Protein AF-0000000082880894 (afdb_homodimer)

InterPro domains:
  IPR000323 Copper type II, ascorbate-dependent monooxygenase, N-terminal [PF01082] (257-377)
  IPR000945 Dopamine beta-hydroxylase-like [PTHR10157] (78-539)
  IPR005018 DOMON domain [PF03351] (108-215)
  IPR005018 DOMON domain [PS50836] (104-215)
  IPR005018 DOMON domain [SM00664] (134-215)
  IPR008977 PHM/PNGase F domain superfamily [SSF49742] (248-396)
  IPR008977 PHM/PNGase F domain superfamily [SSF49742] (396-536)
  IPR014784 Copper type II, ascorbate-dependent monooxygenase-like, C-terminal [G3DSA:2.60.120.230] (401-546)
  IPR024548 Copper type II ascorbate-dependent monooxygenase, C-terminal [PF03712] (399-535)
  IPR028460 Tyramine beta-hydroxylase/Dopamine beta-hydroxylase [PR00767] (132-154)
  IPR028460 Tyramine beta-hydroxylase/Dopamine beta-hydroxylase [PR00767] (290-308)
  IPR028460 Tyramine beta-hydroxylase/Dopamine beta-hydroxylase [PR00767] (317-335)
  IPR028460 Tyramine beta-hydroxylase/Dopamine beta-hydroxylase [PR00767] (336-355)
  IPR036939 Copper type II, ascorbate-dependent monooxygenase, N-terminal domain superfamily [G3DSA:2.60.120.310] (240-400)
  IPR045266 Copper-dependent monooxygenases, DOMON domain [cd09631] (98-223)

Solvent-accessible surface area (backbone atoms only — not comparable to full-atom values): 67622 Å² total; per-residue (Å²): 142,80,87,84,81,79,91,91,77,88,78,79,82,93,77,85,75,95,91,75,92,79,84,83,81,82,84,78,85,87,79,89,77,86,74,84,78,78,86,74,84,67,90,62,62,80,75,65,66,86,71,63,89,74,66,67,91,68,69,71,92,69,72,89,72,69,80,74,71,75,69,73,70,68,72,75,75,67,64,73,56,85,61,70,75,72,89,75,84,70,64,77,51,66,47,81,72,42,77,39,66,95,78,36,37,38,26,38,37,39,39,79,55,88,57,31,36,37,38,33,43,35,41,60,58,86,43,91,57,52,86,45,30,26,43,33,49,27,42,18,71,56,75,33,65,54,61,15,14,34,37,35,37,38,86,92,40,55,44,21,24,31,24,37,88,86,50,36,52,43,75,43,88,54,72,59,44,40,74,73,47,76,55,96,42,33,39,29,33,35,37,49,32,30,62,35,30,61,57,42,61,53,56,48,60,24,58,36,24,31,32,42,40,64,47,83,41,80,64,86,60,56,56,75,60,88,53,51,42,79,47,64,42,45,87,64,46,72,73,77,73,84,74,80,72,87,69,80,61,71,45,78,46,78,46,40,43,74,76,33,74,50,65,66,41,45,65,51,47,38,27,24,30,45,74,58,88,47,74,50,60,27,18,38,43,31,44,31,79,44,67,35,88,89,37,68,79,31,45,42,32,39,38,32,17,38,21,77,67,87,67,88,70,84,75,64,45,80,43,52,46,89,73,50,55,65,74,58,45,66,38,21,71,70,44,68,76,47,68,47,21,61,73,50,76,62,48,66,48,56,83,61,26,17,36,70,39,28,22,90,85,31,59,46,38,35,31,21,40,38,30,37,45,30,84,81,37,58,72,90,42,71,39,53,32,28,40,36,32,36,30,23,66,73,64,46,86,24,44,30,35,48,29,35,37,4,41,76,52,87,55,59,53,27,63,39,60,75,41,60,38,55,8,38,21,49,30,69,45,30,45,69,55,42,48,89,89,28,35,36,33,49,29,36,30,42,34,37,52,17,41,22,36,36,32,34,36,38,42,88,85,38,51,76,46,77,63,50,61,28,71,32,37,62,57,80,54,52,43,54,41,67,33,85,52,81,39,77,45,49,52,42,26,26,39,37,20,34,22,33,33,42,47,86,46,89,62,77,59,41,32,28,33,37,38,31,28,30,60,51,56,66,54,31,34,27,20,17,27,70,13,65,70,57,52,55,56,50,54,72,77,37,92,49,98,42,72,24,67,40,54,42,76,64,49,41,33,49,45,58,37,40,35,23,27,51,44,42,18,25,87,84,69,39,57,75,62,81,55,75,75,77,31,48,64,35,73,58,79,77,56,48,52,59,84,58,72,68,68,48,71,20,71,81,16,52,25,56,61,104,136,85,76,82,76,81,84,76,81,77,77,77,77,77,79,70,88,72,93,87,76,92,79,83,79,89,81,80,87,72,79,92,81,90,82,84,77,82,84,75,82,69,84,64,61,78,73,64,67,84,69,61,87,74,64,65,92,68,65,75,86,69,68,89,75,68,80,74,72,75,71,73,72,70,73,74,76,66,66,74,56,85,60,70,78,70,88,76,85,70,65,78,51,64,46,81,71,43,77,38,66,93,77,37,38,37,25,39,35,40,39,78,56,92,58,30,36,37,39,34,41,34,40,60,58,85,43,90,56,54,84,44,30,27,41,34,48,27,43,16,70,56,73,34,64,55,61,15,15,34,38,35,37,38,86,92,40,55,43,22,24,31,24,37,88,85,50,36,51,42,75,43,86,54,72,61,42,42,73,73,46,77,54,98,42,33,38,30,34,34,36,47,32,31,62,36,31,61,57,42,61,53,57,50,59,23,57,37,25,34,34,41,41,65,47,82,40,81,63,86,59,56,56,76,59,88,53,50,41,76,46,66,40,45,88,64,46,72,71,76,73,84,73,81,73,86,68,81,60,70,43,79,46,79,46,39,45,75,75,33,75,48,63,66,39,46,66,50,46,40,28,23,30,45,72,60,89,47,74,51,59,26,20,38,42,30,42,32,78,44,67,33,88,89,37,67,78,30,46,41,33,40,37,31,16,38,22,76,65,88,66,88,70,85,76,65,45,79,44,49,45,89,72,48,53,65,74,58,44,66,37,20,71,71,44,67,75,47,66,46,21,60,75,50,76,63,49,68,47,55,84,60,25,16,35,70,41,28,22,91,85,30,59,46,36,36,30,20,39,39,31,36,44,29,85,81,36,58,72,88,42,71,38,53,32,29,41,35,32,35,31,22,64,74,65,46,87,24,44,31,35,50,30,35,36,4,41,61,57,87,55,58,52,29,65,41,59,74,40,58,39,56,8,38,22,49,29,69,44,31,45,69,54,41,47,88,88,28,35,36,33,50,26,36,30,42,34,38,50,16,42,21,36,37,32,33,36,37,41,87,84,37,51,73,45,79,60,49,61,27,71,32,39,61,58,83,55,53,44,52,41,67,34,84,50,80,39,78,46,49,53,42,25,26,39,35,18,34,22,33,34,42,47,86,44,90,60,77,56,42,33,26,32,38,38,31,28,30,61,51,54,65,52,32,34,27,21,15,24,70,14,63,69,56,52,54,55,50,54,71,76,38,92,50,98,42,71,24,68,40,56,42,75,61,47,40,31,50,46,58,37,40,34,24,27,50,45,43,16,25,87,84,70,38,56,76,62,82,53,75,76,76,31,48,64,36,74,56,78,76,56,46,51,58,84,57,71,67,65,48,69,21,69,82,17,50,23,56,60,106

Sequence (1220 aa):
MLRESPPSQFDNPAFEGADDQVLFDKTAIGNVGGRRLPFTRKHVILVLLAIGVFALLFGNIWAGWGTWNKAAVAPGTVFPTANPLDGSTVYTHGISQVTLDGGLFIALNWKIDQTSVNFTLSWNANVSDSNQRWYLLGFADREKLQGSDFCLYNDGKVTDGYITSEGTLKRDLQQDCELISSSNGSVTFRRRFSTCDVRDYAFDRGTVHFIFASGNGTSFPETLPPSTAFRQAWPLRKFNAAIAFAETDIQNLTFGAADATVPETEKSAWCTISKTELTHKHHIIRAEPAISLGNEELVRSIQLTHCSYAGKDDISYNGPCDKLAPGIGAICDKHLIASWTHGAPALDYPPAAGFPIGGNDGPVFLLSRVTYVNPSKLSGLSDNSTLILTVTNQLRPNDAGVFAVGSNGNLAVPKSGSVTVSGVCHEKCTDAALPEYGITVFASMLESTGNAISVEVLRKDGSTVAIDSDEHSTTHVPIVFPTSSLINIHKGDTITAFCKLSPDSDLPPICGAHLFYYPAMPLTTCKTTIANETVSSWLKDHTITSLADAATPDLQELYTSAPVDASCLNVDDNFIMGANSDWLNLPKSKTFSPLISKRPAGWLCPSISTMLRESPPSQFDNPAFEGADDQVLFDKTAIGNVGGRRLPFTRKHVILVLLAIGVFALLFGNIWAGWGTWNKAAVAPGTVFPTANPLDGSTVYTHGISQVTLDGGLFIALNWKIDQTSVNFTLSWNANVSDSNQRWYLLGFADREKLQGSDFCLYNDGKVTDGYITSEGTLKRDLQQDCELISSSNGSVTFRRRFSTCDVRDYAFDRGTVHFIFASGNGTSFPETLPPSTAFRQAWPLRKFNAAIAFAETDIQNLTFGAADATVPETEKSAWCTISKTELTHKHHIIRAEPAISLGNEELVRSIQLTHCSYAGKDDISYNGPCDKLAPGIGAICDKHLIASWTHGAPALDYPPAAGFPIGGNDGPVFLLSRVTYVNPSKLSGLSDNSTLILTVTNQLRPNDAGVFAVGSNGNLAVPKSGSVTVSGVCHEKCTDAALPEYGITVFASMLESTGNAISVEVLRKDGSTVAIDSDEHSTTHVPIVFPTSSLINIHKGDTITAFCKLSPDSDLPPICGAHLFYYPAMPLTTCKTTIANETVSSWLKDHTITSLADAATPDLQELYTSAPVDASCLNVDDNFIMGANSDWLNLPKSKTFSPLISKRPAGWLCPSIST

Structure (mmCIF, N/CA/C/O backbone):
data_AF-0000000082880894-model_v1
#
loop_
_entity.id
_entity.type
_entity.pdbx_description
1 polymer 'DOMON domain-containing protein'
#
loop_
_atom_site.group_PDB
_atom_site.id
_atom_site.type_symbol
_atom_site.label_atom_id
_atom_site.label_alt_id
_atom_site.label_comp_id
_atom_site.label_asym_id
_atom_site.label_entity_id
_atom_site.label_seq_id
_atom_site.pdbx_PDB_ins_code
_atom_site.Cartn_x
_atom_site.Cartn_y
_atom_site.Cartn_z
_atom_site.occupancy
_atom_site.B_iso_or_equiv
_atom_site.auth_seq_id
_atom_site.auth_comp_id
_atom_site.auth_asym_id
_atom_site.auth_atom_id
_atom_site.pdbx_PDB_model_num
ATOM 1 N N . MET A 1 1 ? -28.812 53.094 -39.219 1 16.77 1 MET A N 1
ATOM 2 C CA . MET A 1 1 ? -27.844 53.219 -40.281 1 16.77 1 MET A CA 1
ATOM 3 C C . MET A 1 1 ? -26.438 53.469 -39.719 1 16.77 1 MET A C 1
ATOM 5 O O . MET A 1 1 ? -25.484 52.781 -40.094 1 16.77 1 MET A O 1
ATOM 9 N N . LEU A 1 2 ? -26.047 54.844 -39.781 1 15.09 2 LEU A N 1
ATOM 10 C CA . LEU A 1 2 ? -24.828 55.469 -40.281 1 15.09 2 LEU A CA 1
ATOM 11 C C . LEU A 1 2 ? -23.719 55.344 -39.25 1 15.09 2 LEU A C 1
ATOM 13 O O . LEU A 1 2 ? -22.594 54.938 -39.594 1 15.09 2 LEU A O 1
ATOM 17 N N . ARG A 1 3 ? -23.297 56.438 -38.469 1 15.44 3 ARG A N 1
ATOM 18 C CA . ARG A 1 3 ? -22.281 57.312 -39.062 1 15.44 3 ARG A CA 1
ATOM 19 C C . ARG A 1 3 ? -20.891 56.969 -38.531 1 15.44 3 ARG A C 1
ATOM 21 O O . ARG A 1 3 ? -19.953 56.719 -39.281 1 15.44 3 ARG A O 1
ATOM 28 N N . GLU A 1 4 ? -20.281 57.906 -37.844 1 17.09 4 GLU A N 1
ATOM 29 C CA . GLU A 1 4 ? -19.094 58.75 -37.812 1 17.09 4 GLU A CA 1
ATOM 30 C C . GLU A 1 4 ? -17.984 58.125 -36.969 1 17.09 4 GLU A C 1
ATOM 32 O O . GLU A 1 4 ? -18.266 57.594 -35.875 1 17.09 4 GLU A O 1
ATOM 37 N N . SER A 1 5 ? -16.688 58.25 -37.406 1 17.09 5 SER A N 1
ATOM 38 C CA . SER A 1 5 ? -15.484 57.438 -37.625 1 17.09 5 SER A CA 1
ATOM 39 C C . SER A 1 5 ? -14.539 57.531 -36.438 1 17.09 5 SER A C 1
ATOM 41 O O . SER A 1 5 ? -13.5 56.875 -36.406 1 17.09 5 SER A O 1
ATOM 43 N N . PRO A 1 6 ? -14.852 58.156 -35.312 1 17.28 6 PRO A N 1
ATOM 44 C CA . PRO A 1 6 ? -13.859 59.219 -35.031 1 17.28 6 PRO A CA 1
ATOM 45 C C . PRO A 1 6 ? -12.461 58.656 -34.812 1 17.28 6 PRO A C 1
ATOM 47 O O . PRO A 1 6 ? -12.305 57.469 -34.438 1 17.28 6 PRO A O 1
ATOM 50 N N . PRO A 1 7 ? -11.438 59.594 -34.562 1 16.47 7 PRO A N 1
ATOM 51 C CA . PRO A 1 7 ? -10.062 59.938 -34.938 1 16.47 7 PRO A CA 1
ATOM 52 C C . PRO A 1 7 ? -9.016 59.125 -34.188 1 16.47 7 PRO A C 1
ATOM 54 O O . PRO A 1 7 ? -9.305 58.562 -33.125 1 16.47 7 PRO A O 1
ATOM 57 N N . SER A 1 8 ? -7.645 59.094 -34.625 1 15.91 8 SER A N 1
ATOM 58 C CA . SER A 1 8 ? -6.488 58.312 -35.062 1 15.91 8 SER A CA 1
ATOM 59 C C . SER A 1 8 ? -5.547 58.062 -33.875 1 15.91 8 SER A C 1
ATOM 61 O O . SER A 1 8 ? -5.164 56.906 -33.625 1 15.91 8 SER A O 1
ATOM 63 N N . GLN A 1 9 ? -4.543 58.781 -33.312 1 14.42 9 GLN A N 1
ATOM 64 C CA . GLN A 1 9 ? -3.164 59.094 -33.688 1 14.42 9 GLN A CA 1
ATOM 65 C C . GLN A 1 9 ? -2.205 58.75 -32.562 1 14.42 9 GLN A C 1
ATOM 67 O O . GLN A 1 9 ? -1.194 58.094 -32.781 1 14.42 9 GLN A O 1
ATOM 72 N N . PHE A 1 10 ? -1.674 59.75 -31.906 1 16.27 10 PHE A N 1
ATOM 73 C CA . PHE A 1 10 ? -0.226 59.906 -31.828 1 16.27 10 PHE A CA 1
ATOM 74 C C . PHE A 1 10 ? 0.39 58.812 -30.984 1 16.27 10 PHE A C 1
ATOM 76 O O . PHE A 1 10 ? -0.31 58.125 -30.219 1 16.27 10 PHE A O 1
ATOM 83 N N . ASP A 1 11 ? 1.612 58.688 -30.453 1 14.91 11 ASP A N 1
ATOM 84 C CA . ASP A 1 11 ? 2.982 59.062 -30.781 1 14.91 11 ASP A CA 1
ATOM 85 C C . ASP A 1 11 ? 3.971 58.5 -29.766 1 14.91 11 ASP A C 1
ATOM 87 O O . ASP A 1 11 ? 4.965 57.875 -30.141 1 14.91 11 ASP A O 1
ATOM 91 N N . ASN A 1 12 ? 4.648 59.25 -29.078 1 14.73 12 ASN A N 1
ATOM 92 C CA . ASN A 1 12 ? 6.102 59.156 -29 1 14.73 12 ASN A CA 1
ATOM 93 C C . ASN A 1 12 ? 6.547 57.969 -28.156 1 14.73 12 ASN A C 1
ATOM 95 O O . ASN A 1 12 ? 7.367 57.156 -28.609 1 14.73 12 ASN A O 1
ATOM 99 N N . PRO A 1 13 ? 7.355 57.938 -26.969 1 16.09 13 PRO A N 1
ATOM 100 C CA . PRO A 1 13 ? 8.734 58.406 -27.188 1 16.09 13 PRO A CA 1
ATOM 101 C C . PRO A 1 13 ? 9.758 57.312 -26.891 1 16.09 13 PRO A C 1
ATOM 103 O O . PRO A 1 13 ? 10.719 57.125 -27.656 1 16.09 13 PRO A O 1
ATOM 106 N N . ALA A 1 14 ? 9.992 56.812 -25.453 1 16.31 14 ALA A N 1
ATOM 107 C CA . ALA A 1 14 ? 11.281 57.031 -24.797 1 16.31 14 ALA A CA 1
ATOM 108 C C . ALA A 1 14 ? 12.188 55.812 -24.953 1 16.31 14 ALA A C 1
ATOM 110 O O . ALA A 1 14 ? 11.859 54.719 -24.484 1 16.31 14 ALA A O 1
ATOM 111 N N . PHE A 1 15 ? 12.977 55.438 -26 1 14.84 15 PHE A N 1
ATOM 112 C CA . PHE A 1 15 ? 13.891 54.375 -26.438 1 14.84 15 PHE A CA 1
ATOM 113 C C . PHE A 1 15 ? 14.844 54 -25.328 1 14.84 15 PHE A C 1
ATOM 115 O O . PHE A 1 15 ? 15.062 52.812 -25.078 1 14.84 15 PHE A O 1
ATOM 122 N N . GLU A 1 16 ? 15.914 54.688 -24.797 1 15.32 16 GLU A N 1
ATOM 123 C CA . GLU A 1 16 ? 17.219 54.719 -25.453 1 15.32 16 GLU A CA 1
ATOM 124 C C . GLU A 1 16 ? 18.156 53.656 -24.859 1 15.32 16 GLU A C 1
ATOM 126 O O . GLU A 1 16 ? 18.719 52.844 -25.578 1 15.32 16 GLU A O 1
ATOM 131 N N . GLY A 1 17 ? 19.453 53.938 -24.266 1 14.91 17 GLY A N 1
ATOM 132 C CA . GLY A 1 17 ? 20.828 53.594 -24.609 1 14.91 17 GLY A CA 1
ATOM 133 C C . GLY A 1 17 ? 21.359 52.406 -23.797 1 14.91 17 GLY A C 1
ATOM 134 O O . GLY A 1 17 ? 22.359 51.812 -24.172 1 14.91 17 GLY A O 1
ATOM 135 N N . ALA A 1 18 ? 21.234 51.938 -22.422 1 16.5 18 ALA A N 1
ATOM 136 C CA . ALA A 1 18 ? 22.547 51.906 -21.781 1 16.5 18 ALA A CA 1
ATOM 137 C C . ALA A 1 18 ? 23.391 50.75 -22.344 1 16.5 18 ALA A C 1
ATOM 139 O O . ALA A 1 18 ? 22.859 49.75 -22.812 1 16.5 18 ALA A O 1
ATOM 140 N N . ASP A 1 19 ? 24.938 50.812 -22.156 1 15.49 19 ASP A N 1
ATOM 141 C CA . ASP A 1 19 ? 26.266 50.625 -22.734 1 15.49 19 ASP A CA 1
ATOM 142 C C . ASP A 1 19 ? 26.672 49.156 -22.719 1 15.49 19 ASP A C 1
ATOM 144 O O . ASP A 1 19 ? 26.156 48.375 -21.922 1 15.49 19 ASP A O 1
ATOM 148 N N . ASP A 1 20 ? 27.844 48.75 -23.453 1 16.19 20 ASP A N 1
ATOM 149 C CA . ASP A 1 20 ? 28.594 47.906 -24.391 1 16.19 20 ASP A CA 1
ATOM 150 C C . ASP A 1 20 ? 29.594 47.031 -23.672 1 16.19 20 ASP A C 1
ATOM 152 O O . ASP A 1 20 ? 30.203 46.125 -24.281 1 16.19 20 ASP A O 1
ATOM 156 N N . GLN A 1 21 ? 30.188 47.281 -22.391 1 15.56 21 GLN A N 1
ATOM 157 C CA . GLN A 1 21 ? 31.625 47.062 -22.453 1 15.56 21 GLN A CA 1
ATOM 158 C C . GLN A 1 21 ? 31.984 45.594 -22.547 1 15.56 21 GLN A C 1
ATOM 160 O O . GLN A 1 21 ? 31.531 44.781 -21.719 1 15.56 21 GLN A O 1
ATOM 165 N N . VAL A 1 22 ? 32.531 45.094 -23.641 1 16.42 22 VAL A N 1
ATOM 166 C CA . VAL A 1 22 ? 33.062 43.875 -24.266 1 16.42 22 VAL A CA 1
ATOM 167 C C . VAL A 1 22 ? 34.156 43.281 -23.375 1 16.42 22 VAL A C 1
ATOM 169 O O . VAL A 1 22 ? 34.156 42.094 -23.094 1 16.42 22 VAL A O 1
ATOM 172 N N . LEU A 1 23 ? 35.406 43.875 -23.016 1 15.69 23 LEU A N 1
ATOM 173 C CA . LEU A 1 23 ? 36.656 43.562 -23.688 1 15.69 23 LEU A CA 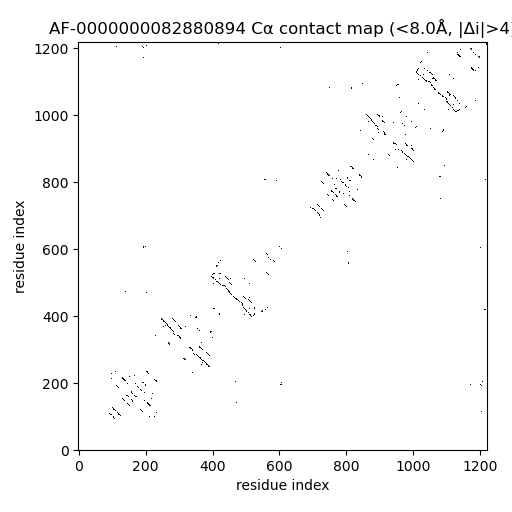1
ATOM 174 C C . LEU A 1 23 ? 37.469 42.5 -22.891 1 15.69 23 LEU A C 1
ATOM 176 O O . LEU A 1 23 ? 37.344 42.438 -21.672 1 15.69 23 LEU A O 1
ATOM 180 N N . PHE A 1 24 ? 38.219 41.5 -23.578 1 15.91 24 PHE A N 1
ATOM 181 C CA . PHE A 1 24 ? 39.031 40.312 -23.438 1 15.91 24 PHE A CA 1
ATOM 182 C C . PHE A 1 24 ? 40.281 40.594 -22.609 1 15.91 24 PHE A C 1
ATOM 184 O O . PHE A 1 24 ? 41.031 39.688 -22.25 1 15.91 24 PHE A O 1
ATOM 191 N N . ASP A 1 25 ? 40.594 41.688 -21.906 1 14.84 25 ASP A N 1
ATOM 192 C CA . ASP A 1 25 ? 42 42 -22.078 1 14.84 25 ASP A CA 1
ATOM 193 C C . ASP A 1 25 ? 42.906 40.969 -21.406 1 14.84 25 ASP A C 1
ATOM 195 O O . ASP A 1 25 ? 42.594 40.5 -20.297 1 14.84 25 ASP A O 1
ATOM 199 N N . LYS A 1 26 ? 44.031 40.438 -22.25 1 16.25 26 LYS A N 1
ATOM 200 C CA . LYS A 1 26 ? 45.25 39.656 -22.281 1 16.25 26 LYS A CA 1
ATOM 201 C C . LYS A 1 26 ? 46.188 40.031 -21.141 1 16.25 26 LYS A C 1
ATOM 203 O O . LYS A 1 26 ? 47.281 39.469 -21 1 16.25 26 LYS A O 1
ATOM 208 N N . THR A 1 27 ? 46.125 41.219 -20.469 1 15.33 27 THR A N 1
ATOM 209 C CA . THR A 1 27 ? 47.469 41.812 -20.328 1 15.33 27 THR A CA 1
ATOM 210 C C . THR A 1 27 ? 48.344 40.906 -19.469 1 15.33 27 THR A C 1
ATOM 212 O O . THR A 1 27 ? 47.844 40.094 -18.703 1 15.33 27 THR A O 1
ATOM 215 N N . ALA A 1 28 ? 49.531 41.562 -19.125 1 15.29 28 ALA A N 1
ATOM 216 C CA . ALA A 1 28 ? 51 41.625 -18.969 1 15.29 28 ALA A CA 1
ATOM 217 C C . ALA A 1 28 ? 51.438 41.031 -17.641 1 15.29 28 ALA A C 1
ATOM 219 O O . ALA A 1 28 ? 52.344 40.219 -17.594 1 15.29 28 ALA A O 1
ATOM 220 N N . ILE A 1 29 ? 51.312 41.688 -16.406 1 15.47 29 ILE A N 1
ATOM 221 C CA . ILE A 1 29 ? 52.594 42.156 -15.891 1 15.47 29 ILE A CA 1
ATOM 222 C C . ILE A 1 29 ? 53.281 41 -15.133 1 15.47 29 ILE A C 1
ATOM 224 O O . ILE A 1 29 ? 52.625 40.031 -14.742 1 15.47 29 ILE A O 1
ATOM 228 N N . GLY A 1 30 ? 53.75 41.188 -13.875 1 15.73 30 GLY A N 1
ATOM 229 C CA . GLY A 1 30 ? 55.094 41.5 -13.391 1 15.73 30 GLY A CA 1
ATOM 230 C C . GLY A 1 30 ? 55.75 40.344 -12.695 1 15.73 30 GLY A C 1
ATOM 231 O O . GLY A 1 30 ? 55.125 39.344 -12.391 1 15.73 30 GLY A O 1
ATOM 232 N N . ASN A 1 31 ? 56.719 40.594 -11.82 1 16.02 31 ASN A N 1
ATOM 233 C CA . ASN A 1 31 ? 58.094 40.406 -11.414 1 16.02 31 ASN A CA 1
ATOM 234 C C . ASN A 1 31 ? 58.25 39.344 -10.328 1 16.02 31 ASN A C 1
ATOM 236 O O . ASN A 1 31 ? 59.125 38.5 -10.414 1 16.02 31 ASN A O 1
ATOM 240 N N . VAL A 1 32 ? 57.594 39.438 -9.047 1 17.17 32 VAL A N 1
ATOM 241 C CA . VAL A 1 32 ? 58.594 39.594 -8 1 17.17 32 VAL A CA 1
ATOM 242 C C . VAL A 1 32 ? 59.188 38.25 -7.629 1 17.17 32 VAL A C 1
ATOM 244 O O . VAL A 1 32 ? 58.562 37.219 -7.848 1 17.17 32 VAL A O 1
ATOM 247 N N . GLY A 1 33 ? 60.344 38.188 -6.902 1 17.25 33 GLY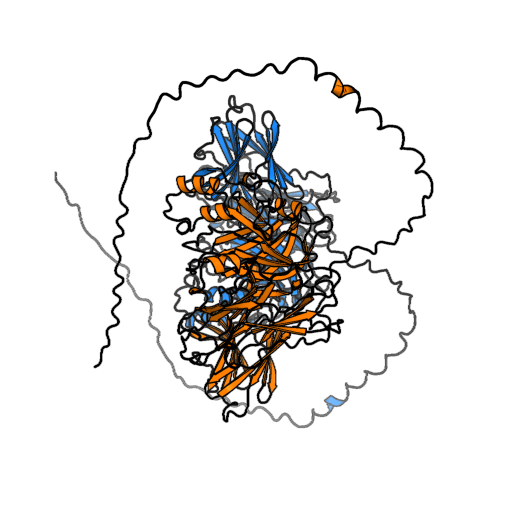 A N 1
ATOM 248 C CA . GLY A 1 33 ? 61.656 37.656 -6.574 1 17.25 33 GLY A CA 1
ATOM 249 C C . GLY A 1 33 ? 61.625 36.5 -5.602 1 17.25 33 GLY A C 1
ATOM 250 O O . GLY A 1 33 ? 62.375 35.531 -5.742 1 17.25 33 GLY A O 1
ATOM 251 N N . GLY A 1 34 ? 60.781 36.5 -4.426 1 17.61 34 GLY A N 1
ATOM 252 C CA . GLY A 1 34 ? 61.531 36.219 -3.229 1 17.61 34 GLY A CA 1
ATOM 253 C C . GLY A 1 34 ? 61.844 34.719 -3.064 1 17.61 34 GLY A C 1
ATOM 254 O O . GLY A 1 34 ? 61.062 33.875 -3.529 1 17.61 34 GLY A O 1
ATOM 255 N N . ARG A 1 35 ? 63.094 34.312 -2.994 1 19.41 35 ARG A N 1
ATOM 256 C CA . ARG A 1 35 ? 63.938 33.125 -2.838 1 19.41 35 ARG A CA 1
ATOM 257 C C . ARG A 1 35 ? 63.594 32.375 -1.56 1 19.41 35 ARG A C 1
ATOM 259 O O . ARG A 1 35 ? 63.844 32.875 -0.456 1 19.41 35 ARG A O 1
ATOM 266 N N . ARG A 1 36 ? 62.406 31.781 -1.474 1 19.02 36 ARG A N 1
ATOM 267 C CA . ARG A 1 36 ? 62.156 31.219 -0.152 1 19.02 36 ARG A CA 1
ATOM 268 C C . ARG A 1 36 ? 63.312 30.328 0.305 1 19.02 36 ARG A C 1
ATOM 270 O O . ARG A 1 36 ? 63.875 29.594 -0.497 1 19.02 36 ARG A O 1
ATOM 277 N N . LEU A 1 37 ? 63.719 30.547 1.571 1 19.89 37 LEU A N 1
ATOM 278 C CA . LEU A 1 37 ? 64.812 30.281 2.52 1 19.89 37 LEU A CA 1
ATOM 279 C C . LEU A 1 37 ? 64.875 28.797 2.865 1 19.89 37 LEU A C 1
ATOM 281 O O . LEU A 1 37 ? 63.875 28.094 2.783 1 19.89 37 LEU A O 1
ATOM 285 N N . PRO A 1 38 ? 66.062 28.25 3.383 1 20.72 38 PRO A N 1
ATOM 286 C CA . PRO A 1 38 ? 66.938 27.062 3.518 1 20.72 38 PRO A CA 1
ATOM 287 C C . PRO A 1 38 ? 66.5 26.156 4.66 1 20.72 38 PRO A C 1
ATOM 289 O O . PRO A 1 38 ? 67.125 25.125 4.914 1 20.72 38 PRO A O 1
ATOM 292 N N . PHE A 1 39 ? 65.188 25.953 5.02 1 20.98 39 PHE A N 1
ATOM 293 C CA . PHE A 1 39 ? 65 25.469 6.379 1 20.98 39 PHE A CA 1
ATOM 294 C C . PHE A 1 39 ? 65.625 24.125 6.574 1 20.98 39 PHE A C 1
ATOM 296 O O . PHE A 1 39 ? 65.438 23.188 5.797 1 20.98 39 PHE A O 1
ATOM 303 N N . THR A 1 40 ? 66.812 24.031 7.289 1 19.23 40 THR A N 1
ATOM 304 C CA . THR A 1 40 ? 67.875 23.094 7.602 1 19.23 40 THR A CA 1
ATOM 305 C C . THR A 1 40 ? 67.312 21.875 8.328 1 19.23 40 THR A C 1
ATOM 307 O O . THR A 1 40 ? 66.188 21.859 8.773 1 19.23 40 THR A O 1
ATOM 310 N N . ARG A 1 41 ? 68.312 21.016 8.922 1 21.14 41 ARG A N 1
ATOM 311 C CA . ARG A 1 41 ? 68.625 19.656 9.352 1 21.14 41 ARG A CA 1
ATOM 312 C C . ARG A 1 41 ? 67.75 19.25 10.523 1 21.14 41 ARG A C 1
ATOM 314 O O . ARG A 1 41 ? 67.25 18.125 10.578 1 21.14 41 ARG A O 1
ATOM 321 N N . LYS A 1 42 ? 68 20.094 11.68 1 22.55 42 LYS A N 1
ATOM 322 C CA . LYS A 1 42 ? 68.062 19.672 13.078 1 22.55 42 LYS A CA 1
ATOM 323 C C . LYS A 1 42 ? 66.688 19.297 13.648 1 22.55 42 LYS A C 1
ATOM 325 O O . LYS A 1 42 ? 66.625 18.594 14.656 1 22.55 42 LYS A O 1
ATOM 330 N N . HIS A 1 43 ? 65.625 20.109 13.156 1 24.47 43 HIS A N 1
ATOM 331 C CA . HIS A 1 43 ? 64.562 20.062 14.133 1 24.47 43 HIS A CA 1
ATOM 332 C C . HIS A 1 43 ? 63.906 18.688 14.164 1 24.47 43 HIS A C 1
ATOM 334 O O . HIS A 1 43 ? 62.812 18.5 13.578 1 24.47 43 HIS A O 1
ATOM 340 N N . VAL A 1 44 ? 64.75 17.609 13.672 1 26.28 44 VAL A N 1
ATOM 341 C CA . VAL A 1 44 ? 64.5 16.172 13.625 1 26.28 44 VAL A CA 1
ATOM 342 C C . VAL A 1 44 ? 64.062 15.664 14.992 1 26.28 44 VAL A C 1
ATOM 344 O O . VAL A 1 44 ? 63.156 14.844 15.086 1 26.28 44 VAL A O 1
ATOM 347 N N . ILE A 1 45 ? 64.875 16.094 16.109 1 24.62 45 ILE A N 1
ATOM 348 C CA . ILE A 1 45 ? 65.188 15.305 17.297 1 24.62 45 ILE A CA 1
ATOM 349 C C . ILE A 1 45 ? 63.906 15.234 18.172 1 24.62 45 ILE A C 1
ATOM 351 O O . ILE A 1 45 ? 63.562 14.188 18.719 1 24.62 45 ILE A O 1
ATOM 355 N N . LEU A 1 46 ? 63.25 16.516 18.297 1 23.59 46 LEU A N 1
ATOM 356 C CA . LEU A 1 46 ? 62.438 16.672 19.5 1 23.59 46 LEU A CA 1
ATOM 357 C C . LEU A 1 46 ? 61.188 15.805 19.453 1 23.59 46 LEU A C 1
ATOM 359 O O . LEU A 1 46 ? 60.344 15.898 20.312 1 23.59 46 LEU A O 1
ATOM 363 N N . VAL A 1 47 ? 61 15.016 18.312 1 27.55 47 VAL A N 1
ATOM 364 C CA . VAL A 1 47 ? 59.844 14.141 18.062 1 27.55 47 VAL A CA 1
ATOM 365 C C . VAL A 1 47 ? 59.812 13.055 19.141 1 27.55 47 VAL A C 1
ATOM 367 O O . VAL A 1 47 ? 58.719 12.508 19.422 1 27.55 47 VAL A O 1
ATOM 370 N N . LEU A 1 48 ? 61.031 12.734 19.688 1 26.45 48 LEU A N 1
ATOM 371 C CA . LEU A 1 48 ? 61.219 11.484 20.422 1 26.45 48 LEU A CA 1
ATOM 372 C C . LEU A 1 48 ? 60.5 11.508 21.75 1 26.45 48 LEU A C 1
ATOM 374 O O . LEU A 1 48 ? 59.938 10.484 22.188 1 26.45 48 LEU A O 1
ATOM 378 N N . LEU A 1 49 ? 60.719 12.641 22.578 1 23.59 49 LEU A N 1
ATOM 379 C CA . LEU A 1 49 ? 60.594 12.562 24.031 1 23.59 49 LEU A CA 1
ATOM 380 C C . LEU A 1 49 ? 59.156 12.344 24.469 1 23.59 49 LEU A C 1
ATOM 382 O O . LEU A 1 49 ? 58.906 11.781 25.531 1 23.59 49 LEU A O 1
ATOM 386 N N . ALA A 1 50 ? 58.125 13.047 23.875 1 25.36 50 ALA A N 1
ATOM 387 C CA . ALA A 1 50 ? 56.906 13.227 24.641 1 25.36 50 ALA A CA 1
ATOM 388 C C . ALA A 1 50 ? 56.125 11.914 24.75 1 25.36 50 ALA A C 1
ATOM 390 O O . ALA A 1 50 ? 54.938 11.906 25.094 1 25.36 50 ALA A O 1
ATOM 391 N N . ILE A 1 51 ? 56.688 10.703 24.375 1 26.98 51 ILE A N 1
ATOM 392 C CA . ILE A 1 51 ? 56.094 9.359 24.344 1 26.98 51 ILE A CA 1
ATOM 393 C C . ILE A 1 51 ? 55.781 8.898 25.766 1 26.98 51 ILE A C 1
ATOM 395 O O . ILE A 1 51 ? 54.875 8.094 25.984 1 26.98 51 ILE A O 1
ATOM 399 N N . GLY A 1 52 ? 56.656 9.266 26.812 1 21.88 52 GLY A N 1
ATOM 400 C CA . GLY A 1 52 ? 56.938 8.477 28.016 1 21.88 52 GLY A CA 1
ATOM 401 C C . GLY A 1 52 ? 55.719 8.383 28.938 1 21.88 52 GLY A C 1
ATOM 402 O O . GLY A 1 52 ? 55.5 7.348 29.562 1 21.88 52 GLY A O 1
ATOM 403 N N . VAL A 1 53 ? 55.219 9.555 29.391 1 24.34 53 VAL A N 1
ATOM 404 C CA . VAL A 1 53 ? 54.625 9.648 30.719 1 24.34 53 VAL A CA 1
ATOM 405 C C . VAL A 1 53 ? 53.312 8.852 30.766 1 24.34 53 VAL A C 1
ATOM 407 O O . VAL A 1 53 ? 52.438 9.156 31.562 1 24.34 53 VAL A O 1
ATOM 410 N N . PHE A 1 54 ? 53.062 7.828 29.859 1 23.05 54 PHE A N 1
ATOM 411 C CA . PHE A 1 54 ? 51.875 7 29.688 1 23.05 54 PHE A CA 1
ATOM 412 C C . PHE A 1 54 ? 51.656 6.105 30.906 1 23.05 54 PHE A C 1
ATOM 414 O O . PHE A 1 54 ? 50.562 5.582 31.109 1 23.05 54 PHE A O 1
ATOM 421 N N . ALA A 1 55 ? 52.812 5.629 31.469 1 22.41 55 ALA A N 1
ATOM 422 C CA . ALA A 1 55 ? 52.781 4.348 32.156 1 22.41 55 ALA A CA 1
ATOM 423 C C . ALA A 1 55 ? 52.031 4.453 33.469 1 22.41 55 ALA A C 1
ATOM 425 O O . ALA A 1 55 ? 51.312 3.525 33.844 1 22.41 55 ALA A O 1
ATOM 426 N N . LEU A 1 56 ? 52.562 5.387 34.281 1 21.58 56 LEU A N 1
ATOM 427 C CA . LEU A 1 56 ? 52.594 5.117 35.719 1 21.58 56 LEU A CA 1
ATOM 428 C C . LEU A 1 56 ? 51.188 5.098 36.312 1 21.58 56 LEU A C 1
ATOM 430 O O . LEU A 1 56 ? 50.906 4.352 37.25 1 21.58 56 LEU A O 1
ATOM 434 N N . LEU A 1 57 ? 50.5 6.238 36.094 1 21.61 57 LEU A N 1
ATOM 435 C CA . LEU A 1 57 ? 49.562 6.57 37.188 1 21.61 57 LEU A CA 1
ATOM 436 C C . LEU A 1 57 ? 48.406 5.57 37.219 1 21.61 57 LEU A C 1
ATOM 438 O O . LEU A 1 57 ? 47.25 5.93 36.969 1 21.61 57 LEU A O 1
ATOM 442 N N . PHE A 1 58 ? 48.594 4.238 36.781 1 25.38 58 PHE A N 1
ATOM 443 C CA . PHE A 1 58 ? 47.594 3.201 36.625 1 25.38 58 PHE A CA 1
ATOM 444 C C . PHE A 1 58 ? 47.125 2.705 37.969 1 25.38 58 PHE A C 1
ATOM 446 O O . PHE A 1 58 ? 46.438 1.687 38.062 1 25.38 58 PHE A O 1
ATOM 453 N N . GLY A 1 59 ? 47.844 3.148 39 1 20.92 59 GLY A N 1
ATOM 454 C CA . GLY A 1 59 ? 47.812 2.238 40.125 1 20.92 59 GLY A CA 1
ATOM 455 C C . GLY A 1 59 ? 46.406 1.867 40.562 1 20.92 59 GLY A C 1
ATOM 456 O O . GLY A 1 59 ? 46.062 0.685 40.656 1 20.92 59 GLY A O 1
ATOM 457 N N . ASN A 1 60 ? 46 2.396 41.719 1 20.81 60 ASN A N 1
ATOM 458 C CA . ASN A 1 60 ? 45.344 1.802 42.875 1 20.81 60 ASN A CA 1
ATOM 459 C C . ASN A 1 60 ? 43.844 1.688 42.688 1 20.81 60 ASN A C 1
ATOM 461 O O . ASN A 1 60 ? 43.094 1.471 43.625 1 20.81 60 ASN A O 1
ATOM 465 N N . ILE A 1 61 ? 43.281 2.268 41.594 1 20.55 61 ILE A N 1
ATOM 466 C CA . ILE A 1 61 ? 41.875 2.596 41.812 1 20.55 61 ILE A CA 1
ATOM 467 C C . ILE A 1 61 ? 41.062 1.313 42.031 1 20.55 61 ILE A C 1
ATOM 469 O O . ILE A 1 61 ? 40.688 0.632 41.062 1 20.55 61 ILE A O 1
ATOM 473 N N . TRP A 1 62 ? 41.531 0.339 42.844 1 20.69 62 TRP A N 1
ATOM 474 C CA . TRP A 1 62 ? 41.062 -1.002 43.188 1 20.69 62 TRP A CA 1
ATOM 475 C C . TRP A 1 62 ? 39.594 -0.979 43.625 1 20.69 62 TRP A C 1
ATOM 477 O O . TRP A 1 62 ? 38.844 -1.87 43.25 1 20.69 62 TRP A O 1
ATOM 487 N N . ALA A 1 63 ? 39.312 -0.326 44.781 1 19.89 63 ALA A N 1
ATOM 488 C CA . ALA A 1 63 ? 38.594 -0.935 45.875 1 19.89 63 ALA A CA 1
ATOM 489 C C . ALA A 1 63 ? 37.125 -1.123 45.531 1 19.89 63 ALA A C 1
ATOM 491 O O . ALA A 1 63 ? 36.562 -2.201 45.719 1 19.89 63 ALA A O 1
ATOM 492 N N . GLY A 1 64 ? 36.281 -0.059 45.781 1 20.38 64 GLY A N 1
ATOM 493 C CA . GLY A 1 64 ? 34.969 -0.222 46.344 1 20.38 64 GLY A CA 1
ATOM 494 C C . GLY A 1 64 ? 33.938 -0.771 45.375 1 20.38 64 GLY A C 1
ATOM 495 O O . GLY A 1 64 ? 33.562 -0.09 44.406 1 20.38 64 GLY A O 1
ATOM 496 N N . TRP A 1 65 ? 33.969 -2.076 44.969 1 22.14 65 TRP A N 1
ATOM 497 C CA . TRP A 1 65 ? 33.281 -2.951 44.031 1 22.14 65 TRP A CA 1
ATOM 498 C C . TRP A 1 65 ? 31.781 -2.951 44.25 1 22.14 65 TRP A C 1
ATOM 500 O O . TRP A 1 65 ? 31.297 -3.641 45.156 1 22.14 65 TRP A O 1
ATOM 510 N N . GLY A 1 66 ? 31.203 -1.8 44.719 1 20.16 66 GLY A N 1
ATOM 511 C CA . GLY A 1 66 ? 29.875 -1.943 45.25 1 20.16 66 GLY A CA 1
ATOM 512 C C . GLY A 1 66 ? 28.938 -2.707 44.344 1 20.16 66 GLY A C 1
ATOM 513 O O . GLY A 1 66 ? 29.156 -2.77 43.125 1 20.16 66 GLY A O 1
ATOM 514 N N . THR A 1 67 ? 28.234 -3.777 44.906 1 21.52 67 THR A N 1
ATOM 515 C CA . THR A 1 67 ? 27.297 -4.797 44.438 1 21.52 67 THR A CA 1
ATOM 516 C C . THR A 1 67 ? 26.188 -4.168 43.594 1 21.52 67 THR A C 1
ATOM 518 O O . THR A 1 67 ? 25.375 -3.41 44.125 1 21.52 67 THR A O 1
ATOM 521 N N . TRP A 1 68 ? 26.578 -3.598 42.469 1 18.73 68 TRP A N 1
ATOM 522 C CA . TRP A 1 68 ? 25.578 -2.916 41.656 1 18.73 68 TRP A CA 1
ATOM 523 C C . TRP A 1 68 ? 24.391 -3.834 41.344 1 18.73 68 TRP A C 1
ATOM 525 O O . TRP A 1 68 ? 24.562 -4.906 40.781 1 18.73 68 TRP A O 1
ATOM 535 N N . ASN A 1 69 ? 23.531 -3.922 42.344 1 19.69 69 ASN A N 1
ATOM 536 C CA . ASN A 1 69 ? 22.297 -4.703 42.312 1 19.69 69 ASN A CA 1
ATOM 537 C C . ASN A 1 69 ? 21.594 -4.605 40.938 1 19.69 69 ASN A C 1
ATOM 539 O O . ASN A 1 69 ? 21.5 -3.518 40.375 1 19.69 69 ASN A O 1
ATOM 543 N N . LYS A 1 70 ? 21.5 -5.738 40.281 1 23.36 70 LYS A N 1
ATOM 544 C CA . LYS A 1 70 ? 20.922 -6.066 39 1 23.36 70 LYS A CA 1
ATOM 545 C C . LYS A 1 70 ? 19.531 -5.461 38.844 1 23.36 70 LYS A C 1
ATOM 547 O O . LYS A 1 70 ? 18.547 -6.023 39.312 1 23.36 70 LYS A O 1
ATOM 552 N N . ALA A 1 71 ? 19.406 -4.258 39.062 1 19.55 71 ALA A N 1
ATOM 553 C CA . ALA A 1 71 ? 18.016 -3.869 38.875 1 19.55 71 ALA A CA 1
ATOM 554 C C . ALA A 1 71 ? 17.453 -4.422 37.594 1 19.55 71 ALA A C 1
ATOM 556 O O . ALA A 1 71 ? 18.062 -4.238 36.531 1 19.55 71 ALA A O 1
ATOM 557 N N . ALA A 1 72 ? 16.719 -5.527 37.688 1 22.28 72 ALA A N 1
ATOM 558 C CA . ALA A 1 72 ? 15.961 -6.266 36.688 1 22.28 72 ALA A CA 1
ATOM 559 C C . ALA A 1 72 ? 15.383 -5.324 35.625 1 22.28 72 ALA A C 1
ATOM 561 O O . ALA A 1 72 ? 14.57 -4.453 35.969 1 22.28 72 ALA A O 1
ATOM 562 N N . VAL A 1 73 ? 16.203 -4.914 34.844 1 21.69 73 VAL A N 1
ATOM 563 C CA . VAL A 1 73 ? 15.766 -4.125 33.688 1 21.69 73 VAL A CA 1
ATOM 564 C C . VAL A 1 73 ? 14.5 -4.73 33.094 1 21.69 73 VAL A C 1
ATOM 566 O O . VAL A 1 73 ? 14.5 -5.887 32.656 1 21.69 73 VAL A O 1
ATOM 569 N N . ALA A 1 74 ? 13.406 -4.297 33.688 1 23.91 74 ALA A N 1
ATOM 570 C CA . ALA A 1 74 ? 12.094 -4.805 33.312 1 23.91 74 ALA A CA 1
ATOM 571 C C . ALA A 1 74 ? 12.008 -5.078 31.828 1 23.91 74 ALA A C 1
ATOM 573 O O . ALA A 1 74 ? 12.672 -4.406 31.031 1 23.91 74 ALA A O 1
ATOM 574 N N . PRO A 1 75 ? 11.766 -6.32 31.422 1 23.61 75 PRO A N 1
ATOM 575 C CA . PRO A 1 75 ? 11.602 -6.805 30.047 1 23.61 75 PRO A CA 1
ATOM 576 C C . PRO A 1 75 ? 11.07 -5.73 29.109 1 23.61 75 PRO A C 1
ATOM 578 O O . PRO A 1 75 ? 10.453 -4.758 29.562 1 23.61 75 PRO A O 1
ATOM 581 N N . GLY A 1 76 ? 11.68 -5.703 28 1 22.31 76 GLY A N 1
ATOM 582 C CA . GLY A 1 76 ? 11.492 -4.773 26.891 1 22.31 76 GLY A CA 1
ATOM 583 C C . GLY A 1 76 ? 10.039 -4.398 26.672 1 22.31 76 GLY A C 1
ATOM 584 O O . GLY A 1 76 ? 9.141 -5.234 26.844 1 22.31 76 GLY A O 1
ATOM 585 N N . THR A 1 77 ? 9.773 -3.24 27.031 1 21.73 77 THR A N 1
ATOM 586 C CA . THR A 1 77 ? 8.438 -2.672 26.875 1 21.73 77 THR A CA 1
ATOM 587 C C . THR A 1 77 ? 7.809 -3.121 25.562 1 21.73 77 THR A C 1
ATOM 589 O O . THR A 1 77 ? 8.359 -2.861 24.484 1 21.73 77 THR A O 1
ATOM 592 N N . VAL A 1 78 ? 7.285 -4.312 25.578 1 24.67 78 VAL A N 1
ATOM 593 C CA . VAL A 1 78 ? 6.332 -4.688 24.547 1 24.67 78 VAL A CA 1
ATOM 594 C C . VAL A 1 78 ? 5.582 -3.449 24.062 1 24.67 78 VAL A C 1
ATOM 596 O O . VAL A 1 78 ? 5.031 -2.695 24.859 1 24.67 78 VAL A O 1
ATOM 599 N N . PHE A 1 79 ? 6.191 -2.969 23.062 1 22.53 79 PHE A N 1
ATOM 600 C CA . PHE A 1 79 ? 5.41 -1.896 22.453 1 22.53 79 PHE A CA 1
ATOM 601 C C . PHE A 1 79 ? 3.92 -2.186 22.562 1 22.53 79 PHE A C 1
ATOM 603 O O . PHE A 1 79 ? 3.48 -3.311 22.312 1 22.53 79 PHE A O 1
ATOM 610 N N . PRO A 1 80 ? 3.326 -1.521 23.391 1 23.78 80 PRO A N 1
ATOM 611 C CA . PRO A 1 80 ? 1.894 -1.83 23.406 1 23.78 80 PRO A CA 1
ATOM 612 C C . PRO A 1 80 ? 1.334 -2.1 22.016 1 23.78 80 PRO A C 1
ATOM 614 O O . PRO A 1 80 ? 1.649 -1.374 21.062 1 23.78 80 PRO A O 1
ATOM 617 N N . THR A 1 81 ? 1.396 -3.291 21.562 1 25.47 81 THR A N 1
ATOM 618 C CA . THR A 1 81 ? 0.404 -3.512 20.516 1 25.47 81 THR A CA 1
ATOM 619 C C . THR A 1 81 ? -0.788 -2.576 20.688 1 25.47 81 THR A C 1
ATOM 621 O O . THR A 1 81 ? -1.106 -2.176 21.812 1 25.47 81 THR A O 1
ATOM 624 N N . ALA A 1 82 ? -1.095 -1.957 19.562 1 26.42 82 ALA A N 1
ATOM 625 C CA . ALA A 1 82 ? -2.352 -1.22 19.656 1 26.42 82 ALA A CA 1
ATOM 626 C C . ALA A 1 82 ? -3.316 -1.906 20.625 1 26.42 82 ALA A C 1
ATOM 628 O O . ALA A 1 82 ? -3.721 -3.049 20.391 1 26.42 82 ALA A O 1
ATOM 629 N N . ASN A 1 83 ? -2.934 -1.86 21.875 1 25.72 83 ASN A N 1
ATOM 630 C CA . ASN A 1 83 ? -3.951 -2.221 22.859 1 25.72 83 ASN A CA 1
ATOM 631 C C . ASN A 1 83 ? -5.355 -1.915 22.344 1 25.72 83 ASN A C 1
ATOM 633 O O . ASN A 1 83 ? -5.59 -0.864 21.75 1 25.72 83 ASN A O 1
ATOM 637 N N . PRO A 1 84 ? -6.145 -2.967 22.172 1 27.86 84 PRO A N 1
ATOM 638 C CA . PRO A 1 84 ? -7.559 -2.611 22.031 1 27.86 84 PRO A CA 1
ATOM 639 C C . PRO A 1 84 ? -7.953 -1.403 22.875 1 27.86 84 PRO A C 1
ATOM 641 O O . PRO A 1 84 ? -7.305 -1.116 23.875 1 27.86 84 PRO A O 1
ATOM 644 N N . LEU A 1 85 ? -8.656 -0.45 22.25 1 28.59 85 LEU A N 1
ATOM 645 C CA . LEU A 1 85 ? -9.398 0.547 23.016 1 28.59 85 LEU A CA 1
ATOM 646 C C . LEU A 1 85 ? -9.805 -0.004 24.375 1 28.59 85 LEU A C 1
ATOM 648 O O . LEU A 1 85 ? -10.414 -1.072 24.469 1 28.59 85 LEU A O 1
ATOM 652 N N . ASP A 1 86 ? -9.078 0.067 25.375 1 27.22 86 ASP A N 1
ATOM 653 C CA . ASP A 1 86 ? -9.727 -0.08 26.672 1 27.22 86 ASP A CA 1
ATOM 654 C C . ASP A 1 86 ? -11.18 0.391 26.609 1 27.22 86 ASP A C 1
ATOM 656 O O . ASP A 1 86 ? -11.555 1.16 25.719 1 27.22 86 ASP A O 1
ATOM 660 N N . GLY A 1 87 ? -12.148 -0.062 27.594 1 26.83 87 GLY A N 1
ATOM 661 C CA . GLY A 1 87 ? -13.57 0.148 27.812 1 26.83 87 GLY A CA 1
ATOM 662 C C . GLY A 1 87 ? -14.016 1.562 27.5 1 26.83 87 GLY A C 1
ATOM 663 O O . GLY A 1 87 ? -14.539 1.827 26.406 1 26.83 87 GLY A O 1
ATOM 664 N N . SER A 1 88 ? -14.328 2.408 28.688 1 29.69 88 SER A N 1
ATOM 665 C CA . SER A 1 88 ? -15.375 3.387 28.969 1 29.69 88 SER A CA 1
ATOM 666 C C . SER A 1 88 ? -15.102 4.707 28.266 1 29.69 88 SER A C 1
ATOM 668 O O . SER A 1 88 ? -15.961 5.586 28.219 1 29.69 88 SER A O 1
ATOM 670 N N . THR A 1 89 ? -13.836 5.316 28.391 1 31.91 89 THR A N 1
ATOM 671 C CA . THR A 1 89 ? -14 6.762 28.297 1 31.91 89 THR A CA 1
ATOM 672 C C . THR A 1 89 ? -14.336 7.184 26.875 1 31.91 89 THR A C 1
ATOM 674 O O . THR A 1 89 ? -13.562 6.922 25.938 1 31.91 89 THR A O 1
ATOM 677 N N . VAL A 1 90 ? -15.586 7.379 26.562 1 36.34 90 VAL A N 1
ATOM 678 C CA . VAL A 1 90 ? -16.281 8.07 25.484 1 36.34 90 VAL A CA 1
ATOM 679 C C . VAL A 1 90 ? -15.516 9.344 25.109 1 36.34 90 VAL A C 1
ATOM 681 O O . VAL A 1 90 ? -15.445 10.281 25.906 1 36.34 90 VAL A O 1
ATOM 684 N N . TYR A 1 91 ? -14.352 9.406 24.688 1 42.97 91 TYR A N 1
ATOM 685 C CA . TYR A 1 91 ? -13.914 10.719 24.219 1 42.97 91 TYR A CA 1
ATOM 686 C C . TYR A 1 91 ? -14.891 11.297 23.203 1 42.97 91 TYR A C 1
ATOM 688 O O . TYR A 1 91 ? -15.258 10.633 22.234 1 42.97 91 TYR A O 1
ATOM 696 N N . THR A 1 92 ? -15.945 12.133 23.609 1 50.78 92 THR A N 1
ATOM 697 C CA . THR A 1 92 ? -16.969 12.789 22.797 1 50.78 92 THR A CA 1
ATOM 698 C C . THR A 1 92 ? -16.328 13.836 21.891 1 50.78 92 THR A C 1
ATOM 700 O O . THR A 1 92 ? -15.875 14.883 22.359 1 50.78 92 THR A O 1
ATOM 703 N N . HIS A 1 93 ? -15.547 13.547 20.812 1 65.12 93 HIS A N 1
ATOM 704 C CA . HIS A 1 93 ? -15.266 14.531 19.781 1 65.12 93 HIS A CA 1
ATOM 705 C C . HIS A 1 93 ? -16.484 14.773 18.891 1 65.12 93 HIS A C 1
ATOM 707 O O . HIS A 1 93 ? -17.359 13.906 18.781 1 65.12 93 HIS A O 1
ATOM 713 N N . GLY A 1 94 ? -16.688 16.156 18.719 1 78.56 94 GLY A N 1
ATOM 714 C CA . GLY A 1 94 ? -17.797 16.422 17.812 1 78.56 94 GLY A CA 1
ATOM 715 C C . GLY A 1 94 ? -17.75 17.797 17.203 1 78.56 94 GLY A C 1
ATOM 716 O O . GLY A 1 94 ? -16.797 18.547 17.406 1 78.56 94 GLY A O 1
ATOM 717 N N . ILE A 1 95 ? -18.562 17.922 16.297 1 80.75 95 ILE A N 1
ATOM 718 C CA . ILE A 1 95 ? -18.859 19.203 15.656 1 80.75 95 ILE A CA 1
ATOM 719 C C . ILE A 1 95 ? -20.141 19.781 16.234 1 80.75 95 ILE A C 1
ATOM 721 O O . ILE A 1 95 ? -21.219 19.188 16.094 1 80.75 95 ILE A O 1
ATOM 725 N N . SER A 1 96 ? -20 20.859 16.953 1 75.88 96 SER A N 1
ATOM 726 C CA . SER A 1 96 ? -21.078 21.359 17.797 1 75.88 96 SER A CA 1
ATOM 727 C C . SER A 1 96 ? -22.234 21.891 16.953 1 75.88 96 SER A C 1
ATOM 729 O O . SER A 1 96 ? -23.391 21.734 17.297 1 75.88 96 SER A O 1
ATOM 731 N N . GLN A 1 97 ? -21.906 22.578 15.867 1 80 97 GLN A N 1
ATOM 732 C CA . GLN A 1 97 ? -23.047 23.141 15.133 1 80 97 GLN A CA 1
ATOM 733 C C . GLN A 1 97 ? -22.672 23.438 13.688 1 80 97 GLN A C 1
ATOM 735 O O . GLN A 1 97 ? -21.609 24 13.422 1 80 97 GLN A O 1
ATOM 740 N N . VAL A 1 98 ? -23.531 22.984 12.828 1 83.75 98 VAL A N 1
ATOM 741 C CA . VAL A 1 98 ? -23.516 23.328 11.406 1 83.75 98 VAL A CA 1
ATOM 742 C C . VAL A 1 98 ? -24.875 23.906 11 1 83.75 98 VAL A C 1
ATOM 744 O O . VAL A 1 98 ? -25.906 23.281 11.227 1 83.75 98 VAL A O 1
ATOM 747 N N . THR A 1 99 ? -24.828 25.094 10.445 1 82.75 99 THR A N 1
ATOM 748 C CA . THR A 1 99 ? -26.078 25.719 10.047 1 82.75 99 THR A CA 1
ATOM 749 C C . THR A 1 99 ? -26.391 25.422 8.578 1 82.75 99 THR A C 1
ATOM 751 O O . THR A 1 99 ? -25.531 25.594 7.711 1 82.75 99 THR A O 1
ATOM 754 N N . LEU A 1 100 ? -27.516 24.922 8.422 1 86.12 100 LEU A N 1
ATOM 755 C CA . LEU A 1 100 ? -28 24.703 7.066 1 86.12 100 LEU A CA 1
ATOM 756 C C . LEU A 1 100 ? -29.172 25.641 6.746 1 86.12 100 LEU A C 1
ATOM 758 O O . LEU A 1 100 ? -29.391 26.609 7.457 1 86.12 100 LEU A O 1
ATOM 762 N N . ASP A 1 101 ? -29.812 25.406 5.641 1 77.69 101 ASP A N 1
ATOM 763 C CA . ASP A 1 101 ? -30.875 26.297 5.223 1 77.69 101 ASP A CA 1
ATOM 764 C C . ASP A 1 101 ? -32.062 26.234 6.199 1 77.69 101 ASP A C 1
ATOM 766 O O . ASP A 1 101 ? -32.219 25.25 6.91 1 77.69 101 ASP A O 1
ATOM 770 N N . GLY A 1 102 ? -32.781 27.359 6.293 1 73.31 102 GLY A N 1
ATOM 771 C CA . GLY A 1 102 ? -34.031 27.438 7.055 1 73.31 102 GLY A CA 1
ATOM 772 C C . GLY A 1 102 ? -33.812 27.438 8.555 1 73.31 102 GLY A C 1
ATOM 773 O O . GLY A 1 102 ? -34.656 27 9.312 1 73.31 102 GLY A O 1
ATOM 774 N N . GLY A 1 103 ? -32.562 27.719 8.961 1 74.88 103 GLY A N 1
ATOM 775 C CA . GLY A 1 103 ? -32.281 27.797 10.383 1 74.88 103 GLY A CA 1
ATOM 776 C C . GLY A 1 103 ? -32.031 26.438 11.016 1 74.88 103 GLY A C 1
ATOM 777 O O . GLY A 1 103 ? -32 26.312 12.242 1 74.88 103 GLY A O 1
ATOM 778 N N . LEU A 1 104 ? -31.859 25.453 10.227 1 83.94 104 LEU A N 1
ATOM 779 C CA . LEU A 1 104 ? -31.562 24.109 10.719 1 83.94 104 LEU A CA 1
ATOM 780 C C . LEU A 1 104 ? -30.109 24.031 11.203 1 83.94 104 LEU A C 1
ATOM 782 O O . LEU A 1 104 ? -29.188 24.422 10.484 1 83.94 104 LEU A O 1
ATOM 786 N N . PHE A 1 105 ? -30.078 23.641 12.492 1 85.5 105 PHE A N 1
ATOM 787 C CA . PHE A 1 105 ? -28.766 23.375 13.086 1 85.5 105 PHE A CA 1
ATOM 788 C C . PHE A 1 105 ? -28.547 21.891 13.273 1 85.5 105 PHE A C 1
ATOM 790 O O . PHE A 1 105 ? -29.438 21.172 13.727 1 85.5 105 PHE A O 1
ATOM 797 N N . ILE A 1 106 ? -27.391 21.453 12.789 1 89.69 106 ILE A N 1
ATOM 798 C CA . ILE A 1 106 ? -27.031 20.047 12.969 1 89.69 106 ILE A CA 1
ATOM 799 C C . ILE A 1 106 ? -25.734 19.938 13.766 1 89.69 106 ILE A C 1
ATOM 801 O O . ILE A 1 106 ? -24.797 20.719 13.555 1 89.69 106 ILE A O 1
ATOM 805 N N . ALA A 1 107 ? -25.75 19.078 14.719 1 90 107 ALA A N 1
ATOM 806 C CA . ALA A 1 107 ? -24.531 18.734 15.469 1 90 107 ALA A CA 1
ATOM 807 C C . ALA A 1 107 ? -24.125 17.297 15.203 1 90 107 ALA A C 1
ATOM 809 O O . ALA A 1 107 ? -24.953 16.453 14.859 1 90 107 ALA A O 1
ATOM 810 N N . LEU A 1 108 ? -22.828 17.062 15.266 1 93.25 108 LEU A N 1
ATOM 811 C CA . LEU A 1 108 ? -22.281 15.719 15.062 1 93.25 108 LEU A CA 1
ATOM 812 C C . LEU A 1 108 ? -21.375 15.312 16.219 1 93.25 108 LEU A C 1
ATOM 814 O O . LEU A 1 108 ? -20.5 16.078 16.625 1 93.25 108 LEU A O 1
ATOM 818 N N . ASN A 1 109 ? -21.672 14.188 16.781 1 91.06 109 ASN A N 1
ATOM 819 C CA . ASN A 1 109 ? -20.797 13.523 17.75 1 91.06 109 ASN A CA 1
ATOM 820 C C . ASN A 1 109 ? -20.453 12.102 17.312 1 91.06 109 ASN A C 1
ATOM 822 O O . ASN A 1 109 ? -21.234 11.453 16.609 1 91.06 109 ASN A O 1
ATOM 826 N N . TRP A 1 110 ? -19.281 11.703 17.641 1 91.44 110 TRP A N 1
ATOM 827 C CA . TRP A 1 110 ? -18.969 10.328 17.266 1 91.44 110 TRP A CA 1
ATOM 828 C C . TRP A 1 110 ? -18.219 9.609 18.375 1 91.44 110 TRP A C 1
ATOM 830 O O . TRP A 1 110 ? -17.578 10.25 19.203 1 91.44 110 TRP A O 1
ATOM 840 N N . LYS A 1 111 ? -18.406 8.312 18.406 1 87.94 111 LYS A N 1
ATOM 841 C CA . LYS A 1 111 ? -17.734 7.379 19.312 1 87.94 111 LYS A CA 1
ATOM 842 C C . LYS A 1 111 ? -17.016 6.285 18.516 1 87.94 111 LYS A C 1
ATOM 844 O O . LYS A 1 111 ? -17.547 5.746 17.562 1 87.94 111 LYS A O 1
ATOM 849 N N . ILE A 1 112 ? -15.789 6.031 18.984 1 85.69 112 ILE A N 1
ATOM 850 C CA . ILE A 1 112 ? -14.977 5.047 18.266 1 85.69 112 ILE A CA 1
ATOM 851 C C . ILE A 1 112 ? -15.008 3.719 19.016 1 85.69 112 ILE A C 1
ATOM 853 O O . ILE A 1 112 ? -14.844 3.686 20.25 1 85.69 112 ILE A O 1
ATOM 857 N N . ASP A 1 113 ? -15.258 2.752 18.266 1 81.44 113 ASP A N 1
ATOM 858 C CA . ASP A 1 113 ? -15.125 1.39 18.781 1 81.44 113 ASP A CA 1
ATOM 859 C C . ASP A 1 113 ? -13.898 0.698 18.188 1 81.44 113 ASP A C 1
ATOM 861 O O . ASP A 1 113 ? -13.023 1.354 17.609 1 81.44 113 ASP A O 1
ATOM 865 N N . GLN A 1 114 ? -13.812 -0.526 18.422 1 74.5 114 GLN A N 1
ATOM 866 C CA . GLN A 1 114 ? -12.625 -1.266 18 1 74.5 114 GLN A CA 1
ATOM 867 C C . GLN A 1 114 ? -12.461 -1.236 16.484 1 74.5 114 GLN A C 1
ATOM 869 O O . GLN A 1 114 ? -11.344 -1.155 15.977 1 74.5 114 GLN A O 1
ATOM 874 N N . THR A 1 115 ? -13.578 -1.278 15.742 1 78.69 115 THR A N 1
ATOM 875 C CA . THR A 1 115 ? -13.461 -1.396 14.297 1 78.69 115 THR A CA 1
ATOM 876 C C . THR A 1 115 ? -14.422 -0.444 13.594 1 78.69 115 THR A C 1
ATOM 878 O O . THR A 1 115 ? -14.57 -0.493 12.375 1 78.69 115 THR A O 1
ATOM 881 N N . SER A 1 116 ? -15.094 0.344 14.438 1 86 116 SER A N 1
ATOM 882 C CA . SER A 1 116 ? -16.125 1.172 13.828 1 86 116 SER A CA 1
ATOM 883 C C . SER A 1 116 ? -16.266 2.508 14.547 1 86 116 SER A C 1
ATOM 885 O O . SER A 1 116 ? -15.688 2.701 15.625 1 86 116 SER A O 1
ATOM 887 N N . VAL A 1 117 ? -16.938 3.408 13.875 1 89.56 117 VAL A N 1
ATOM 888 C CA . VAL A 1 117 ? -17.297 4.695 14.461 1 89.56 117 VAL A CA 1
ATOM 889 C C . VAL A 1 117 ? -18.828 4.824 14.516 1 89.56 117 VAL A C 1
ATOM 891 O O . VAL A 1 117 ? -19.516 4.523 13.539 1 89.56 117 VAL A O 1
ATOM 894 N N . ASN A 1 118 ? -19.281 5.227 15.648 1 92.5 118 ASN A N 1
ATOM 895 C CA . ASN A 1 118 ? -20.688 5.582 15.797 1 92.5 118 ASN A CA 1
ATOM 896 C C . ASN A 1 118 ? -20.906 7.09 15.703 1 92.5 118 ASN A C 1
ATOM 898 O O . ASN A 1 118 ? -20.453 7.84 16.562 1 92.5 118 ASN A O 1
ATOM 902 N N . PHE A 1 119 ? -21.594 7.469 14.727 1 94.81 119 PHE A N 1
ATOM 903 C CA . PHE A 1 119 ? -21.891 8.883 14.508 1 94.81 119 PHE A CA 1
ATOM 904 C C . PHE A 1 119 ? -23.297 9.219 14.984 1 94.81 119 PHE A C 1
ATOM 906 O O . PHE A 1 119 ? -24.266 8.523 14.641 1 94.81 119 PHE A O 1
ATOM 913 N N . THR A 1 120 ? -23.406 10.227 15.727 1 94.06 120 THR A N 1
ATOM 914 C CA . THR A 1 120 ? -24.703 10.727 16.172 1 94.06 120 THR A CA 1
ATOM 915 C C . THR A 1 120 ? -24.969 12.117 15.617 1 94.06 120 THR A C 1
ATOM 917 O O . THR A 1 120 ? -24.266 13.078 15.961 1 94.06 120 THR A O 1
ATOM 920 N N . LEU A 1 121 ? -25.938 12.164 14.781 1 93.62 121 LEU A N 1
ATOM 921 C CA . LEU A 1 121 ? -26.422 13.445 14.281 1 93.62 121 LEU A CA 1
ATOM 922 C C . LEU A 1 121 ? -27.594 13.945 15.125 1 93.62 121 LEU A C 1
ATOM 924 O O . LEU A 1 121 ? -28.531 13.195 15.398 1 93.62 121 LEU A O 1
ATOM 928 N N . SER A 1 122 ? -27.453 15.188 15.562 1 91.75 122 SER A N 1
ATOM 929 C CA . SER A 1 122 ? -28.547 15.828 16.297 1 91.75 122 SER A CA 1
ATOM 930 C C . SER A 1 122 ? -28.938 17.156 15.641 1 91.75 122 SER A C 1
ATOM 932 O O . SER A 1 122 ? -28.078 17.875 15.133 1 91.75 122 SER A O 1
ATOM 934 N N . TRP A 1 123 ? -30.25 17.375 15.586 1 89.06 123 TRP A N 1
ATOM 935 C CA . TRP A 1 123 ? -30.703 18.609 14.977 1 89.06 123 TRP A CA 1
ATOM 936 C C . TRP A 1 123 ? -31.797 19.266 15.82 1 89.06 123 TRP A C 1
ATOM 938 O O . TRP A 1 123 ? -32.375 18.625 16.688 1 89.06 123 TRP A O 1
ATOM 948 N N . ASN A 1 124 ? -31.875 20.609 15.648 1 79.06 124 ASN A N 1
ATOM 949 C CA . ASN A 1 124 ? -32.906 21.344 16.391 1 79.06 124 ASN A CA 1
ATOM 950 C C . ASN A 1 124 ? -34.281 21.125 15.797 1 79.06 124 ASN A C 1
ATOM 952 O O . ASN A 1 124 ? -34.469 21.203 14.578 1 79.06 124 ASN A O 1
ATOM 956 N N . ALA A 1 125 ? -35.219 20.562 16.578 1 62.38 125 ALA A N 1
ATOM 957 C CA . ALA A 1 125 ? -36.562 20.125 16.25 1 62.38 125 ALA A CA 1
ATOM 958 C C . ALA A 1 125 ? -37.469 21.297 15.883 1 62.38 125 ALA A C 1
ATOM 960 O O . ALA A 1 125 ? -38.562 21.125 15.398 1 62.38 125 ALA A O 1
ATOM 961 N N . ASN A 1 126 ? -37.062 22.406 16.344 1 58.47 126 ASN A N 1
ATOM 962 C CA . ASN A 1 126 ? -38.062 23.453 16.188 1 58.47 126 ASN A CA 1
ATOM 963 C C . ASN A 1 126 ? -38.406 23.719 14.719 1 58.47 126 ASN A C 1
ATOM 965 O O . ASN A 1 126 ? -39.156 24.641 14.406 1 58.47 126 ASN A O 1
ATOM 969 N N . VAL A 1 127 ? -37.719 22.922 13.922 1 55.12 127 VAL A N 1
ATOM 970 C CA . VAL A 1 127 ? -38.156 23.188 12.547 1 55.12 127 VAL A CA 1
ATOM 971 C C . VAL A 1 127 ? -39.375 22.344 12.219 1 55.12 127 VAL A C 1
ATOM 973 O O . VAL A 1 127 ? -39.406 21.141 12.477 1 55.12 127 VAL A O 1
ATOM 976 N N . SER A 1 128 ? -40.594 22.906 12.172 1 52.09 128 SER A N 1
ATOM 977 C CA . SER A 1 128 ? -41.906 22.328 11.984 1 52.09 128 SER A CA 1
ATOM 978 C C . SER A 1 128 ? -41.844 21.031 11.172 1 52.09 128 SER A C 1
ATOM 980 O O . SER A 1 128 ? -42.594 20.094 11.422 1 52.09 128 SER A O 1
ATOM 982 N N . ASP A 1 129 ? -40.906 20.891 10.273 1 58.09 129 ASP A N 1
ATOM 983 C CA . ASP A 1 129 ? -40.906 19.797 9.305 1 58.09 129 ASP A CA 1
ATOM 984 C C . ASP A 1 129 ? -39.688 18.906 9.469 1 58.09 129 ASP A C 1
ATOM 986 O O . ASP A 1 129 ? -39.281 18.219 8.531 1 58.09 129 ASP A O 1
ATOM 990 N N . SER A 1 130 ? -39.25 18.906 10.719 1 56.62 130 SER A N 1
ATOM 991 C CA . SER A 1 130 ? -37.969 18.234 10.938 1 56.62 130 SER A CA 1
ATOM 992 C C . SER A 1 130 ? -38.156 16.719 10.828 1 56.62 130 SER A C 1
ATOM 994 O O . SER A 1 130 ? -37.219 16.016 10.438 1 56.62 130 SER A O 1
ATOM 996 N N . ASN A 1 131 ? -39.438 16.297 11.008 1 61.12 131 ASN A N 1
ATOM 997 C CA . ASN A 1 131 ? -39.688 14.867 10.93 1 61.12 131 ASN A CA 1
ATOM 998 C C . ASN A 1 131 ? -39.938 14.422 9.492 1 61.12 131 ASN A C 1
ATOM 1000 O O . ASN A 1 131 ? -40.031 13.219 9.211 1 61.12 131 ASN A O 1
ATOM 1004 N N . GLN A 1 132 ? -40.031 15.391 8.68 1 74 132 GLN A N 1
ATOM 1005 C CA . GLN A 1 132 ? -40.25 15.062 7.281 1 74 132 GLN A CA 1
ATOM 1006 C C . GLN A 1 132 ? -39.031 15.367 6.43 1 74 132 GLN A C 1
ATOM 1008 O O . GLN A 1 132 ? -39.156 15.703 5.25 1 74 132 GLN A O 1
ATOM 1013 N N . ARG A 1 133 ? -37.875 15.32 7.117 1 85.88 133 ARG A N 1
ATOM 1014 C CA . ARG A 1 133 ? -36.656 15.641 6.398 1 85.88 133 ARG A CA 1
ATOM 1015 C C . ARG A 1 133 ? -35.719 14.438 6.363 1 85.88 133 ARG A C 1
ATOM 1017 O O . ARG A 1 133 ? -35.812 13.547 7.211 1 85.88 133 ARG A O 1
ATOM 1024 N N . TRP A 1 134 ? -34.969 14.422 5.34 1 92.19 134 TRP A N 1
ATOM 1025 C CA . TRP A 1 134 ? -33.812 13.516 5.344 1 92.19 134 TRP A CA 1
ATOM 1026 C C . TRP A 1 134 ? -32.562 14.227 5.82 1 92.19 134 TRP A C 1
ATOM 1028 O O . TRP A 1 134 ? -32.438 15.445 5.699 1 92.19 134 TRP A O 1
ATOM 1038 N N . TYR A 1 135 ? -31.688 13.5 6.422 1 93.12 135 TYR A N 1
ATOM 1039 C CA . TYR A 1 135 ? -30.422 14.008 6.906 1 93.12 135 TYR A CA 1
ATOM 1040 C C . TYR A 1 135 ? -29.266 13.188 6.348 1 93.12 135 TYR A C 1
ATOM 1042 O O . TYR A 1 135 ? -29.312 11.953 6.344 1 93.12 135 TYR A O 1
ATOM 1050 N N . LEU A 1 136 ? -28.266 13.906 5.824 1 96.25 136 LEU A N 1
ATOM 1051 C CA . LEU A 1 136 ? -27.141 13.234 5.195 1 96.25 136 LEU A CA 1
ATOM 1052 C C . LEU A 1 136 ? -25.828 13.602 5.895 1 96.25 136 LEU A C 1
ATOM 1054 O O . LEU A 1 136 ? -25.578 14.781 6.152 1 96.25 136 LEU A O 1
ATOM 1058 N N . LEU A 1 137 ? -25.109 12.625 6.273 1 97.25 137 LEU A N 1
ATOM 1059 C CA . LEU A 1 137 ? -23.719 12.758 6.688 1 97.25 137 LEU A CA 1
ATOM 1060 C C . LEU A 1 137 ? -22.781 12.117 5.668 1 97.25 137 LEU A C 1
ATOM 1062 O O . LEU A 1 137 ? -22.844 10.906 5.438 1 97.25 137 LEU A O 1
ATOM 1066 N N . GLY A 1 138 ? -21.984 12.922 5.086 1 97.06 138 GLY A N 1
ATOM 1067 C CA . GLY A 1 138 ? -21.047 12.422 4.082 1 97.06 138 GLY A CA 1
ATOM 1068 C C . GLY A 1 138 ? -19.609 12.5 4.516 1 97.06 138 GLY A C 1
ATOM 1069 O O . GLY A 1 138 ? -19.281 13.172 5.5 1 97.06 138 GLY A O 1
ATOM 1070 N N . PHE A 1 139 ? -18.812 11.812 3.805 1 95.25 139 PHE A N 1
ATOM 1071 C CA . PHE A 1 139 ? -17.375 11.727 4.012 1 95.25 139 PHE A CA 1
ATOM 1072 C C . PHE A 1 139 ? -16.625 11.984 2.715 1 95.25 139 PHE A C 1
ATOM 1074 O O . PHE A 1 139 ? -16.688 11.18 1.782 1 95.25 139 PHE A O 1
ATOM 1081 N N . ALA A 1 140 ? -15.938 13.055 2.727 1 91.56 140 ALA A N 1
ATOM 1082 C CA . ALA A 1 140 ? -15.258 13.445 1.491 1 91.56 140 ALA A CA 1
ATOM 1083 C C . ALA A 1 140 ? -13.742 13.438 1.674 1 91.56 140 ALA A C 1
ATOM 1085 O O . ALA A 1 140 ? -13.242 13.75 2.754 1 91.56 140 ALA A O 1
ATOM 1086 N N . ASP A 1 141 ? -13.148 13.016 0.551 1 83.62 141 ASP A N 1
ATOM 1087 C CA . ASP A 1 141 ? -11.703 13.195 0.455 1 83.62 141 ASP A CA 1
ATOM 1088 C C . ASP A 1 141 ? -11.359 14.586 -0.067 1 83.62 141 ASP A C 1
ATOM 1090 O O . ASP A 1 141 ? -11.617 14.898 -1.231 1 83.62 141 ASP A O 1
ATOM 1094 N N . ARG A 1 142 ? -10.781 15.531 0.653 1 79.12 142 ARG A N 1
ATOM 1095 C CA . ARG A 1 142 ? -10.312 16.859 0.291 1 79.12 142 ARG A CA 1
ATOM 1096 C C . ARG A 1 142 ? -11.477 17.734 -0.179 1 79.12 142 ARG A C 1
ATOM 1098 O O . ARG A 1 142 ? -11.367 18.422 -1.202 1 79.12 142 ARG A O 1
ATOM 1105 N N . GLU A 1 143 ? -12.531 17.781 0.263 1 75.62 143 GLU A N 1
ATOM 1106 C CA . GLU A 1 143 ? -13.703 18.609 0.018 1 75.62 143 GLU A CA 1
ATOM 1107 C C . GLU A 1 143 ? -14.266 18.375 -1.379 1 75.62 143 GLU A C 1
ATOM 1109 O O . GLU A 1 143 ? -14.859 19.281 -1.977 1 75.62 143 GLU A O 1
ATOM 1114 N N . LYS A 1 144 ? -13.992 17.375 -1.912 1 81.12 144 LYS A N 1
ATOM 1115 C CA . LYS A 1 144 ? -14.578 17 -3.199 1 81.12 144 LYS A CA 1
ATOM 1116 C C . LYS A 1 144 ? -15.914 16.281 -3.012 1 81.12 144 LYS A C 1
ATOM 1118 O O . LYS A 1 144 ? -15.961 15.203 -2.414 1 81.12 144 LYS A O 1
ATOM 1123 N N . LEU A 1 145 ? -16.875 16.875 -3.545 1 89.62 145 LEU A N 1
ATOM 1124 C CA . LEU A 1 145 ? -18.203 16.297 -3.406 1 89.62 145 LEU A CA 1
ATOM 1125 C C . LEU A 1 145 ? -18.344 15.047 -4.262 1 89.62 145 LEU A C 1
ATOM 1127 O O . LEU A 1 145 ? -18.922 14.047 -3.822 1 89.62 145 LEU A O 1
ATOM 1131 N N . GLN A 1 146 ? -17.781 15.148 -5.422 1 89 146 GLN A N 1
ATOM 1132 C CA . GLN A 1 146 ? -17.875 14.023 -6.34 1 89 146 GLN A CA 1
ATOM 1133 C C . GLN A 1 146 ? -17.078 12.828 -5.832 1 89 146 GLN A C 1
ATOM 1135 O O . GLN A 1 146 ? -15.914 12.969 -5.449 1 89 146 GLN A O 1
ATOM 1140 N N . GLY A 1 147 ? -17.75 11.734 -5.836 1 88.44 147 GLY A N 1
ATOM 1141 C CA . GLY A 1 147 ? -17.094 10.516 -5.402 1 88.44 147 GLY A CA 1
ATOM 1142 C C . GLY A 1 147 ? -17.188 10.281 -3.908 1 88.44 147 GLY A C 1
ATOM 1143 O O . GLY A 1 147 ? -16.75 9.242 -3.406 1 88.44 147 GLY A O 1
ATOM 1144 N N . SER A 1 148 ? -17.828 11.227 -3.26 1 93.75 148 SER A N 1
ATOM 1145 C CA . SER A 1 148 ? -17.891 11.133 -1.805 1 93.75 148 SER A CA 1
ATOM 1146 C C . SER A 1 148 ? -18.875 10.047 -1.369 1 93.75 148 SER A C 1
ATOM 1148 O O . SER A 1 148 ? -19.859 9.773 -2.068 1 93.75 148 SER A O 1
ATOM 1150 N N . ASP A 1 149 ? -18.562 9.477 -0.219 1 94.31 149 ASP A N 1
ATOM 1151 C CA . ASP A 1 149 ? -19.359 8.5 0.512 1 94.31 149 ASP A CA 1
ATOM 1152 C C . ASP A 1 149 ? -20.359 9.195 1.439 1 94.31 149 ASP A C 1
ATOM 1154 O O . ASP A 1 149 ? -20.109 10.312 1.895 1 94.31 149 ASP A O 1
ATOM 1158 N N . PHE A 1 150 ? -21.594 8.516 1.642 1 97.44 150 PHE A N 1
ATOM 1159 C CA . PHE A 1 150 ? -22.484 9.156 2.596 1 97.44 150 PHE A CA 1
ATOM 1160 C C . PHE A 1 150 ? -23.422 8.125 3.24 1 97.44 150 PHE A C 1
ATOM 1162 O O . PHE A 1 150 ? -23.594 7.027 2.717 1 97.44 150 PHE A O 1
ATOM 1169 N N . CYS A 1 151 ? -23.922 8.453 4.379 1 97.75 151 CYS A N 1
ATOM 1170 C CA . CYS A 1 151 ? -25.047 7.832 5.051 1 97.75 151 CYS A CA 1
ATOM 1171 C C . CYS A 1 151 ? -26.234 8.789 5.109 1 97.75 151 CYS A C 1
ATOM 1173 O O . CYS A 1 151 ? -26.125 9.891 5.645 1 97.75 151 CYS A O 1
ATOM 1175 N N . LEU A 1 152 ? -27.328 8.352 4.57 1 97.06 152 LEU A N 1
ATOM 1176 C CA . LEU A 1 152 ? -28.516 9.188 4.516 1 97.06 152 LEU A CA 1
ATOM 1177 C C . LEU A 1 152 ? -29.641 8.586 5.359 1 97.06 152 LEU A C 1
ATOM 1179 O O . LEU A 1 152 ? -30.016 7.434 5.16 1 97.06 152 LEU A O 1
ATOM 1183 N N . TYR A 1 153 ? -30.141 9.383 6.312 1 94.69 153 TYR A N 1
ATOM 1184 C CA . TYR A 1 153 ? -31.266 8.977 7.152 1 94.69 153 TYR A CA 1
ATOM 1185 C C . TYR A 1 153 ? -32.562 9.578 6.645 1 94.69 153 TYR A C 1
ATOM 1187 O O . TYR A 1 153 ? -32.656 10.789 6.422 1 94.69 153 TYR A O 1
ATOM 1195 N N . ASN A 1 154 ? -33.438 8.656 6.426 1 90.44 154 ASN A N 1
ATOM 1196 C CA . ASN A 1 154 ? -34.781 9.078 6.02 1 90.44 154 ASN A CA 1
ATOM 1197 C C . ASN A 1 154 ? -35.844 8.117 6.547 1 90.44 154 ASN A C 1
ATOM 1199 O O . ASN A 1 154 ? -35.875 6.938 6.199 1 90.44 154 ASN A O 1
ATOM 1203 N N . ASP A 1 155 ? -36.812 8.609 7.285 1 84.75 155 ASP A N 1
ATOM 1204 C CA . ASP A 1 155 ? -38 7.891 7.727 1 84.75 155 ASP A CA 1
ATOM 1205 C C . ASP A 1 155 ? -37.625 6.59 8.438 1 84.75 155 ASP A C 1
ATOM 1207 O O . ASP A 1 155 ? -38.094 5.516 8.07 1 84.75 155 ASP A O 1
ATOM 1211 N N . GLY A 1 156 ? -36.719 6.648 9.281 1 86.75 156 GLY A N 1
ATOM 1212 C CA . GLY A 1 156 ? -36.375 5.52 10.117 1 86.75 156 GLY A CA 1
ATOM 1213 C C . GLY A 1 156 ? -35.375 4.566 9.461 1 86.75 156 GLY A C 1
ATOM 1214 O O . GLY A 1 156 ? -35.094 3.488 9.992 1 86.75 156 GLY A O 1
ATOM 1215 N N . LYS A 1 157 ? -34.875 4.898 8.344 1 91.44 157 LYS A N 1
ATOM 1216 C CA . LYS A 1 157 ? -33.938 4.051 7.621 1 91.44 157 LYS A CA 1
ATOM 1217 C C . LYS A 1 157 ? -32.656 4.82 7.266 1 91.44 157 LYS A C 1
ATOM 1219 O O . LYS A 1 157 ? -32.688 6.043 7.102 1 91.44 157 LYS A O 1
ATOM 1224 N N . VAL A 1 158 ? -31.594 4.102 7.227 1 95.5 158 VAL A N 1
ATOM 1225 C CA . VAL A 1 158 ? -30.328 4.691 6.789 1 95.5 158 VAL A CA 1
ATOM 1226 C C . VAL A 1 158 ? -29.859 4.012 5.508 1 95.5 158 VAL A C 1
ATOM 1228 O O . VAL A 1 158 ? -29.875 2.783 5.406 1 95.5 158 VAL A O 1
ATOM 1231 N N . THR A 1 159 ? -29.516 4.809 4.555 1 95.69 159 THR A N 1
ATOM 1232 C CA . THR A 1 159 ? -29.031 4.32 3.27 1 95.69 159 THR A CA 1
ATOM 1233 C C . THR A 1 159 ? -27.578 4.715 3.055 1 95.69 159 THR A C 1
ATOM 1235 O O . THR A 1 159 ? -27.203 5.867 3.275 1 95.69 159 THR A O 1
ATOM 1238 N N . ASP A 1 160 ? -26.844 3.738 2.652 1 94.81 160 ASP A N 1
ATOM 1239 C CA . ASP A 1 160 ? -25.453 3.951 2.256 1 94.81 160 ASP A CA 1
ATOM 1240 C C . ASP A 1 160 ? -25.344 4.215 0.755 1 94.81 160 ASP A C 1
ATOM 1242 O O . ASP A 1 160 ? -25.922 3.477 -0.053 1 94.81 160 ASP A O 1
ATOM 1246 N N . GLY A 1 161 ? -24.609 5.34 0.466 1 95.06 161 GLY A N 1
ATOM 1247 C CA . GLY A 1 161 ? -24.484 5.676 -0.945 1 95.06 161 GLY A CA 1
ATOM 1248 C C . GLY A 1 161 ? -23.266 6.504 -1.265 1 95.06 161 GLY A C 1
ATOM 1249 O O . GLY A 1 161 ? -22.375 6.652 -0.424 1 95.06 161 GLY A O 1
ATOM 1250 N N . TYR A 1 162 ? -23.203 6.914 -2.555 1 93.19 162 TYR A N 1
ATOM 1251 C CA . TYR A 1 162 ? -22.109 7.754 -3.045 1 93.19 162 TYR A CA 1
ATOM 1252 C C . TYR A 1 162 ? -22.641 8.82 -4.008 1 93.19 162 TYR A C 1
ATOM 1254 O O . TYR A 1 162 ? -23.75 8.719 -4.504 1 93.19 162 TYR A O 1
ATOM 1262 N N . ILE A 1 163 ? -21.859 9.812 -4.125 1 94.69 163 ILE A N 1
ATOM 1263 C CA . ILE A 1 163 ? -22.188 10.883 -5.055 1 94.69 163 ILE A CA 1
ATOM 1264 C C . ILE A 1 163 ? -21.438 10.688 -6.363 1 94.69 163 ILE A C 1
ATOM 1266 O O . ILE A 1 163 ? -20.203 10.586 -6.371 1 94.69 163 ILE A O 1
ATOM 1270 N N . THR A 1 164 ? -22.078 10.695 -7.465 1 89.75 164 THR A N 1
ATOM 1271 C CA . THR A 1 164 ? -21.469 10.445 -8.766 1 89.75 164 THR A CA 1
ATOM 1272 C C . THR A 1 164 ? -20.688 11.664 -9.242 1 89.75 164 THR A C 1
ATOM 1274 O O . THR A 1 164 ? -20.734 12.719 -8.609 1 89.75 164 THR A O 1
ATOM 1277 N N . SER A 1 165 ? -20.016 11.5 -10.391 1 84.5 165 SER A N 1
ATOM 1278 C CA . SER A 1 165 ? -19.266 12.602 -10.984 1 84.5 165 SER A CA 1
ATOM 1279 C C . SER A 1 165 ? -20.203 13.719 -11.445 1 84.5 165 SER A C 1
ATOM 1281 O O . SER A 1 165 ? -19.797 14.883 -11.5 1 84.5 165 SER A O 1
ATOM 1283 N N . GLU A 1 166 ? -21.438 13.406 -11.672 1 86.81 166 GLU A N 1
ATOM 1284 C CA . GLU A 1 166 ? -22.438 14.375 -12.109 1 86.81 166 GLU A CA 1
ATOM 1285 C C . GLU A 1 166 ? -23.125 15.031 -10.922 1 86.81 166 GLU A C 1
ATOM 1287 O O . GLU A 1 166 ? -23.953 15.93 -11.102 1 86.81 166 GLU A O 1
ATOM 1292 N N . GLY A 1 167 ? -22.844 14.578 -9.781 1 90.5 167 GLY A N 1
ATOM 1293 C CA . GLY A 1 167 ? -23.422 15.18 -8.586 1 90.5 167 GLY A CA 1
ATOM 1294 C C . GLY A 1 167 ? -24.703 14.508 -8.148 1 90.5 167 GLY A C 1
ATOM 1295 O O . GLY A 1 167 ? -25.438 15.055 -7.328 1 90.5 167 GLY A O 1
ATOM 1296 N N . THR A 1 168 ? -24.953 13.383 -8.711 1 93.62 168 THR A N 1
ATOM 1297 C CA . THR A 1 168 ? -26.172 12.656 -8.344 1 93.62 168 THR A CA 1
ATOM 1298 C C . THR A 1 168 ? -25.891 11.656 -7.219 1 93.62 168 THR A C 1
ATOM 1300 O O . THR A 1 168 ? -24.781 11.109 -7.137 1 93.62 168 THR A O 1
ATOM 1303 N N . LEU A 1 169 ? -26.922 11.492 -6.379 1 95.56 169 LEU A N 1
ATOM 1304 C CA . LEU A 1 169 ? -26.812 10.523 -5.293 1 95.56 169 LEU A CA 1
ATOM 1305 C C . LEU A 1 169 ? -27.266 9.141 -5.75 1 95.56 169 LEU A C 1
ATOM 1307 O O . LEU A 1 169 ? -28.312 9 -6.383 1 95.56 169 LEU A O 1
ATOM 1311 N N . LYS A 1 170 ? -26.438 8.141 -5.457 1 91.5 170 LYS A N 1
ATOM 1312 C CA . LYS A 1 170 ? -26.766 6.754 -5.785 1 91.5 170 LYS A CA 1
ATOM 1313 C C . LYS A 1 170 ? -26.547 5.836 -4.586 1 91.5 170 LYS A C 1
ATOM 1315 O O . LYS A 1 170 ? -25.656 6.07 -3.773 1 91.5 170 LYS A O 1
ATOM 1320 N N . ARG A 1 171 ? -27.359 4.777 -4.559 1 90.88 171 ARG A N 1
ATOM 1321 C CA . ARG A 1 171 ? -27.219 3.768 -3.516 1 90.88 171 ARG A CA 1
ATOM 1322 C C . ARG A 1 171 ? -26.078 2.805 -3.834 1 90.88 171 ARG A C 1
ATOM 1324 O O . ARG A 1 171 ? -25.906 2.396 -4.984 1 90.88 171 ARG A O 1
ATOM 1331 N N . ASP A 1 172 ? -25.359 2.455 -2.773 1 88.62 172 ASP A N 1
ATOM 1332 C CA . ASP A 1 172 ? -24.297 1.464 -2.934 1 88.62 172 ASP A CA 1
ATOM 1333 C C . ASP A 1 172 ? -24.891 0.059 -3.076 1 88.62 172 ASP A C 1
ATOM 1335 O O . ASP A 1 172 ? -25.953 -0.236 -2.531 1 88.62 172 ASP A O 1
ATOM 1339 N N . LEU A 1 173 ? -24.094 -0.77 -3.707 1 81.69 173 LEU A N 1
ATOM 1340 C CA . LEU A 1 173 ? -24.484 -2.178 -3.77 1 81.69 173 LEU A CA 1
ATOM 1341 C C . LEU A 1 173 ? -24.422 -2.82 -2.389 1 81.69 173 LEU A C 1
ATOM 1343 O O . LEU A 1 173 ? -25.312 -3.582 -2.012 1 81.69 173 LEU A O 1
ATOM 1347 N N . GLN A 1 174 ? -23.344 -2.494 -1.788 1 83.81 174 GLN A N 1
ATOM 1348 C CA . GLN A 1 174 ? -23.172 -2.959 -0.415 1 83.81 174 GLN A CA 1
ATOM 1349 C C . GLN A 1 174 ? -23.547 -1.867 0.584 1 83.81 174 GLN A C 1
ATOM 1351 O O . GLN A 1 174 ? -23.031 -0.749 0.509 1 83.81 174 GLN A O 1
ATOM 1356 N N . GLN A 1 175 ? -24.453 -2.186 1.512 1 89.44 175 GLN A N 1
ATOM 1357 C CA . GLN A 1 175 ? -24.891 -1.222 2.514 1 89.44 175 GLN A CA 1
ATOM 1358 C C . GLN A 1 175 ? -24.078 -1.348 3.799 1 89.44 175 GLN A C 1
ATOM 1360 O O . GLN A 1 175 ? -24.172 -2.359 4.5 1 89.44 175 GLN A O 1
ATOM 1365 N N . ASP A 1 176 ? -23.375 -0.246 4.094 1 89.44 176 ASP A N 1
ATOM 1366 C CA . ASP A 1 176 ? -22.406 -0.337 5.176 1 89.44 176 ASP A CA 1
ATOM 1367 C C . ASP A 1 176 ? -22.719 0.659 6.289 1 89.44 176 ASP A C 1
ATOM 1369 O O . ASP A 1 176 ? -21.938 0.817 7.23 1 89.44 176 ASP A O 1
ATOM 1373 N N . CYS A 1 177 ? -23.812 1.407 6.168 1 95.25 177 CYS A N 1
ATOM 1374 C CA . CYS A 1 177 ? -24.312 2.23 7.262 1 95.25 177 CYS A CA 1
ATOM 1375 C C . CYS A 1 177 ? -25.375 1.487 8.062 1 95.25 177 CYS A C 1
ATOM 1377 O O . CYS A 1 177 ? -26.391 1.062 7.504 1 95.25 177 CYS A O 1
ATOM 1379 N N . GLU A 1 178 ? -25.156 1.349 9.344 1 94.19 178 GLU A N 1
ATOM 1380 C CA . GLU A 1 178 ? -26.094 0.622 10.195 1 94.19 178 GLU A CA 1
ATOM 1381 C C . GLU A 1 178 ? -26.781 1.56 11.18 1 94.19 178 GLU A C 1
ATOM 1383 O O . GLU A 1 178 ? -26.125 2.252 11.961 1 94.19 178 GLU A O 1
ATOM 1388 N N . LEU A 1 179 ? -28.078 1.523 11.172 1 95.94 179 LEU A N 1
ATOM 1389 C CA . LEU A 1 179 ? -28.828 2.332 12.125 1 95.94 179 LEU A CA 1
ATOM 1390 C C . LEU A 1 179 ? -28.781 1.724 13.523 1 95.94 179 LEU A C 1
ATOM 1392 O O . LEU A 1 179 ? -29.141 0.56 13.711 1 95.94 179 LEU A O 1
ATOM 1396 N N . ILE A 1 180 ? -28.312 2.461 14.445 1 95.31 180 ILE A N 1
ATOM 1397 C CA . ILE A 1 180 ? -28.219 1.996 15.828 1 95.31 180 ILE A CA 1
ATOM 1398 C C . ILE A 1 180 ? -29.422 2.48 16.625 1 95.31 180 ILE A C 1
ATOM 1400 O O . ILE A 1 180 ? -30.031 1.712 17.375 1 95.31 180 ILE A O 1
ATOM 1404 N N . SER A 1 181 ? -29.688 3.746 16.484 1 94.06 181 SER A N 1
ATOM 1405 C CA . SER A 1 181 ? -30.828 4.312 17.203 1 94.06 181 SER A CA 1
ATOM 1406 C C . SER A 1 181 ? -31.344 5.57 16.516 1 94.06 181 SER A C 1
ATOM 1408 O O . SER A 1 181 ? -30.625 6.203 15.734 1 94.06 181 SER A O 1
ATOM 1410 N N . SER A 1 182 ? -32.625 5.773 16.672 1 90.62 182 SER A N 1
ATOM 1411 C CA . SER A 1 182 ? -33.25 6.992 16.172 1 90.62 182 SER A CA 1
ATOM 1412 C C . SER A 1 182 ? -34.25 7.559 17.203 1 90.62 182 SER A C 1
ATOM 1414 O O . SER A 1 182 ? -34.969 6.809 17.859 1 90.62 182 SER A O 1
ATOM 1416 N N . SER A 1 183 ? -34.031 8.797 17.609 1 85.25 183 SER A N 1
ATOM 1417 C CA . SER A 1 183 ? -34.969 9.523 18.469 1 85.25 183 SER A CA 1
ATOM 1418 C C . SER A 1 183 ? -35.375 10.852 17.844 1 85.25 183 SER A C 1
ATOM 1420 O O . SER A 1 183 ? -34.938 11.188 16.734 1 85.25 183 SER A O 1
ATOM 1422 N N . ASN A 1 184 ? -36.312 11.523 18.594 1 82.06 184 ASN A N 1
ATOM 1423 C CA . ASN A 1 184 ? -36.719 12.836 18.094 1 82.06 184 ASN A CA 1
ATOM 1424 C C . ASN A 1 184 ? -35.531 13.812 18.094 1 82.06 184 ASN A C 1
ATOM 1426 O O . ASN A 1 184 ? -35.031 14.188 19.156 1 82.06 184 ASN A O 1
ATOM 1430 N N . GLY A 1 185 ? -35.062 14.07 16.938 1 86.94 185 GLY A N 1
ATOM 1431 C CA . GLY A 1 185 ? -34.031 15.086 16.781 1 86.94 185 GLY A CA 1
ATOM 1432 C C . GLY A 1 185 ? -32.625 14.508 16.734 1 86.94 185 GLY A C 1
ATOM 1433 O O . GLY A 1 185 ? -31.656 15.25 16.812 1 86.94 185 GLY A O 1
ATOM 1434 N N . SER A 1 186 ? -32.594 13.156 16.719 1 91.12 186 SER A N 1
ATOM 1435 C CA . SER A 1 186 ? -31.25 12.594 16.703 1 91.12 186 SER A CA 1
ATOM 1436 C C . SER A 1 186 ? -31.234 11.211 16.047 1 91.12 186 SER A C 1
ATOM 1438 O O . SER A 1 186 ? -32.219 10.477 16.141 1 91.12 186 SER A O 1
ATOM 1440 N N . VAL A 1 187 ? -30.203 10.891 15.406 1 93.69 187 VAL A N 1
ATOM 1441 C CA . VAL A 1 187 ? -30.016 9.57 14.828 1 93.69 187 VAL A CA 1
ATOM 1442 C C . VAL A 1 187 ? -28.562 9.133 15.023 1 93.69 187 VAL A C 1
ATOM 1444 O O . VAL A 1 187 ? -27.641 9.953 14.938 1 93.69 187 VAL A O 1
ATOM 1447 N N . THR A 1 188 ? -28.391 7.875 15.367 1 95.44 188 THR A N 1
ATOM 1448 C CA . THR A 1 188 ? -27.062 7.301 15.508 1 95.44 188 THR A CA 1
ATOM 1449 C C . THR A 1 188 ? -26.859 6.145 14.523 1 95.44 188 THR A C 1
ATOM 1451 O O . THR A 1 188 ? -27.703 5.25 14.438 1 95.44 188 THR A O 1
ATOM 1454 N N . PHE A 1 189 ? -25.891 6.227 13.734 1 95.62 189 PHE A N 1
ATOM 1455 C CA . PHE A 1 189 ? -25.547 5.102 12.867 1 95.62 189 PHE A CA 1
ATOM 1456 C C . PHE A 1 189 ? -24.078 4.727 13.008 1 95.62 189 PHE A C 1
ATOM 1458 O O . PHE A 1 189 ? -23.281 5.516 13.516 1 95.62 189 PHE A O 1
ATOM 1465 N N . ARG A 1 190 ? -23.812 3.584 12.594 1 94.12 190 ARG A N 1
ATOM 1466 C CA . ARG A 1 190 ? -22.484 3.012 12.719 1 94.12 190 ARG A CA 1
ATOM 1467 C C . ARG A 1 190 ? -21.859 2.762 11.352 1 94.12 190 ARG A C 1
ATOM 1469 O O . ARG A 1 190 ? -22.531 2.291 10.438 1 94.12 190 ARG A O 1
ATOM 1476 N N . ARG A 1 191 ? -20.578 3.158 11.227 1 91.12 191 ARG A N 1
ATOM 1477 C CA . ARG A 1 191 ? -19.75 2.893 10.055 1 91.12 191 ARG A CA 1
ATOM 1478 C C . ARG A 1 191 ? -18.422 2.268 10.469 1 91.12 191 ARG A C 1
ATOM 1480 O O . ARG A 1 191 ? -17.75 2.762 11.375 1 91.12 191 ARG A O 1
ATOM 1487 N N . ARG A 1 192 ? -18.078 1.217 9.789 1 85.31 192 ARG A N 1
ATOM 1488 C CA . ARG A 1 192 ? -16.766 0.631 10.031 1 85.31 192 ARG A CA 1
ATOM 1489 C C . ARG A 1 192 ? -15.656 1.524 9.477 1 85.31 192 ARG A C 1
ATOM 1491 O O . ARG A 1 192 ? -15.891 2.314 8.562 1 85.31 192 ARG A O 1
ATOM 1498 N N . PHE A 1 193 ? -14.484 1.318 10.07 1 83.69 193 PHE A N 1
ATOM 1499 C CA . PHE A 1 193 ? -13.344 2.088 9.578 1 83.69 193 PHE A CA 1
ATOM 1500 C C . PHE A 1 193 ? -13.109 1.821 8.102 1 83.69 193 PHE A C 1
ATOM 1502 O O . PHE A 1 193 ? -12.898 2.754 7.32 1 83.69 193 PHE A O 1
ATOM 1509 N N . SER A 1 194 ? -13.062 0.606 7.824 1 79.62 194 SER A N 1
ATOM 1510 C CA . SER A 1 194 ? -12.93 0.156 6.441 1 79.62 194 SER A CA 1
ATOM 1511 C C . SER A 1 194 ? -13.93 -0.946 6.117 1 79.62 194 SER A C 1
ATOM 1513 O O . SER A 1 194 ? -14.156 -1.847 6.93 1 79.62 194 SER A O 1
ATOM 1515 N N . THR A 1 195 ? -14.586 -0.734 4.887 1 79.75 195 THR A N 1
ATOM 1516 C CA . THR A 1 195 ? -15.602 -1.697 4.48 1 79.75 195 THR A CA 1
ATOM 1517 C C . THR A 1 195 ? -15.148 -2.471 3.244 1 79.75 195 THR A C 1
ATOM 1519 O O . THR A 1 195 ? -15.812 -3.42 2.822 1 79.75 195 THR A O 1
ATOM 1522 N N . CYS A 1 196 ? -14.078 -2.062 2.607 1 74.25 196 CYS A N 1
ATOM 1523 C CA . CYS A 1 196 ? -13.492 -2.619 1.397 1 74.25 196 CYS A CA 1
ATOM 1524 C C . CYS A 1 196 ? -14.414 -2.432 0.2 1 74.25 196 CYS A C 1
ATOM 1526 O O . CYS A 1 196 ? -14.289 -3.139 -0.801 1 74.25 196 CYS A O 1
ATOM 1528 N N . ASP A 1 197 ? -15.398 -1.681 0.451 1 78.94 197 ASP A N 1
ATOM 1529 C CA . ASP A 1 197 ? -16.203 -1.159 -0.651 1 78.94 197 ASP A CA 1
ATOM 1530 C C . ASP A 1 197 ? -15.539 0.065 -1.28 1 78.94 197 ASP A C 1
ATOM 1532 O O . ASP A 1 197 ? -15.234 1.036 -0.585 1 78.94 197 ASP A O 1
ATOM 1536 N N . VAL A 1 198 ? -15.359 -0.03 -2.549 1 77.62 198 VAL A N 1
ATOM 1537 C CA . VAL A 1 198 ? -14.602 1.003 -3.25 1 77.62 198 VAL A CA 1
ATOM 1538 C C . VAL A 1 198 ? -15.359 2.33 -3.182 1 77.62 198 VAL A C 1
ATOM 1540 O O . VAL A 1 198 ? -14.758 3.398 -3.332 1 77.62 198 VAL A O 1
ATOM 1543 N N . ARG A 1 199 ? -16.625 2.275 -2.881 1 84.81 199 ARG A N 1
ATOM 1544 C CA . ARG A 1 199 ? -17.422 3.492 -2.834 1 84.81 199 ARG A CA 1
ATOM 1545 C C . ARG A 1 199 ? -17.391 4.117 -1.443 1 84.81 199 ARG A C 1
ATOM 1547 O O . ARG A 1 199 ? -17.828 5.258 -1.259 1 84.81 199 ARG A O 1
ATOM 1554 N N . ASP A 1 200 ? -16.875 3.328 -0.585 1 87.44 200 ASP A N 1
ATOM 1555 C CA . ASP A 1 200 ? -16.891 3.801 0.796 1 87.44 200 ASP A CA 1
ATOM 1556 C C . ASP A 1 200 ? -15.578 4.516 1.144 1 87.44 200 ASP A C 1
ATOM 1558 O O . ASP A 1 200 ? -14.516 4.168 0.623 1 87.44 200 ASP A O 1
ATOM 1562 N N . TYR A 1 201 ? -15.773 5.457 2.021 1 88.5 201 TYR A N 1
ATOM 1563 C CA . TYR A 1 201 ? -14.617 6.141 2.586 1 88.5 201 TYR A CA 1
ATOM 1564 C C . TYR A 1 201 ? -13.922 5.273 3.629 1 88.5 201 TYR A C 1
ATOM 1566 O O . TYR A 1 201 ? -14.578 4.695 4.5 1 88.5 201 TYR A O 1
ATOM 1574 N N . ALA A 1 202 ? -12.609 5.094 3.455 1 83.62 202 ALA A N 1
ATOM 1575 C CA . ALA A 1 202 ? -11.828 4.391 4.473 1 83.62 202 ALA A CA 1
ATOM 1576 C C . ALA A 1 202 ? -11.258 5.367 5.496 1 83.62 202 ALA A C 1
ATOM 1578 O O . ALA A 1 202 ? -10.406 6.199 5.164 1 83.62 202 ALA A O 1
ATOM 1579 N N . PHE A 1 203 ? -11.711 5.246 6.738 1 84.62 203 PHE A N 1
ATOM 1580 C CA . PHE A 1 203 ? -11.266 6.156 7.785 1 84.62 203 PHE A CA 1
ATOM 1581 C C . PHE A 1 203 ? -9.859 5.801 8.25 1 84.62 203 PHE A C 1
ATOM 1583 O O . PHE A 1 203 ? -9.523 4.625 8.391 1 84.62 203 PHE A O 1
ATOM 1590 N N . ASP A 1 204 ? -9.094 6.738 8.297 1 80.94 204 ASP A N 1
ATOM 1591 C CA . ASP A 1 204 ? -7.785 6.66 8.953 1 80.94 204 ASP A CA 1
ATOM 1592 C C . ASP A 1 204 ? -7.574 7.836 9.898 1 80.94 204 ASP A C 1
ATOM 1594 O O . ASP A 1 204 ? -8.539 8.477 10.336 1 80.94 204 ASP A O 1
ATOM 1598 N N . ARG A 1 205 ? -6.406 8.078 10.328 1 79.94 205 ARG A N 1
ATOM 1599 C CA . ARG A 1 205 ? -6.16 9.125 11.32 1 79.94 205 ARG A CA 1
ATOM 1600 C C . ARG A 1 205 ? -6.047 10.484 10.648 1 79.94 205 ARG A C 1
ATOM 1602 O O . ARG A 1 205 ? -5.859 11.5 11.328 1 79.94 205 ARG A O 1
ATOM 1609 N N . GLY A 1 206 ? -6.211 10.508 9.398 1 83.19 206 GLY A N 1
ATOM 1610 C CA . GLY A 1 206 ? -6.082 11.75 8.656 1 83.19 206 GLY A CA 1
ATOM 1611 C C . GLY A 1 206 ? -7.363 12.562 8.625 1 83.19 206 GLY A C 1
ATOM 1612 O O . GLY A 1 206 ? -8.328 12.234 9.32 1 83.19 206 GLY A O 1
ATOM 1613 N N . THR A 1 207 ? -7.34 13.633 7.883 1 86 207 THR A N 1
ATOM 1614 C CA . THR A 1 207 ? -8.43 14.602 7.789 1 86 207 THR A CA 1
ATOM 1615 C C . THR A 1 207 ? -9.633 13.984 7.078 1 86 207 THR A C 1
ATOM 1617 O O . THR A 1 207 ? -9.477 13.297 6.074 1 86 207 THR A O 1
ATOM 1620 N N . VAL A 1 208 ? -10.766 14.242 7.703 1 88.69 208 VAL A N 1
ATOM 1621 C CA . VAL A 1 208 ? -12.031 13.922 7.051 1 88.69 208 VAL A CA 1
ATOM 1622 C C . VAL A 1 208 ? -12.828 15.203 6.812 1 88.69 208 VAL A C 1
ATOM 1624 O O . VAL A 1 208 ? -12.938 16.047 7.707 1 88.69 208 VAL A O 1
ATOM 1627 N N . HIS A 1 209 ? -13.336 15.375 5.641 1 89.31 209 HIS A N 1
ATOM 1628 C CA . HIS A 1 209 ? -14.305 16.438 5.379 1 89.31 209 HIS A CA 1
ATOM 1629 C C . HIS A 1 209 ? -15.727 15.906 5.383 1 89.31 209 HIS A C 1
ATOM 1631 O O . HIS A 1 209 ? -16.172 15.305 4.402 1 89.31 209 HIS A O 1
ATOM 1637 N N . PHE A 1 210 ? -16.359 16.266 6.434 1 92.69 210 PHE A N 1
ATOM 1638 C CA . PHE A 1 210 ? -17.75 15.844 6.559 1 92.69 210 PHE A CA 1
ATOM 1639 C C . PHE A 1 210 ? -18.656 16.688 5.664 1 92.69 210 PHE A C 1
ATOM 1641 O O . PHE A 1 210 ? -18.438 17.891 5.516 1 92.69 210 PHE A O 1
ATOM 1648 N N . ILE A 1 211 ? -19.656 16.016 5.172 1 94.94 211 ILE A N 1
ATOM 1649 C CA . ILE A 1 211 ? -20.688 16.672 4.395 1 94.94 211 ILE A CA 1
ATOM 1650 C C . ILE A 1 211 ? -22.016 16.641 5.164 1 94.94 211 ILE A C 1
ATOM 1652 O O . ILE A 1 211 ? -22.469 15.578 5.586 1 94.94 211 ILE A O 1
ATOM 1656 N N . PHE A 1 212 ? -22.562 17.812 5.312 1 93.62 212 PHE A N 1
ATOM 1657 C CA . PHE A 1 212 ? -23.875 17.922 5.941 1 93.62 212 PHE A CA 1
ATOM 1658 C C . PHE A 1 212 ? -24.922 18.438 4.953 1 93.62 212 PHE A C 1
ATOM 1660 O O . PHE A 1 212 ? -24.703 19.469 4.316 1 93.62 212 PHE A O 1
ATOM 1667 N N . ALA A 1 213 ? -25.953 17.703 4.863 1 93.81 213 ALA A N 1
ATOM 1668 C CA . ALA A 1 213 ? -27.047 18.141 4.004 1 93.81 213 ALA A CA 1
ATOM 1669 C C . ALA A 1 213 ? -28.391 17.641 4.543 1 93.81 213 ALA A C 1
ATOM 1671 O O . ALA A 1 213 ? -28.453 16.641 5.258 1 93.81 213 ALA A O 1
ATOM 1672 N N . SER A 1 214 ? -29.375 18.375 4.262 1 92.25 214 SER A N 1
ATOM 1673 C CA . SER A 1 214 ? -30.75 18.016 4.609 1 92.25 214 SER A CA 1
ATOM 1674 C C . SER A 1 214 ? -31.75 18.609 3.625 1 92.25 214 SER A C 1
ATOM 1676 O O . SER A 1 214 ? -31.469 19.625 2.988 1 92.25 214 SER A O 1
ATOM 1678 N N . GLY A 1 215 ? -32.75 17.922 3.412 1 90 215 GLY A N 1
ATOM 1679 C CA . GLY A 1 215 ? -33.844 18.406 2.545 1 90 215 GLY A CA 1
ATOM 1680 C C . GLY A 1 215 ? -35.188 17.844 2.908 1 90 215 GLY A C 1
ATOM 1681 O O . GLY A 1 215 ? -35.281 16.922 3.727 1 90 215 GLY A O 1
ATOM 1682 N N . ASN A 1 216 ? -36.156 18.484 2.238 1 84.06 216 ASN A N 1
ATOM 1683 C CA . ASN A 1 216 ? -37.531 18.047 2.492 1 84.06 216 ASN A CA 1
ATOM 1684 C C . ASN A 1 216 ? -37.906 16.812 1.667 1 84.06 216 ASN A C 1
ATOM 1686 O O . ASN A 1 216 ? -37.406 16.656 0.544 1 84.06 216 ASN A O 1
ATOM 1690 N N . GLY A 1 217 ? -38.656 16.031 2.305 1 78.12 217 GLY A N 1
ATOM 1691 C CA . GLY A 1 217 ? -39.188 14.883 1.584 1 78.12 217 GLY A CA 1
ATOM 1692 C C . GLY A 1 217 ? -38.75 13.547 2.148 1 78.12 217 GLY A C 1
ATOM 1693 O O . GLY A 1 217 ? -37.75 13.484 2.865 1 78.12 217 GLY A O 1
ATOM 1694 N N . THR A 1 218 ? -39.594 12.539 1.864 1 73.38 218 THR A N 1
ATOM 1695 C CA . THR A 1 218 ? -39.312 11.211 2.408 1 73.38 218 THR A CA 1
ATOM 1696 C C . THR A 1 218 ? -38.656 10.32 1.361 1 73.38 218 THR A C 1
ATOM 1698 O O . THR A 1 218 ? -38.312 9.18 1.646 1 73.38 218 THR A O 1
ATOM 1701 N N . SER A 1 219 ? -38.438 10.922 0.196 1 82 219 SER A N 1
ATOM 1702 C CA . SER A 1 219 ? -37.812 10.109 -0.844 1 82 219 SER A CA 1
ATOM 1703 C C . SER A 1 219 ? -36.312 10.336 -0.904 1 82 219 SER A C 1
ATOM 1705 O O . SER A 1 219 ? -35.812 11.367 -0.448 1 82 219 SER A O 1
ATOM 1707 N N . PHE A 1 220 ? -35.594 9.367 -1.334 1 88.75 220 PHE A N 1
ATOM 1708 C CA . PHE A 1 220 ? -34.188 9.461 -1.593 1 88.75 220 PHE A CA 1
ATOM 1709 C C . PHE A 1 220 ? -33.875 10.578 -2.586 1 88.75 220 PHE A C 1
ATOM 1711 O O . PHE A 1 220 ? -34.406 10.578 -3.707 1 88.75 220 PHE A O 1
ATOM 1718 N N . PRO A 1 221 ? -33.125 11.555 -2.143 1 92.38 221 PRO A N 1
ATOM 1719 C CA . PRO A 1 221 ? -32.906 12.711 -3.018 1 92.38 221 PRO A CA 1
ATOM 1720 C C . PRO A 1 221 ? -32 12.375 -4.203 1 92.38 221 PRO A C 1
ATOM 1722 O O . PRO A 1 221 ? -31.109 11.516 -4.09 1 92.38 221 PRO A O 1
ATOM 1725 N N . GLU A 1 222 ? -32.188 13.086 -5.246 1 92.31 222 GLU A N 1
ATOM 1726 C CA . GLU A 1 222 ? -31.375 12.891 -6.441 1 92.31 222 GLU A CA 1
ATOM 1727 C C . GLU A 1 222 ? -30.062 13.68 -6.359 1 92.31 222 GLU A C 1
ATOM 1729 O O . GLU A 1 222 ? -29.031 13.227 -6.848 1 92.31 222 GLU A O 1
ATOM 1734 N N . THR A 1 223 ? -30.188 14.906 -5.824 1 94.12 223 THR A N 1
ATOM 1735 C CA . THR A 1 223 ? -29.031 15.781 -5.691 1 94.12 223 THR A CA 1
ATOM 1736 C C . THR A 1 223 ? -29.016 16.453 -4.32 1 94.12 223 THR A C 1
ATOM 1738 O O . THR A 1 223 ? -30 16.406 -3.59 1 94.12 223 THR A O 1
ATOM 1741 N N . LEU A 1 224 ? -27.906 16.969 -4.047 1 93.75 224 LEU A N 1
ATOM 1742 C CA . LEU A 1 224 ? -27.781 17.703 -2.791 1 93.75 224 LEU A CA 1
ATOM 1743 C C . LEU A 1 224 ? -28.25 19.141 -2.953 1 93.75 224 LEU A C 1
ATOM 1745 O O . LEU A 1 224 ? -28.078 19.734 -4.02 1 93.75 224 LEU A O 1
ATOM 1749 N N . PRO A 1 225 ? -28.797 19.641 -1.939 1 91.56 225 PRO A N 1
ATOM 1750 C CA . PRO A 1 225 ? -29.219 21.047 -1.994 1 91.56 225 PRO A CA 1
ATOM 1751 C C . PRO A 1 225 ? -28.031 22.016 -1.95 1 91.56 225 PRO A C 1
ATOM 1753 O O . PRO A 1 225 ? -26.938 21.625 -1.543 1 91.56 225 PRO A O 1
ATOM 1756 N N . PRO A 1 226 ? -28.25 23.234 -2.318 1 86.19 226 PRO A N 1
ATOM 1757 C CA . PRO A 1 226 ? -27.188 24.234 -2.293 1 86.19 226 PRO A CA 1
ATOM 1758 C C . PRO A 1 226 ? -26.656 24.5 -0.885 1 86.19 226 PRO A C 1
ATOM 1760 O O . PRO A 1 226 ? -25.516 24.953 -0.723 1 86.19 226 PRO A O 1
ATOM 1763 N N . SER A 1 227 ? -27.438 24.281 0.177 1 85.38 227 SER A N 1
ATOM 1764 C CA . SER A 1 227 ? -27.047 24.562 1.551 1 85.38 227 SER A CA 1
ATOM 1765 C C . SER A 1 227 ? -26.141 23.469 2.111 1 85.38 227 SER A C 1
ATOM 1767 O O . SER A 1 227 ? -25.828 23.469 3.303 1 85.38 227 SER A O 1
ATOM 1769 N N . THR A 1 228 ? -25.672 22.625 1.276 1 90.25 228 THR A N 1
ATOM 1770 C CA . THR A 1 228 ? -24.734 21.594 1.695 1 90.25 228 THR A CA 1
ATOM 1771 C C . THR A 1 228 ? -23.469 22.203 2.291 1 90.25 228 THR A C 1
ATOM 1773 O O . THR A 1 228 ? -22.938 23.172 1.756 1 90.25 228 THR A O 1
ATOM 1776 N N . ALA A 1 229 ? -23.047 21.688 3.475 1 86.75 229 ALA A N 1
ATOM 1777 C CA . ALA A 1 229 ? -21.906 22.266 4.18 1 86.75 229 ALA A CA 1
ATOM 1778 C C . ALA A 1 229 ? -20.812 21.219 4.402 1 86.75 229 ALA A C 1
ATOM 1780 O O . ALA A 1 229 ? -21.109 20.031 4.613 1 86.75 229 ALA A O 1
ATOM 1781 N N . PHE A 1 230 ? -19.594 21.703 4.391 1 85.31 230 PHE A N 1
ATOM 1782 C CA . PHE A 1 230 ? -18.438 20.891 4.711 1 85.31 230 PHE A CA 1
ATOM 1783 C C . PHE A 1 230 ? -17.859 21.25 6.074 1 85.31 230 PHE A C 1
ATOM 1785 O O . PHE A 1 230 ? -17.844 22.422 6.453 1 85.31 230 PHE A O 1
ATOM 1792 N N . ARG A 1 231 ? -17.406 20.266 6.844 1 84.31 231 ARG A N 1
ATOM 1793 C CA . ARG A 1 231 ? -16.641 20.484 8.062 1 84.31 231 ARG A CA 1
ATOM 1794 C C . ARG A 1 231 ? -15.477 19.5 8.156 1 84.31 231 ARG A C 1
ATOM 1796 O O . ARG A 1 231 ? -15.641 18.297 7.906 1 84.31 231 ARG A O 1
ATOM 1803 N N . GLN A 1 232 ? -14.352 20.047 8.469 1 83.88 232 GLN A N 1
ATOM 1804 C CA . GLN A 1 232 ? -13.164 19.203 8.625 1 83.88 232 GLN A CA 1
ATOM 1805 C C . GLN A 1 232 ? -13.039 18.688 10.047 1 83.88 232 GLN A C 1
ATOM 1807 O O . GLN A 1 232 ? -13.312 19.422 11.008 1 83.88 232 GLN A O 1
ATOM 1812 N N . ALA A 1 233 ? -12.672 17.375 10.141 1 85.75 233 ALA A N 1
ATOM 1813 C CA . ALA A 1 233 ? -12.398 16.781 11.453 1 85.75 233 ALA A CA 1
ATOM 1814 C C . ALA A 1 233 ? -11.492 15.555 11.32 1 85.75 233 ALA A C 1
ATOM 1816 O O . ALA A 1 233 ? -11.039 15.219 10.227 1 85.75 233 ALA A O 1
ATOM 1817 N N . TRP A 1 234 ? -11.117 14.984 12.539 1 87.31 234 TRP A N 1
ATOM 1818 C CA . TRP A 1 234 ? -10.273 13.797 12.617 1 87.31 234 TRP A CA 1
ATOM 1819 C C . TRP A 1 234 ? -10.883 12.75 13.547 1 87.31 234 TRP A C 1
ATOM 1821 O O . TRP A 1 234 ? -10.461 12.609 14.695 1 87.31 234 TRP A O 1
ATOM 1831 N N . PRO A 1 235 ? -11.766 12.008 13.008 1 85.5 235 PRO A N 1
ATOM 1832 C CA . PRO A 1 235 ? -12.531 11.117 13.883 1 85.5 235 PRO A CA 1
ATOM 1833 C C . PRO A 1 235 ? -11.656 10.078 14.578 1 85.5 235 PRO A C 1
ATOM 1835 O O . PRO A 1 235 ? -11.938 9.695 15.711 1 85.5 235 PRO A O 1
ATOM 1838 N N . LEU A 1 236 ? -10.633 9.648 13.992 1 83.75 236 LEU A N 1
ATOM 1839 C CA . LEU A 1 236 ? -9.891 8.531 14.555 1 83.75 236 LEU A CA 1
ATOM 1840 C C . LEU A 1 236 ? -8.641 9.023 15.281 1 83.75 236 LEU A C 1
ATOM 1842 O O . LEU A 1 236 ? -7.836 8.219 15.758 1 83.75 236 LEU A O 1
ATOM 1846 N N . ARG A 1 237 ? -8.438 10.242 15.297 1 80.62 237 ARG A N 1
ATOM 1847 C CA . ARG A 1 237 ? -7.301 10.766 16.047 1 80.62 237 ARG A CA 1
ATOM 1848 C C . ARG A 1 237 ? -7.645 10.922 17.531 1 80.62 237 ARG A C 1
ATOM 1850 O O . ARG A 1 237 ? -8.719 11.422 17.875 1 80.62 237 ARG A O 1
ATOM 1857 N N . LYS A 1 238 ? -6.758 10.391 18.312 1 70.94 238 LYS A N 1
ATOM 1858 C CA . LYS A 1 238 ? -6.938 10.539 19.75 1 70.94 238 LYS A CA 1
ATOM 1859 C C . LYS A 1 238 ? -6.297 11.828 20.25 1 70.94 238 LYS A C 1
ATOM 1861 O O . LYS A 1 238 ? -5.105 12.062 20.047 1 70.94 238 LYS A O 1
ATOM 1866 N N . PHE A 1 239 ? -7.215 12.664 20.703 1 65.94 239 PHE A N 1
ATOM 1867 C CA . PHE A 1 239 ? -6.695 13.867 21.328 1 65.94 239 PHE A CA 1
ATOM 1868 C C . PHE A 1 239 ? -6.625 13.688 22.844 1 65.94 239 PHE A C 1
ATOM 1870 O O . PHE A 1 239 ? -7.52 13.094 23.453 1 65.94 239 PHE A O 1
ATOM 1877 N N . ASN A 1 240 ? -5.438 13.711 23.375 1 60.69 240 ASN A N 1
ATOM 1878 C CA . ASN A 1 240 ? -5.301 13.578 24.812 1 60.69 240 ASN A CA 1
ATOM 1879 C C . ASN A 1 240 ? -6.254 14.516 25.547 1 60.69 240 ASN A C 1
ATOM 1881 O O . ASN A 1 240 ? -6.578 15.594 25.062 1 60.69 240 ASN A O 1
ATOM 1885 N N . ALA A 1 241 ? -6.828 13.883 26.641 1 58.47 241 ALA A N 1
ATOM 1886 C CA . ALA A 1 241 ? -7.633 14.727 27.516 1 58.47 241 ALA A CA 1
ATOM 1887 C C . ALA A 1 241 ? -6.848 15.953 27.969 1 58.47 241 ALA A C 1
ATOM 1889 O O . ALA A 1 241 ? -5.621 15.906 28.078 1 58.47 241 ALA A O 1
ATOM 1890 N N . ALA A 1 242 ? -7.652 17.031 28.016 1 64.5 242 ALA A N 1
ATOM 1891 C CA . ALA A 1 242 ? -7.027 18.266 28.516 1 64.5 242 ALA A CA 1
ATOM 1892 C C . ALA A 1 242 ? -6.23 18 29.781 1 64.5 242 ALA A C 1
ATOM 1894 O O . ALA A 1 242 ? -6.715 17.328 30.703 1 64.5 242 ALA A O 1
ATOM 1895 N N . ILE A 1 243 ? -5.012 18.359 29.766 1 67.69 243 ILE A N 1
ATOM 1896 C CA . ILE A 1 243 ? -4.117 18.156 30.906 1 67.69 243 ILE A CA 1
ATOM 1897 C C . ILE A 1 243 ? -4.402 19.219 31.969 1 67.69 243 ILE A C 1
ATOM 1899 O O . ILE A 1 243 ? -4.406 20.422 31.672 1 67.69 243 ILE A O 1
ATOM 1903 N N . ALA A 1 244 ? -4.805 18.734 33.156 1 75.94 244 ALA A N 1
ATOM 1904 C CA . ALA A 1 244 ? -4.93 19.656 34.281 1 75.94 244 ALA A CA 1
ATOM 1905 C C . ALA A 1 244 ? -3.572 20.234 34.656 1 75.94 244 ALA A C 1
ATOM 1907 O O . ALA A 1 244 ? -2.578 19.516 34.719 1 75.94 244 ALA A O 1
ATOM 1908 N N . PHE A 1 245 ? -3.609 21.594 34.812 1 82.94 245 PHE A N 1
ATOM 1909 C CA . PHE A 1 245 ? -2.354 22.266 35.125 1 82.94 245 PHE A CA 1
ATOM 1910 C C . PHE A 1 245 ? -2.02 22.094 36.625 1 82.94 245 PHE A C 1
ATOM 1912 O O . PHE A 1 245 ? -2.881 22.266 37.469 1 82.94 245 PHE A O 1
ATOM 1919 N N . ALA A 1 246 ? -0.863 21.641 36.875 1 83.75 246 ALA A N 1
ATOM 1920 C CA . ALA A 1 246 ? -0.368 21.578 38.25 1 83.75 246 ALA A CA 1
ATOM 1921 C C . ALA A 1 246 ? 0.047 22.969 38.75 1 83.75 246 ALA A C 1
ATOM 1923 O O . ALA A 1 246 ? 0.067 23.203 39.969 1 83.75 246 ALA A O 1
ATOM 1924 N N . GLU A 1 247 ? 0.366 23.797 37.812 1 86.56 247 GLU A N 1
ATOM 1925 C CA . GLU A 1 247 ? 0.83 25.141 38.156 1 86.56 247 GLU A CA 1
ATOM 1926 C C . GLU A 1 247 ? -0.315 26.016 38.656 1 86.56 247 GLU A C 1
ATOM 1928 O O . GLU A 1 247 ? -1.446 25.906 38.188 1 86.56 247 GLU A O 1
ATOM 1933 N N . THR A 1 248 ? 0.01 26.844 39.594 1 87.5 248 THR A N 1
ATOM 1934 C CA . THR A 1 248 ? -1.022 27.672 40.188 1 87.5 248 THR A CA 1
ATOM 1935 C C . THR A 1 248 ? -0.909 29.109 39.688 1 87.5 248 THR A C 1
ATOM 1937 O O . THR A 1 248 ? -1.876 29.875 39.781 1 87.5 248 THR A O 1
ATOM 1940 N N . ASP A 1 249 ? 0.253 29.469 39.312 1 90.56 249 ASP A N 1
ATOM 1941 C CA . ASP A 1 249 ? 0.475 30.812 38.781 1 90.56 249 ASP A CA 1
ATOM 1942 C C . ASP A 1 249 ? 0.256 30.859 37.281 1 90.56 249 ASP A C 1
ATOM 1944 O O . ASP A 1 249 ? 1.216 30.828 36.5 1 90.56 249 ASP A O 1
ATOM 1948 N N . ILE A 1 250 ? -0.947 30.953 36.844 1 93.19 250 ILE A N 1
ATOM 1949 C CA . ILE A 1 250 ? -1.252 30.891 35.438 1 93.19 250 ILE A CA 1
ATOM 1950 C C . ILE A 1 250 ? -1.733 32.25 34.938 1 93.19 250 ILE A C 1
ATOM 1952 O O . ILE A 1 250 ? -2.447 32.969 35.656 1 93.19 250 ILE A O 1
ATOM 1956 N N . GLN A 1 251 ? -1.194 32.594 33.812 1 93 251 GLN A N 1
ATOM 1957 C CA . GLN A 1 251 ? -1.612 33.812 33.125 1 93 251 GLN A CA 1
ATOM 1958 C C . GLN A 1 251 ? -1.938 33.5 31.656 1 93 251 GLN A C 1
ATOM 1960 O O . GLN A 1 251 ? -1.378 32.562 31.078 1 93 251 GLN A O 1
ATOM 1965 N N . ASN A 1 252 ? -2.881 34.312 31.109 1 94.56 252 ASN A N 1
ATOM 1966 C CA . ASN A 1 252 ? -3.24 34.156 29.703 1 94.56 252 ASN A CA 1
ATOM 1967 C C . ASN A 1 252 ? -2.789 35.344 28.859 1 94.56 252 ASN A C 1
ATOM 1969 O O . ASN A 1 252 ? -3.002 36.5 29.25 1 94.56 252 ASN A O 1
ATOM 1973 N N . LEU A 1 253 ? -2.08 35.062 27.828 1 93.81 253 LEU A N 1
ATOM 1974 C CA . LEU A 1 253 ? -1.716 36.062 26.812 1 93.81 253 LEU A CA 1
ATOM 1975 C C . LEU A 1 253 ? -2.484 35.844 25.516 1 93.81 253 LEU A C 1
ATOM 1977 O O . LEU A 1 253 ? -2.691 34.688 25.109 1 93.81 253 LEU A O 1
ATOM 1981 N N . THR A 1 254 ? -2.871 36.906 24.891 1 94.44 254 THR A N 1
ATOM 1982 C CA . THR A 1 254 ? -3.68 36.781 23.688 1 94.44 254 THR A CA 1
ATOM 1983 C C . THR A 1 254 ? -2.996 37.469 22.5 1 94.44 254 THR A C 1
ATOM 1985 O O . THR A 1 254 ? -2.553 38.594 22.609 1 94.44 254 THR A O 1
ATOM 1988 N N . PHE A 1 255 ? -2.875 36.75 21.438 1 94.56 255 PHE A N 1
ATOM 1989 C CA . PHE A 1 255 ? -2.307 37.25 20.203 1 94.56 255 PHE A CA 1
ATOM 1990 C C . PHE A 1 255 ? -3.186 36.906 19 1 94.56 255 PHE A C 1
ATOM 1992 O O . PHE A 1 255 ? -3.721 35.812 18.922 1 94.56 255 PHE A O 1
ATOM 1999 N N . GLY A 1 256 ? -3.389 37.781 18.125 1 95.19 256 GLY A N 1
ATOM 2000 C CA . GLY A 1 256 ? -4.191 37.5 16.953 1 95.19 256 GLY A CA 1
ATOM 2001 C C . GLY A 1 256 ? -4.699 38.75 16.25 1 95.19 256 GLY A C 1
ATOM 2002 O O . GLY A 1 256 ? -4.086 39.812 16.359 1 95.19 256 GLY A O 1
ATOM 2003 N N . ALA A 1 257 ? -5.758 38.531 15.586 1 95.81 257 ALA A N 1
ATOM 2004 C CA . ALA A 1 257 ? -6.344 39.625 14.789 1 95.81 257 ALA A CA 1
ATOM 2005 C C . ALA A 1 257 ? -6.98 40.688 15.68 1 95.81 257 ALA A C 1
ATOM 2007 O O . ALA A 1 257 ? -7.566 40.375 16.719 1 95.81 257 ALA A O 1
ATOM 2008 N N . ALA A 1 258 ? -6.781 41.875 15.273 1 94.31 258 ALA A N 1
ATOM 2009 C CA . ALA A 1 258 ? -7.406 43.031 15.93 1 94.31 258 ALA A CA 1
ATOM 2010 C C . ALA A 1 258 ? -8.211 43.844 14.93 1 94.31 258 ALA A C 1
ATOM 2012 O O . ALA A 1 258 ? -7.656 44.688 14.227 1 94.31 258 ALA A O 1
ATOM 2013 N N . ASP A 1 259 ? -9.477 43.594 14.945 1 94.5 259 ASP A N 1
ATOM 2014 C CA . ASP A 1 259 ? -10.391 44.25 14.031 1 94.5 259 ASP A CA 1
ATOM 2015 C C . ASP A 1 259 ? -9.961 44.062 12.578 1 94.5 259 ASP A C 1
ATOM 2017 O O . ASP A 1 259 ? -9.812 45.031 11.828 1 94.5 259 ASP A O 1
ATOM 2021 N N . ALA A 1 260 ? -9.68 42.906 12.25 1 96.81 260 ALA A N 1
ATOM 2022 C CA . ALA A 1 260 ? -9.211 42.562 10.906 1 96.81 260 ALA A CA 1
ATOM 2023 C C . ALA A 1 260 ? -10.344 42.625 9.891 1 96.81 260 ALA A C 1
ATOM 2025 O O . ALA A 1 260 ? -11.461 42.188 10.172 1 96.81 260 ALA A O 1
ATOM 2026 N N . THR A 1 261 ? -10.039 43.188 8.758 1 95.25 261 THR A N 1
ATOM 2027 C CA . THR A 1 261 ? -10.953 43.156 7.621 1 95.25 261 THR A CA 1
ATOM 2028 C C . THR A 1 261 ? -10.594 42 6.688 1 95.25 261 THR A C 1
ATOM 2030 O O . THR A 1 261 ? -9.5 41.969 6.117 1 95.25 261 THR A O 1
ATOM 2033 N N . VAL A 1 262 ? -11.5 41.125 6.523 1 94.06 262 VAL A N 1
ATOM 2034 C CA . VAL A 1 262 ? -11.258 39.969 5.633 1 94.06 262 VAL A CA 1
ATOM 2035 C C . VAL A 1 262 ? -11.609 40.375 4.199 1 94.06 262 VAL A C 1
ATOM 2037 O O . VAL A 1 262 ? -12.75 40.75 3.908 1 94.06 262 VAL A O 1
ATOM 2040 N N . PRO A 1 263 ? -10.68 40.281 3.385 1 92.75 263 PRO A N 1
ATOM 2041 C CA . PRO A 1 263 ? -10.945 40.688 2.004 1 92.75 263 PRO A CA 1
ATOM 2042 C C . PRO A 1 263 ? -11.828 39.719 1.252 1 92.75 263 PRO A C 1
ATOM 2044 O O . PRO A 1 263 ? -12.023 38.594 1.714 1 92.75 263 PRO A O 1
ATOM 2047 N N . GLU A 1 264 ? -12.297 40.156 0.049 1 92.38 264 GLU A N 1
ATOM 2048 C CA . GLU A 1 264 ? -13.148 39.344 -0.807 1 92.38 264 GLU A CA 1
ATOM 2049 C C . GLU A 1 264 ? -12.312 38.469 -1.729 1 92.38 264 GLU A C 1
ATOM 2051 O O . GLU A 1 264 ? -12.516 38.438 -2.945 1 92.38 264 GLU A O 1
ATOM 2056 N N . THR A 1 265 ? -11.383 37.875 -1.187 1 90 265 THR A N 1
ATOM 2057 C CA . THR A 1 265 ? -10.562 36.875 -1.886 1 90 265 THR A CA 1
ATOM 2058 C C . THR A 1 265 ? -10.695 35.5 -1.237 1 90 265 THR A C 1
ATOM 2060 O O . THR A 1 265 ? -11.117 35.406 -0.085 1 90 265 THR A O 1
ATOM 2063 N N . GLU A 1 266 ? -10.383 34.469 -1.928 1 84.81 266 GLU A N 1
ATOM 2064 C CA . GLU A 1 266 ? -10.547 33.094 -1.437 1 84.81 266 GLU A CA 1
ATOM 2065 C C . GLU A 1 266 ? -9.633 32.844 -0.24 1 84.81 266 GLU A C 1
ATOM 2067 O O . GLU A 1 266 ? -10.055 32.219 0.736 1 84.81 266 GLU A O 1
ATOM 2072 N N . LYS A 1 267 ? -8.391 33.312 -0.441 1 86.81 267 LYS A N 1
ATOM 2073 C CA . LYS A 1 267 ? -7.418 33.125 0.633 1 86.81 267 LYS A CA 1
ATOM 2074 C C . LYS A 1 267 ? -6.734 34.438 1 1 86.81 267 LYS A C 1
ATOM 2076 O O . LYS A 1 267 ? -6.406 35.219 0.123 1 86.81 267 LYS A O 1
ATOM 2081 N N . SER A 1 268 ? -6.602 34.688 2.281 1 92.5 268 SER A N 1
ATOM 2082 C CA . SER A 1 268 ? -5.91 35.875 2.779 1 92.5 268 SER A CA 1
ATOM 2083 C C . SER A 1 268 ? -5.332 35.625 4.168 1 92.5 268 SER A C 1
ATOM 2085 O O . SER A 1 268 ? -5.609 34.594 4.793 1 92.5 268 SER A O 1
ATOM 2087 N N . ALA A 1 269 ? -4.484 36.562 4.566 1 94.12 269 ALA A N 1
ATOM 2088 C CA . ALA A 1 269 ? -3.893 36.469 5.898 1 94.12 269 ALA A CA 1
ATOM 2089 C C . ALA A 1 269 ? -3.762 37.844 6.539 1 94.12 269 ALA A C 1
ATOM 2091 O O . ALA A 1 269 ? -3.523 38.844 5.848 1 94.12 269 ALA A O 1
ATOM 2092 N N . TRP A 1 270 ? -4.027 37.938 7.812 1 96.38 270 TRP A N 1
ATOM 2093 C CA . TRP A 1 270 ? -3.867 39.125 8.625 1 96.38 270 TRP A CA 1
ATOM 2094 C C . TRP A 1 270 ? -2.729 38.969 9.625 1 96.38 270 TRP A C 1
ATOM 2096 O O . TRP A 1 270 ? -2.666 37.969 10.344 1 96.38 270 TRP A O 1
ATOM 2106 N N . CYS A 1 271 ? -1.873 39.969 9.609 1 96.25 271 CYS A N 1
ATOM 2107 C CA . CYS A 1 271 ? -0.715 39.875 10.492 1 96.25 271 CYS A CA 1
ATOM 2108 C C . CYS A 1 271 ? -0.768 40.969 11.555 1 96.25 271 CYS A C 1
ATOM 2110 O O . CYS A 1 271 ? -1.177 42.094 11.266 1 96.25 271 CYS A O 1
ATOM 2112 N N . THR A 1 272 ? -0.399 40.594 12.766 1 96.31 272 THR A N 1
ATOM 2113 C CA . THR A 1 272 ? -0.251 41.531 13.883 1 96.31 272 THR A CA 1
ATOM 2114 C C . THR A 1 272 ? 1.076 41.312 14.602 1 96.31 272 THR A C 1
ATOM 2116 O O . THR A 1 272 ? 1.417 40.188 14.945 1 96.31 272 THR A O 1
ATOM 2119 N N . ILE A 1 273 ? 1.817 42.375 14.75 1 94.75 273 ILE A N 1
ATOM 2120 C CA . ILE A 1 273 ? 3.029 42.344 15.562 1 94.75 273 ILE A CA 1
ATOM 2121 C C . ILE A 1 273 ? 2.797 43.094 16.875 1 94.75 273 ILE A C 1
ATOM 2123 O O . ILE A 1 273 ? 2.436 44.25 16.875 1 94.75 273 ILE A O 1
ATOM 2127 N N . SER A 1 274 ? 2.973 42.375 17.938 1 90.94 274 SER A N 1
ATOM 2128 C CA . SER A 1 274 ? 2.758 42.969 19.266 1 90.94 274 SER A CA 1
ATOM 2129 C C . SER A 1 274 ? 3.896 42.625 20.219 1 90.94 274 SER A C 1
ATOM 2131 O O . SER A 1 274 ? 4.594 41.625 20.016 1 90.94 274 SER A O 1
ATOM 2133 N N . LYS A 1 275 ? 4.004 43.438 21.219 1 86.88 275 LYS A N 1
ATOM 2134 C CA . LYS A 1 275 ? 5.039 43.281 22.234 1 86.88 275 LYS A CA 1
ATOM 2135 C C . LYS A 1 275 ? 4.543 42.406 23.391 1 86.88 275 LYS A C 1
ATOM 2137 O O . LYS A 1 275 ? 3.385 42.5 23.797 1 86.88 275 LYS A O 1
ATOM 2142 N N . THR A 1 276 ? 5.527 41.594 23.781 1 83.44 276 THR A N 1
ATOM 2143 C CA . THR A 1 276 ? 5.207 40.812 24.984 1 83.44 276 THR A CA 1
ATOM 2144 C C . THR A 1 276 ? 5.578 41.594 26.234 1 83.44 276 THR A C 1
ATOM 2146 O O . THR A 1 276 ? 6.59 42.312 26.25 1 83.44 276 THR A O 1
ATOM 2149 N N . GLU A 1 277 ? 4.77 41.562 27.328 1 80.06 277 GLU A N 1
ATOM 2150 C CA . GLU A 1 277 ? 4.996 42.344 28.547 1 80.06 277 GLU A CA 1
ATOM 2151 C C . GLU A 1 277 ? 5.594 41.469 29.641 1 80.06 277 GLU A C 1
ATOM 2153 O O . GLU A 1 277 ? 5.602 41.844 30.812 1 80.06 277 GLU A O 1
ATOM 2158 N N . LEU A 1 278 ? 6.117 40.375 29.234 1 87.12 278 LEU A N 1
ATOM 2159 C CA . LEU A 1 278 ? 6.645 39.469 30.266 1 87.12 278 LEU A CA 1
ATOM 2160 C C . LEU A 1 278 ? 8.086 39.844 30.625 1 87.12 278 LEU A C 1
ATOM 2162 O O . LEU A 1 278 ? 8.977 39.75 29.781 1 87.12 278 LEU A O 1
ATOM 2166 N N . THR A 1 279 ? 8.375 40.188 31.844 1 84.5 279 THR A N 1
ATOM 2167 C CA . THR A 1 279 ? 9.695 40.625 32.281 1 84.5 279 THR A CA 1
ATOM 2168 C C . THR A 1 279 ? 10.531 39.438 32.75 1 84.5 279 THR A C 1
ATOM 2170 O O . THR A 1 279 ? 11.758 39.531 32.812 1 84.5 279 THR A O 1
ATOM 2173 N N . HIS A 1 280 ? 9.852 38.375 33.125 1 90.5 280 HIS A N 1
ATOM 2174 C CA . HIS A 1 280 ? 10.539 37.156 33.531 1 90.5 280 HIS A CA 1
ATOM 2175 C C . HIS A 1 280 ? 10.234 36 32.594 1 90.5 280 HIS A C 1
ATOM 2177 O O . HIS A 1 280 ? 9.242 36.031 31.875 1 90.5 280 HIS A O 1
ATOM 2183 N N . LYS A 1 281 ? 11.102 35.062 32.75 1 92.88 281 LYS A N 1
ATOM 2184 C CA . LYS A 1 281 ? 10.906 33.875 31.953 1 92.88 281 LYS A CA 1
ATOM 2185 C C . LYS A 1 281 ? 9.633 33.125 32.344 1 92.88 281 LYS A C 1
ATOM 2187 O O . LYS A 1 281 ? 9.375 32.938 33.562 1 92.88 281 LYS A O 1
ATOM 2192 N N . HIS A 1 282 ? 8.812 32.781 31.391 1 95 282 HIS A N 1
ATOM 2193 C CA . HIS A 1 282 ? 7.625 31.938 31.547 1 95 282 HIS A CA 1
ATOM 2194 C C . HIS A 1 282 ? 7.66 30.75 30.594 1 95 282 HIS A C 1
ATOM 2196 O O . HIS A 1 282 ? 8.492 30.703 29.688 1 95 282 HIS A O 1
ATOM 2202 N N . HIS A 1 283 ? 6.875 29.75 30.969 1 96 283 HIS A N 1
ATOM 2203 C CA . HIS A 1 283 ? 6.617 28.641 30.047 1 96 283 HIS A CA 1
ATOM 2204 C C . HIS A 1 283 ? 5.199 28.703 29.5 1 96 283 HIS A C 1
ATOM 2206 O O . HIS A 1 283 ? 4.238 28.859 30.25 1 96 283 HIS A O 1
ATOM 2212 N N . ILE A 1 284 ? 5.094 28.672 28.172 1 95.88 284 ILE A N 1
ATOM 2213 C CA . ILE A 1 284 ? 3.795 28.375 27.562 1 95.88 284 ILE A CA 1
ATOM 2214 C C . ILE A 1 284 ? 3.418 26.922 27.828 1 95.88 284 ILE A C 1
ATOM 2216 O O . ILE A 1 284 ? 4.188 26.016 27.516 1 95.88 284 ILE A O 1
ATOM 2220 N N . ILE A 1 285 ? 2.244 26.672 28.359 1 95.62 285 ILE A N 1
ATOM 2221 C CA . ILE A 1 285 ? 1.862 25.297 28.688 1 95.62 285 ILE A CA 1
ATOM 2222 C C . ILE A 1 285 ? 0.575 24.938 27.953 1 95.62 285 ILE A C 1
ATOM 2224 O O . ILE A 1 285 ? 0.147 23.781 27.969 1 95.62 285 ILE A O 1
ATOM 2228 N N . ARG A 1 286 ? -0.034 25.922 27.25 1 94.31 286 ARG A N 1
ATOM 2229 C CA . ARG A 1 286 ? -1.205 25.656 26.406 1 94.31 286 ARG A CA 1
ATOM 2230 C C . ARG A 1 286 ? -1.373 26.75 25.359 1 94.31 286 ARG A C 1
ATOM 2232 O O . ARG A 1 286 ? -1.156 27.938 25.641 1 94.31 286 ARG A O 1
ATOM 2239 N N . ALA A 1 287 ? -1.756 26.391 24.203 1 94.25 287 ALA A N 1
ATOM 2240 C CA . ALA A 1 287 ? -2.205 27.297 23.156 1 94.25 287 ALA A CA 1
ATOM 2241 C C . ALA A 1 287 ? -3.621 26.953 22.703 1 94.25 287 ALA A C 1
ATOM 2243 O O . ALA A 1 287 ? -3.879 25.828 22.25 1 94.25 287 ALA A O 1
ATOM 2244 N N . GLU A 1 288 ? -4.523 27.844 22.828 1 91.94 288 GLU A N 1
ATOM 2245 C CA . GLU A 1 288 ? -5.926 27.578 22.516 1 91.94 288 GLU A CA 1
ATOM 2246 C C . GLU A 1 288 ? -6.508 28.688 21.641 1 91.94 288 GLU A C 1
ATOM 2248 O O . GLU A 1 288 ? -6.207 29.875 21.844 1 91.94 288 GLU A O 1
ATOM 2253 N N . PRO A 1 289 ? -7.332 28.297 20.719 1 91.56 289 PRO A N 1
ATOM 2254 C CA . PRO A 1 289 ? -7.938 29.312 19.844 1 91.56 289 PRO A CA 1
ATOM 2255 C C . PRO A 1 289 ? -9.141 30 20.484 1 91.56 289 PRO A C 1
ATOM 2257 O O . PRO A 1 289 ? -9.852 29.391 21.297 1 91.56 289 PRO A O 1
ATOM 2260 N N . ALA A 1 290 ? -9.281 31.234 20.203 1 94.12 290 ALA A N 1
ATOM 2261 C CA . ALA A 1 290 ? -10.5 32 20.438 1 94.12 290 ALA A CA 1
ATOM 2262 C C . ALA A 1 290 ? -11.016 32.625 19.141 1 94.12 290 ALA A C 1
ATOM 2264 O O . ALA A 1 290 ? -10.609 33.719 18.766 1 94.12 290 ALA A O 1
ATOM 2265 N N . ILE A 1 291 ? -11.961 31.938 18.562 1 91.94 291 ILE A N 1
ATOM 2266 C CA . ILE A 1 291 ? -12.43 32.344 17.25 1 91.94 291 ILE A CA 1
ATOM 2267 C C . ILE A 1 291 ? -13.656 33.219 17.391 1 91.94 291 ILE A C 1
ATOM 2269 O O . ILE A 1 291 ? -14.555 32.969 18.188 1 91.94 291 ILE A O 1
ATOM 2273 N N . SER A 1 292 ? -13.586 34.281 16.578 1 91.75 292 SER A N 1
ATOM 2274 C CA . SER A 1 292 ? -14.734 35.188 16.562 1 91.75 292 SER A CA 1
ATOM 2275 C C . SER A 1 292 ? -16 34.438 16.156 1 91.75 292 SER A C 1
ATOM 2277 O O . SER A 1 292 ? -15.984 33.625 15.25 1 91.75 292 SER A O 1
ATOM 2279 N N . LEU A 1 293 ? -17.016 34.781 16.906 1 83.31 293 LEU A N 1
ATOM 2280 C CA . LEU A 1 293 ? -18.297 34.156 16.609 1 83.31 293 LEU A CA 1
ATOM 2281 C C . LEU A 1 293 ? -18.688 34.375 15.148 1 83.31 293 LEU A C 1
ATOM 2283 O O . LEU A 1 293 ? -18.656 35.5 14.656 1 83.31 293 LEU A O 1
ATOM 2287 N N . GLY A 1 294 ? -19 33.281 14.453 1 76.44 294 GLY A N 1
ATOM 2288 C CA . GLY A 1 294 ? -19.438 33.375 13.062 1 76.44 294 GLY A CA 1
ATOM 2289 C C . GLY A 1 294 ? -18.312 33.156 12.078 1 76.44 294 GLY A C 1
ATOM 2290 O O . GLY A 1 294 ? -18.547 32.906 10.891 1 76.44 294 GLY A O 1
ATOM 2291 N N . ASN A 1 295 ? -17.094 33.281 12.562 1 86.69 295 ASN A N 1
ATOM 2292 C CA . ASN A 1 295 ? -15.953 33.125 11.664 1 86.69 295 ASN A CA 1
ATOM 2293 C C . ASN A 1 295 ? -15.312 31.75 11.789 1 86.69 295 ASN A C 1
ATOM 2295 O O . ASN A 1 295 ? -14.18 31.547 11.367 1 86.69 295 ASN A O 1
ATOM 2299 N N . GLU A 1 296 ? -16.031 30.828 12.383 1 79.44 296 GLU A N 1
ATOM 2300 C CA . GLU A 1 296 ? -15.477 29.5 12.648 1 79.44 296 GLU A CA 1
ATOM 2301 C C . GLU A 1 296 ? -15.078 28.797 11.352 1 79.44 296 GLU A C 1
ATOM 2303 O O . GLU A 1 296 ? -14.125 28.016 11.336 1 79.44 296 GLU A O 1
ATOM 2308 N N . GLU A 1 297 ? -15.703 29.078 10.289 1 76.81 297 GLU A N 1
ATOM 2309 C CA . GLU A 1 297 ? -15.391 28.422 9.031 1 76.81 297 GLU A CA 1
ATOM 2310 C C . GLU A 1 297 ? -14.461 29.281 8.172 1 76.81 297 GLU A C 1
ATOM 2312 O O . GLU A 1 297 ? -13.914 28.797 7.176 1 76.81 297 GLU A O 1
ATOM 2317 N N . LEU A 1 298 ? -14.312 30.453 8.617 1 85.5 298 LEU A N 1
ATOM 2318 C CA . LEU A 1 298 ? -13.477 31.391 7.867 1 85.5 298 LEU A CA 1
ATOM 2319 C C . LEU A 1 298 ? -12.023 31.281 8.305 1 85.5 298 LEU A C 1
ATOM 2321 O O . LEU A 1 298 ? -11.117 31.281 7.465 1 85.5 298 LEU A O 1
ATOM 2325 N N . VAL A 1 299 ? -11.836 31.25 9.617 1 91.06 299 VAL A N 1
ATOM 2326 C CA . VAL A 1 299 ? -10.484 31.188 10.156 1 91.06 299 VAL A CA 1
ATOM 2327 C C . VAL A 1 299 ? -9.945 29.766 10.031 1 91.06 299 VAL A C 1
ATOM 2329 O O . VAL A 1 299 ? -10.547 28.812 10.547 1 91.06 299 VAL A O 1
ATOM 2332 N N . ARG A 1 300 ? -8.758 29.672 9.383 1 88.5 300 ARG A N 1
ATOM 2333 C CA . ARG A 1 300 ? -8.234 28.328 9.125 1 88.5 300 ARG A CA 1
ATOM 2334 C C . ARG A 1 300 ? -7.027 28.031 10.008 1 88.5 300 ARG A C 1
ATOM 2336 O O . ARG A 1 300 ? -6.777 26.875 10.352 1 88.5 300 ARG A O 1
ATOM 2343 N N . SER A 1 301 ? -6.309 29.062 10.289 1 91.81 301 SER A N 1
ATOM 2344 C CA . SER A 1 301 ? -5.141 28.844 11.141 1 91.81 301 SER A CA 1
ATOM 2345 C C . SER A 1 301 ? -4.699 30.125 11.812 1 91.81 301 SER A C 1
ATOM 2347 O O . SER A 1 301 ? -4.988 31.219 11.328 1 91.81 301 SER A O 1
ATOM 2349 N N . ILE A 1 302 ? -4.059 30 12.93 1 94.88 302 ILE A N 1
ATOM 2350 C CA . ILE A 1 302 ? -3.369 31.078 13.633 1 94.88 302 ILE A CA 1
ATOM 2351 C C . ILE A 1 302 ? -1.954 30.641 13.992 1 94.88 302 ILE A C 1
ATOM 2353 O O . ILE A 1 302 ? -1.771 29.625 14.672 1 94.88 302 ILE A O 1
ATOM 2357 N N . GLN A 1 303 ? -1.074 31.359 13.508 1 94.56 303 GLN A N 1
ATOM 2358 C CA . GLN A 1 303 ? 0.324 31.031 13.773 1 94.56 303 GLN A CA 1
ATOM 2359 C C . GLN A 1 303 ? 1.019 32.188 14.508 1 94.56 303 GLN A C 1
ATOM 2361 O O . GLN A 1 303 ? 0.78 33.344 14.219 1 94.56 303 GLN A O 1
ATOM 2366 N N . LEU A 1 304 ? 1.812 31.812 15.453 1 94.62 304 LEU A N 1
ATOM 2367 C CA . LEU A 1 304 ? 2.596 32.781 16.219 1 94.62 304 LEU A CA 1
ATOM 2368 C C . LEU A 1 304 ? 4.09 32.531 16.047 1 94.62 304 LEU A C 1
ATOM 2370 O O . LEU A 1 304 ? 4.562 31.406 16.266 1 94.62 304 LEU A O 1
ATOM 2374 N N . THR A 1 305 ? 4.773 33.562 15.633 1 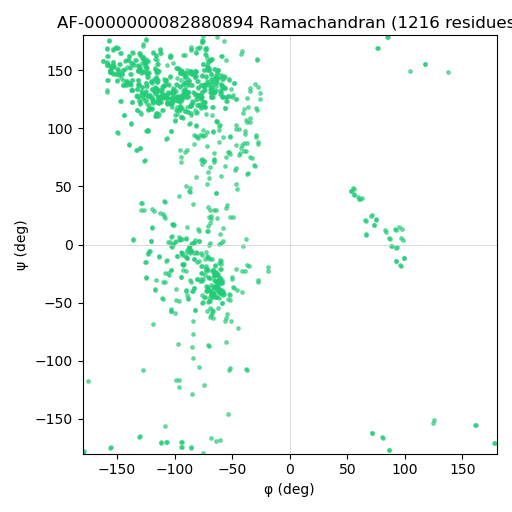93 305 THR A N 1
ATOM 2375 C CA . THR A 1 305 ? 6.215 33.469 15.43 1 93 305 THR A CA 1
ATOM 2376 C C . THR A 1 305 ? 6.949 34.562 16.188 1 93 305 THR A C 1
ATOM 2378 O O . THR A 1 305 ? 6.352 35.594 16.562 1 93 305 THR A O 1
ATOM 2381 N N . HIS A 1 306 ? 8.195 34.312 16.484 1 87.44 306 HIS A N 1
ATOM 2382 C CA . HIS A 1 306 ? 9.008 35.312 17.172 1 87.44 306 HIS A CA 1
ATOM 2383 C C . HIS A 1 306 ? 9.734 36.219 16.156 1 87.44 306 HIS A C 1
ATOM 2385 O O . HIS A 1 306 ? 10.141 35.75 15.094 1 87.44 306 HIS A O 1
ATOM 2391 N N . CYS A 1 307 ? 9.867 37.375 16.484 1 86.31 307 CYS A N 1
ATOM 2392 C CA . CYS A 1 307 ? 10.656 38.312 15.688 1 86.31 307 CYS A CA 1
ATOM 2393 C C . CYS A 1 307 ? 12.07 38.469 16.25 1 86.31 307 CYS A C 1
ATOM 2395 O O . CYS A 1 307 ? 12.25 38.844 17.406 1 86.31 307 CYS A O 1
ATOM 2397 N N . SER A 1 308 ? 12.984 38.094 15.414 1 80.38 308 SER A N 1
ATOM 2398 C CA . SER A 1 308 ? 14.375 38.344 15.797 1 80.38 308 SER A CA 1
ATOM 2399 C C . SER A 1 308 ? 14.758 39.812 15.617 1 80.38 308 SER A C 1
ATOM 2401 O O . SER A 1 308 ? 15.484 40.156 14.68 1 80.38 308 SER A O 1
ATOM 2403 N N . TYR A 1 309 ? 14.266 40.625 16.484 1 78.81 309 TYR A N 1
ATOM 2404 C CA . TYR A 1 309 ? 14.477 42.062 16.375 1 78.81 309 TYR A CA 1
ATOM 2405 C C . TYR A 1 309 ? 15.133 42.594 17.641 1 78.81 309 TYR A C 1
ATOM 2407 O O . TYR A 1 309 ? 14.586 42.5 18.734 1 78.81 309 TYR A O 1
ATOM 2415 N N . ALA A 1 310 ? 16.344 43.125 17.484 1 73.06 310 ALA A N 1
ATOM 2416 C CA . ALA A 1 310 ? 17.094 43.656 18.609 1 73.06 310 ALA A CA 1
ATOM 2417 C C . ALA A 1 310 ? 17.047 45.188 18.625 1 73.06 310 ALA A C 1
ATOM 2419 O O . ALA A 1 310 ? 17.672 45.844 19.469 1 73.06 310 ALA A O 1
ATOM 2420 N N . GLY A 1 311 ? 16.281 45.75 17.766 1 73.94 311 GLY A N 1
ATOM 2421 C CA . GLY A 1 311 ? 16.266 47.188 17.672 1 73.94 311 GLY A CA 1
ATOM 2422 C C . GLY A 1 311 ? 15.445 47.844 18.75 1 73.94 311 GLY A C 1
ATOM 2423 O O . GLY A 1 311 ? 14.836 47.156 19.578 1 73.94 311 GLY A O 1
ATOM 2424 N N . LYS A 1 312 ? 15.578 49.094 18.828 1 76.31 312 LYS A N 1
ATOM 2425 C CA . LYS A 1 312 ? 14.891 49.875 19.859 1 76.31 312 LYS A CA 1
ATOM 2426 C C . LYS A 1 312 ? 13.562 50.406 19.344 1 76.31 312 LYS A C 1
ATOM 2428 O O . LYS A 1 312 ? 12.703 50.812 20.125 1 76.31 312 LYS A O 1
ATOM 2433 N N . ASP A 1 313 ? 13.352 50.25 18.062 1 81.06 313 ASP A N 1
ATOM 2434 C CA . ASP A 1 313 ? 12.141 50.812 17.469 1 81.06 313 ASP A CA 1
ATOM 2435 C C . ASP A 1 313 ? 10.938 49.875 17.703 1 81.06 313 ASP A C 1
ATOM 2437 O O . ASP A 1 313 ? 11.102 48.688 17.922 1 81.06 313 ASP A O 1
ATOM 2441 N N . ASP A 1 314 ? 9.852 50.594 17.797 1 87.31 314 ASP A N 1
ATOM 2442 C CA . ASP A 1 314 ? 8.594 49.844 17.828 1 87.31 314 ASP A CA 1
ATOM 2443 C C . ASP A 1 314 ? 8.203 49.344 16.438 1 87.31 314 ASP A C 1
ATOM 2445 O O . ASP A 1 314 ? 7.973 50.156 15.531 1 87.31 314 ASP A O 1
ATOM 2449 N N . ILE A 1 315 ? 8.125 48.094 16.25 1 89.5 315 ILE A N 1
ATOM 2450 C CA . ILE A 1 315 ? 7.832 47.531 14.938 1 89.5 315 ILE A CA 1
ATOM 2451 C C . ILE A 1 315 ? 6.422 46.938 14.93 1 89.5 315 ILE A C 1
ATOM 2453 O O . ILE A 1 315 ? 6.121 46.031 14.148 1 89.5 315 ILE A O 1
ATOM 2457 N N . SER A 1 316 ? 5.578 47.469 15.852 1 91.5 316 SER A N 1
ATOM 2458 C CA . SER A 1 316 ? 4.203 46.969 15.914 1 91.5 316 SER A CA 1
ATOM 2459 C C . SER A 1 316 ? 3.494 47.125 14.578 1 91.5 316 SER A C 1
ATOM 2461 O O . SER A 1 316 ? 3.727 48.094 13.859 1 91.5 316 SER A O 1
ATOM 2463 N N . TYR A 1 317 ? 2.676 46.219 14.266 1 94.62 317 TYR A N 1
ATOM 2464 C CA . TYR A 1 317 ? 1.979 46.156 12.984 1 94.62 317 TYR A CA 1
ATOM 2465 C C . TYR A 1 317 ? 0.6 45.531 13.141 1 94.62 317 TYR A C 1
ATOM 2467 O O . TYR A 1 317 ? 0.383 44.719 14.031 1 94.62 317 TYR A O 1
ATOM 2475 N N . ASN A 1 318 ? -0.409 45.938 12.391 1 95.06 318 ASN A N 1
ATOM 2476 C CA . ASN A 1 318 ? -1.763 45.406 12.305 1 95.06 318 ASN A CA 1
ATOM 2477 C C . ASN A 1 318 ? -2.357 45.594 10.914 1 95.06 318 ASN A C 1
ATOM 2479 O O . ASN A 1 318 ? -2.852 46.688 10.594 1 95.06 318 ASN A O 1
ATOM 2483 N N . GLY A 1 319 ? -2.266 44.625 10.133 1 95.69 319 GLY A N 1
ATOM 2484 C CA . GLY A 1 319 ? -2.73 44.719 8.758 1 95.69 319 GLY A CA 1
ATOM 2485 C C . GLY A 1 319 ? -2.566 43.438 7.969 1 95.69 319 GLY A C 1
ATOM 2486 O O . GLY A 1 319 ? -2.195 42.406 8.523 1 95.69 319 GLY A O 1
ATOM 2487 N N . PRO A 1 320 ? -2.963 43.562 6.66 1 95.44 320 PRO A N 1
ATOM 2488 C CA . PRO A 1 320 ? -2.76 42.375 5.797 1 95.44 320 PRO A CA 1
ATOM 2489 C C . PRO A 1 320 ? -1.298 41.969 5.719 1 95.44 320 PRO A C 1
ATOM 2491 O O . PRO A 1 320 ? -0.404 42.812 5.645 1 95.44 320 PRO A O 1
ATOM 2494 N N . CYS A 1 321 ? -1.063 40.75 5.773 1 93.81 321 CYS A N 1
ATOM 2495 C CA . CYS A 1 321 ? 0.297 40.219 5.801 1 93.81 321 CYS A CA 1
ATOM 2496 C C . CYS A 1 321 ? 1.048 40.594 4.523 1 93.81 321 CYS A C 1
ATOM 2498 O O . CYS A 1 321 ? 2.27 40.75 4.543 1 93.81 321 CYS A O 1
ATOM 2500 N N . ASP A 1 322 ? 0.34 40.688 3.439 1 90.94 322 ASP A N 1
ATOM 2501 C CA . ASP A 1 322 ? 0.989 40.969 2.162 1 90.94 322 ASP A CA 1
ATOM 2502 C C . ASP A 1 322 ? 1.485 42.406 2.107 1 90.94 322 ASP A C 1
ATOM 2504 O O . ASP A 1 322 ? 2.268 42.781 1.226 1 90.94 322 ASP A O 1
ATOM 2508 N N . LYS A 1 323 ? 1.108 43.25 3.047 1 92.31 323 LYS A N 1
ATOM 2509 C CA . LYS A 1 323 ? 1.542 44.656 3.102 1 92.31 323 LYS A CA 1
ATOM 2510 C C . LYS A 1 323 ? 2.629 44.844 4.152 1 92.31 323 LYS A C 1
ATOM 2512 O O . LYS A 1 323 ? 3.117 45.969 4.348 1 92.31 323 LYS A O 1
ATOM 2517 N N . LEU A 1 324 ? 2.916 43.781 4.793 1 92.25 324 LEU A N 1
ATOM 2518 C CA . LEU A 1 324 ? 4.016 43.844 5.746 1 92.25 324 LEU A CA 1
ATOM 2519 C C . LEU A 1 324 ? 5.34 44.125 5.039 1 92.25 324 LEU A C 1
ATOM 2521 O O . LEU A 1 324 ? 5.637 43.531 4.008 1 92.25 324 LEU A O 1
ATOM 2525 N N . ALA A 1 325 ? 6.129 45.031 5.652 1 89.44 325 ALA A N 1
ATOM 2526 C CA . ALA A 1 325 ? 7.426 45.344 5.055 1 89.44 325 ALA A CA 1
ATOM 2527 C C . ALA A 1 325 ? 8.297 44.094 4.961 1 89.44 325 ALA A C 1
ATOM 2529 O O . ALA A 1 325 ? 8.438 43.344 5.938 1 89.44 325 ALA A O 1
ATOM 2530 N N . PRO A 1 326 ? 8.875 43.844 3.791 1 86.38 326 PRO A N 1
ATOM 2531 C CA . PRO A 1 326 ? 9.648 42.625 3.578 1 86.38 326 PRO A CA 1
ATOM 2532 C C . PRO A 1 326 ? 10.742 42.406 4.629 1 86.38 326 PRO A C 1
ATOM 2534 O O . PRO A 1 326 ? 10.984 41.281 5.066 1 86.38 326 PRO A O 1
ATOM 2537 N N . GLY A 1 327 ? 11.445 43.438 4.988 1 82.62 327 GLY A N 1
ATOM 2538 C CA . GLY A 1 327 ? 12.477 43.344 6.008 1 82.62 327 GLY A CA 1
ATOM 2539 C C . GLY A 1 327 ? 11.945 42.844 7.344 1 82.62 327 GLY A C 1
ATOM 2540 O O . GLY A 1 327 ? 12.578 42.031 8.008 1 82.62 327 GLY A O 1
ATOM 2541 N N . ILE A 1 328 ? 10.766 43.344 7.703 1 84.44 328 ILE A N 1
ATOM 2542 C CA . ILE A 1 328 ? 10.141 42.938 8.961 1 84.44 328 ILE A CA 1
ATOM 2543 C C . ILE A 1 328 ? 9.633 41.5 8.852 1 84.44 328 ILE A C 1
ATOM 2545 O O . ILE A 1 328 ? 9.773 40.719 9.797 1 84.44 328 ILE A O 1
ATOM 2549 N N . GLY A 1 329 ? 9.133 41.25 7.711 1 84.25 329 GLY A N 1
ATOM 2550 C CA . GLY A 1 329 ? 8.688 39.875 7.484 1 84.25 329 GLY A CA 1
ATOM 2551 C C . GLY A 1 329 ? 9.805 38.844 7.617 1 84.25 329 GLY A C 1
ATOM 2552 O O . GLY A 1 329 ? 9.617 37.812 8.234 1 84.25 329 GLY A O 1
ATOM 2553 N N . ALA A 1 330 ? 10.875 39.188 7.113 1 81.69 330 ALA A N 1
ATOM 2554 C CA . ALA A 1 330 ? 12.016 38.281 7.105 1 81.69 330 ALA A CA 1
ATOM 2555 C C . ALA A 1 330 ? 12.5 38 8.523 1 81.69 330 ALA A C 1
ATOM 2557 O O . ALA A 1 330 ? 12.977 36.875 8.812 1 81.69 330 ALA A O 1
ATOM 2558 N N . ILE A 1 331 ? 12.336 38.969 9.344 1 82.69 331 ILE A N 1
ATOM 2559 C CA . ILE A 1 331 ? 12.875 38.781 10.688 1 82.69 331 ILE A CA 1
ATOM 2560 C C . ILE A 1 331 ? 11.805 38.219 11.602 1 82.69 331 ILE A C 1
ATOM 2562 O O . ILE A 1 331 ? 12.109 37.656 12.664 1 82.69 331 ILE A O 1
ATOM 2566 N N . CYS A 1 332 ? 10.539 38.312 11.219 1 84.81 332 CYS A N 1
ATOM 2567 C CA . CYS A 1 332 ? 9.469 37.906 12.133 1 84.81 332 CYS A CA 1
ATOM 2568 C C . CYS A 1 332 ? 8.852 36.594 11.703 1 84.81 332 CYS A C 1
ATOM 2570 O O . CYS A 1 332 ? 8.164 35.938 12.492 1 84.81 332 CYS A O 1
ATOM 2572 N N . ASP A 1 333 ? 9.047 36.094 10.586 1 76.5 333 ASP A N 1
ATOM 2573 C CA . ASP A 1 333 ? 8.305 34.938 10.07 1 76.5 333 ASP A CA 1
ATOM 2574 C C . ASP A 1 333 ? 9.188 33.688 10.016 1 76.5 333 ASP A C 1
ATOM 2576 O O . ASP A 1 333 ? 9.008 32.844 9.141 1 76.5 333 ASP A O 1
ATOM 2580 N N . LYS A 1 334 ? 10.047 33.469 10.953 1 74.12 334 LYS A N 1
ATOM 2581 C CA . LYS A 1 334 ? 10.977 32.375 10.789 1 74.12 334 LYS A CA 1
ATOM 2582 C C . LYS A 1 334 ? 10.781 31.312 11.875 1 74.12 334 LYS A C 1
ATOM 2584 O O . LYS A 1 334 ? 10.828 30.109 11.602 1 74.12 334 LYS A O 1
ATOM 2589 N N . HIS A 1 335 ? 10.523 31.766 13.055 1 82.38 335 HIS A N 1
ATOM 2590 C CA . HIS A 1 335 ? 10.562 30.812 14.148 1 82.38 335 HIS A CA 1
ATOM 2591 C C . HIS A 1 335 ? 9.188 30.656 14.797 1 82.38 335 HIS A C 1
ATOM 2593 O O . HIS A 1 335 ? 8.734 31.562 15.508 1 82.38 335 HIS A O 1
ATOM 2599 N N . LEU A 1 336 ? 8.641 29.5 14.602 1 91.5 336 LEU A N 1
ATOM 2600 C CA . LEU A 1 336 ? 7.305 29.203 15.102 1 91.5 336 LEU A CA 1
ATOM 2601 C C . LEU A 1 336 ? 7.324 28.984 16.609 1 91.5 336 LEU A C 1
ATOM 2603 O O . LEU A 1 336 ? 8.219 28.328 17.141 1 91.5 336 LEU A O 1
ATOM 2607 N N . ILE A 1 337 ? 6.312 29.594 17.312 1 90.5 337 ILE A N 1
ATOM 2608 C CA . ILE A 1 337 ? 6.152 29.453 18.75 1 90.5 337 ILE A CA 1
ATOM 2609 C C . ILE A 1 337 ? 4.914 28.609 19.047 1 90.5 337 ILE A C 1
ATOM 2611 O O . ILE A 1 337 ? 4.938 27.75 19.938 1 90.5 337 ILE A O 1
ATOM 2615 N N . ALA A 1 338 ? 3.887 28.938 18.406 1 93.25 338 ALA A N 1
ATOM 2616 C CA . ALA A 1 338 ? 2.598 28.281 18.594 1 93.25 338 ALA A CA 1
ATOM 2617 C C . ALA A 1 338 ? 1.746 28.359 17.328 1 93.25 338 ALA A C 1
ATOM 2619 O O . ALA A 1 338 ? 1.942 29.25 16.5 1 93.25 338 ALA A O 1
ATOM 2620 N N . SER A 1 339 ? 0.928 27.406 17.25 1 93.12 339 SER A N 1
ATOM 2621 C CA . SER A 1 339 ? 0.051 27.375 16.094 1 93.12 339 SER A CA 1
ATOM 2622 C C . SER A 1 339 ? -1.241 26.625 16.391 1 93.12 339 SER A C 1
ATOM 2624 O O . SER A 1 339 ? -1.298 25.828 17.328 1 93.12 339 SER A O 1
ATOM 2626 N N . TRP A 1 340 ? -2.25 27.016 15.672 1 91.62 340 TRP A N 1
ATOM 2627 C CA . TRP A 1 340 ? -3.541 26.328 15.703 1 91.62 340 TRP A CA 1
ATOM 2628 C C . TRP A 1 340 ? -4.125 26.203 14.297 1 91.62 340 TRP A C 1
ATOM 2630 O O . TRP A 1 340 ? -3.928 27.078 13.453 1 91.62 340 TRP A O 1
ATOM 2640 N N . THR A 1 341 ? -4.797 25.125 14.125 1 87.5 341 THR A N 1
ATOM 2641 C CA . THR A 1 341 ? -5.5 24.891 12.867 1 87.5 341 THR A CA 1
ATOM 2642 C C . THR A 1 341 ? -6.98 24.625 13.117 1 87.5 341 THR A C 1
ATOM 2644 O O . THR A 1 341 ? -7.355 24.062 14.148 1 87.5 341 THR A O 1
ATOM 2647 N N . HIS A 1 342 ? -7.707 24.969 12.156 1 83.19 342 HIS A N 1
ATOM 2648 C CA . HIS A 1 342 ? -9.156 24.797 12.203 1 83.19 342 HIS A CA 1
ATOM 2649 C C . HIS A 1 342 ? -9.531 23.375 12.555 1 83.19 342 HIS A C 1
ATOM 2651 O O . HIS A 1 342 ? -9.023 22.422 11.945 1 83.19 342 HIS A O 1
ATOM 2657 N N . GLY A 1 343 ? -10.375 23.234 13.555 1 76.81 343 GLY A N 1
ATOM 2658 C CA . GLY A 1 343 ? -10.883 21.922 13.938 1 76.81 343 GLY A CA 1
ATOM 2659 C C . GLY A 1 343 ? -10.047 21.25 15.023 1 76.81 343 GLY A C 1
ATOM 2660 O O . GLY A 1 343 ? -10.492 20.297 15.656 1 76.81 343 GLY A O 1
ATOM 2661 N N . ALA A 1 344 ? -8.883 21.781 15.234 1 79.25 344 ALA A N 1
ATOM 2662 C CA . ALA A 1 344 ? -8.016 21.188 16.25 1 79.25 344 ALA A CA 1
ATOM 2663 C C . ALA A 1 344 ? -8.336 21.719 17.641 1 79.25 344 ALA A C 1
ATOM 2665 O O . ALA A 1 344 ? -8.766 22.859 17.781 1 79.25 344 ALA A O 1
ATOM 2666 N N . PRO A 1 345 ? -8.156 20.812 18.625 1 78.31 345 PRO A N 1
ATOM 2667 C CA . PRO A 1 345 ? -8.273 21.328 20 1 78.31 345 PRO A CA 1
ATOM 2668 C C . PRO A 1 345 ? -7.055 22.141 20.422 1 78.31 345 PRO A C 1
ATOM 2670 O O . PRO A 1 345 ? -6.156 22.391 19.625 1 78.31 345 PRO A O 1
ATOM 2673 N N . ALA A 1 346 ? -7.16 22.609 21.688 1 86.94 346 ALA A N 1
ATOM 2674 C CA . ALA A 1 346 ? -6.004 23.297 22.266 1 86.94 346 ALA A CA 1
ATOM 2675 C C . ALA A 1 346 ? -4.789 22.375 22.297 1 86.94 346 ALA A C 1
ATOM 2677 O O . ALA A 1 346 ? -4.93 21.156 22.453 1 86.94 346 ALA A O 1
ATOM 2678 N N . LEU A 1 347 ? -3.689 22.953 22.109 1 90.31 347 LEU A N 1
ATOM 2679 C CA . LEU A 1 347 ? -2.453 22.188 22.25 1 90.31 347 LEU A CA 1
ATOM 2680 C C . LEU A 1 347 ? -1.899 22.312 23.656 1 90.31 347 LEU A C 1
ATOM 2682 O O . LEU A 1 347 ? -1.418 23.375 24.062 1 90.31 347 LEU A O 1
ATOM 2686 N N . ASP A 1 348 ? -1.97 21.281 24.375 1 90.94 348 ASP A N 1
ATOM 2687 C CA . ASP A 1 348 ? -1.383 21.219 25.719 1 90.94 348 ASP A CA 1
ATOM 2688 C C . ASP A 1 348 ? 0.05 20.688 25.656 1 90.94 348 ASP A C 1
ATOM 2690 O O . ASP A 1 348 ? 0.322 19.688 25 1 90.94 348 ASP A O 1
ATOM 2694 N N . TYR A 1 349 ? 0.836 21.375 26.328 1 93.88 349 TYR A N 1
ATOM 2695 C CA . TYR A 1 349 ? 2.203 20.891 26.469 1 93.88 349 TYR A CA 1
ATOM 2696 C C . TYR A 1 349 ? 2.303 19.828 27.562 1 93.88 349 TYR A C 1
ATOM 2698 O O . TYR A 1 349 ? 1.537 19.859 28.531 1 93.88 349 TYR A O 1
ATOM 2706 N N . PRO A 1 350 ? 3.223 18.906 27.406 1 92.81 350 PRO A N 1
ATOM 2707 C CA . PRO A 1 350 ? 3.377 17.906 28.453 1 92.81 350 PRO A CA 1
ATOM 2708 C C . PRO A 1 350 ? 3.936 18.484 29.75 1 92.81 350 PRO A C 1
ATOM 2710 O O . PRO A 1 350 ? 4.574 19.547 29.734 1 92.81 350 PRO A O 1
ATOM 2713 N N . PRO A 1 351 ? 3.705 17.734 30.875 1 93.31 351 PRO A N 1
ATOM 2714 C CA . PRO A 1 351 ? 4.242 18.219 32.156 1 93.31 351 PRO A CA 1
ATOM 2715 C C . PRO A 1 351 ? 5.766 18.328 32.156 1 93.31 351 PRO A C 1
ATOM 2717 O O . PRO A 1 351 ? 6.336 19.062 32.969 1 93.31 351 PRO A O 1
ATOM 2720 N N . ALA A 1 352 ? 6.367 17.734 31.25 1 95.31 352 ALA A N 1
ATOM 2721 C CA . ALA A 1 352 ? 7.828 17.672 31.203 1 95.31 352 ALA A CA 1
ATOM 2722 C C . ALA A 1 352 ? 8.414 18.922 30.578 1 95.31 352 ALA A C 1
ATOM 2724 O O . ALA A 1 352 ? 9.609 19.188 30.688 1 95.31 352 ALA A O 1
ATOM 2725 N N . ALA A 1 353 ? 7.496 19.734 29.938 1 96.69 353 ALA A N 1
ATOM 2726 C CA . ALA A 1 353 ? 8.133 20.828 29.203 1 96.69 353 ALA A CA 1
ATOM 2727 C C . ALA A 1 353 ? 7.148 21.969 28.969 1 96.69 353 ALA A C 1
ATOM 2729 O O . ALA A 1 353 ? 5.934 21.766 28.984 1 96.69 353 ALA A O 1
ATOM 2730 N N . GLY A 1 354 ? 7.68 23.125 28.781 1 96.56 354 GLY A N 1
ATOM 2731 C CA . GLY A 1 354 ? 7 24.312 28.312 1 96.56 354 GLY A CA 1
ATOM 2732 C C . GLY A 1 354 ? 7.84 25.156 27.359 1 96.56 354 GLY A C 1
ATOM 2733 O O . GLY A 1 354 ? 9.07 25.125 27.438 1 96.56 354 GLY A O 1
ATOM 2734 N N . PHE A 1 355 ? 7.152 25.859 26.516 1 95.5 355 PHE A N 1
ATOM 2735 C CA . PHE A 1 355 ? 7.898 26.734 25.625 1 95.5 355 PHE A CA 1
ATOM 2736 C C . PHE A 1 355 ? 8.297 28.016 26.312 1 95.5 355 PHE A C 1
ATOM 2738 O O . PHE A 1 355 ? 7.445 28.734 26.844 1 95.5 355 PHE A O 1
ATOM 2745 N N . PRO A 1 356 ? 9.57 28.344 26.234 1 94.12 356 PRO A N 1
ATOM 2746 C CA . PRO A 1 356 ? 10.023 29.547 26.953 1 94.12 356 PRO A CA 1
ATOM 2747 C C . PRO A 1 356 ? 9.594 30.828 26.266 1 94.12 356 PRO A C 1
ATOM 2749 O O . PRO A 1 356 ? 9.68 30.938 25.031 1 94.12 356 PRO A O 1
ATOM 2752 N N . ILE A 1 357 ? 9.164 31.703 27.062 1 91.69 357 ILE A N 1
ATOM 2753 C CA . ILE A 1 357 ? 8.797 33.031 26.594 1 91.69 357 ILE A CA 1
ATOM 2754 C C . ILE A 1 357 ? 9.078 34.062 27.688 1 91.69 357 ILE A C 1
ATOM 2756 O O . ILE A 1 357 ? 9.094 33.719 28.875 1 91.69 357 ILE A O 1
ATOM 2760 N N . GLY A 1 358 ? 9.398 35.219 27.203 1 89.06 358 GLY A N 1
ATOM 2761 C CA . GLY A 1 358 ? 9.664 36.312 28.156 1 89.06 358 GLY A CA 1
ATOM 2762 C C . GLY A 1 358 ? 11.109 36.312 28.625 1 89.06 358 GLY A C 1
ATOM 2763 O O . GLY A 1 358 ? 11.945 35.594 28.125 1 89.06 358 GLY A O 1
ATOM 2764 N N . GLY A 1 359 ? 11.289 37.344 29.594 1 84.12 359 GLY A N 1
ATOM 2765 C CA . GLY A 1 359 ? 12.625 37.5 30.156 1 84.12 359 GLY A CA 1
ATOM 2766 C C . GLY A 1 359 ? 13.523 38.375 29.297 1 84.12 359 GLY A C 1
ATOM 2767 O O . GLY A 1 359 ? 13.125 38.812 28.219 1 84.12 359 GLY A O 1
ATOM 2768 N N . ASN A 1 360 ? 14.727 38.531 29.828 1 76 360 ASN A N 1
ATOM 2769 C CA . ASN A 1 360 ? 15.672 39.438 29.172 1 76 360 ASN A CA 1
ATOM 2770 C C . ASN A 1 360 ? 16.203 38.875 27.875 1 76 360 ASN A C 1
ATOM 2772 O O . ASN A 1 360 ? 16.562 39.625 26.953 1 76 360 ASN A O 1
ATOM 2776 N N . ASP A 1 361 ? 16.094 37.562 27.781 1 71.44 361 ASP A N 1
ATOM 2777 C CA . ASP A 1 361 ? 16.656 36.938 26.609 1 71.44 361 ASP A CA 1
ATOM 2778 C C . ASP A 1 361 ? 15.562 36.5 25.641 1 71.44 361 ASP A C 1
ATOM 2780 O O . ASP A 1 361 ? 15.844 35.938 24.578 1 71.44 361 ASP A O 1
ATOM 2784 N N . GLY A 1 362 ? 14.398 36.781 25.984 1 72.12 362 GLY A N 1
ATOM 2785 C CA . GLY A 1 362 ? 13.305 36.344 25.141 1 72.12 362 GLY A CA 1
ATOM 2786 C C . GLY A 1 362 ? 12.898 37.344 24.094 1 72.12 362 GLY A C 1
ATOM 2787 O O . GLY A 1 362 ? 13.344 38.5 24.125 1 72.12 362 GLY A O 1
ATOM 2788 N N . PRO A 1 363 ? 12.172 36.812 23.125 1 74.19 363 PRO A N 1
ATOM 2789 C CA . PRO A 1 363 ? 11.695 37.75 22.094 1 74.19 363 PRO A CA 1
ATOM 2790 C C . PRO A 1 363 ? 10.742 38.812 22.641 1 74.19 363 PRO A C 1
ATOM 2792 O O . PRO A 1 363 ? 9.898 38.5 23.484 1 74.19 363 PRO A O 1
ATOM 2795 N N . VAL A 1 364 ? 10.938 39.969 22.156 1 77.62 364 VAL A N 1
ATOM 2796 C CA . VAL A 1 364 ? 10.109 41.062 22.594 1 77.62 364 VAL A CA 1
ATOM 2797 C C . VAL A 1 364 ? 8.875 41.188 21.719 1 77.62 364 VAL A C 1
ATOM 2799 O O . VAL A 1 364 ? 7.766 41.406 22.219 1 77.62 364 VAL A O 1
ATOM 2802 N N . PHE A 1 365 ? 9.07 40.969 20.406 1 89.5 365 PHE A N 1
ATOM 2803 C CA . PHE A 1 365 ? 7.969 41.094 19.469 1 89.5 365 PHE A CA 1
ATOM 2804 C C . PHE A 1 365 ? 7.559 39.719 18.922 1 89.5 365 PHE A C 1
ATOM 2806 O O . PHE A 1 365 ? 8.414 38.875 18.641 1 89.5 365 PHE A O 1
ATOM 2813 N N . LEU A 1 366 ? 6.25 39.562 18.891 1 92.25 366 LEU A N 1
ATOM 2814 C CA . LEU A 1 366 ? 5.68 38.344 18.281 1 92.25 366 LEU A CA 1
ATOM 2815 C C . LEU A 1 366 ? 4.773 38.719 17.109 1 92.25 366 LEU A C 1
ATOM 2817 O O . LEU A 1 366 ? 4.066 39.719 17.141 1 92.25 366 LEU A O 1
ATOM 2821 N N . LEU A 1 367 ? 4.848 37.969 16.125 1 95.25 367 LEU A N 1
ATOM 2822 C CA . LEU A 1 367 ? 3.971 38.094 14.961 1 95.25 367 LEU A CA 1
ATOM 2823 C C . LEU A 1 367 ? 2.893 37.031 14.961 1 95.25 367 LEU A C 1
ATOM 2825 O O . LEU A 1 367 ? 3.199 35.844 15.062 1 95.25 367 LEU A O 1
ATOM 2829 N N . SER A 1 368 ? 1.668 37.438 14.953 1 95.94 368 SER A N 1
ATOM 2830 C CA . SER A 1 368 ? 0.547 36.531 14.773 1 95.94 368 SER A CA 1
ATOM 2831 C C . SER A 1 368 ? 0.004 36.594 13.352 1 95.94 368 SER A C 1
ATOM 2833 O O . SER A 1 368 ? -0.223 37.688 12.82 1 95.94 368 SER A O 1
ATOM 2835 N N . ARG A 1 369 ? -0.188 35.5 12.797 1 95.25 369 ARG A N 1
ATOM 2836 C CA . ARG A 1 369 ? -0.75 35.375 11.453 1 95.25 369 ARG A CA 1
ATOM 2837 C C . ARG A 1 369 ? -2.053 34.594 11.469 1 95.25 369 ARG A C 1
ATOM 2839 O O . ARG A 1 369 ? -2.059 33.406 11.805 1 95.25 369 ARG A O 1
ATOM 2846 N N . VAL A 1 370 ? -3.111 35.188 11.117 1 96.12 370 VAL A N 1
ATOM 2847 C CA . VAL A 1 370 ? -4.406 34.531 10.977 1 96.12 370 VAL A CA 1
ATOM 2848 C C . VAL A 1 370 ? -4.711 34.312 9.5 1 96.12 370 VAL A C 1
ATOM 2850 O O . VAL A 1 370 ? -4.762 35.281 8.719 1 96.12 370 VAL A O 1
ATOM 2853 N N . THR A 1 371 ? -4.906 33.094 9.156 1 93.06 371 THR A N 1
ATOM 2854 C CA . THR A 1 371 ? -5.207 32.781 7.77 1 93.06 371 THR A CA 1
ATOM 2855 C C . THR A 1 371 ? -6.703 32.531 7.586 1 93.06 371 THR A C 1
ATOM 2857 O O . THR A 1 371 ? -7.324 31.812 8.383 1 93.06 371 THR A O 1
ATOM 2860 N N . TYR A 1 372 ? -7.211 33.156 6.52 1 92.12 372 TYR A N 1
ATOM 2861 C CA . TYR A 1 372 ? -8.633 33.062 6.203 1 92.12 372 TYR A CA 1
ATOM 2862 C C . TYR A 1 372 ? -8.844 32.312 4.883 1 92.12 372 TYR A C 1
ATOM 2864 O O . TYR A 1 372 ? -8.062 32.469 3.943 1 92.12 372 TYR A O 1
ATOM 2872 N N . VAL A 1 373 ? -9.859 31.516 4.832 1 85.25 373 VAL A N 1
ATOM 2873 C CA . VAL A 1 373 ? -10.359 30.938 3.586 1 85.25 373 VAL A CA 1
ATOM 2874 C C . VAL A 1 373 ? -11.82 31.328 3.385 1 85.25 373 VAL A C 1
ATOM 2876 O O . VAL A 1 373 ? -12.68 30.984 4.195 1 85.25 373 VAL A O 1
ATOM 2879 N N . ASN A 1 374 ? -12.047 32.062 2.34 1 85 374 ASN A N 1
ATOM 2880 C CA . ASN A 1 374 ? -13.344 32.625 1.987 1 85 374 ASN A CA 1
ATOM 2881 C C . ASN A 1 374 ? -13.766 32.25 0.572 1 85 374 ASN A C 1
ATOM 2883 O O . ASN A 1 374 ? -13.82 33.094 -0.319 1 85 374 ASN A O 1
ATOM 2887 N N . PRO A 1 375 ? -14.117 31.016 0.449 1 75.5 375 PRO A N 1
ATOM 2888 C CA . PRO A 1 375 ? -14.383 30.531 -0.91 1 75.5 375 PRO A CA 1
ATOM 2889 C C . PRO A 1 375 ? -15.547 31.266 -1.573 1 75.5 375 PRO A C 1
ATOM 2891 O O . PRO A 1 375 ? -15.57 31.422 -2.797 1 75.5 375 PRO A O 1
ATOM 2894 N N . SER A 1 376 ? -16.531 31.734 -0.87 1 77.19 376 SER A N 1
ATOM 2895 C CA . SER A 1 376 ? -17.688 32.438 -1.422 1 77.19 376 SER A CA 1
ATOM 2896 C C . SER A 1 376 ? -17.406 33.906 -1.584 1 77.19 376 SER A C 1
ATOM 2898 O O . SER A 1 376 ? -18.266 34.688 -2.051 1 77.19 376 SER A O 1
ATOM 2900 N N . LYS A 1 377 ? -16.328 34.375 -1.156 1 88.75 377 LYS A N 1
ATOM 2901 C CA . LYS A 1 377 ? -15.875 35.75 -1.273 1 88.75 377 LYS A CA 1
ATOM 2902 C C . LYS A 1 377 ? -16.859 36.719 -0.614 1 88.75 377 LYS A C 1
ATOM 2904 O O . LYS A 1 377 ? -17.25 37.719 -1.213 1 88.75 377 LYS A O 1
ATOM 2909 N N . LEU A 1 378 ? -17.297 36.312 0.429 1 86.75 378 LEU A N 1
ATOM 2910 C CA . LEU A 1 378 ? -18.203 37.156 1.202 1 86.75 378 LEU A CA 1
ATOM 2911 C C . LEU A 1 378 ? -17.547 38.469 1.553 1 86.75 378 LEU A C 1
ATOM 2913 O O . LEU A 1 378 ? -16.344 38.531 1.839 1 86.75 378 LEU A O 1
ATOM 2917 N N . SER A 1 379 ? -18.359 39.531 1.512 1 90.94 379 SER A N 1
ATOM 2918 C CA . SER A 1 379 ? -17.844 40.875 1.805 1 90.94 379 SER A CA 1
ATOM 2919 C C . SER A 1 379 ? -18.266 41.312 3.197 1 90.94 379 SER A C 1
ATOM 2921 O O . SER A 1 379 ? -19.188 40.75 3.793 1 90.94 379 SER A O 1
ATOM 2923 N N . GLY A 1 380 ? -17.484 42.375 3.703 1 90.25 380 GLY A N 1
ATOM 2924 C CA . GLY A 1 380 ? -17.859 43.031 4.945 1 90.25 380 GLY A CA 1
ATOM 2925 C C . GLY A 1 380 ? -17.562 42.219 6.176 1 90.25 380 GLY A C 1
ATOM 2926 O O . GLY A 1 380 ? -18.203 42.375 7.211 1 90.25 380 GLY A O 1
ATOM 2927 N N . LEU A 1 381 ? -16.688 41.312 6.07 1 92.06 381 LEU A N 1
ATOM 2928 C CA . LEU A 1 381 ? -16.375 40.438 7.195 1 92.06 381 LEU A CA 1
ATOM 2929 C C . LEU A 1 381 ? -15.281 41.031 8.062 1 92.06 381 LEU A C 1
ATOM 2931 O O . LEU A 1 381 ? -14.312 41.594 7.551 1 92.06 381 LEU A O 1
ATOM 2935 N N . SER A 1 382 ? -15.539 41.062 9.352 1 94.38 382 SER A N 1
ATOM 2936 C CA . SER A 1 382 ? -14.547 41.469 10.336 1 94.38 382 SER A CA 1
ATOM 2937 C C . SER A 1 382 ? -14.188 40.312 11.266 1 94.38 382 SER A C 1
ATOM 2939 O O . SER A 1 382 ? -15.016 39.438 11.523 1 94.38 382 SER A O 1
ATOM 2941 N N . ASP A 1 383 ? -12.961 40.312 11.734 1 96.5 383 ASP A N 1
ATOM 2942 C CA . ASP A 1 383 ? -12.516 39.188 12.562 1 96.5 383 ASP A CA 1
ATOM 2943 C C . ASP A 1 383 ? -11.625 39.688 13.711 1 96.5 383 ASP A C 1
ATOM 2945 O O . ASP A 1 383 ? -10.836 40.625 13.539 1 96.5 383 ASP A O 1
ATOM 2949 N N . ASN A 1 384 ? -11.805 39.094 14.898 1 97 384 ASN A N 1
ATOM 2950 C CA . ASN A 1 384 ? -10.977 39.312 16.078 1 97 384 ASN A CA 1
ATOM 2951 C C . ASN A 1 384 ? -10.492 38 16.688 1 97 384 ASN A C 1
ATOM 2953 O O . ASN A 1 384 ? -10.328 37.906 17.906 1 97 384 ASN A O 1
ATOM 2957 N N . SER A 1 385 ? -10.344 37.031 15.844 1 96.31 385 SER A N 1
ATOM 2958 C CA . SER A 1 385 ? -9.898 35.719 16.312 1 96.31 385 SER A CA 1
ATOM 2959 C C . SER A 1 385 ? -8.461 35.781 16.812 1 96.31 385 SER A C 1
ATOM 2961 O O . SER A 1 385 ? -7.617 36.469 16.234 1 96.31 385 SER A O 1
ATOM 2963 N N . THR A 1 386 ? -8.195 35.062 17.953 1 96.12 386 THR A N 1
ATOM 2964 C CA . THR A 1 386 ? -6.887 35.125 18.594 1 96.12 386 THR A CA 1
ATOM 2965 C C . THR A 1 386 ? -6.461 33.75 19.078 1 96.12 386 THR A C 1
ATOM 2967 O O . THR A 1 386 ? -7.25 32.781 19.031 1 96.12 386 THR A O 1
ATOM 2970 N N . LEU A 1 387 ? -5.227 33.656 19.312 1 95.5 387 LEU A N 1
ATOM 2971 C CA . LEU A 1 387 ? -4.645 32.531 20.016 1 95.5 387 LEU A CA 1
ATOM 2972 C C . LEU A 1 387 ? -4.328 32.875 21.469 1 95.5 387 LEU A C 1
ATOM 2974 O O . LEU A 1 387 ? -3.637 33.875 21.719 1 95.5 387 LEU A O 1
ATOM 2978 N N . ILE A 1 388 ? -4.852 32.125 22.391 1 95.94 388 ILE A N 1
ATOM 2979 C CA . ILE A 1 388 ? -4.605 32.344 23.812 1 95.94 388 ILE A CA 1
ATOM 2980 C C . ILE A 1 388 ? -3.486 31.422 24.281 1 95.94 388 ILE A C 1
ATOM 2982 O O . ILE A 1 388 ? -3.59 30.203 24.172 1 95.94 388 ILE A O 1
ATOM 2986 N N . LEU A 1 389 ? -2.496 32.031 24.828 1 95.5 389 LEU A N 1
ATOM 2987 C CA . LEU A 1 389 ? -1.394 31.281 25.422 1 95.5 389 LEU A CA 1
ATOM 2988 C C . LEU A 1 389 ? -1.498 31.266 26.938 1 95.5 389 LEU A C 1
ATOM 2990 O O . LEU A 1 389 ? -1.5 32.344 27.578 1 95.5 389 LEU A O 1
ATOM 2994 N N . THR A 1 390 ? -1.604 30.094 27.453 1 95.75 390 THR A N 1
ATOM 2995 C CA . THR A 1 390 ? -1.487 29.953 28.906 1 95.75 390 THR A CA 1
ATOM 2996 C C . THR A 1 390 ? -0.023 29.859 29.328 1 95.75 390 THR A C 1
ATOM 2998 O O . THR A 1 390 ? 0.699 28.969 28.875 1 95.75 390 THR A O 1
ATOM 3001 N N . VAL A 1 391 ? 0.359 30.797 30.203 1 95.62 391 VAL A N 1
ATOM 3002 C CA . VAL A 1 391 ? 1.769 30.844 30.578 1 95.62 391 VAL A CA 1
ATOM 3003 C C . VAL A 1 391 ? 1.899 30.766 32.094 1 95.62 391 VAL A C 1
ATOM 3005 O O . VAL A 1 391 ? 0.947 31.062 32.844 1 95.62 391 VAL A O 1
ATOM 3008 N N . THR A 1 392 ? 3.115 30.312 32.562 1 96.44 392 THR A N 1
ATOM 3009 C CA . THR A 1 392 ? 3.391 30.188 33.969 1 96.44 392 THR A CA 1
ATOM 3010 C C . THR A 1 392 ? 4.852 30.516 34.281 1 96.44 392 THR A C 1
ATOM 3012 O O . THR A 1 392 ? 5.727 30.281 33.438 1 96.44 392 THR A O 1
ATOM 3015 N N . ASN A 1 393 ? 5.098 31.031 35.469 1 94.12 393 ASN A N 1
ATOM 3016 C CA . ASN A 1 393 ? 6.469 31.281 35.938 1 94.12 393 ASN A CA 1
ATOM 3017 C C . ASN A 1 393 ? 7 30.109 36.75 1 94.12 393 ASN A C 1
ATOM 3019 O O . ASN A 1 393 ? 8.164 30.109 37.156 1 94.12 393 ASN A O 1
ATOM 3023 N N . GLN A 1 394 ? 6.129 29.203 37 1 95.88 394 GLN A N 1
ATOM 3024 C CA . GLN A 1 394 ? 6.59 27.906 37.531 1 95.88 394 GLN A CA 1
ATOM 3025 C C . GLN A 1 394 ? 7.117 27.031 36.375 1 95.88 394 GLN A C 1
ATOM 3027 O O . GLN A 1 394 ? 6.379 26.203 35.844 1 95.88 394 GLN A O 1
ATOM 3032 N N . LEU A 1 395 ? 8.312 27.188 36.25 1 96.25 395 LEU A N 1
ATOM 3033 C CA . LEU A 1 395 ? 8.922 26.594 35.062 1 96.25 395 LEU A CA 1
ATOM 3034 C C . LEU A 1 395 ? 8.906 25.062 35.156 1 96.25 395 LEU A C 1
ATOM 3036 O O . LEU A 1 395 ? 9.227 24.5 36.188 1 96.25 395 LEU A O 1
ATOM 3040 N N . ARG A 1 396 ? 8.523 24.422 34.125 1 96.31 396 ARG A N 1
ATOM 3041 C CA . ARG A 1 396 ? 8.594 22.969 34 1 96.31 396 ARG A CA 1
ATOM 3042 C C . ARG A 1 396 ? 10.031 22.5 33.812 1 96.31 396 ARG A C 1
ATOM 3044 O O . ARG A 1 396 ? 10.93 23.328 33.594 1 96.31 396 ARG A O 1
ATOM 3051 N N . PRO A 1 397 ? 10.25 21.188 33.938 1 96.81 397 PRO A N 1
ATOM 3052 C CA . PRO A 1 397 ? 11.617 20.672 33.969 1 96.81 397 PRO A CA 1
ATOM 3053 C C . PRO A 1 397 ? 12.414 21 32.688 1 96.81 397 PRO A C 1
ATOM 3055 O O . PRO A 1 397 ? 13.633 21.172 32.75 1 96.81 397 PRO A O 1
ATOM 3058 N N . ASN A 1 398 ? 11.758 21.062 31.531 1 97.75 398 ASN A N 1
ATOM 3059 C CA . ASN A 1 398 ? 12.477 21.297 30.281 1 97.75 398 ASN A CA 1
ATOM 3060 C C . ASN A 1 398 ? 11.867 22.453 29.5 1 97.75 398 ASN A C 1
ATOM 3062 O O . ASN A 1 398 ? 10.656 22.641 29.516 1 97.75 398 ASN A O 1
ATOM 3066 N N . ASP A 1 399 ? 12.773 23.125 28.781 1 96.44 399 ASP A N 1
ATOM 3067 C CA . ASP A 1 399 ? 12.297 24 27.719 1 96.44 399 ASP A CA 1
ATOM 3068 C C . ASP A 1 399 ? 11.891 23.203 26.484 1 96.44 399 ASP A C 1
ATOM 3070 O O . ASP A 1 399 ? 12.578 22.25 26.109 1 96.44 399 ASP A O 1
ATOM 3074 N N . ALA A 1 400 ? 10.773 23.625 25.953 1 97 400 ALA A N 1
ATOM 3075 C CA . ALA A 1 400 ? 10.375 23.078 24.656 1 97 400 ALA A CA 1
ATOM 3076 C C . ALA A 1 400 ? 10.914 23.922 23.516 1 97 400 ALA A C 1
ATOM 3078 O O . ALA A 1 400 ? 11.164 25.109 23.688 1 97 400 ALA A O 1
ATOM 3079 N N . GLY A 1 401 ? 11.211 23.281 22.422 1 95.12 401 GLY A N 1
ATOM 3080 C CA . GLY A 1 401 ? 11.602 23.953 21.188 1 95.12 401 GLY A CA 1
ATOM 3081 C C . GLY A 1 401 ? 10.789 23.516 19.984 1 95.12 401 GLY A C 1
ATOM 3082 O O . GLY A 1 401 ? 9.938 22.625 20.094 1 95.12 401 GLY A O 1
ATOM 3083 N N . VAL A 1 402 ? 11 24.219 18.875 1 95.62 402 VAL A N 1
ATOM 3084 C CA . VAL A 1 402 ? 10.398 23.859 17.594 1 95.62 402 VAL A CA 1
ATOM 3085 C C . VAL A 1 402 ? 11.453 23.906 16.484 1 95.62 402 VAL A C 1
ATOM 3087 O O . VAL A 1 402 ? 12.227 24.859 16.406 1 95.62 402 VAL A O 1
ATOM 3090 N N . PHE A 1 403 ? 11.539 22.875 15.781 1 95.31 403 PHE A N 1
ATOM 3091 C CA . PHE A 1 403 ? 12.391 22.969 14.602 1 95.31 403 PHE A CA 1
ATOM 3092 C C . PHE A 1 403 ? 11.68 22.422 13.367 1 95.31 403 PHE A C 1
ATOM 3094 O O . PHE A 1 403 ? 10.75 21.625 13.484 1 95.31 403 PHE A O 1
ATOM 3101 N N . ALA A 1 404 ? 12.109 22.938 12.25 1 94.88 404 ALA A N 1
ATOM 3102 C CA . ALA A 1 404 ? 11.469 22.594 10.977 1 94.88 404 ALA A CA 1
ATOM 3103 C C . ALA A 1 404 ? 12.25 21.516 10.25 1 94.88 404 ALA A C 1
ATOM 3105 O O . ALA A 1 404 ? 13.484 21.531 10.234 1 94.88 404 ALA A O 1
ATOM 3106 N N . VAL A 1 405 ? 11.477 20.594 9.719 1 95.5 405 VAL A N 1
ATOM 3107 C CA . VAL A 1 405 ? 12.039 19.547 8.883 1 95.5 405 VAL A CA 1
ATOM 3108 C C . VAL A 1 405 ? 11.367 19.562 7.512 1 95.5 405 VAL A C 1
ATOM 3110 O O . VAL A 1 405 ? 10.258 20.094 7.363 1 95.5 405 VAL A O 1
ATOM 3113 N N . GLY A 1 406 ? 12.07 19 6.551 1 92.62 406 GLY A N 1
ATOM 3114 C CA . GLY A 1 406 ? 11.477 18.906 5.223 1 92.62 406 GLY A CA 1
ATOM 3115 C C . GLY A 1 406 ? 12.344 19.516 4.141 1 92.62 406 GLY A C 1
ATOM 3116 O O . GLY A 1 406 ? 13.57 19.469 4.219 1 92.62 406 GLY A O 1
ATOM 3117 N N . SER A 1 407 ? 11.641 20 3.117 1 88.06 407 SER A N 1
ATOM 3118 C CA . SER A 1 407 ? 12.344 20.547 1.963 1 88.06 407 SER A CA 1
ATOM 3119 C C . SER A 1 407 ? 12.359 22.078 1.988 1 88.06 407 SER A C 1
ATOM 3121 O O . SER A 1 407 ? 11.391 22.703 2.428 1 88.06 407 SER A O 1
ATOM 3123 N N . ASN A 1 408 ? 13.594 22.75 1.778 1 72.44 408 ASN A N 1
ATOM 3124 C CA . ASN A 1 408 ? 13.766 24.188 1.72 1 72.44 408 ASN A CA 1
ATOM 3125 C C . ASN A 1 408 ? 13.586 24.719 0.299 1 72.44 408 ASN A C 1
ATOM 3127 O O . ASN A 1 408 ? 13.906 25.875 0.019 1 72.44 408 ASN A O 1
ATOM 3131 N N . GLY A 1 409 ? 13.078 24.047 -0.56 1 65.44 409 GLY A N 1
ATOM 3132 C CA . GLY A 1 409 ? 13.078 24.641 -1.886 1 65.44 409 GLY A CA 1
ATOM 3133 C C . GLY A 1 409 ? 13.438 23.656 -2.984 1 65.44 409 GLY A C 1
ATOM 3134 O O . GLY A 1 409 ? 13.883 22.547 -2.705 1 65.44 409 GLY A O 1
ATOM 3135 N N . ASN A 1 410 ? 12.766 23.938 -4.285 1 61.69 410 ASN A N 1
ATOM 3136 C CA . ASN A 1 410 ? 13.094 23.391 -5.605 1 61.69 410 ASN A CA 1
ATOM 3137 C C . ASN A 1 410 ? 12.242 22.172 -5.934 1 61.69 410 ASN A C 1
ATOM 3139 O O . ASN A 1 410 ? 12.695 21.281 -6.656 1 61.69 410 ASN A O 1
ATOM 3143 N N . LEU A 1 411 ? 11.242 22.125 -5.102 1 65.12 411 LEU A N 1
ATOM 3144 C CA . LEU A 1 411 ? 10.352 21.062 -5.562 1 65.12 411 LEU A CA 1
ATOM 3145 C C . LEU A 1 411 ? 9.461 21.547 -6.695 1 65.12 411 LEU A C 1
ATOM 3147 O O . LEU A 1 411 ? 8.945 22.672 -6.648 1 65.12 411 LEU A O 1
ATOM 3151 N N . ALA A 1 412 ? 9.57 20.938 -7.773 1 67.06 412 ALA A N 1
ATOM 3152 C CA . ALA A 1 412 ? 8.664 21.297 -8.859 1 67.06 412 ALA A CA 1
ATOM 3153 C C . ALA A 1 412 ? 7.398 20.438 -8.82 1 67.06 412 ALA A C 1
ATOM 3155 O O . ALA A 1 412 ? 7.438 19.281 -8.406 1 67.06 412 ALA A O 1
ATOM 3156 N N . VAL A 1 413 ? 6.324 21.109 -9.18 1 69.38 413 VAL A N 1
ATOM 3157 C CA . VAL A 1 413 ? 5.074 20.359 -9.305 1 69.38 413 VAL A CA 1
ATOM 3158 C C . VAL A 1 413 ? 5.07 19.578 -10.617 1 69.38 413 VAL A C 1
ATOM 3160 O O . VAL A 1 413 ? 5.359 20.125 -11.68 1 69.38 413 VAL A O 1
ATOM 3163 N N . PRO A 1 414 ? 4.77 18.219 -10.477 1 69.5 414 PRO A N 1
ATOM 3164 C CA . PRO A 1 414 ? 4.699 17.438 -11.711 1 69.5 414 PRO A CA 1
ATOM 3165 C C . PRO A 1 414 ? 3.592 17.906 -12.648 1 69.5 414 PRO A C 1
ATOM 3167 O O . PRO A 1 414 ? 2.586 18.453 -12.195 1 69.5 414 PRO A O 1
ATOM 3170 N N . LYS A 1 415 ? 3.729 17.766 -13.961 1 67.75 415 LYS A N 1
ATOM 3171 C CA . LYS A 1 415 ? 2.701 18.109 -14.938 1 67.75 415 LYS A CA 1
ATOM 3172 C C . LYS A 1 415 ? 1.658 17 -15.047 1 67.75 415 LYS A C 1
ATOM 3174 O O . LYS A 1 415 ? 0.525 17.25 -15.469 1 67.75 415 LYS A O 1
ATOM 3179 N N . SER A 1 416 ? 2.174 15.844 -14.797 1 64.5 416 SER A N 1
ATOM 3180 C CA . SER A 1 416 ? 1.232 14.727 -14.906 1 64.5 416 SER A CA 1
ATOM 3181 C C . SER A 1 416 ? 1.485 13.688 -13.82 1 64.5 416 SER A C 1
ATOM 3183 O O . SER A 1 416 ? 2.637 13.367 -13.516 1 64.5 416 SER A O 1
ATOM 3185 N N . GLY A 1 417 ? 0.351 13.297 -13.32 1 66.25 417 GLY A N 1
ATOM 3186 C CA . GLY A 1 417 ? 0.408 12.242 -12.32 1 66.25 417 GLY A CA 1
ATOM 3187 C C . GLY A 1 417 ? 0.883 12.734 -10.969 1 66.25 417 GLY A C 1
ATOM 3188 O O . GLY A 1 417 ? 1.243 13.898 -10.812 1 66.25 417 GLY A O 1
ATOM 3189 N N . SER A 1 418 ? 0.777 11.992 -10.016 1 70.44 418 SER A N 1
ATOM 3190 C CA . SER A 1 418 ? 1.247 12.305 -8.664 1 70.44 418 SER A CA 1
ATOM 3191 C C . SER A 1 418 ? 2.688 11.844 -8.461 1 70.44 418 SER A C 1
ATOM 3193 O O . SER A 1 418 ? 3.107 10.836 -9.031 1 70.44 418 SER A O 1
ATOM 3195 N N . VAL A 1 419 ? 3.514 12.789 -7.902 1 76.25 419 VAL A N 1
ATOM 3196 C CA . VAL A 1 419 ? 4.891 12.422 -7.586 1 76.25 419 VAL A CA 1
ATOM 3197 C C . VAL A 1 419 ? 5.125 12.547 -6.082 1 76.25 419 VAL A C 1
ATOM 3199 O O . VAL A 1 419 ? 4.598 13.461 -5.438 1 76.25 419 VAL A O 1
ATOM 3202 N N . THR A 1 420 ? 5.875 11.625 -5.621 1 78.38 420 THR A N 1
ATOM 3203 C CA . THR A 1 420 ? 6.281 11.711 -4.223 1 78.38 420 THR A CA 1
ATOM 3204 C C . THR A 1 420 ? 7.586 12.492 -4.09 1 78.38 420 THR A C 1
ATOM 3206 O O . THR A 1 420 ? 8.547 12.234 -4.812 1 78.38 420 THR A O 1
ATOM 3209 N N . VAL A 1 421 ? 7.551 13.492 -3.25 1 81.5 421 VAL A N 1
ATOM 3210 C CA . VAL A 1 421 ? 8.75 14.266 -2.957 1 81.5 421 VAL A CA 1
ATOM 3211 C C . VAL A 1 421 ? 9.148 14.07 -1.493 1 81.5 421 VAL A C 1
ATOM 3213 O O . VAL A 1 421 ? 8.312 13.711 -0.663 1 81.5 421 VAL A O 1
ATOM 3216 N N . SER A 1 422 ? 10.445 14.273 -1.264 1 81.62 422 SER A N 1
ATOM 3217 C CA . SER A 1 422 ? 10.898 14.086 0.111 1 81.62 422 SER A CA 1
ATOM 3218 C C . SER A 1 422 ? 11.852 15.195 0.536 1 81.62 422 SER A C 1
ATOM 3220 O O . SER A 1 422 ? 12.547 15.773 -0.298 1 81.62 422 SER A O 1
ATOM 3222 N N . GLY A 1 423 ? 11.758 15.641 1.738 1 86.31 423 GLY A N 1
ATOM 3223 C CA . GLY A 1 423 ? 12.719 16.453 2.469 1 86.31 423 GLY A CA 1
ATOM 3224 C C . GLY A 1 423 ? 13.281 15.758 3.697 1 86.31 423 GLY A C 1
ATOM 3225 O O . GLY A 1 423 ? 12.539 15.133 4.449 1 86.31 423 GLY A O 1
ATOM 3226 N N . VAL A 1 424 ? 14.617 15.875 3.842 1 88.44 424 VAL A N 1
ATOM 3227 C CA . VAL A 1 424 ? 15.25 15.023 4.84 1 88.44 424 VAL A CA 1
ATOM 3228 C C . VAL A 1 424 ? 16 15.875 5.855 1 88.44 424 VAL A C 1
ATOM 3230 O O . VAL A 1 424 ? 16.703 16.828 5.48 1 88.44 424 VAL A O 1
ATOM 3233 N N . CYS A 1 425 ? 15.695 15.609 7.086 1 94.5 425 CYS A N 1
ATOM 3234 C CA . CYS A 1 425 ? 16.672 15.969 8.102 1 94.5 425 CYS A CA 1
ATOM 3235 C C . CYS A 1 425 ? 17.766 14.914 8.203 1 94.5 425 CYS A C 1
ATOM 3237 O O . CYS A 1 425 ? 17.562 13.852 8.789 1 94.5 425 CYS A O 1
ATOM 3239 N N . HIS A 1 426 ? 18.875 15.273 7.621 1 92.81 426 HIS A N 1
ATOM 3240 C CA . HIS A 1 426 ? 19.969 14.328 7.434 1 92.81 426 HIS A CA 1
ATOM 3241 C C . HIS A 1 426 ? 20.516 13.844 8.773 1 92.81 426 HIS A C 1
ATOM 3243 O O . HIS A 1 426 ? 20.594 14.609 9.727 1 92.81 426 HIS A O 1
ATOM 3249 N N . GLU A 1 427 ? 20.969 12.609 8.797 1 92.81 427 GLU A N 1
ATOM 3250 C CA . GLU A 1 427 ? 21.516 12.016 10.023 1 92.81 427 GLU A CA 1
ATOM 3251 C C . GLU A 1 427 ? 22.703 12.812 10.547 1 92.81 427 GLU A C 1
ATOM 3253 O O . GLU A 1 427 ? 22.922 12.891 11.758 1 92.81 427 GLU A O 1
ATOM 3258 N N . LYS A 1 428 ? 23.406 13.406 9.672 1 93.56 428 LYS A N 1
ATOM 3259 C CA . LYS A 1 428 ? 24.531 14.25 10.07 1 93.56 428 LYS A CA 1
ATOM 3260 C C . LYS A 1 428 ? 24.062 15.406 10.961 1 93.56 428 LYS A C 1
ATOM 3262 O O . LYS A 1 428 ? 24.766 15.789 11.898 1 93.56 428 LYS A O 1
ATOM 3267 N N . CYS A 1 429 ? 23 15.93 10.664 1 95.94 429 CYS A N 1
ATOM 3268 C CA . CYS A 1 429 ? 22.469 17.062 11.422 1 95.94 429 CYS A CA 1
ATOM 3269 C C . CYS A 1 429 ? 22.016 16.625 12.805 1 95.94 429 CYS A C 1
ATOM 3271 O O . CYS A 1 429 ? 22.375 17.25 13.805 1 95.94 429 CYS A O 1
ATOM 3273 N N . THR A 1 430 ? 21.234 15.547 12.883 1 95.69 430 THR A N 1
ATOM 3274 C CA . THR A 1 430 ? 20.781 15.07 14.18 1 95.69 430 THR A CA 1
ATOM 3275 C C . THR A 1 430 ? 21.969 14.609 15.031 1 95.69 430 THR A C 1
ATOM 3277 O O . THR A 1 430 ? 21.953 14.758 16.25 1 95.69 430 THR A O 1
ATOM 3280 N N . ASP A 1 431 ? 22.938 14.109 14.359 1 94.44 431 ASP A N 1
ATOM 3281 C CA . ASP A 1 431 ? 24.141 13.688 15.078 1 94.44 431 ASP A CA 1
ATOM 3282 C C . ASP A 1 431 ? 24.859 14.883 15.703 1 94.44 431 ASP A C 1
ATOM 3284 O O . ASP A 1 431 ? 25.359 14.789 16.828 1 94.44 431 ASP A O 1
ATOM 3288 N N . ALA A 1 432 ? 24.844 15.93 15.047 1 95.31 432 ALA A N 1
ATOM 3289 C CA . ALA A 1 432 ? 25.547 17.125 15.508 1 95.31 432 ALA A CA 1
ATOM 3290 C C . ALA A 1 432 ? 24.703 17.906 16.5 1 95.31 432 ALA A C 1
ATOM 3292 O O . ALA A 1 432 ? 25.219 18.484 17.453 1 95.31 432 ALA A O 1
ATOM 3293 N N . ALA A 1 433 ? 23.453 17.969 16.312 1 96.38 433 ALA A N 1
ATOM 3294 C CA . ALA A 1 433 ? 22.609 18.938 17 1 96.38 433 ALA A CA 1
ATOM 3295 C C . ALA A 1 433 ? 21.984 18.344 18.266 1 96.38 433 ALA A C 1
ATOM 3297 O O . ALA A 1 433 ? 21.641 19.062 19.203 1 96.38 433 ALA A O 1
ATOM 3298 N N . LEU A 1 434 ? 21.766 17.047 18.312 1 96.19 434 LEU A N 1
ATOM 3299 C CA . LEU A 1 434 ? 21 16.438 19.391 1 96.19 434 LEU A CA 1
ATOM 3300 C C . LEU A 1 434 ? 21.906 15.891 20.484 1 96.19 434 LEU A C 1
ATOM 3302 O O . LEU A 1 434 ? 23.047 15.492 20.203 1 96.19 434 LEU A O 1
ATOM 3306 N N . PRO A 1 435 ? 21.453 15.859 21.656 1 95.06 435 PRO A N 1
ATOM 3307 C CA . PRO A 1 435 ? 22.25 15.273 22.734 1 95.06 435 PRO A CA 1
ATOM 3308 C C . PRO A 1 435 ? 22.25 13.742 22.703 1 95.06 435 PRO A C 1
ATOM 3310 O O . PRO A 1 435 ? 21.484 13.133 21.953 1 95.06 435 PRO A O 1
ATOM 3313 N N . GLU A 1 436 ? 23 13.109 23.531 1 92.06 436 GLU A N 1
ATOM 3314 C CA . GLU A 1 436 ? 23.188 11.656 23.531 1 92.06 436 GLU A CA 1
ATOM 3315 C C . GLU A 1 436 ? 21.875 10.938 23.844 1 92.06 436 GLU A C 1
ATOM 3317 O O . GLU A 1 436 ? 21.594 9.891 23.25 1 92.06 436 GLU A O 1
ATOM 3322 N N . TYR A 1 437 ? 21.109 11.539 24.703 1 92.75 437 TYR A N 1
ATOM 3323 C CA . TYR A 1 437 ? 19.875 10.883 25.109 1 92.75 437 TYR A CA 1
ATOM 3324 C C . TYR A 1 437 ? 18.75 11.219 24.141 1 92.75 437 TYR A C 1
ATOM 3326 O O . TYR A 1 437 ? 17.625 10.719 24.281 1 92.75 437 TYR A O 1
ATOM 3334 N N . GLY A 1 438 ? 18.984 12.055 23.188 1 96.25 438 GLY A N 1
ATOM 3335 C CA . GLY A 1 438 ? 18 12.414 22.172 1 96.25 438 GLY A CA 1
ATOM 3336 C C . GLY A 1 438 ? 17.016 13.453 22.656 1 96.25 438 GLY A C 1
ATOM 3337 O O . GLY A 1 438 ? 17.266 14.164 23.625 1 96.25 438 GLY A O 1
ATOM 3338 N N . ILE A 1 439 ? 15.93 13.609 21.875 1 97.88 439 ILE A N 1
ATOM 3339 C CA . ILE A 1 439 ? 14.844 14.516 22.203 1 97.88 439 ILE A CA 1
ATOM 3340 C C . ILE A 1 439 ? 13.5 13.789 22.094 1 97.88 439 ILE A C 1
ATOM 3342 O O . ILE A 1 439 ? 13.43 12.695 21.516 1 97.88 439 ILE A O 1
ATOM 3346 N N . THR A 1 440 ? 12.523 14.43 22.672 1 97.5 440 THR A N 1
ATOM 3347 C CA . THR A 1 440 ? 11.18 13.859 22.641 1 97.5 440 THR A CA 1
ATOM 3348 C C . THR A 1 440 ? 10.211 14.797 21.922 1 97.5 440 THR A C 1
ATOM 3350 O O . THR A 1 440 ? 10.047 15.953 22.328 1 97.5 440 THR A O 1
ATOM 3353 N N . VAL A 1 441 ? 9.594 14.273 20.891 1 97.25 441 VAL A N 1
ATOM 3354 C CA . VAL A 1 441 ? 8.609 15.039 20.125 1 97.25 441 VAL A CA 1
ATOM 3355 C C . VAL A 1 441 ? 7.211 14.781 20.688 1 97.25 441 VAL A C 1
ATOM 3357 O O . VAL A 1 441 ? 6.828 13.633 20.906 1 97.25 441 VAL A O 1
ATOM 3360 N N . PHE A 1 442 ? 6.438 15.906 20.922 1 94.19 442 PHE A N 1
ATOM 3361 C CA . PHE A 1 442 ? 5.125 15.719 21.516 1 94.19 442 PHE A CA 1
ATOM 3362 C C . PHE A 1 442 ? 4.031 16.312 20.641 1 94.19 442 PHE A C 1
ATOM 3364 O O . PHE A 1 442 ? 2.844 16.094 20.891 1 94.19 442 PHE A O 1
ATOM 3371 N N . ALA A 1 443 ? 4.43 17.047 19.578 1 94.06 443 ALA A N 1
ATOM 3372 C CA . ALA A 1 443 ? 3.473 17.609 18.641 1 94.06 443 ALA A CA 1
ATOM 3373 C C . ALA A 1 443 ? 4.141 17.906 17.297 1 94.06 443 ALA A C 1
ATOM 3375 O O . ALA A 1 443 ? 5.367 17.984 17.203 1 94.06 443 ALA A O 1
ATOM 3376 N N . SER A 1 444 ? 3.305 18.062 16.297 1 93.69 444 SER A N 1
ATOM 3377 C CA . SER A 1 444 ? 3.801 18.375 14.969 1 93.69 444 SER A CA 1
ATOM 3378 C C . SER A 1 444 ? 2.832 19.297 14.219 1 93.69 444 SER A C 1
ATOM 3380 O O . SER A 1 444 ? 1.628 19.281 14.484 1 93.69 444 SER A O 1
ATOM 3382 N N . MET A 1 445 ? 3.373 20.094 13.461 1 93.44 445 MET A N 1
ATOM 3383 C CA . MET A 1 445 ? 2.617 20.859 12.469 1 93.44 445 MET A CA 1
ATOM 3384 C C . MET A 1 445 ? 3.008 20.438 11.055 1 93.44 445 MET A C 1
ATOM 3386 O O . MET A 1 445 ? 4.109 20.75 10.594 1 93.44 445 MET A O 1
ATOM 3390 N N . LEU A 1 446 ? 2.105 19.828 10.391 1 90.69 446 LEU A N 1
ATOM 3391 C CA . LEU A 1 446 ? 2.359 19.359 9.031 1 90.69 446 LEU A CA 1
ATOM 3392 C C . LEU A 1 446 ? 2.092 20.469 8.016 1 90.69 446 LEU A C 1
ATOM 3394 O O . LEU A 1 446 ? 1.119 21.219 8.148 1 90.69 446 LEU A O 1
ATOM 3398 N N . GLU A 1 447 ? 2.98 20.547 7.098 1 86.88 447 GLU A N 1
ATOM 3399 C CA . GLU A 1 447 ? 2.852 21.531 6.031 1 86.88 447 GLU A CA 1
ATOM 3400 C C . GLU A 1 447 ? 3.096 20.906 4.664 1 86.88 447 GLU A C 1
ATOM 3402 O O . GLU A 1 447 ? 4.191 20.422 4.391 1 86.88 447 GLU A O 1
ATOM 3407 N N . SER A 1 448 ? 2.094 20.906 3.875 1 83.31 448 SER A N 1
ATOM 3408 C CA . SER A 1 448 ? 2.225 20.328 2.539 1 83.31 448 SER A CA 1
ATOM 3409 C C . SER A 1 448 ? 1.288 21.016 1.549 1 83.31 448 SER A C 1
ATOM 3411 O O . SER A 1 448 ? 0.173 21.391 1.906 1 83.31 448 SER A O 1
ATOM 3413 N N . THR A 1 449 ? 1.776 21.203 0.388 1 79.12 449 THR A N 1
ATOM 3414 C CA . THR A 1 449 ? 0.884 21.625 -0.688 1 79.12 449 THR A CA 1
ATOM 3415 C C . THR A 1 449 ? 0.41 20.422 -1.497 1 79.12 449 THR A C 1
ATOM 3417 O O . THR A 1 449 ? -0.295 20.578 -2.496 1 79.12 449 THR A O 1
ATOM 3420 N N . GLY A 1 450 ? 0.792 19.297 -1.043 1 77.81 450 GLY A N 1
ATOM 3421 C CA . GLY A 1 450 ? 0.372 18.078 -1.709 1 77.81 450 GLY A CA 1
ATOM 3422 C C . GLY A 1 450 ? -0.875 17.469 -1.101 1 77.81 450 GLY A C 1
ATOM 3423 O O . GLY A 1 450 ? -1.478 18.047 -0.193 1 77.81 450 GLY A O 1
ATOM 3424 N N . ASN A 1 451 ? -1.181 16.297 -1.642 1 79.12 451 ASN A N 1
ATOM 3425 C CA . ASN A 1 451 ? -2.412 15.617 -1.242 1 79.12 451 ASN A CA 1
ATOM 3426 C C . ASN A 1 451 ? -2.182 14.688 -0.056 1 79.12 451 ASN A C 1
ATOM 3428 O O . ASN A 1 451 ? -3.137 14.188 0.543 1 79.12 451 ASN A O 1
ATOM 3432 N N . ALA A 1 452 ? -0.99 14.484 0.263 1 82.75 452 ALA A N 1
ATOM 3433 C CA . ALA A 1 452 ? -0.641 13.617 1.388 1 82.75 452 ALA A CA 1
ATOM 3434 C C . ALA A 1 452 ? 0.732 13.977 1.947 1 82.75 452 ALA A C 1
ATOM 3436 O O . ALA A 1 452 ? 1.625 14.383 1.204 1 82.75 452 ALA A O 1
ATOM 3437 N N . ILE A 1 453 ? 0.86 13.766 3.254 1 86 453 ILE A N 1
ATOM 3438 C CA . ILE A 1 453 ? 2.137 14.031 3.912 1 86 453 ILE A CA 1
ATOM 3439 C C . ILE A 1 453 ? 2.367 13 5.016 1 86 453 ILE A C 1
ATOM 3441 O O . ILE A 1 453 ? 1.429 12.602 5.711 1 86 453 ILE A O 1
ATOM 3445 N N . SER A 1 454 ? 3.574 12.539 5.062 1 86.19 454 SER A N 1
ATOM 3446 C CA . SER A 1 454 ? 4.016 11.68 6.156 1 86.19 454 SER A CA 1
ATOM 3447 C C . SER A 1 454 ? 5.41 12.07 6.637 1 86.19 454 SER A C 1
ATOM 3449 O O . SER A 1 454 ? 6.285 12.391 5.828 1 86.19 454 SER A O 1
ATOM 3451 N N . VAL A 1 455 ? 5.539 12.172 7.934 1 90.06 455 VAL A N 1
ATOM 3452 C CA . VAL A 1 455 ? 6.844 12.43 8.531 1 90.06 455 VAL A CA 1
ATOM 3453 C C . VAL A 1 455 ? 7.293 11.211 9.336 1 90.06 455 VAL A C 1
ATOM 3455 O O . VAL A 1 455 ? 6.602 10.781 10.266 1 90.06 455 VAL A O 1
ATOM 3458 N N . GLU A 1 456 ? 8.508 10.75 8.984 1 87.12 456 GLU A N 1
ATOM 3459 C CA . GLU A 1 456 ? 8.984 9.484 9.539 1 87.12 456 GLU A CA 1
ATOM 3460 C C . GLU A 1 456 ? 10.406 9.617 10.07 1 87.12 456 GLU A C 1
ATOM 3462 O O . GLU A 1 456 ? 11.219 10.359 9.508 1 87.12 456 GLU A O 1
ATOM 3467 N N . VAL A 1 457 ? 10.648 8.797 11.117 1 89.88 457 VAL A N 1
ATOM 3468 C CA . VAL A 1 457 ? 12.008 8.672 11.641 1 89.88 457 VAL A CA 1
ATOM 3469 C C . VAL A 1 457 ? 12.617 7.355 11.164 1 89.88 457 VAL A C 1
ATOM 3471 O O . VAL A 1 457 ? 12 6.293 11.289 1 89.88 457 VAL A O 1
ATOM 3474 N N . LEU A 1 458 ? 13.734 7.469 10.57 1 83.38 458 LEU A N 1
ATOM 3475 C CA . LEU A 1 458 ? 14.531 6.293 10.227 1 83.38 458 LEU A CA 1
ATOM 3476 C C . LEU A 1 458 ? 15.68 6.109 11.203 1 83.38 458 LEU A C 1
ATOM 3478 O O . LEU A 1 458 ? 16.562 6.961 11.297 1 83.38 458 LEU A O 1
ATOM 3482 N N . ARG A 1 459 ? 15.648 4.93 11.828 1 84.38 459 ARG A N 1
ATOM 3483 C CA . ARG A 1 459 ? 16.688 4.617 12.797 1 84.38 459 ARG A CA 1
ATOM 3484 C C . ARG A 1 459 ? 17.922 4.023 12.117 1 84.38 459 ARG A C 1
ATOM 3486 O O . ARG A 1 459 ? 17.844 3.574 10.969 1 84.38 459 ARG A O 1
ATOM 3493 N N . LYS A 1 460 ? 18.969 3.959 12.898 1 75.75 460 LYS A N 1
ATOM 3494 C CA . LYS A 1 460 ? 20.219 3.406 12.383 1 75.75 460 LYS A CA 1
ATOM 3495 C C . LYS A 1 460 ? 20.062 1.921 12.062 1 75.75 460 LYS A C 1
ATOM 3497 O O . LYS A 1 460 ? 20.719 1.407 11.156 1 75.75 460 LYS A O 1
ATOM 3502 N N . ASP A 1 461 ? 19.188 1.304 12.727 1 71.38 461 ASP A N 1
ATOM 3503 C CA . ASP A 1 461 ? 19.016 -0.133 12.531 1 71.38 461 ASP A CA 1
ATOM 3504 C C . ASP A 1 461 ? 18.047 -0.422 11.391 1 71.38 461 ASP A C 1
ATOM 3506 O O . ASP A 1 461 ? 17.75 -1.583 11.094 1 71.38 461 ASP A O 1
ATOM 3510 N N . GLY A 1 462 ? 17.531 0.614 10.859 1 70.38 462 GLY A N 1
ATOM 3511 C CA . GLY A 1 462 ? 16.656 0.439 9.711 1 70.38 462 GLY A CA 1
ATOM 3512 C C . GLY A 1 462 ? 15.188 0.484 10.078 1 70.38 462 GLY A C 1
ATOM 3513 O O . GLY A 1 462 ? 14.328 0.55 9.195 1 70.38 462 GLY A O 1
ATOM 3514 N N . SER A 1 463 ? 14.898 0.441 11.312 1 74.94 463 SER A N 1
ATOM 3515 C CA . SER A 1 463 ? 13.5 0.524 11.719 1 74.94 463 SER A CA 1
ATOM 3516 C C . SER A 1 463 ? 12.953 1.934 11.523 1 74.94 463 SER A C 1
ATOM 3518 O O . SER A 1 463 ? 13.711 2.902 11.484 1 74.94 463 SER A O 1
ATOM 3520 N N . THR A 1 464 ? 11.648 2.023 11.336 1 78.81 464 THR A N 1
ATOM 3521 C CA . THR A 1 464 ? 11.016 3.314 11.102 1 78.81 464 THR A CA 1
ATOM 3522 C C . THR A 1 464 ? 9.914 3.57 12.133 1 78.81 464 THR A C 1
ATOM 3524 O O . THR A 1 464 ? 9.281 2.629 12.617 1 78.81 464 THR A O 1
ATOM 3527 N N . VAL A 1 465 ? 9.82 4.809 12.492 1 82.38 465 VAL A N 1
ATOM 3528 C CA . VAL A 1 465 ? 8.734 5.262 13.359 1 82.38 465 VAL A CA 1
ATOM 3529 C C . VAL A 1 465 ? 8.039 6.469 12.727 1 82.38 465 VAL A C 1
ATOM 3531 O O . VAL A 1 465 ? 8.695 7.426 12.32 1 82.38 465 VAL A O 1
ATOM 3534 N N . ALA A 1 466 ? 6.73 6.355 12.664 1 82.62 466 ALA A N 1
ATOM 3535 C CA . ALA A 1 466 ? 5.965 7.477 12.125 1 82.62 466 ALA A CA 1
ATOM 3536 C C . ALA A 1 466 ? 5.738 8.547 13.188 1 82.62 466 ALA A C 1
ATOM 3538 O O . ALA A 1 466 ? 5.27 8.242 14.289 1 82.62 466 ALA A O 1
ATOM 3539 N N . ILE A 1 467 ? 6.062 9.766 12.852 1 90.31 467 ILE A N 1
ATOM 3540 C CA . ILE A 1 467 ? 5.75 10.875 13.75 1 90.31 467 ILE A CA 1
ATOM 3541 C C . ILE A 1 467 ? 4.293 11.297 13.562 1 90.31 467 ILE A C 1
ATOM 3543 O O . ILE A 1 467 ? 3.531 11.344 14.531 1 90.31 467 ILE A O 1
ATOM 3547 N N . ASP A 1 468 ? 4.02 11.609 12.32 1 87.94 468 ASP A N 1
ATOM 3548 C CA . ASP A 1 468 ? 2.658 12.023 11.992 1 87.94 468 ASP A CA 1
ATOM 3549 C C . ASP A 1 468 ? 2.402 11.922 10.492 1 87.94 468 ASP A C 1
ATOM 3551 O O . ASP A 1 468 ? 3.344 11.891 9.695 1 87.94 468 ASP A O 1
ATOM 3555 N N . SER A 1 469 ? 1.129 11.836 10.172 1 85.56 469 SER A N 1
ATOM 3556 C CA . SER A 1 469 ? 0.769 11.758 8.766 1 85.56 469 SER A CA 1
ATOM 3557 C C . SER A 1 469 ? -0.664 12.234 8.531 1 85.56 469 SER A C 1
ATOM 3559 O O . SER A 1 469 ? -1.481 12.227 9.453 1 85.56 469 SER A O 1
ATOM 3561 N N . ASP A 1 470 ? -0.931 12.711 7.348 1 86.06 470 ASP A N 1
ATOM 3562 C CA . ASP A 1 470 ? -2.262 13.016 6.828 1 86.06 470 ASP A CA 1
ATOM 3563 C C . ASP A 1 470 ? -2.354 12.695 5.336 1 86.06 470 ASP A C 1
ATOM 3565 O O . ASP A 1 470 ? -1.782 13.406 4.508 1 86.06 470 ASP A O 1
ATOM 3569 N N . GLU A 1 471 ? -3.105 11.727 5.031 1 81.06 471 GLU A N 1
ATOM 3570 C CA . GLU A 1 471 ? -3.195 11.266 3.646 1 81.06 471 GLU A CA 1
ATOM 3571 C C . GLU A 1 471 ? -4.309 11.992 2.898 1 81.06 471 GLU A C 1
ATOM 3573 O O . GLU A 1 471 ? -4.602 11.672 1.745 1 81.06 471 GLU A O 1
ATOM 3578 N N . HIS A 1 472 ? -4.914 12.93 3.539 1 82.19 472 HIS A N 1
ATOM 3579 C CA . HIS A 1 472 ? -6.039 13.656 2.959 1 82.19 472 HIS A CA 1
ATOM 3580 C C . HIS A 1 472 ? -5.828 15.164 3.045 1 82.19 472 HIS A C 1
ATOM 3582 O O . HIS A 1 472 ? -6.785 15.922 3.23 1 82.19 472 HIS A O 1
ATOM 3588 N N . SER A 1 473 ? -4.633 15.516 2.902 1 74.31 473 SER A N 1
ATOM 3589 C CA . SER A 1 473 ? -4.32 16.922 3.084 1 74.31 473 SER A CA 1
ATOM 3590 C C . SER A 1 473 ? -4.812 17.75 1.901 1 74.31 473 SER A C 1
ATOM 3592 O O . SER A 1 473 ? -4.824 17.281 0.764 1 74.31 473 SER A O 1
ATOM 3594 N N . THR A 1 474 ? -5.652 18.672 1.935 1 62.97 474 THR A N 1
ATOM 3595 C CA . THR A 1 474 ? -6.133 19.5 0.837 1 62.97 474 THR A CA 1
ATOM 3596 C C . THR A 1 474 ? -5.484 20.875 0.878 1 62.97 474 THR A C 1
ATOM 3598 O O . THR A 1 474 ? -5.254 21.5 -0.165 1 62.97 474 THR A O 1
ATOM 3601 N N . THR A 1 475 ? -5.738 21.453 2.102 1 60.84 475 THR A N 1
ATOM 3602 C CA . THR A 1 475 ? -5.555 22.906 2.168 1 60.84 475 THR A CA 1
ATOM 3603 C C . THR A 1 475 ? -4.129 23.25 2.592 1 60.84 475 THR A C 1
ATOM 3605 O O . THR A 1 475 ? -3.473 22.453 3.281 1 60.84 475 THR A O 1
ATOM 3608 N N . HIS A 1 476 ? -3.568 24.141 1.856 1 62.59 476 HIS A N 1
ATOM 3609 C CA . HIS A 1 476 ? -2.285 24.797 2.115 1 62.59 476 HIS A CA 1
ATOM 3610 C C . HIS A 1 476 ? -2.215 25.328 3.541 1 62.59 476 HIS A C 1
ATOM 3612 O O . HIS A 1 476 ? -1.683 26.406 3.775 1 62.59 476 HIS A O 1
ATOM 3618 N N . VAL A 1 477 ? -3.064 24.656 4.363 1 72.62 477 VAL A N 1
ATOM 3619 C CA . VAL A 1 477 ? -2.916 25.156 5.723 1 72.62 477 VAL A CA 1
ATOM 3620 C C . VAL A 1 477 ? -2.211 24.125 6.586 1 72.62 477 VAL A C 1
ATOM 3622 O O . VAL A 1 477 ? -2.494 22.922 6.488 1 72.62 477 VAL A O 1
ATOM 3625 N N . PRO A 1 478 ? -1.395 24.594 7.34 1 82.44 478 PRO A N 1
ATOM 3626 C CA . PRO A 1 478 ? -0.7 23.688 8.25 1 82.44 478 PRO A CA 1
ATOM 3627 C C . PRO A 1 478 ? -1.636 23.047 9.273 1 82.44 478 PRO A C 1
ATOM 3629 O O . PRO A 1 478 ? -2.627 23.656 9.672 1 82.44 478 PRO A O 1
ATOM 3632 N N . ILE A 1 479 ? -1.375 21.844 9.555 1 82.12 479 ILE A N 1
ATOM 3633 C CA . ILE A 1 479 ? -2.188 21.125 10.531 1 82.12 479 ILE A CA 1
ATOM 3634 C C . ILE A 1 479 ? -1.344 20.781 11.758 1 82.12 479 ILE A C 1
ATOM 3636 O O . ILE A 1 479 ? -0.305 20.125 11.641 1 82.12 479 ILE A O 1
ATOM 3640 N N . VAL A 1 480 ? -1.781 21.25 12.906 1 85.25 480 VAL A N 1
ATOM 3641 C CA . VAL A 1 480 ? -1.051 20.984 14.141 1 85.25 480 VAL A CA 1
ATOM 3642 C C . VAL A 1 480 ? -1.741 19.875 14.938 1 85.25 480 VAL A C 1
ATOM 3644 O O . VAL A 1 480 ? -2.959 19.906 15.125 1 85.25 480 VAL A O 1
ATOM 3647 N N . PHE A 1 481 ? -0.932 18.891 15.344 1 83.12 481 PHE A N 1
ATOM 3648 C CA . PHE A 1 481 ? -1.446 17.781 16.141 1 83.12 481 PHE A CA 1
ATOM 3649 C C . PHE A 1 481 ? -0.474 17.422 17.266 1 83.12 481 PHE A C 1
ATOM 3651 O O . PHE A 1 481 ? 0.743 17.453 17.062 1 83.12 481 PHE A O 1
ATOM 3658 N N . PRO A 1 482 ? -1.149 17.188 18.438 1 86.31 482 PRO A N 1
ATOM 3659 C CA . PRO A 1 482 ? -0.292 16.375 19.312 1 86.31 482 PRO A CA 1
ATOM 3660 C C . PRO A 1 482 ? 0.032 15.008 18.703 1 86.31 482 PRO A C 1
ATOM 3662 O O . PRO A 1 482 ? -0.802 14.422 18.016 1 86.31 482 PRO A O 1
ATOM 3665 N N . THR A 1 483 ? 1.208 14.578 18.938 1 86.38 483 THR A N 1
ATOM 3666 C CA . THR A 1 483 ? 1.515 13.219 18.5 1 86.38 483 THR A CA 1
ATOM 3667 C C . THR A 1 483 ? 0.735 12.195 19.328 1 86.38 483 THR A C 1
ATOM 3669 O O . THR A 1 483 ? 0.391 12.453 20.484 1 86.38 483 THR A O 1
ATOM 3672 N N . SER A 1 484 ? 0.389 11.133 18.672 1 77.06 484 SER A N 1
ATOM 3673 C CA . SER A 1 484 ? -0.362 10.086 19.375 1 77.06 484 SER A CA 1
ATOM 3674 C C . SER A 1 484 ? 0.414 9.547 20.562 1 77.06 484 SER A C 1
ATOM 3676 O O . SER A 1 484 ? -0.182 9.102 21.547 1 77.06 484 SER A O 1
ATOM 3678 N N . SER A 1 485 ? 1.678 9.547 20.422 1 83.06 485 SER A N 1
ATOM 3679 C CA . SER A 1 485 ? 2.602 9.188 21.484 1 83.06 485 SER A CA 1
ATOM 3680 C C . SER A 1 485 ? 3.859 10.047 21.453 1 83.06 485 SER A C 1
ATOM 3682 O O . SER A 1 485 ? 4.125 10.719 20.453 1 83.06 485 SER A O 1
ATOM 3684 N N . LEU A 1 486 ? 4.406 10.008 22.672 1 91.75 486 LEU A N 1
ATOM 3685 C CA . LEU A 1 486 ? 5.707 10.672 22.672 1 91.75 486 LEU A CA 1
ATOM 3686 C C . LEU A 1 486 ? 6.707 9.914 21.812 1 91.75 486 LEU A C 1
ATOM 3688 O O . LEU A 1 486 ? 6.805 8.688 21.906 1 91.75 486 LEU A O 1
ATOM 3692 N N . ILE A 1 487 ? 7.371 10.672 20.969 1 94.44 487 ILE A N 1
ATOM 3693 C CA . ILE A 1 487 ? 8.305 10.047 20.047 1 94.44 487 ILE A CA 1
ATOM 3694 C C . ILE A 1 487 ? 9.727 10.484 20.359 1 94.44 487 ILE A C 1
ATOM 3696 O O . ILE A 1 487 ? 10.031 11.68 20.359 1 94.44 487 ILE A O 1
ATOM 3700 N N . ASN A 1 488 ? 10.516 9.523 20.562 1 95.88 488 ASN A N 1
ATOM 3701 C CA . ASN A 1 488 ? 11.922 9.828 20.797 1 95.88 488 ASN A CA 1
ATOM 3702 C C . ASN A 1 488 ? 12.719 9.852 19.5 1 95.88 488 ASN A C 1
ATOM 3704 O O . ASN A 1 488 ? 12.57 8.969 18.656 1 95.88 488 ASN A O 1
ATOM 3708 N N . ILE A 1 489 ? 13.461 10.914 19.344 1 96.81 489 ILE A N 1
ATOM 3709 C CA . ILE A 1 489 ? 14.406 11.016 18.25 1 96.81 489 ILE A CA 1
ATOM 3710 C C . ILE A 1 489 ? 15.836 10.93 18.781 1 96.81 489 ILE A C 1
ATOM 3712 O O . ILE A 1 489 ? 16.203 11.672 19.688 1 96.81 489 ILE A O 1
ATOM 3716 N N . HIS A 1 490 ? 16.594 10.055 18.188 1 95.44 490 HIS A N 1
ATOM 3717 C CA . HIS A 1 490 ? 17.953 9.805 18.672 1 95.44 490 HIS A CA 1
ATOM 3718 C C . HIS A 1 490 ? 18.984 10.469 17.766 1 95.44 490 HIS A C 1
ATOM 3720 O O . HIS A 1 490 ? 18.688 10.82 16.625 1 95.44 490 HIS A O 1
ATOM 3726 N N . LYS A 1 491 ? 20.156 10.523 18.469 1 94.12 491 LYS A N 1
ATOM 3727 C CA . LYS A 1 491 ? 21.312 10.969 17.703 1 94.12 491 LYS A CA 1
ATOM 3728 C C . LYS A 1 491 ? 21.562 10.055 16.5 1 94.12 491 LYS A C 1
ATOM 3730 O O . LYS A 1 491 ? 21.594 8.828 16.641 1 94.12 491 LYS A O 1
ATOM 3735 N N . GLY A 1 492 ? 21.641 10.711 15.367 1 91.94 492 GLY A N 1
ATOM 3736 C CA . GLY A 1 492 ? 21.953 9.93 14.18 1 91.94 492 GLY A CA 1
ATOM 3737 C C . GLY A 1 492 ? 20.719 9.453 13.438 1 91.94 492 GLY A C 1
ATOM 3738 O O . GLY A 1 492 ? 20.812 8.844 12.375 1 91.94 492 GLY A O 1
ATOM 3739 N N . ASP A 1 493 ? 19.578 9.75 13.953 1 92 493 ASP A N 1
ATOM 3740 C CA . ASP A 1 493 ? 18.359 9.406 13.25 1 92 493 ASP A CA 1
ATOM 3741 C C . ASP A 1 493 ? 18.156 10.305 12.023 1 92 493 ASP A C 1
ATOM 3743 O O . ASP A 1 493 ? 18.656 11.43 11.984 1 92 493 ASP A O 1
ATOM 3747 N N . THR A 1 494 ? 17.516 9.742 11.07 1 91.12 494 THR A N 1
ATOM 3748 C CA . THR A 1 494 ? 17.062 10.539 9.93 1 91.12 494 THR A CA 1
ATOM 3749 C C . THR A 1 494 ? 15.562 10.789 9.992 1 91.12 494 THR A C 1
ATOM 3751 O O . THR A 1 494 ? 14.789 9.883 10.297 1 91.12 494 THR A O 1
ATOM 3754 N N . ILE A 1 495 ? 15.164 12.07 9.82 1 92.94 495 ILE A N 1
ATOM 3755 C CA . ILE A 1 495 ? 13.742 12.406 9.75 1 92.94 495 ILE A CA 1
ATOM 3756 C C . ILE A 1 495 ? 13.383 12.812 8.328 1 92.94 495 ILE A C 1
ATOM 3758 O O . ILE A 1 495 ? 14 13.711 7.754 1 92.94 495 ILE A O 1
ATOM 3762 N N . THR A 1 496 ? 12.367 12.148 7.805 1 87.94 496 THR A N 1
ATOM 3763 C CA . THR A 1 496 ? 12.008 12.438 6.422 1 87.94 496 THR A CA 1
ATOM 3764 C C . THR A 1 496 ? 10.539 12.812 6.312 1 87.94 496 THR A C 1
ATOM 3766 O O . THR A 1 496 ? 9.672 12.117 6.855 1 87.94 496 THR A O 1
ATOM 3769 N N . ALA A 1 497 ? 10.297 13.922 5.645 1 88.88 497 ALA A N 1
ATOM 3770 C CA . ALA A 1 497 ? 8.945 14.281 5.242 1 88.88 497 ALA A CA 1
ATOM 3771 C C . ALA A 1 497 ? 8.664 13.852 3.803 1 88.88 497 ALA A C 1
ATOM 3773 O O . ALA A 1 497 ? 9.438 14.164 2.895 1 88.88 497 ALA A O 1
ATOM 3774 N N . PHE A 1 498 ? 7.594 13.141 3.645 1 84.12 498 PHE A N 1
ATOM 3775 C CA . PHE A 1 498 ? 7.141 12.719 2.324 1 84.12 498 PHE A CA 1
ATOM 3776 C C . PHE A 1 498 ? 5.84 13.422 1.95 1 84.12 498 PHE A C 1
ATOM 3778 O O . PHE A 1 498 ? 4.922 13.516 2.77 1 84.12 498 PHE A O 1
ATOM 3785 N N . CYS A 1 499 ? 5.824 13.914 0.76 1 84.25 499 CYS A N 1
ATOM 3786 C CA . CYS A 1 499 ? 4.598 14.539 0.274 1 84.25 499 CYS A CA 1
ATOM 3787 C C . CYS A 1 499 ? 4.234 14.016 -1.111 1 84.25 499 CYS A C 1
ATOM 3789 O O . CYS A 1 499 ? 5.113 13.805 -1.949 1 84.25 499 CYS A O 1
ATOM 3791 N N . LYS A 1 500 ? 3.021 13.781 -1.257 1 80.94 500 LYS A N 1
ATOM 3792 C CA . LYS A 1 500 ? 2.51 13.477 -2.59 1 80.94 500 LYS A CA 1
ATOM 3793 C C . LYS A 1 500 ? 1.968 14.727 -3.273 1 80.94 500 LYS A C 1
ATOM 3795 O O . LYS A 1 500 ? 0.895 15.219 -2.918 1 80.94 500 LYS A O 1
ATOM 3800 N N . LEU A 1 501 ? 2.727 15.141 -4.277 1 79 501 LEU A N 1
ATOM 3801 C CA . LEU A 1 501 ? 2.316 16.344 -4.977 1 79 501 LEU A CA 1
ATOM 3802 C C . LEU A 1 501 ? 1.44 16.016 -6.18 1 79 501 LEU A C 1
ATOM 3804 O O . LEU A 1 501 ? 1.651 14.992 -6.84 1 79 501 LEU A O 1
ATOM 3808 N N . SER A 1 502 ? 0.39 16.781 -6.387 1 70.44 502 SER A N 1
ATOM 3809 C CA . SER A 1 502 ? -0.496 16.594 -7.531 1 70.44 502 SER A CA 1
ATOM 3810 C C . SER A 1 502 ? -0.47 17.797 -8.453 1 70.44 502 SER A C 1
ATOM 3812 O O . SER A 1 502 ? -0.224 18.922 -8.008 1 70.44 502 SER A O 1
ATOM 3814 N N . PRO A 1 503 ? -0.664 17.531 -9.75 1 65.69 503 PRO A N 1
ATOM 3815 C CA . PRO A 1 503 ? -0.605 18.625 -10.727 1 65.69 503 PRO A CA 1
ATOM 3816 C C . PRO A 1 503 ? -1.658 19.703 -10.477 1 65.69 503 PRO A C 1
ATOM 3818 O O . PRO A 1 503 ? -1.53 20.812 -10.977 1 65.69 503 PRO A O 1
ATOM 3821 N N . ASP A 1 504 ? -2.586 19.375 -9.641 1 63.59 504 ASP A N 1
ATOM 3822 C CA . ASP A 1 504 ? -3.697 20.312 -9.523 1 63.59 504 ASP A CA 1
ATOM 3823 C C . ASP A 1 504 ? -3.322 21.5 -8.641 1 63.59 504 ASP A C 1
ATOM 3825 O O . ASP A 1 504 ? -4.105 22.438 -8.484 1 63.59 504 ASP A O 1
ATOM 3829 N N . SER A 1 505 ? -2.055 21.531 -8.188 1 62.19 505 SER A N 1
ATOM 3830 C CA . SER A 1 505 ? -1.733 22.625 -7.277 1 62.19 505 SER A CA 1
ATOM 3831 C C . SER A 1 505 ? -0.862 23.672 -7.961 1 62.19 505 SER A C 1
ATOM 3833 O O . SER A 1 505 ? 0.137 23.344 -8.602 1 62.19 505 SER A O 1
ATOM 3835 N N . ASP A 1 506 ? -1.347 24.922 -7.973 1 60.53 506 ASP A N 1
ATOM 3836 C CA . ASP A 1 506 ? -0.567 26.031 -8.5 1 60.53 506 ASP A CA 1
ATOM 3837 C C . ASP A 1 506 ? 0.359 26.609 -7.438 1 60.53 506 ASP A C 1
ATOM 3839 O O . ASP A 1 506 ? 1.123 27.531 -7.711 1 60.53 506 ASP A O 1
ATOM 3843 N N . LEU A 1 507 ? 0.329 26.078 -6.336 1 62.97 507 LEU A N 1
ATOM 3844 C CA . LEU A 1 507 ? 1.133 26.609 -5.242 1 62.97 507 LEU A CA 1
ATOM 3845 C C . LEU A 1 507 ? 2.545 26.031 -5.273 1 62.97 507 LEU A C 1
ATOM 3847 O O . LEU A 1 507 ? 2.752 24.906 -5.754 1 62.97 507 LEU A O 1
ATOM 3851 N N . PRO A 1 508 ? 3.438 26.938 -4.762 1 68.12 508 PRO A N 1
ATOM 3852 C CA . PRO A 1 508 ? 4.781 26.375 -4.621 1 68.12 508 PRO A CA 1
ATOM 3853 C C . PRO A 1 508 ? 4.812 25.141 -3.734 1 68.12 508 PRO A C 1
ATOM 3855 O O . PRO A 1 508 ? 4.129 25.094 -2.709 1 68.12 508 PRO A O 1
ATOM 3858 N N . PRO A 1 509 ? 5.496 24.156 -4.137 1 75.94 509 PRO A N 1
ATOM 3859 C CA . PRO A 1 509 ? 5.484 22.906 -3.367 1 75.94 509 PRO A CA 1
ATOM 3860 C C . PRO A 1 509 ? 6.152 23.047 -2.002 1 75.94 509 PRO A C 1
ATOM 3862 O O . PRO A 1 509 ? 7.273 23.562 -1.909 1 75.94 509 PRO A O 1
ATOM 3865 N N . ILE A 1 510 ? 5.469 22.844 -0.995 1 81.56 510 ILE A N 1
ATOM 3866 C CA . ILE A 1 510 ? 5.957 22.781 0.379 1 81.56 510 ILE A CA 1
ATOM 3867 C C . ILE A 1 510 ? 5.816 21.359 0.913 1 81.56 5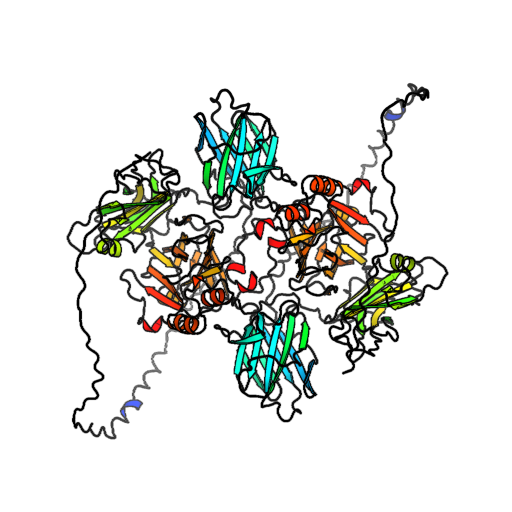10 ILE A C 1
ATOM 3869 O O . ILE A 1 510 ? 4.797 20.703 0.688 1 81.56 510 ILE A O 1
ATOM 3873 N N . CYS A 1 511 ? 6.871 20.828 1.415 1 88 511 CYS A N 1
ATOM 3874 C CA . CYS A 1 511 ? 6.84 19.516 2.043 1 88 511 CYS A CA 1
ATOM 3875 C C . CYS A 1 511 ? 7.668 19.5 3.322 1 88 511 CYS A C 1
ATOM 3877 O O . CYS A 1 511 ? 8.898 19.422 3.271 1 88 511 CYS A O 1
ATOM 3879 N N . GLY A 1 512 ? 6.922 19.531 4.445 1 91.19 512 GLY A N 1
ATOM 3880 C CA . GLY A 1 512 ? 7.656 19.5 5.699 1 91.19 512 GLY A CA 1
ATOM 3881 C C . GLY A 1 512 ? 6.758 19.578 6.918 1 91.19 512 GLY A C 1
ATOM 3882 O O . GLY A 1 512 ? 5.543 19.375 6.812 1 91.19 512 GLY A O 1
ATOM 3883 N N . ALA A 1 513 ? 7.484 19.75 8.031 1 93.88 513 ALA A N 1
ATOM 3884 C CA . ALA A 1 513 ? 6.777 19.844 9.305 1 93.88 513 ALA A CA 1
ATOM 3885 C C . ALA A 1 513 ? 7.586 20.641 10.32 1 93.88 513 ALA A C 1
ATOM 3887 O O . ALA A 1 513 ? 8.805 20.797 10.172 1 93.88 513 ALA A O 1
ATOM 3888 N N . HIS A 1 514 ? 6.883 21.203 11.219 1 95.56 514 HIS A N 1
ATOM 3889 C CA . HIS A 1 514 ? 7.48 21.734 12.445 1 95.56 514 HIS A CA 1
ATOM 3890 C C . HIS A 1 514 ? 7.258 20.766 13.617 1 95.56 514 HIS A C 1
ATOM 3892 O O . HIS A 1 514 ? 6.125 20.375 13.891 1 95.56 514 HIS A O 1
ATOM 3898 N N . LEU A 1 515 ? 8.312 20.406 14.242 1 96.75 515 LEU A N 1
ATOM 3899 C CA . LEU A 1 515 ? 8.219 19.469 15.344 1 96.75 515 LEU A CA 1
ATOM 3900 C C . LEU A 1 515 ? 8.406 20.172 16.688 1 96.75 515 LEU A C 1
ATOM 3902 O O . LEU A 1 515 ? 9.391 20.891 16.891 1 96.75 515 LEU A O 1
ATOM 3906 N N . PHE A 1 516 ? 7.441 19.969 17.578 1 96.88 516 PHE A N 1
ATOM 3907 C CA . PHE A 1 516 ? 7.547 20.422 18.953 1 96.88 516 PHE A CA 1
ATOM 3908 C C . PHE A 1 516 ? 8.219 19.375 19.828 1 96.88 516 PHE A C 1
ATOM 3910 O O . PHE A 1 516 ? 7.777 18.219 19.859 1 96.88 516 PHE A O 1
ATOM 3917 N N . TYR A 1 517 ? 9.234 19.828 20.5 1 97.38 517 TYR A N 1
ATOM 3918 C CA . TYR A 1 517 ? 10.031 18.812 21.172 1 97.38 517 TYR A CA 1
ATOM 3919 C C . TYR A 1 517 ? 10.648 19.359 22.453 1 97.38 517 TYR A C 1
ATOM 3921 O O . TYR A 1 517 ? 10.523 20.547 22.766 1 97.38 517 TYR A O 1
ATOM 3929 N N . TYR A 1 518 ? 11.234 18.453 23.297 1 97.56 518 TYR A N 1
ATOM 3930 C CA . TYR A 1 518 ? 12.047 18.781 24.469 1 97.56 518 TYR A CA 1
ATOM 3931 C C . TYR A 1 518 ? 13.125 17.734 24.703 1 97.56 518 TYR A C 1
ATOM 3933 O O . TYR A 1 518 ? 12.977 16.578 24.281 1 97.56 518 TYR A O 1
ATOM 3941 N N . PRO A 1 519 ? 14.203 18.062 25.344 1 97.81 519 PRO A N 1
ATOM 3942 C CA . PRO A 1 519 ? 14.555 19.453 25.688 1 97.81 519 PRO A CA 1
ATOM 3943 C C . PRO A 1 519 ? 14.922 20.281 24.453 1 97.81 519 PRO A C 1
ATOM 3945 O O . PRO A 1 519 ? 15.367 19.734 23.438 1 97.81 519 PRO A O 1
ATOM 3948 N N . ALA A 1 520 ? 14.812 21.562 24.641 1 96.38 520 ALA A N 1
ATOM 3949 C CA . ALA A 1 520 ? 15.125 22.469 23.531 1 96.38 520 ALA A CA 1
ATOM 3950 C C . ALA A 1 520 ? 16.609 22.422 23.203 1 96.38 520 ALA A C 1
ATOM 3952 O O . ALA A 1 520 ? 17.453 22.438 24.094 1 96.38 520 ALA A O 1
ATOM 3953 N N . MET A 1 521 ? 16.875 22.359 21.922 1 95.56 521 MET A N 1
ATOM 3954 C CA . MET A 1 521 ? 18.219 22.422 21.359 1 95.56 521 MET A CA 1
ATOM 3955 C C . MET A 1 521 ? 18.375 23.625 20.438 1 95.56 521 MET A C 1
ATOM 3957 O O . MET A 1 521 ? 17.391 24.234 20.031 1 95.56 521 MET A O 1
ATOM 3961 N N . PRO A 1 522 ? 19.578 23.938 20.109 1 93.44 522 PRO A N 1
ATOM 3962 C CA . PRO A 1 522 ? 19.766 25.109 19.25 1 93.44 522 PRO A CA 1
ATOM 3963 C C . PRO A 1 522 ? 19.25 24.891 17.828 1 93.44 522 PRO A C 1
ATOM 3965 O O . PRO A 1 522 ? 19.094 25.844 17.062 1 93.44 522 PRO A O 1
ATOM 3968 N N . LEU A 1 523 ? 18.953 23.734 17.469 1 94.62 523 LEU A N 1
ATOM 3969 C CA . LEU A 1 523 ? 18.5 23.391 16.125 1 94.62 523 LEU A CA 1
ATOM 3970 C C . LEU A 1 523 ? 17.125 24 15.844 1 94.62 523 LEU A C 1
ATOM 3972 O O . LEU A 1 523 ? 16.188 23.797 16.609 1 94.62 523 LEU A O 1
ATOM 3976 N N . THR A 1 524 ? 17.016 24.75 14.703 1 92.25 524 THR A N 1
ATOM 3977 C CA . THR A 1 524 ? 15.734 25.328 14.328 1 92.25 524 THR A CA 1
ATOM 3978 C C . THR A 1 524 ? 15.336 24.906 12.922 1 92.25 524 THR A C 1
ATOM 3980 O O . THR A 1 524 ? 14.148 24.938 12.57 1 92.25 524 THR A O 1
ATOM 3983 N N . THR A 1 525 ? 16.359 24.656 12.141 1 94.06 525 THR A N 1
ATOM 3984 C CA . THR A 1 525 ? 16.094 24.266 10.758 1 94.06 525 THR A CA 1
ATOM 3985 C C . THR A 1 525 ? 16.875 23 10.398 1 94.06 525 THR A C 1
ATOM 3987 O O . THR A 1 525 ? 18.109 22.969 10.555 1 94.06 525 THR A O 1
ATOM 3990 N N . CYS A 1 526 ? 16.219 22.062 10 1 96.19 526 CYS A N 1
ATOM 3991 C CA . CYS A 1 526 ? 16.797 20.828 9.484 1 96.19 526 CYS A CA 1
ATOM 3992 C C . CYS A 1 526 ? 16.125 20.422 8.18 1 96.19 526 CYS A C 1
ATOM 3994 O O . CYS A 1 526 ? 15.258 19.547 8.164 1 96.19 526 CYS A O 1
ATOM 3996 N N . LYS A 1 527 ? 16.531 21 7.145 1 93.94 527 LYS A N 1
ATOM 3997 C CA . LYS A 1 527 ? 15.891 20.828 5.84 1 93.94 527 LYS A CA 1
ATOM 3998 C C . LYS A 1 527 ? 16.922 20.5 4.766 1 93.94 527 LYS A C 1
ATOM 4000 O O . LYS A 1 527 ? 18.125 20.656 4.984 1 93.94 527 LYS A O 1
ATOM 4005 N N . THR A 1 528 ? 16.359 19.984 3.656 1 92 528 THR A N 1
ATOM 4006 C CA . THR A 1 528 ? 17.25 19.688 2.537 1 92 528 THR A CA 1
ATOM 4007 C C . THR A 1 528 ? 16.625 20.141 1.217 1 92 528 THR A C 1
ATOM 4009 O O . THR A 1 528 ? 15.414 20.359 1.142 1 92 528 THR A O 1
ATOM 4012 N N . THR A 1 529 ? 17.516 20.359 0.292 1 90 529 THR A N 1
ATOM 4013 C CA . THR A 1 529 ? 17.156 20.484 -1.117 1 90 529 THR A CA 1
ATOM 4014 C C . THR A 1 529 ? 18 19.547 -1.977 1 90 529 THR A C 1
ATOM 4016 O O . THR A 1 529 ? 19.031 19.047 -1.53 1 90 529 THR A O 1
ATOM 4019 N N . ILE A 1 530 ? 17.453 19.328 -3.148 1 86 530 ILE A N 1
ATOM 4020 C CA . ILE A 1 530 ? 18.281 18.547 -4.07 1 86 530 ILE A CA 1
ATOM 4021 C C . ILE A 1 530 ? 19.594 19.281 -4.32 1 86 530 ILE A C 1
ATOM 4023 O O . ILE A 1 530 ? 19.609 20.5 -4.504 1 86 530 ILE A O 1
ATOM 4027 N N . ALA A 1 531 ? 20.656 18.484 -4.309 1 90.38 531 ALA A N 1
ATOM 4028 C CA . ALA A 1 531 ? 21.953 19.109 -4.516 1 90.38 531 ALA A CA 1
ATOM 4029 C C . ALA A 1 531 ? 22 19.891 -5.82 1 90.38 531 ALA A C 1
ATOM 4031 O O . ALA A 1 531 ? 21.625 19.375 -6.879 1 90.38 531 ALA A O 1
ATOM 4032 N N . ASN A 1 532 ? 22.562 21.094 -5.691 1 86.81 532 ASN A N 1
ATOM 4033 C CA . ASN A 1 532 ? 22.609 21.969 -6.848 1 86.81 532 ASN A CA 1
ATOM 4034 C C . ASN A 1 532 ? 23.391 21.359 -8.008 1 86.81 532 ASN A C 1
ATOM 4036 O O . ASN A 1 532 ? 23 21.5 -9.164 1 86.81 532 ASN A O 1
ATOM 4040 N N . GLU A 1 533 ? 24.438 20.734 -7.668 1 85.88 533 GLU A N 1
ATOM 4041 C CA . GLU A 1 533 ? 25.266 20.109 -8.695 1 85.88 533 GLU A CA 1
ATOM 4042 C C . GLU A 1 533 ? 24.484 19.031 -9.461 1 85.88 533 GLU A C 1
ATOM 4044 O O . GLU A 1 533 ? 24.594 18.938 -10.68 1 85.88 533 GLU A O 1
ATOM 4049 N N . THR A 1 534 ? 23.75 18.312 -8.742 1 85.38 534 THR A N 1
ATOM 4050 C CA . THR A 1 534 ? 22.969 17.234 -9.352 1 85.38 534 THR A CA 1
ATOM 4051 C C . THR A 1 534 ? 21.875 17.828 -10.242 1 85.38 534 THR A C 1
ATOM 4053 O O . THR A 1 534 ? 21.641 17.344 -11.352 1 85.38 534 THR A O 1
ATOM 4056 N N . VAL A 1 535 ? 21.234 18.844 -9.75 1 82.81 535 VAL A N 1
ATOM 4057 C CA . VAL A 1 535 ? 20.172 19.469 -10.508 1 82.81 535 VAL A CA 1
ATOM 4058 C C . VAL A 1 535 ? 20.719 20.062 -11.805 1 82.81 535 VAL A C 1
ATOM 4060 O O . VAL A 1 535 ? 20.141 19.891 -12.875 1 82.81 535 VAL A O 1
ATOM 4063 N N . SER A 1 536 ? 21.875 20.625 -11.703 1 83 536 SER A N 1
ATOM 4064 C CA . SER A 1 536 ? 22.5 21.234 -12.875 1 83 536 SER A CA 1
ATOM 4065 C C . SER A 1 536 ? 22.859 20.172 -13.914 1 83 536 SER A C 1
ATOM 4067 O O . SER A 1 536 ? 22.641 20.375 -15.109 1 83 536 SER A O 1
ATOM 4069 N N . SER A 1 537 ? 23.375 19.109 -13.461 1 81.94 537 SER A N 1
ATOM 4070 C CA . SER A 1 537 ? 23.719 18.016 -14.367 1 81.94 537 SER A CA 1
ATOM 4071 C C . SER A 1 537 ? 22.469 17.391 -14.984 1 81.94 537 SER A C 1
ATOM 4073 O O . SER A 1 537 ? 22.453 17.062 -16.172 1 81.94 537 SER A O 1
ATOM 4075 N N . TRP A 1 538 ? 21.484 17.203 -14.18 1 79.12 538 TRP A N 1
ATOM 4076 C CA . TRP A 1 538 ? 20.219 16.625 -14.625 1 79.12 538 TRP A CA 1
ATOM 4077 C C . TRP A 1 538 ? 19.562 17.484 -15.703 1 79.12 538 TRP A C 1
ATOM 4079 O O . TRP A 1 538 ? 19.047 16.969 -16.688 1 79.12 538 TRP A O 1
ATOM 4089 N N . LEU A 1 539 ? 19.641 18.766 -15.57 1 77.81 539 LEU A N 1
ATOM 4090 C CA . LEU A 1 539 ? 19 19.703 -16.484 1 77.81 539 LEU A CA 1
ATOM 4091 C C . LEU A 1 539 ? 19.734 19.75 -17.828 1 77.81 539 LEU A C 1
ATOM 4093 O O . LEU A 1 539 ? 19.156 20.141 -18.844 1 77.81 539 LEU A O 1
ATOM 4097 N N . LYS A 1 540 ? 20.906 19.344 -17.875 1 75.81 540 LYS A N 1
ATOM 4098 C CA . LYS A 1 540 ? 21.641 19.234 -19.125 1 75.81 540 LYS A CA 1
ATOM 4099 C C . LYS A 1 540 ? 21.125 18.094 -19.984 1 75.81 540 LYS A C 1
ATOM 4101 O O . LYS A 1 540 ? 21.078 18.188 -21.219 1 75.81 540 LYS A O 1
ATOM 4106 N N . ASP A 1 541 ? 20.75 17.047 -19.344 1 71.25 541 ASP A N 1
ATOM 4107 C CA . ASP A 1 541 ? 20.344 15.836 -20.047 1 71.25 541 ASP A CA 1
ATOM 4108 C C . ASP A 1 541 ? 18.828 15.82 -20.297 1 71.25 541 ASP A C 1
ATOM 4110 O O . ASP A 1 541 ? 18.328 14.945 -20.984 1 71.25 541 ASP A O 1
ATOM 4114 N N . HIS A 1 542 ? 18.094 16.609 -19.641 1 69.44 542 HIS A N 1
ATOM 4115 C CA . HIS A 1 542 ? 16.641 16.625 -19.781 1 69.44 542 HIS A CA 1
ATOM 4116 C C . HIS A 1 542 ? 16.156 17.953 -20.328 1 69.44 542 HIS A C 1
ATOM 4118 O O . HIS A 1 542 ? 16.641 19.016 -19.906 1 69.44 542 HIS A O 1
ATOM 4124 N N . THR A 1 543 ? 15.625 17.938 -21.656 1 58.97 543 THR A N 1
ATOM 4125 C CA . THR A 1 543 ? 15.18 19.141 -22.344 1 58.97 543 THR A CA 1
ATOM 4126 C C . THR A 1 543 ? 13.992 19.766 -21.625 1 58.97 543 THR A C 1
ATOM 4128 O O . THR A 1 543 ? 12.836 19.484 -21.953 1 58.97 543 THR A O 1
ATOM 4131 N N . ILE A 1 544 ? 13.906 19.625 -20.516 1 55.97 544 ILE A N 1
ATOM 4132 C CA . ILE A 1 544 ? 12.688 20.172 -19.938 1 55.97 544 ILE A CA 1
ATOM 4133 C C . ILE A 1 544 ? 12.914 21.625 -19.531 1 55.97 544 ILE A C 1
ATOM 4135 O O . ILE A 1 544 ? 13.984 21.984 -19.031 1 55.97 544 ILE A O 1
ATOM 4139 N N . THR A 1 545 ? 12.148 22.547 -20.141 1 54.97 545 THR A N 1
ATOM 4140 C CA . THR A 1 545 ? 12.141 23.953 -19.734 1 54.97 545 THR A CA 1
ATOM 4141 C C . THR A 1 545 ? 12.039 24.062 -18.219 1 54.97 545 THR A C 1
ATOM 4143 O O . THR A 1 545 ? 12.547 25.016 -17.625 1 54.97 545 THR A O 1
ATOM 4146 N N . SER A 1 546 ? 11.141 23.078 -17.578 1 56.97 546 SER A N 1
ATOM 4147 C CA . SER A 1 546 ? 11.039 23.094 -16.125 1 56.97 546 SER A CA 1
ATOM 4148 C C . SER A 1 546 ? 10.82 21.688 -15.578 1 56.97 546 SER A C 1
ATOM 4150 O O . SER A 1 546 ? 10.367 20.797 -16.297 1 56.97 546 SER A O 1
ATOM 4152 N N . LEU A 1 547 ? 11.422 21.359 -14.383 1 61.31 547 LEU A N 1
ATOM 4153 C CA . LEU A 1 547 ? 11.203 20.109 -13.656 1 61.31 547 LEU A CA 1
ATOM 4154 C C . LEU A 1 547 ? 9.727 19.719 -13.672 1 61.31 547 LEU A C 1
ATOM 4156 O O . LEU A 1 547 ? 9.391 18.531 -13.602 1 61.31 547 LEU A O 1
ATOM 4160 N N . ALA A 1 548 ? 8.883 20.703 -13.883 1 60.56 548 ALA A N 1
ATOM 4161 C CA . ALA A 1 548 ? 7.441 20.484 -13.859 1 60.56 548 ALA A CA 1
ATOM 4162 C C . ALA A 1 548 ? 6.984 19.656 -15.055 1 60.56 548 ALA A C 1
ATOM 4164 O O . ALA A 1 548 ? 5.953 18.984 -14.992 1 60.56 548 ALA A O 1
ATOM 4165 N N . ASP A 1 549 ? 7.734 19.812 -16.047 1 58 549 ASP A N 1
ATOM 4166 C CA . ASP A 1 549 ? 7.309 19.172 -17.297 1 58 549 ASP A CA 1
ATOM 4167 C C . ASP A 1 549 ? 7.664 17.688 -17.312 1 58 549 ASP A C 1
ATOM 4169 O O . ASP A 1 549 ? 7.234 16.953 -18.203 1 58 549 ASP A O 1
ATOM 4173 N N . ALA A 1 550 ? 8.391 17.312 -16.297 1 52.56 550 ALA A N 1
ATOM 4174 C CA . ALA A 1 550 ? 8.875 15.93 -16.328 1 52.56 550 ALA A CA 1
ATOM 4175 C C . ALA A 1 550 ? 7.934 15 -15.555 1 52.56 550 ALA A C 1
ATOM 4177 O O . ALA A 1 550 ? 7.629 15.25 -14.383 1 52.56 550 ALA A O 1
ATOM 4178 N N . ALA A 1 551 ? 6.797 14.625 -16.031 1 56.44 551 ALA A N 1
ATOM 4179 C CA . ALA A 1 551 ? 5.887 13.742 -15.312 1 56.44 551 ALA A CA 1
ATOM 4180 C C . ALA A 1 551 ? 6.562 12.422 -14.969 1 56.44 551 ALA A C 1
ATOM 4182 O O . ALA A 1 551 ? 5.898 11.469 -14.539 1 56.44 551 ALA A O 1
ATOM 4183 N N . THR A 1 552 ? 7.965 12.148 -15.273 1 65.56 552 THR A N 1
ATOM 4184 C CA . THR A 1 552 ? 8.531 10.852 -15.625 1 65.56 552 THR A CA 1
ATOM 4185 C C . THR A 1 552 ? 9.242 10.219 -14.43 1 65.56 552 THR A C 1
ATOM 4187 O O . THR A 1 552 ? 9.391 10.859 -13.391 1 65.56 552 THR A O 1
ATOM 4190 N N . PRO A 1 553 ? 9.383 9.023 -14.406 1 71.31 553 PRO A N 1
ATOM 4191 C CA . PRO A 1 553 ? 10.281 8.281 -13.516 1 71.31 553 PRO A CA 1
ATOM 4192 C C . PRO A 1 553 ? 11.602 9.008 -13.273 1 71.31 553 PRO A C 1
ATOM 4194 O O . PRO A 1 553 ? 12.203 8.859 -12.211 1 71.31 553 PRO A O 1
ATOM 4197 N N . ASP A 1 554 ? 11.93 9.945 -14.094 1 76.75 554 ASP A N 1
ATOM 4198 C CA . ASP A 1 554 ? 13.172 10.695 -13.922 1 76.75 554 ASP A CA 1
ATOM 4199 C C . ASP A 1 554 ? 13.055 11.711 -12.789 1 76.75 554 ASP A C 1
ATOM 4201 O O . ASP A 1 554 ? 13.977 11.852 -11.977 1 76.75 554 ASP A O 1
ATOM 4205 N N . LEU A 1 555 ? 11.953 12.383 -12.75 1 78 555 LEU A N 1
ATOM 4206 C CA . LEU A 1 555 ? 11.734 13.352 -11.68 1 78 555 LEU A CA 1
ATOM 4207 C C . LEU A 1 555 ? 11.609 12.641 -10.336 1 78 555 LEU A C 1
ATOM 4209 O O . LEU A 1 555 ? 12.125 13.125 -9.32 1 78 555 LEU A O 1
ATOM 4213 N N . GLN A 1 556 ? 10.906 11.562 -10.398 1 77.88 556 GLN A N 1
ATOM 4214 C CA . GLN A 1 556 ? 10.766 10.797 -9.164 1 77.88 556 GLN A CA 1
ATOM 4215 C C . GLN A 1 556 ? 12.117 10.352 -8.633 1 77.88 556 GLN A C 1
ATOM 4217 O O . GLN A 1 556 ? 12.352 10.383 -7.422 1 77.88 556 GLN A O 1
ATOM 4222 N N . GLU A 1 557 ? 12.977 9.922 -9.492 1 79.88 557 GLU A N 1
ATOM 4223 C CA . GLU A 1 557 ? 14.32 9.516 -9.07 1 79.88 557 GLU A CA 1
ATOM 4224 C C . GLU A 1 557 ? 15.086 10.695 -8.477 1 79.88 557 GLU A C 1
ATOM 4226 O O . GLU A 1 557 ? 15.75 10.555 -7.449 1 79.88 557 GLU A O 1
ATOM 4231 N N . LEU A 1 558 ? 15.008 11.812 -9.133 1 80.88 558 LEU A N 1
ATOM 4232 C CA . LEU A 1 558 ? 15.695 13.008 -8.656 1 80.88 558 LEU A CA 1
ATOM 4233 C C . LEU A 1 558 ? 15.258 13.367 -7.246 1 80.88 558 LEU A C 1
ATOM 4235 O O . LEU A 1 558 ? 16.094 13.633 -6.379 1 80.88 558 LEU A O 1
ATOM 4239 N N . TYR A 1 559 ? 14.016 13.297 -6.969 1 78.81 559 TYR A N 1
ATOM 4240 C CA . TYR A 1 559 ? 13.469 13.734 -5.688 1 78.81 559 TYR A CA 1
ATOM 4241 C C . TYR A 1 559 ? 13.75 12.703 -4.598 1 78.81 559 TYR A C 1
ATOM 4243 O O . TYR A 1 559 ? 13.891 13.055 -3.426 1 78.81 559 TYR A O 1
ATOM 4251 N N . THR A 1 560 ? 13.828 11.492 -4.996 1 76.56 560 THR A N 1
ATOM 4252 C CA . THR A 1 560 ? 13.859 10.469 -3.965 1 76.56 560 THR A CA 1
ATOM 4253 C C . THR A 1 560 ? 15.281 9.938 -3.773 1 76.56 560 THR A C 1
ATOM 4255 O O . THR A 1 560 ? 15.625 9.43 -2.701 1 76.56 560 THR A O 1
ATOM 4258 N N . SER A 1 561 ? 16.156 10.102 -4.789 1 79.38 561 SER A N 1
ATOM 4259 C CA . SER A 1 561 ? 17.406 9.375 -4.707 1 79.38 561 SER A CA 1
ATOM 4260 C C . SER A 1 561 ? 18.609 10.32 -4.84 1 79.38 561 SER A C 1
ATOM 4262 O O . SER A 1 561 ? 19.734 9.969 -4.484 1 79.38 561 SER A O 1
ATOM 4264 N N . ALA A 1 562 ? 18.438 11.453 -5.262 1 83.5 562 ALA A N 1
ATOM 4265 C CA . ALA A 1 562 ? 19.547 12.367 -5.508 1 83.5 562 ALA A CA 1
ATOM 4266 C C . ALA A 1 562 ? 20.188 12.828 -4.199 1 83.5 562 ALA A C 1
ATOM 4268 O O . ALA A 1 562 ? 19.5 12.93 -3.176 1 83.5 562 ALA A O 1
ATOM 4269 N N . PRO A 1 563 ? 21.484 13.117 -4.297 1 88.56 563 PRO A N 1
ATOM 4270 C CA . PRO A 1 563 ? 22.109 13.766 -3.135 1 88.56 563 PRO A CA 1
ATOM 4271 C C . PRO A 1 563 ? 21.453 15.094 -2.777 1 88.56 563 PRO A C 1
ATOM 4273 O O . PRO A 1 563 ? 20.766 15.695 -3.611 1 88.56 563 PRO A O 1
ATOM 4276 N N . VAL A 1 564 ? 21.766 15.5 -1.504 1 90.88 564 VAL A N 1
ATOM 4277 C CA . VAL A 1 564 ? 21.047 16.688 -1.045 1 90.88 564 VAL A CA 1
ATOM 4278 C C . VAL A 1 564 ? 22.031 17.688 -0.454 1 90.88 564 VAL A C 1
ATOM 4280 O O . VAL A 1 564 ? 23.141 17.312 -0.041 1 90.88 564 VAL A O 1
ATOM 4283 N N . ASP A 1 565 ? 21.609 19 -0.544 1 92.81 565 ASP A N 1
ATOM 4284 C CA . ASP A 1 565 ? 22.188 20.062 0.262 1 92.81 565 ASP A CA 1
ATOM 4285 C C . ASP A 1 565 ? 21.359 20.297 1.531 1 92.81 565 ASP A C 1
ATOM 4287 O O . ASP A 1 565 ? 20.156 20.516 1.466 1 92.81 565 ASP A O 1
ATOM 4291 N N . ALA A 1 566 ? 22.094 20.25 2.652 1 94 566 ALA A N 1
ATOM 4292 C CA . ALA A 1 566 ? 21.359 20.281 3.922 1 94 566 ALA A CA 1
ATOM 4293 C C . ALA A 1 566 ? 21.5 21.641 4.594 1 94 566 ALA A C 1
ATOM 4295 O O . ALA A 1 566 ? 22.562 22.281 4.523 1 94 566 ALA A O 1
ATOM 4296 N N . SER A 1 567 ? 20.438 22.141 5.137 1 94.25 567 SER A N 1
ATOM 4297 C CA . SER A 1 567 ? 20.406 23.281 6.047 1 94.25 567 SER A CA 1
ATOM 4298 C C . SER A 1 567 ? 20.219 22.828 7.492 1 94.25 567 SER A C 1
ATOM 4300 O O . SER A 1 567 ? 19.109 22.5 7.91 1 94.25 567 SER A O 1
ATOM 4302 N N . CYS A 1 568 ? 21.297 22.75 8.148 1 96.12 568 CYS A N 1
ATOM 4303 C CA . CYS A 1 568 ? 21.297 22.469 9.578 1 96.12 568 CYS A CA 1
ATOM 4304 C C . CYS A 1 568 ? 21.641 23.703 10.383 1 96.12 568 CYS A C 1
ATOM 4306 O O . CYS A 1 568 ? 22.812 23.906 10.75 1 96.12 568 CYS A O 1
ATOM 4308 N N . LEU A 1 569 ? 20.578 24.453 10.773 1 94.44 569 LEU A N 1
ATOM 4309 C CA . LEU A 1 569 ? 20.812 25.812 11.234 1 94.44 569 LEU A CA 1
ATOM 4310 C C . LEU A 1 569 ? 20.219 26.031 12.617 1 94.44 569 LEU A C 1
ATOM 4312 O O . LEU A 1 569 ? 19.266 25.359 13 1 94.44 569 LEU A O 1
ATOM 4316 N N . ASN A 1 570 ? 20.812 26.953 13.297 1 91.25 570 ASN A N 1
ATOM 4317 C CA . ASN A 1 570 ? 20.25 27.406 14.562 1 91.25 570 ASN A CA 1
ATOM 4318 C C . ASN A 1 570 ? 19.375 28.641 14.375 1 91.25 570 ASN A C 1
ATOM 4320 O O . ASN A 1 570 ? 19 28.984 13.25 1 91.25 570 ASN A O 1
ATOM 4324 N N . VAL A 1 571 ? 18.984 29.266 15.453 1 81.88 571 VAL A N 1
ATOM 4325 C CA . VAL A 1 571 ? 18.016 30.344 15.453 1 81.88 571 VAL A CA 1
ATOM 4326 C C . VAL A 1 571 ? 18.578 31.547 14.711 1 81.88 571 VAL A C 1
ATOM 4328 O O . VAL A 1 571 ? 17.844 32.344 14.148 1 81.88 571 VAL A O 1
ATOM 4331 N N . ASP A 1 572 ? 19.938 31.688 14.609 1 80.62 572 ASP A N 1
ATOM 4332 C CA . ASP A 1 572 ? 20.594 32.812 13.938 1 80.62 572 ASP A CA 1
ATOM 4333 C C . ASP A 1 572 ? 20.922 32.438 12.492 1 80.62 572 ASP A C 1
ATOM 4335 O O . ASP A 1 572 ? 21.672 33.188 11.828 1 80.62 572 ASP A O 1
ATOM 4339 N N . ASP A 1 573 ? 20.516 31.297 12.055 1 86.81 573 ASP A N 1
ATOM 4340 C CA . ASP A 1 573 ? 20.719 30.812 10.688 1 86.81 573 ASP A CA 1
ATOM 4341 C C . ASP A 1 573 ? 22.188 30.469 10.453 1 86.81 573 ASP A C 1
ATOM 4343 O O . ASP A 1 573 ? 22.703 30.672 9.359 1 86.81 573 ASP A O 1
ATOM 4347 N N . ASN A 1 574 ? 22.797 30.172 11.555 1 91.81 574 ASN A N 1
ATOM 4348 C CA . ASN A 1 574 ? 24.141 29.609 11.453 1 91.81 574 ASN A CA 1
ATOM 4349 C C . ASN A 1 574 ? 24.109 28.078 11.508 1 91.81 574 ASN A C 1
ATOM 4351 O O . ASN A 1 574 ? 23.234 27.5 12.164 1 91.81 574 ASN A O 1
ATOM 4355 N N . PHE A 1 575 ? 25.062 27.547 10.781 1 95.06 575 PHE A N 1
ATOM 4356 C CA . PHE A 1 575 ? 25.141 26.094 10.82 1 95.06 575 PHE A CA 1
ATOM 4357 C C . PHE A 1 575 ? 25.484 25.609 12.234 1 95.06 575 PHE A C 1
ATOM 4359 O O . PHE A 1 575 ? 26.297 26.219 12.922 1 95.06 575 PHE A O 1
ATOM 4366 N N . ILE A 1 576 ? 24.938 24.531 12.641 1 94.44 576 ILE A N 1
ATOM 4367 C CA . ILE A 1 576 ? 25.141 23.953 13.969 1 94.44 576 ILE A CA 1
ATOM 4368 C C . ILE A 1 576 ? 26.609 23.562 14.141 1 94.44 576 ILE A C 1
ATOM 4370 O O . ILE A 1 576 ? 27.156 23.625 15.242 1 94.44 576 ILE A O 1
ATOM 4374 N N . MET A 1 577 ? 27.172 23.203 13 1 92.25 577 MET A N 1
ATOM 4375 C CA . MET A 1 577 ? 28.578 22.859 13.008 1 92.25 577 MET A CA 1
ATOM 4376 C C . MET A 1 577 ? 29.203 23.031 11.625 1 92.25 577 MET A C 1
ATOM 4378 O O . MET A 1 577 ? 28.5 22.938 10.617 1 92.25 577 MET A O 1
ATOM 4382 N N . GLY A 1 578 ? 30.422 23.359 11.617 1 92.19 578 GLY A N 1
ATOM 4383 C CA . GLY A 1 578 ? 31.156 23.406 10.359 1 92.19 578 GLY A CA 1
ATOM 4384 C C . GLY A 1 578 ? 30.75 24.562 9.469 1 92.19 578 GLY A C 1
ATOM 4385 O O . GLY A 1 578 ? 30.25 25.578 9.961 1 92.19 578 GLY A O 1
ATOM 4386 N N . ALA A 1 579 ? 31.172 24.312 8.188 1 91.94 579 ALA A N 1
ATOM 4387 C CA . ALA A 1 579 ? 30.891 25.344 7.18 1 91.94 579 ALA A CA 1
ATOM 4388 C C . ALA A 1 579 ? 29.891 24.844 6.152 1 91.94 579 ALA A C 1
ATOM 4390 O O . ALA A 1 579 ? 29.484 23.672 6.188 1 91.94 579 ALA A O 1
ATOM 4391 N N . ASN A 1 580 ? 29.438 25.75 5.418 1 91.5 580 ASN A N 1
ATOM 4392 C CA . ASN A 1 580 ? 28.469 25.438 4.379 1 91.5 580 ASN A CA 1
ATOM 4393 C C . ASN A 1 580 ? 28.922 24.266 3.518 1 91.5 580 ASN A C 1
ATOM 4395 O O . ASN A 1 580 ? 28.109 23.422 3.143 1 91.5 580 ASN A O 1
ATOM 4399 N N . SER A 1 581 ? 30.203 24.156 3.25 1 91.94 581 SER A N 1
ATOM 4400 C CA . SER A 1 581 ? 30.75 23.125 2.373 1 91.94 581 SER A CA 1
ATOM 4401 C C . SER A 1 581 ? 30.531 21.734 2.955 1 91.94 581 SER A C 1
ATOM 4403 O O . SER A 1 581 ? 30.484 20.75 2.217 1 91.94 581 SER A O 1
ATOM 4405 N N . ASP A 1 582 ? 30.375 21.656 4.254 1 93.88 582 ASP A N 1
ATOM 4406 C CA . ASP A 1 582 ? 30.203 20.375 4.926 1 93.88 582 ASP A CA 1
ATOM 4407 C C . ASP A 1 582 ? 28.781 19.828 4.723 1 93.88 582 ASP A C 1
ATOM 4409 O O . ASP A 1 582 ? 28.516 18.656 5.016 1 93.88 582 ASP A O 1
ATOM 4413 N N . TRP A 1 583 ? 27.922 20.641 4.16 1 94.88 583 TRP A N 1
ATOM 4414 C CA . TRP A 1 583 ? 26.5 20.281 4.109 1 94.88 583 TRP A CA 1
ATOM 4415 C C . TRP A 1 583 ? 26.016 20.188 2.668 1 94.88 583 TRP A C 1
ATOM 4417 O O . TRP A 1 583 ? 24.812 20.156 2.414 1 94.88 583 TRP A O 1
ATOM 4427 N N . LEU A 1 584 ? 27.016 20.141 1.771 1 93.81 584 LEU A N 1
ATOM 4428 C CA . LEU A 1 584 ? 26.672 20.062 0.354 1 93.81 584 LEU A CA 1
ATOM 4429 C C . LEU A 1 584 ? 26.875 18.656 -0.188 1 93.81 584 LEU A C 1
ATOM 4431 O O . LEU A 1 584 ? 27.766 17.938 0.266 1 93.81 584 LEU A O 1
ATOM 4435 N N . ASN A 1 585 ? 25.984 18.297 -1.115 1 92 585 ASN A N 1
ATOM 4436 C CA . ASN A 1 585 ? 26.078 17.062 -1.878 1 92 585 ASN A CA 1
ATOM 4437 C C . ASN A 1 585 ? 26.156 15.844 -0.961 1 92 585 ASN A C 1
ATOM 4439 O O . ASN A 1 585 ? 27.016 14.977 -1.152 1 92 585 ASN A O 1
ATOM 4443 N N . LEU A 1 586 ? 25.359 15.867 0.028 1 91.62 586 LEU A N 1
ATOM 4444 C CA . LEU A 1 586 ? 25.312 14.742 0.955 1 91.62 586 LEU A CA 1
ATOM 4445 C C . LEU A 1 586 ? 24.484 13.594 0.372 1 91.62 586 LEU A C 1
ATOM 4447 O O . LEU A 1 586 ? 23.422 13.828 -0.198 1 91.62 586 LEU A O 1
ATOM 4451 N N . PRO A 1 587 ? 25 12.391 0.497 1 86.31 587 PRO A N 1
ATOM 4452 C CA . PRO A 1 587 ? 24.188 11.266 0.053 1 86.31 587 PRO A CA 1
ATOM 4453 C C . PRO A 1 587 ? 22.953 11.047 0.934 1 86.31 587 PRO A C 1
ATOM 4455 O O . PRO A 1 587 ? 23.016 11.281 2.145 1 86.31 587 PRO A O 1
ATOM 4458 N N . LYS A 1 588 ? 21.844 10.672 0.283 1 76.81 588 LYS A N 1
ATOM 4459 C CA . LYS A 1 588 ? 20.656 10.352 1.076 1 76.81 588 LYS A CA 1
ATOM 4460 C C . LYS A 1 588 ? 20.844 9.039 1.834 1 76.81 588 LYS A C 1
ATOM 4462 O O . LYS A 1 588 ? 21.5 8.117 1.345 1 76.81 588 LYS A O 1
ATOM 4467 N N . SER A 1 589 ? 20.375 9.164 3.057 1 69.31 589 SER A N 1
ATOM 4468 C CA . SER A 1 589 ? 20.438 7.934 3.84 1 69.31 589 SER A CA 1
ATOM 4469 C C . SER A 1 589 ? 19.719 6.793 3.135 1 69.31 589 SER A C 1
ATOM 4471 O O . SER A 1 589 ? 18.672 7 2.516 1 69.31 589 SER A O 1
ATOM 4473 N N . LYS A 1 590 ? 20.438 5.77 2.93 1 62.34 590 LYS A N 1
ATOM 4474 C CA . LYS A 1 590 ? 19.844 4.598 2.285 1 62.34 590 LYS A CA 1
ATOM 4475 C C . LYS A 1 590 ? 18.781 3.959 3.176 1 62.34 590 LYS A C 1
ATOM 4477 O O . LYS A 1 590 ? 19.031 3.67 4.348 1 62.34 590 LYS A O 1
ATOM 4482 N N . THR A 1 591 ? 17.453 4.344 2.85 1 57.31 591 THR A N 1
ATOM 4483 C CA . THR A 1 591 ? 16.312 3.801 3.57 1 57.31 591 THR A CA 1
ATOM 4484 C C . THR A 1 591 ? 16.234 2.285 3.398 1 57.31 591 THR A C 1
ATOM 4486 O O . THR A 1 591 ? 16.375 1.774 2.285 1 57.31 591 THR A O 1
ATOM 4489 N N . PHE A 1 592 ? 16.688 1.405 4.496 1 58.19 592 PHE A N 1
ATOM 4490 C CA . PHE A 1 592 ? 16.5 -0.037 4.379 1 58.19 592 PHE A CA 1
ATOM 4491 C C . PHE A 1 592 ? 15.094 -0.44 4.793 1 58.19 592 PHE A C 1
ATOM 4493 O O . PHE A 1 592 ? 14.594 -0.007 5.836 1 58.19 592 PHE A O 1
ATOM 4500 N N . SER A 1 593 ? 14.211 -0.524 3.742 1 56.47 593 SER A N 1
ATOM 4501 C CA . SER A 1 593 ? 12.938 -1.086 4.176 1 56.47 593 SER A CA 1
ATOM 4502 C C . SER A 1 593 ? 13 -2.605 4.27 1 56.47 593 SER A C 1
ATOM 4504 O O . SER A 1 593 ? 13.508 -3.266 3.359 1 56.47 593 SER A O 1
ATOM 4506 N N . PRO A 1 594 ? 12.875 -3.139 5.512 1 54.25 594 PRO A N 1
ATOM 4507 C CA . PRO A 1 594 ? 12.734 -4.598 5.543 1 54.25 594 PRO A CA 1
ATOM 4508 C C . PRO A 1 594 ? 11.789 -5.121 4.469 1 54.25 594 PRO A C 1
ATOM 4510 O O . PRO A 1 594 ? 11.109 -4.336 3.801 1 54.25 594 PRO A O 1
ATOM 4513 N N . LEU A 1 595 ? 11.945 -6.426 4.309 1 50.94 595 LEU A N 1
ATOM 4514 C CA . LEU A 1 595 ? 11.039 -7.102 3.383 1 50.94 595 LEU A CA 1
ATOM 4515 C C . LEU A 1 595 ? 9.609 -6.621 3.574 1 50.94 595 LEU A C 1
ATOM 4517 O O . LEU A 1 595 ? 9.055 -6.727 4.672 1 50.94 595 LEU A O 1
ATOM 4521 N N . ILE A 1 596 ? 9.328 -5.43 3 1 49 596 ILE A N 1
ATOM 4522 C CA . ILE A 1 596 ? 7.945 -4.996 3.139 1 49 596 ILE A CA 1
ATOM 4523 C C . ILE A 1 596 ? 7.066 -5.754 2.146 1 49 596 ILE A C 1
ATOM 4525 O O . ILE A 1 596 ? 7.352 -5.777 0.947 1 49 596 ILE A O 1
ATOM 4529 N N . SER A 1 597 ? 6.48 -6.871 2.697 1 49.81 597 SER A N 1
ATOM 4530 C CA . SER A 1 597 ? 5.449 -7.457 1.844 1 49.81 597 SER A CA 1
ATOM 4531 C C . SER A 1 597 ? 4.621 -6.379 1.155 1 49.81 597 SER A C 1
ATOM 4533 O O . SER A 1 597 ? 4.121 -5.461 1.81 1 49.81 597 SER A O 1
ATOM 4535 N N . LYS A 1 598 ? 4.977 -6.055 -0.143 1 48.44 598 LYS A N 1
ATOM 4536 C CA . LYS A 1 598 ? 4.156 -5.164 -0.961 1 48.44 598 LYS A CA 1
ATOM 4537 C C . LYS A 1 598 ? 2.67 -5.453 -0.768 1 48.44 598 LYS A C 1
ATOM 4539 O O . LYS A 1 598 ? 1.825 -4.859 -1.444 1 48.44 598 LYS A O 1
ATOM 4544 N N . ARG A 1 599 ? 2.441 -6.539 0.147 1 49.22 599 ARG A N 1
ATOM 4545 C CA . ARG A 1 599 ? 1.026 -6.891 0.207 1 49.22 599 ARG A CA 1
ATOM 4546 C C . ARG A 1 599 ? 0.176 -5.676 0.562 1 49.22 599 ARG A C 1
ATOM 4548 O O . ARG A 1 599 ? 0.245 -5.168 1.685 1 49.22 599 ARG A O 1
ATOM 4555 N N . PRO A 1 600 ? 0.008 -4.809 -0.448 1 48.25 600 PRO A N 1
ATOM 4556 C CA . PRO A 1 600 ? -0.824 -3.695 0.013 1 48.25 600 PRO A CA 1
ATOM 4557 C C . PRO A 1 600 ? -2.066 -4.16 0.77 1 48.25 600 PRO A C 1
ATOM 4559 O O . PRO A 1 600 ? -2.77 -5.066 0.314 1 48.25 600 PRO A O 1
ATOM 4562 N N . ALA A 1 601 ? -2.162 -4.113 2.025 1 49.81 601 ALA A N 1
ATOM 4563 C CA . ALA A 1 601 ? -3.488 -4.102 2.635 1 49.81 601 ALA A CA 1
ATOM 4564 C C . ALA A 1 601 ? -4.555 -3.686 1.624 1 49.81 601 ALA A C 1
ATOM 4566 O O . ALA A 1 601 ? -5.699 -4.141 1.697 1 49.81 601 ALA A O 1
ATOM 4567 N N . GLY A 1 602 ? -4.059 -3.057 0.594 1 55.47 602 GLY A N 1
ATOM 4568 C CA . GLY A 1 602 ? -4.988 -2.484 -0.365 1 55.47 602 GLY A CA 1
ATOM 4569 C C . GLY A 1 602 ? -5.602 -3.52 -1.289 1 55.47 602 GLY A C 1
ATOM 4570 O O . GLY A 1 602 ? -6.688 -3.307 -1.833 1 55.47 602 GLY A O 1
ATOM 4571 N N . TRP A 1 603 ? -4.895 -4.672 -1.315 1 60.22 603 TRP A N 1
ATOM 4572 C CA . TRP A 1 603 ? -5.527 -5.617 -2.229 1 60.22 603 TRP A CA 1
ATOM 4573 C C . TRP A 1 603 ? -6.773 -6.23 -1.599 1 60.22 603 TRP A C 1
ATOM 4575 O O . TRP A 1 603 ? -7.766 -6.484 -2.289 1 60.22 603 TRP A O 1
ATOM 4585 N N . LEU A 1 604 ? -6.578 -6.297 -0.285 1 59.66 604 LEU A N 1
ATOM 4586 C CA . LEU A 1 604 ? -7.719 -6.898 0.397 1 59.66 604 LEU A CA 1
ATOM 4587 C C . LEU A 1 604 ? -8.891 -5.93 0.447 1 59.66 604 LEU A C 1
ATOM 4589 O O . LEU A 1 604 ? -10.055 -6.355 0.493 1 59.66 604 LEU A O 1
ATOM 4593 N N . CYS A 1 605 ? -8.406 -4.695 0.401 1 64.12 605 CYS A N 1
ATOM 4594 C CA . CYS A 1 605 ? -9.453 -3.682 0.498 1 64.12 605 CYS A CA 1
ATOM 4595 C C . CYS A 1 605 ? -9.18 -2.521 -0.451 1 64.12 605 CYS A C 1
ATOM 4597 O O . CYS A 1 605 ? -8.516 -1.551 -0.077 1 64.12 605 CYS A O 1
ATOM 4599 N N . PRO A 1 606 ? -9.664 -2.768 -1.669 1 53.25 606 PRO A N 1
ATOM 4600 C CA . PRO A 1 606 ? -9.359 -1.729 -2.654 1 53.25 606 PRO A CA 1
ATOM 4601 C C . PRO A 1 606 ? -9.711 -0.327 -2.162 1 53.25 606 PRO A C 1
ATOM 4603 O O . PRO A 1 606 ? -9.148 0.661 -2.643 1 53.25 606 PRO A O 1
ATOM 4606 N N . SER A 1 607 ? -10.719 -0.14 -1.245 1 54.72 607 SER A N 1
ATOM 4607 C CA . SER A 1 607 ? -11.039 1.206 -0.781 1 54.72 607 SER A CA 1
ATOM 4608 C C . SER A 1 607 ? -9.844 1.854 -0.089 1 54.72 607 SER A C 1
ATOM 4610 O O . SER A 1 607 ? -9.797 3.076 0.055 1 54.72 607 SER A O 1
ATOM 4612 N N . ILE A 1 608 ? -8.938 1.023 0.349 1 51.19 608 ILE A N 1
ATOM 4613 C CA . ILE A 1 608 ? -7.789 1.554 1.077 1 51.19 608 ILE A CA 1
ATOM 4614 C C . ILE A 1 608 ? -6.699 1.965 0.092 1 51.19 608 ILE A C 1
ATOM 4616 O O . ILE A 1 608 ? -5.914 2.873 0.37 1 51.19 608 ILE A O 1
ATOM 4620 N N . SER A 1 609 ? -6.598 1.207 -1.088 1 46.94 609 SER A N 1
ATOM 4621 C CA . SER A 1 609 ? -5.445 1.363 -1.971 1 46.94 609 SER A CA 1
ATOM 4622 C C . SER A 1 609 ? -5.578 2.613 -2.834 1 46.94 609 SER A C 1
ATOM 4624 O O . SER A 1 609 ? -4.633 3 -3.525 1 46.94 609 SER A O 1
ATOM 4626 N N . THR A 1 610 ? -6.789 3.232 -2.928 1 42.78 610 THR A N 1
ATOM 4627 C CA . THR A 1 610 ? -6.902 4.375 -3.826 1 42.78 610 THR A CA 1
ATOM 4628 C C . THR A 1 610 ? -6.613 5.68 -3.082 1 42.78 610 THR A C 1
ATOM 4630 O O . THR A 1 610 ? -6.984 5.828 -1.917 1 42.78 610 THR A O 1
ATOM 4633 N N . MET B 1 1 ? 12.945 -12.094 -56.469 1 17.69 1 MET B N 1
ATOM 4634 C CA . MET B 1 1 ? 11.867 -11.109 -56.531 1 17.69 1 MET B CA 1
ATOM 4635 C C . MET B 1 1 ? 10.562 -11.703 -56 1 17.69 1 MET B C 1
ATOM 4637 O O . MET B 1 1 ? 9.492 -11.109 -56.188 1 17.69 1 MET B O 1
ATOM 4641 N N . LEU B 1 2 ? 10.562 -12.875 -55.5 1 16.5 2 LEU B N 1
ATOM 4642 C CA . LEU B 1 2 ? 9.773 -14.062 -55.188 1 16.5 2 LEU B CA 1
ATOM 4643 C C . LEU B 1 2 ? 8.82 -13.789 -54.031 1 16.5 2 LEU B C 1
ATOM 4645 O O . LEU B 1 2 ? 9.195 -13.938 -52.875 1 16.5 2 LEU B O 1
ATOM 4649 N N . ARG B 1 3 ? 8.047 -12.648 -54.25 1 18.45 3 ARG B N 1
ATOM 4650 C CA . ARG B 1 3 ? 7.289 -11.797 -53.344 1 18.45 3 ARG B CA 1
ATOM 4651 C C . ARG B 1 3 ? 6.051 -12.523 -52.812 1 18.45 3 ARG B C 1
ATOM 4653 O O . ARG B 1 3 ? 5.051 -12.633 -53.531 1 18.45 3 ARG B O 1
ATOM 4660 N N . GLU B 1 4 ? 6.133 -13.703 -52.156 1 17.73 4 GLU B N 1
ATOM 4661 C CA . GLU B 1 4 ? 5.328 -14.844 -51.75 1 17.73 4 GLU B CA 1
ATOM 4662 C C . GLU B 1 4 ? 4.262 -14.414 -50.719 1 17.73 4 GLU B C 1
ATOM 4664 O O . GLU B 1 4 ? 4.582 -14.039 -49.594 1 17.73 4 GLU B O 1
ATOM 4669 N N . SER B 1 5 ? 3.119 -13.773 -51.188 1 19.14 5 SER B N 1
ATOM 4670 C CA . SER B 1 5 ? 2.004 -12.906 -50.812 1 19.14 5 SER B CA 1
ATOM 4671 C C . SER B 1 5 ? 0.946 -13.672 -50.031 1 19.14 5 SER B C 1
ATOM 4673 O O . SER B 1 5 ? 0.389 -14.656 -50.531 1 19.14 5 SER B O 1
ATOM 4675 N N . PRO B 1 6 ? 0.879 -13.742 -48.625 1 21.41 6 PRO B N 1
ATOM 4676 C CA . PRO B 1 6 ? 0.318 -14.703 -47.656 1 21.41 6 PRO B CA 1
ATOM 4677 C C . PRO B 1 6 ? -1.202 -14.617 -47.562 1 21.41 6 PRO B C 1
ATOM 4679 O O . PRO B 1 6 ? -1.742 -13.539 -47.281 1 21.41 6 PRO B O 1
ATOM 4682 N N . PRO B 1 7 ? -2.164 -15.391 -48.156 1 19.38 7 PRO B N 1
ATOM 4683 C CA . PRO B 1 7 ? -3.537 -15.117 -48.594 1 19.38 7 PRO B CA 1
ATOM 4684 C C . PRO B 1 7 ? -4.547 -15.219 -47.469 1 19.38 7 PRO B C 1
ATOM 4686 O O . PRO B 1 7 ? -4.664 -16.266 -46.812 1 19.38 7 PRO B O 1
ATOM 4689 N N . SER B 1 8 ? -4.871 -14.156 -46.594 1 17.3 8 SER B N 1
ATOM 4690 C CA . SER B 1 8 ? -5.547 -13.984 -45.312 1 17.3 8 SER B CA 1
ATOM 4691 C C . SER B 1 8 ? -7.051 -14.211 -45.469 1 17.3 8 SER B C 1
ATOM 4693 O O . SER B 1 8 ? -7.828 -13.75 -44.625 1 17.3 8 SER B O 1
ATOM 4695 N N . GLN B 1 9 ? -7.586 -15.031 -46.312 1 16.8 9 GLN B N 1
ATOM 4696 C CA . GLN B 1 9 ? -8.961 -14.852 -46.75 1 16.8 9 GLN B CA 1
ATOM 4697 C C . GLN B 1 9 ? -9.953 -15.305 -45.688 1 16.8 9 GLN B C 1
ATOM 4699 O O . GLN B 1 9 ? -10.117 -16.5 -45.469 1 16.8 9 GLN B O 1
ATOM 4704 N N . PHE B 1 10 ? -10.062 -14.562 -44.531 1 17.48 10 PHE B N 1
ATOM 4705 C CA . PHE B 1 10 ? -10.883 -14.953 -43.406 1 17.48 10 PHE B CA 1
ATOM 4706 C C . PHE B 1 10 ? -12.359 -14.945 -43.781 1 17.48 10 PHE B C 1
ATOM 4708 O O . PHE B 1 10 ? -12.953 -13.883 -43.969 1 17.48 10 PHE B O 1
ATOM 4715 N N . ASP B 1 11 ? -12.883 -15.859 -44.531 1 16.41 11 ASP B N 1
ATOM 4716 C CA . ASP B 1 11 ? -14.227 -15.977 -45.094 1 16.41 11 ASP B CA 1
ATOM 4717 C C . ASP B 1 11 ? -15.273 -16.062 -43.969 1 16.41 11 ASP B C 1
ATOM 4719 O O . ASP B 1 11 ? -15.188 -16.922 -43.094 1 16.41 11 ASP B O 1
ATOM 4723 N N . ASN B 1 12 ? -15.906 -14.961 -43.656 1 17.25 12 ASN B N 1
ATOM 4724 C CA . ASN B 1 12 ? -16.922 -14.57 -42.688 1 17.25 12 ASN B CA 1
ATOM 4725 C C . ASN B 1 12 ? -18.219 -15.352 -42.875 1 17.25 12 ASN B C 1
ATOM 4727 O O . ASN B 1 12 ? -18.984 -15.078 -43.781 1 17.25 12 ASN B O 1
ATOM 4731 N N . PRO B 1 13 ? -18.312 -16.672 -42.812 1 16.56 13 PRO B N 1
ATOM 4732 C CA . PRO B 1 13 ? -19.562 -17.281 -43.281 1 16.56 13 PRO B CA 1
ATOM 4733 C C . PRO B 1 13 ? -20.781 -16.797 -42.531 1 16.56 13 PRO B C 1
ATOM 4735 O O . PRO B 1 13 ? -20.703 -16.5 -41.344 1 16.56 13 PRO B O 1
ATOM 4738 N N . ALA B 1 14 ? -21.766 -16.344 -43.219 1 16.52 14 ALA B N 1
ATOM 4739 C CA . ALA B 1 14 ? -23.062 -15.656 -43.125 1 16.52 14 ALA B CA 1
ATOM 4740 C C . ALA B 1 14 ? -24.078 -16.5 -42.375 1 16.52 14 ALA B C 1
ATOM 4742 O O . ALA B 1 14 ? -24.688 -17.406 -42.938 1 16.52 14 ALA B O 1
ATOM 4743 N N . PHE B 1 15 ? -23.703 -17.188 -41.156 1 15.77 15 PHE B N 1
ATOM 4744 C CA . PHE B 1 15 ? -24.75 -18.125 -40.781 1 15.77 15 PHE B CA 1
ATOM 4745 C C . PHE B 1 15 ? -26.078 -17.406 -40.594 1 15.77 15 PHE B C 1
ATOM 4747 O O . PHE B 1 15 ? -26.125 -16.266 -40.125 1 15.77 15 PHE B O 1
ATOM 4754 N N . GLU B 1 16 ? -27.188 -17.859 -41.062 1 15.91 16 GLU B N 1
ATOM 4755 C CA . GLU B 1 16 ? -28.562 -17.625 -41.469 1 15.91 16 GLU B CA 1
ATOM 4756 C C . GLU B 1 16 ? -29.484 -17.422 -40.281 1 15.91 16 GLU B C 1
ATOM 4758 O O . GLU B 1 16 ? -30.656 -17.094 -40.438 1 15.91 16 GLU B O 1
ATOM 4763 N N . GLY B 1 17 ? -29.078 -17.703 -39.031 1 15.69 17 GLY B N 1
ATOM 4764 C CA . GLY B 1 17 ? -30.203 -18.156 -38.25 1 15.69 17 GLY B CA 1
ATOM 4765 C C . GLY B 1 17 ? -31.172 -17.031 -37.906 1 15.69 17 GLY B C 1
ATOM 4766 O O . GLY B 1 17 ? -30.844 -16.125 -37.156 1 15.69 17 GLY B O 1
ATOM 4767 N N . ALA B 1 18 ? -32.062 -16.688 -38.688 1 15.23 18 ALA B N 1
ATOM 4768 C CA . ALA B 1 18 ? -32.969 -15.531 -38.75 1 15.23 18 ALA B CA 1
ATOM 4769 C C . ALA B 1 18 ? -33.75 -15.406 -37.438 1 15.23 18 ALA B C 1
ATOM 4771 O O . ALA B 1 18 ? -33.781 -14.336 -36.812 1 15.23 18 ALA B O 1
ATOM 4772 N N . ASP B 1 19 ? -34.969 -16.188 -37.219 1 15.57 19 ASP B N 1
ATOM 4773 C CA . ASP B 1 19 ? -36.312 -15.586 -37.219 1 15.57 19 ASP B CA 1
ATOM 4774 C C . ASP B 1 19 ? -36.688 -15.117 -35.812 1 15.57 19 ASP B C 1
ATOM 4776 O O . ASP B 1 19 ? -36.312 -15.734 -34.844 1 15.57 19 ASP B O 1
ATOM 4780 N N . ASP B 1 20 ? -37.531 -14.031 -35.594 1 16.47 20 ASP B N 1
ATOM 4781 C CA . ASP B 1 20 ? -37.969 -12.859 -34.844 1 16.47 20 ASP B CA 1
ATOM 4782 C C . ASP B 1 20 ? -38.875 -13.25 -33.688 1 16.47 20 ASP B C 1
ATOM 4784 O O . ASP B 1 20 ? -38.594 -12.906 -32.531 1 16.47 20 ASP B O 1
ATOM 4788 N N . GLN B 1 21 ? -40.375 -13.219 -33.719 1 16.12 21 GLN B N 1
ATOM 4789 C CA . GLN B 1 21 ? -41.25 -12.172 -33.219 1 16.12 21 GLN B CA 1
ATOM 4790 C C . GLN B 1 21 ? -42.125 -12.688 -32.062 1 16.12 21 GLN B C 1
ATOM 4792 O O . GLN B 1 21 ? -42.656 -11.898 -31.297 1 16.12 21 GLN B O 1
ATOM 4797 N N . VAL B 1 22 ? -42.594 -13.984 -31.875 1 16.17 22 VAL B N 1
ATOM 4798 C CA . VAL B 1 22 ? -44 -14.086 -31.562 1 16.17 22 VAL B CA 1
ATOM 4799 C C . VAL B 1 22 ? -44.281 -13.422 -30.203 1 16.17 22 VAL B C 1
ATOM 4801 O O . VAL B 1 22 ? -43.438 -13.492 -29.297 1 16.17 22 VAL B O 1
ATOM 4804 N N . LEU B 1 23 ? -45.531 -12.68 -29.891 1 16.53 23 LEU B N 1
ATOM 4805 C CA . LEU B 1 23 ? -46.5 -11.789 -29.266 1 16.53 23 LEU B CA 1
ATOM 4806 C C . LEU B 1 23 ? -47.125 -12.438 -28.031 1 16.53 23 LEU B C 1
ATOM 4808 O O . LEU B 1 23 ? -47.938 -13.344 -28.156 1 16.53 23 LEU B O 1
ATOM 4812 N N . PHE B 1 24 ? -46.406 -12.867 -26.969 1 14.88 24 PHE B N 1
ATOM 4813 C CA . PHE B 1 24 ? -47.062 -13.742 -26 1 14.88 24 PHE B CA 1
ATOM 4814 C C . PHE B 1 24 ? -48.125 -12.984 -25.203 1 14.88 24 PHE B C 1
ATOM 4816 O O . PHE B 1 24 ? -47.781 -12.203 -24.312 1 14.88 24 PHE B O 1
ATOM 4823 N N . ASP B 1 25 ? -49.125 -12.586 -25.797 1 15.31 25 ASP B N 1
ATOM 4824 C CA . ASP B 1 25 ? -50.125 -11.797 -25.078 1 15.31 25 ASP B CA 1
ATOM 4825 C C . ASP B 1 25 ? -50.594 -12.516 -23.812 1 15.31 25 ASP B C 1
ATOM 4827 O O . ASP B 1 25 ? -50.312 -13.703 -23.641 1 15.31 25 ASP B O 1
ATOM 4831 N N . LYS B 1 26 ? -52 -12.312 -23.453 1 19.19 26 LYS B N 1
ATOM 4832 C CA . LYS B 1 26 ? -52.969 -11.906 -22.422 1 19.19 26 LYS B CA 1
ATOM 4833 C C . LYS B 1 26 ? -53.312 -13.078 -21.516 1 19.19 26 LYS B C 1
ATOM 4835 O O . LYS B 1 26 ? -53.25 -12.969 -20.297 1 19.19 26 LYS B O 1
ATOM 4840 N N . THR B 1 27 ? -54.375 -13.984 -21.844 1 16.3 27 THR B N 1
ATOM 4841 C CA . THR B 1 27 ? -55.719 -14.172 -21.281 1 16.3 27 THR B CA 1
ATOM 4842 C C . THR B 1 27 ? -55.719 -15.297 -20.25 1 16.3 27 THR B C 1
ATOM 4844 O O . THR B 1 27 ? -56.156 -15.109 -19.125 1 16.3 27 THR B O 1
ATOM 4847 N N . ALA B 1 28 ? -56.5 -16.422 -20.562 1 15.83 28 ALA B N 1
ATOM 4848 C CA . ALA B 1 28 ? -57.656 -17.078 -19.984 1 15.83 28 ALA B CA 1
ATOM 4849 C C . ALA B 1 28 ? -57.25 -18.25 -19.094 1 15.83 28 ALA B C 1
ATOM 4851 O O . ALA B 1 28 ? -57.062 -19.375 -19.594 1 15.83 28 ALA B O 1
ATOM 4852 N N . ILE B 1 29 ? -56.219 -18.219 -18.234 1 15.5 29 ILE B N 1
ATOM 4853 C CA . ILE B 1 29 ? -55.938 -19.5 -17.594 1 15.5 29 ILE B CA 1
ATOM 4854 C C . ILE B 1 29 ? -57.031 -19.828 -16.609 1 15.5 29 ILE B C 1
ATOM 4856 O O . ILE B 1 29 ? -57.156 -19.203 -15.547 1 15.5 29 ILE B O 1
ATOM 4860 N N . GLY B 1 30 ? -58.344 -20.016 -16.984 1 15.84 30 GLY B N 1
ATOM 4861 C CA . GLY B 1 30 ? -59.5 -20.281 -16.156 1 15.84 30 GLY B CA 1
ATOM 4862 C C . GLY B 1 30 ? -59.344 -21.516 -15.273 1 15.84 30 GLY B C 1
ATOM 4863 O O . GLY B 1 30 ? -59.688 -21.484 -14.086 1 15.84 30 GLY B O 1
ATOM 4864 N N . ASN B 1 31 ? -59.25 -22.719 -15.68 1 15.24 31 ASN B N 1
ATOM 4865 C CA . ASN B 1 31 ? -60.25 -23.688 -15.234 1 15.24 31 ASN B CA 1
ATOM 4866 C C . ASN B 1 31 ? -59.906 -24.266 -13.867 1 15.24 31 ASN B C 1
ATOM 4868 O O . ASN B 1 31 ? -60.75 -24.375 -12.992 1 15.24 31 ASN B O 1
ATOM 4872 N N . VAL B 1 32 ? -58.781 -25.109 -13.539 1 17.09 32 VAL B N 1
ATOM 4873 C CA . VAL B 1 32 ? -59.156 -26.453 -13.164 1 17.09 32 VAL B CA 1
ATOM 4874 C C . VAL B 1 32 ? -59.5 -26.516 -11.672 1 17.09 32 VAL B C 1
ATOM 4876 O O . VAL B 1 32 ? -59.031 -25.688 -10.898 1 17.09 32 VAL B O 1
ATOM 4879 N N . GLY B 1 33 ? -60.125 -27.672 -10.992 1 17.23 33 GLY B N 1
ATOM 4880 C CA . GLY B 1 33 ? -61.125 -28.312 -10.148 1 17.23 33 GLY B CA 1
ATOM 4881 C C . GLY B 1 33 ? -60.594 -28.625 -8.758 1 17.23 33 GLY B C 1
ATOM 4882 O O . GLY B 1 33 ? -61.312 -28.422 -7.766 1 17.23 33 GLY B O 1
ATOM 4883 N N . GLY B 1 34 ? -59.438 -29.391 -8.438 1 18.58 34 GLY B N 1
ATOM 4884 C CA . GLY B 1 34 ? -59.719 -30.531 -7.57 1 18.58 34 GLY B CA 1
ATOM 4885 C C . GLY B 1 34 ? -59.781 -30.172 -6.102 1 18.58 34 GLY B C 1
ATOM 4886 O O . GLY B 1 34 ? -59.281 -29.109 -5.695 1 18.58 34 GLY B O 1
ATOM 4887 N N . ARG B 1 35 ? -60.656 -30.875 -5.309 1 19.23 35 ARG B N 1
ATOM 4888 C CA . ARG B 1 35 ? -61.312 -30.953 -4 1 19.23 35 ARG B CA 1
ATOM 4889 C C . ARG B 1 35 ? -60.281 -31.266 -2.912 1 19.23 35 ARG B C 1
ATOM 4891 O O . ARG B 1 35 ? -59.531 -32.219 -3.029 1 19.23 35 ARG B O 1
ATOM 4898 N N . ARG B 1 36 ? -60.031 -30.312 -2.07 1 21.05 36 ARG B N 1
ATOM 4899 C CA . ARG B 1 36 ? -59.25 -30.188 -0.845 1 21.05 36 ARG B CA 1
ATOM 4900 C C . ARG B 1 36 ? -59.719 -31.188 0.209 1 21.05 36 ARG B C 1
ATOM 4902 O O . ARG B 1 36 ? -60.875 -31.188 0.599 1 21.05 36 ARG B O 1
ATOM 4909 N N . LEU B 1 37 ? -59.094 -32.375 0.248 1 20.73 37 LEU B N 1
ATOM 4910 C CA . LEU B 1 37 ? -59.406 -33.469 1.121 1 20.73 37 LEU B CA 1
ATOM 4911 C C . LEU B 1 37 ? -59.375 -33.062 2.586 1 20.73 37 LEU B C 1
ATOM 4913 O O . LEU B 1 37 ? -58.688 -32.125 2.951 1 20.73 37 LEU B O 1
ATOM 4917 N N . PRO B 1 38 ? -60.062 -33.812 3.557 1 21.39 38 PRO B N 1
ATOM 4918 C CA . PRO B 1 38 ? -60.781 -33.75 4.84 1 21.39 38 PRO B CA 1
ATOM 4919 C C . PRO B 1 38 ? -59.812 -33.875 6.035 1 21.39 38 PRO B C 1
ATOM 4921 O O . PRO B 1 38 ? -59.281 -34.938 6.297 1 21.39 38 PRO B O 1
ATOM 4924 N N . PHE B 1 39 ? -58.688 -33.156 6.145 1 22.03 39 PHE B N 1
ATOM 4925 C CA . PHE B 1 39 ? -57.781 -33.562 7.203 1 22.03 39 PHE B CA 1
ATOM 4926 C C . PHE B 1 39 ? -58.438 -33.438 8.57 1 22.03 39 PHE B C 1
ATOM 4928 O O . PHE B 1 39 ? -58.812 -32.344 8.992 1 22.03 39 PHE B O 1
ATOM 4935 N N . THR B 1 40 ? -59.125 -34.438 9.047 1 19.8 40 THR B N 1
ATOM 4936 C CA . THR B 1 40 ? -59.938 -34.625 10.234 1 19.8 40 THR B CA 1
ATOM 4937 C C . THR B 1 40 ? -59.156 -34.344 11.5 1 19.8 40 THR B C 1
ATOM 4939 O O . THR B 1 40 ? -57.906 -34.219 11.453 1 19.8 40 THR B O 1
ATOM 4942 N N . ARG B 1 41 ? -59.812 -34.375 12.734 1 21.59 41 ARG B N 1
ATOM 4943 C CA . ARG B 1 41 ? -59.781 -33.938 14.125 1 21.59 41 ARG B CA 1
ATOM 4944 C C . ARG B 1 41 ? -58.562 -34.5 14.844 1 21.59 41 ARG B C 1
ATOM 4946 O O . ARG B 1 41 ? -57.938 -33.812 15.656 1 21.59 41 ARG B O 1
ATOM 4953 N N . LYS B 1 42 ? -58.438 -35.938 14.766 1 23.02 42 LYS B N 1
ATOM 4954 C CA . LYS B 1 42 ? -57.938 -36.875 15.789 1 23.02 42 LYS B CA 1
ATOM 4955 C C . LYS B 1 42 ? -56.438 -36.688 16.016 1 23.02 42 LYS B C 1
ATOM 4957 O O . LYS B 1 42 ? -55.906 -37.094 17.031 1 23.02 42 LYS B O 1
ATOM 4962 N N . HIS B 1 43 ? -55.688 -36.344 14.844 1 24.38 43 HIS B N 1
ATOM 4963 C CA . HIS B 1 43 ? -54.312 -36.719 15.062 1 24.38 43 HIS B CA 1
ATOM 4964 C C . HIS B 1 43 ? -53.625 -35.812 16.078 1 24.38 43 HIS B C 1
ATOM 4966 O O . HIS B 1 43 ? -52.406 -35.625 16.062 1 24.38 43 HIS B O 1
ATOM 4972 N N . VAL B 1 44 ? -54.531 -35.031 16.875 1 26.84 44 VAL B N 1
ATOM 4973 C CA . VAL B 1 44 ? -54.25 -34.062 17.953 1 26.84 44 VAL B CA 1
ATOM 4974 C C . VAL B 1 44 ? -53.375 -34.719 19.016 1 26.84 44 VAL B C 1
ATOM 4976 O O . VAL B 1 44 ? -52.438 -34.125 19.531 1 26.84 44 VAL B O 1
ATOM 4979 N N . ILE B 1 45 ? -53.812 -36.031 19.438 1 24.97 45 ILE B N 1
ATOM 4980 C CA . ILE B 1 45 ? -53.562 -36.562 20.766 1 24.97 45 ILE B CA 1
ATOM 4981 C C . ILE B 1 45 ? -52.062 -36.875 20.953 1 24.97 45 ILE B C 1
ATOM 4983 O O . ILE B 1 45 ? -51.5 -36.594 22.016 1 24.97 45 ILE B O 1
ATOM 4987 N N . LEU B 1 46 ? -51.531 -37.562 19.859 1 23.88 46 LEU B N 1
ATOM 4988 C CA . LEU B 1 46 ? -50.344 -38.344 20.188 1 23.88 46 LEU B CA 1
ATOM 4989 C C . LEU B 1 46 ? -49.156 -37.438 20.516 1 23.88 46 LEU B C 1
ATOM 4991 O O . LEU B 1 46 ? -48.031 -37.906 20.625 1 23.88 46 LEU B O 1
ATOM 4995 N N . VAL B 1 47 ? -49.344 -36.062 20.484 1 27.34 47 VAL B N 1
ATOM 4996 C CA . VAL B 1 47 ? -48.344 -35.031 20.781 1 27.34 47 VAL B CA 1
ATOM 4997 C C . VAL B 1 47 ? -47.844 -35.188 22.203 1 27.34 47 VAL B C 1
ATOM 4999 O O . VAL B 1 47 ? -46.719 -34.75 22.531 1 27.34 47 VAL B O 1
ATOM 5002 N N . LEU B 1 48 ? -48.75 -35.719 23.047 1 26.3 48 LEU B N 1
ATOM 5003 C CA . LEU B 1 48 ? -48.594 -35.594 24.5 1 26.3 48 LEU B CA 1
ATOM 5004 C C . LEU B 1 48 ? -47.406 -36.438 24.969 1 26.3 48 LEU B C 1
ATOM 5006 O O . LEU B 1 48 ? -46.656 -36 25.859 1 26.3 48 LEU B O 1
ATOM 5010 N N . LEU B 1 49 ? -47.406 -37.781 24.625 1 23.94 49 LEU B N 1
ATOM 5011 C CA . LEU B 1 49 ? -46.75 -38.781 25.438 1 23.94 49 LEU B CA 1
ATOM 5012 C C . LEU B 1 49 ? -45.219 -38.625 25.344 1 23.94 49 LEU B C 1
ATOM 5014 O O . LEU B 1 49 ? -44.5 -39.094 26.234 1 23.94 49 LEU B O 1
ATOM 5018 N N . ALA B 1 50 ? -44.656 -38.312 24.156 1 25.17 50 ALA B N 1
ATOM 5019 C CA . ALA B 1 50 ? -43.25 -38.656 24.016 1 25.17 50 ALA B CA 1
ATOM 5020 C C . ALA B 1 50 ? -42.375 -37.75 24.875 1 25.17 50 ALA B C 1
ATOM 5022 O O . ALA B 1 50 ? -41.156 -37.656 24.672 1 25.17 50 ALA B O 1
ATOM 5023 N N . ILE B 1 51 ? -42.906 -36.906 25.844 1 27.14 51 ILE B N 1
ATOM 5024 C CA . ILE B 1 51 ? -42.312 -35.938 26.766 1 27.14 51 ILE B CA 1
ATOM 5025 C C . ILE B 1 51 ? -41.438 -36.656 27.781 1 27.14 51 ILE B C 1
ATOM 5027 O O . ILE B 1 51 ? -40.406 -36.156 28.203 1 27.14 51 ILE B O 1
ATOM 5031 N N . GLY B 1 52 ? -41.875 -37.875 28.281 1 22.33 52 GLY B N 1
ATOM 5032 C CA . GLY B 1 52 ? -41.594 -38.375 29.609 1 22.33 52 GLY B CA 1
ATOM 5033 C C . GLY B 1 52 ? -40.125 -38.719 29.797 1 22.33 52 GLY B C 1
ATOM 5034 O O . GLY B 1 52 ? -39.562 -38.5 30.875 1 22.33 52 GLY B O 1
ATOM 5035 N N . VAL B 1 53 ? -39.625 -39.688 28.969 1 24.62 53 VAL B N 1
ATOM 5036 C CA . VAL B 1 53 ? -38.594 -40.594 29.453 1 24.62 53 VAL B CA 1
ATOM 5037 C C . VAL B 1 53 ? -37.281 -39.812 29.656 1 24.62 53 VAL B C 1
ATOM 5039 O O . VAL B 1 53 ? -36.219 -40.375 29.688 1 24.62 53 VAL B O 1
ATOM 5042 N N . PHE B 1 54 ? -37.344 -38.406 29.75 1 23.56 54 PHE B N 1
ATOM 5043 C CA . PHE B 1 54 ? -36.188 -37.5 29.891 1 23.56 54 PHE B CA 1
ATOM 5044 C C . PHE B 1 54 ? -35.5 -37.719 31.234 1 23.56 54 PHE B C 1
ATOM 5046 O O . PHE B 1 54 ? -34.469 -37.094 31.516 1 23.56 54 PHE B O 1
ATOM 5053 N N . ALA B 1 55 ? -36.312 -38.219 32.219 1 22.62 55 ALA B N 1
ATOM 5054 C CA . ALA B 1 55 ? -35.938 -37.969 33.594 1 22.62 55 ALA B CA 1
ATOM 5055 C C . ALA B 1 55 ? -34.688 -38.75 33.969 1 22.62 55 ALA B C 1
ATOM 5057 O O . ALA B 1 55 ? -33.844 -38.25 34.719 1 22.62 55 ALA B O 1
ATOM 5058 N N . LEU B 1 56 ? -34.906 -40.094 33.875 1 21.83 56 LEU B N 1
ATOM 5059 C CA . LEU B 1 56 ? -34.312 -41 34.875 1 21.83 56 LEU B CA 1
ATOM 5060 C C . LEU B 1 56 ? -32.781 -41 34.75 1 21.83 56 LEU B C 1
ATOM 5062 O O . LEU B 1 56 ? -32.094 -41.156 35.75 1 21.83 56 LEU B O 1
ATOM 5066 N N . LEU B 1 57 ? -32.344 -41.344 33.531 1 21.84 57 LEU B N 1
ATOM 5067 C CA . LEU B 1 57 ? -31.078 -42.062 33.531 1 21.84 57 LEU B CA 1
ATOM 5068 C C . LEU B 1 57 ? -29.953 -41.125 33.969 1 21.84 57 LEU B C 1
ATOM 5070 O O . LEU B 1 57 ? -28.859 -41.125 33.375 1 21.84 57 LEU B O 1
ATOM 5074 N N . PHE B 1 58 ? -30.266 -40 34.781 1 25.73 58 PHE B N 1
ATOM 5075 C CA . PHE B 1 58 ? -29.328 -38.938 35.156 1 25.73 58 PHE B CA 1
ATOM 5076 C C . PHE B 1 58 ? -28.328 -39.469 36.188 1 25.73 58 PHE B C 1
ATOM 5078 O O . PHE B 1 58 ? -27.609 -38.688 36.812 1 25.73 58 PHE B O 1
ATOM 5085 N N . GLY B 1 59 ? -28.625 -40.688 36.594 1 21.39 59 GLY B N 1
ATOM 5086 C CA . GLY B 1 59 ? -28.109 -40.906 37.938 1 21.39 59 GLY B CA 1
ATOM 5087 C C . GLY B 1 59 ? -26.641 -40.562 38.062 1 21.39 59 GLY B C 1
ATOM 5088 O O . GLY B 1 59 ? -26.25 -39.781 38.938 1 21.39 59 GLY B O 1
ATOM 5089 N N . ASN B 1 60 ? -25.844 -41.594 38.156 1 21.47 60 ASN B N 1
ATOM 5090 C CA . ASN B 1 60 ? -24.75 -41.875 39.062 1 21.47 60 ASN B CA 1
ATOM 5091 C C . ASN B 1 60 ? -23.453 -41.188 38.594 1 21.47 60 ASN B C 1
ATOM 5093 O O . ASN B 1 60 ? -22.359 -41.562 39.031 1 21.47 60 ASN B O 1
ATOM 5097 N N . ILE B 1 61 ? -23.531 -40.406 37.531 1 20.95 61 ILE B N 1
ATOM 5098 C CA . ILE B 1 61 ? -22.234 -40.25 36.875 1 20.95 61 ILE B CA 1
ATOM 5099 C C . ILE B 1 61 ? -21.281 -39.5 37.812 1 20.95 61 ILE B C 1
ATOM 5101 O O . ILE B 1 61 ? -21.172 -38.281 37.719 1 20.95 61 ILE B O 1
ATOM 5105 N N . TRP B 1 62 ? -21.484 -39.656 39.125 1 21.14 62 TRP B N 1
ATOM 5106 C CA . TRP B 1 62 ? -20.828 -38.844 40.156 1 21.14 62 TRP B CA 1
ATOM 5107 C C . TRP B 1 62 ? -19.312 -38.875 40 1 21.14 62 TRP B C 1
ATOM 5109 O O . TRP B 1 62 ? -18.625 -37.844 40.188 1 21.14 62 TRP B O 1
ATOM 5119 N N . ALA B 1 63 ? -18.75 -40.094 40.094 1 20.02 63 ALA B N 1
ATOM 5120 C CA . ALA B 1 63 ? -17.594 -40.344 40.969 1 20.02 63 ALA B CA 1
ATOM 5121 C C . ALA B 1 63 ? -16.344 -39.656 40.406 1 20.02 63 ALA B C 1
ATOM 5123 O O . ALA B 1 63 ? -15.633 -38.969 41.125 1 20.02 63 ALA B O 1
ATOM 5124 N N . GLY B 1 64 ? -15.633 -40.375 39.5 1 20.62 64 GLY B N 1
ATOM 5125 C CA . GLY B 1 64 ? -14.18 -40.406 39.531 1 20.62 64 GLY B CA 1
ATOM 5126 C C . GLY B 1 64 ? -13.539 -39.156 39.031 1 20.62 64 GLY B C 1
ATOM 5127 O O . GLY B 1 64 ? -13.609 -38.875 37.812 1 20.62 64 GLY B O 1
ATOM 5128 N N . TRP B 1 65 ? -13.57 -38 39.75 1 22.48 65 TRP B N 1
ATOM 5129 C CA . TRP B 1 65 ? -13.148 -36.594 39.594 1 22.48 65 TRP B CA 1
ATOM 5130 C C . TRP B 1 65 ? -11.672 -36.5 39.25 1 22.48 65 TRP B C 1
ATOM 5132 O O . TRP B 1 65 ? -10.805 -36.625 40.125 1 22.48 65 TRP B O 1
ATOM 5142 N N . GLY B 1 66 ? -11.156 -37.5 38.469 1 20.52 66 GLY B N 1
ATOM 5143 C CA . GLY B 1 66 ? -9.703 -37.562 38.438 1 20.52 66 GLY B CA 1
ATOM 5144 C C . GLY B 1 66 ? -9.047 -36.219 38.125 1 20.52 66 GLY B C 1
ATOM 5145 O O . GLY B 1 66 ? -9.664 -35.344 37.5 1 20.52 66 GLY B O 1
ATOM 5146 N N . THR B 1 67 ? -8.078 -35.781 39.031 1 22 67 THR B N 1
ATOM 5147 C CA . THR B 1 67 ? -7.254 -34.594 39.188 1 22 67 THR B CA 1
ATOM 5148 C C . THR B 1 67 ? -6.602 -34.188 37.875 1 22 67 THR B C 1
ATOM 5150 O O . THR B 1 67 ? -5.77 -34.938 37.344 1 22 67 THR B O 1
ATOM 5153 N N . TRP B 1 68 ? -7.43 -33.781 36.906 1 19.11 68 TRP B N 1
ATOM 5154 C CA . TRP B 1 68 ? -6.938 -33.469 35.594 1 19.11 68 TRP B CA 1
ATOM 5155 C C . TRP B 1 68 ? -5.781 -32.469 35.656 1 19.11 68 TRP B C 1
ATOM 5157 O O . TRP B 1 68 ? -5.938 -31.359 36.156 1 19.11 68 TRP B O 1
ATOM 5167 N N . ASN B 1 69 ? -4.641 -33 35.969 1 19.84 69 ASN B N 1
ATOM 5168 C CA . ASN B 1 69 ? -3.385 -32.281 36.094 1 19.84 69 ASN B CA 1
ATOM 5169 C C . ASN B 1 69 ? -3.227 -31.234 35 1 19.84 69 ASN B C 1
ATOM 5171 O O . ASN B 1 69 ? -3.467 -31.516 33.812 1 19.84 69 ASN B O 1
ATOM 5175 N N . LYS B 1 70 ? -3.238 -29.969 35.375 1 22.22 70 LYS B N 1
ATOM 5176 C CA . LYS B 1 70 ? -3.119 -28.688 34.688 1 22.22 70 LYS B CA 1
ATOM 5177 C C . LYS B 1 70 ? -1.958 -28.719 33.688 1 22.22 70 LYS B C 1
ATOM 5179 O O . LYS B 1 70 ? -0.804 -28.531 34.062 1 22.22 70 LYS B O 1
ATOM 5184 N N . ALA B 1 71 ? -1.899 -29.703 32.938 1 20.33 71 ALA B N 1
ATOM 5185 C CA . ALA B 1 71 ? -0.72 -29.562 32.062 1 20.33 71 ALA B CA 1
ATOM 5186 C C . ALA B 1 71 ? -0.599 -28.156 31.516 1 20.33 71 ALA B C 1
ATOM 5188 O O . ALA B 1 71 ? -1.559 -27.609 30.969 1 20.33 71 ALA B O 1
ATOM 5189 N N . ALA B 1 72 ? 0.266 -27.344 32.125 1 22.48 72 ALA B N 1
ATOM 5190 C CA . ALA B 1 72 ? 0.702 -25.969 31.875 1 22.48 72 ALA B CA 1
ATOM 5191 C C . ALA B 1 72 ? 0.739 -25.703 30.375 1 22.48 72 ALA B C 1
ATOM 5193 O O . ALA B 1 72 ? 1.498 -26.328 29.625 1 22.48 72 ALA B O 1
ATOM 5194 N N . VAL B 1 73 ? -0.352 -25.547 29.844 1 20.05 73 VAL B N 1
ATOM 5195 C CA . VAL B 1 73 ? -0.46 -25.109 28.453 1 20.05 73 VAL B CA 1
ATOM 5196 C C . VAL B 1 73 ? 0.554 -24 28.188 1 20.05 73 VAL B C 1
ATOM 5198 O O . VAL B 1 73 ? 0.503 -22.938 28.812 1 20.05 73 VAL B O 1
ATOM 5201 N N . ALA B 1 74 ? 1.75 -24.469 27.922 1 22.86 74 ALA B N 1
ATOM 5202 C CA . ALA B 1 74 ? 2.873 -23.578 27.688 1 22.86 74 ALA B CA 1
ATOM 5203 C C . ALA B 1 74 ? 2.426 -22.328 26.922 1 22.86 74 ALA B C 1
ATOM 5205 O O . ALA B 1 74 ? 1.467 -22.375 26.141 1 22.86 74 ALA B O 1
ATOM 5206 N N . PRO B 1 75 ? 2.732 -21.109 27.484 1 24 75 PRO B N 1
ATOM 5207 C CA . PRO B 1 75 ? 2.445 -19.781 26.953 1 24 75 PRO B CA 1
ATOM 5208 C C . PRO B 1 75 ? 2.43 -19.734 25.438 1 24 75 PRO B C 1
ATOM 5210 O O . PRO B 1 75 ? 3.006 -20.625 24.781 1 24 75 PRO B O 1
ATOM 5213 N N . GLY B 1 76 ? 1.493 -19.047 24.969 1 22.48 76 GLY B N 1
ATOM 5214 C CA . GLY B 1 76 ? 1.079 -18.797 23.594 1 22.48 76 GLY B CA 1
ATOM 5215 C C . GLY B 1 76 ? 2.246 -18.672 22.625 1 22.48 76 GLY B C 1
ATOM 5216 O O . GLY B 1 76 ? 3.273 -18.078 22.969 1 22.48 76 GLY B O 1
ATOM 5217 N N . THR B 1 77 ? 2.4 -19.625 21.906 1 22.12 77 THR B N 1
ATOM 5218 C CA . THR B 1 77 ? 3.461 -19.688 20.906 1 22.12 77 THR B CA 1
ATOM 5219 C C . THR B 1 77 ? 3.627 -18.328 20.219 1 22.12 77 THR B C 1
ATOM 5221 O O . THR B 1 77 ? 2.686 -17.812 19.625 1 22.12 77 THR B O 1
ATOM 5224 N N . VAL B 1 78 ? 4.332 -17.453 20.906 1 24.62 78 VAL B N 1
ATOM 5225 C CA . VAL B 1 78 ? 4.867 -16.266 20.219 1 24.62 78 VAL B CA 1
ATOM 5226 C C . VAL B 1 78 ? 5.133 -16.594 18.75 1 24.62 78 VAL B C 1
ATOM 5228 O O . VAL B 1 78 ? 5.797 -17.578 18.438 1 24.62 78 VAL B O 1
ATOM 5231 N N . PHE B 1 79 ? 4.133 -16.266 18.078 1 22.83 79 PHE B N 1
ATOM 5232 C CA . PHE B 1 79 ? 4.387 -16.375 16.656 1 22.83 79 PHE B CA 1
ATOM 5233 C C . PHE B 1 79 ? 5.832 -16.016 16.328 1 22.83 79 PHE B C 1
ATOM 5235 O O . PHE B 1 79 ? 6.363 -15.039 16.844 1 22.83 79 PHE B O 1
ATOM 5242 N N . PRO B 1 80 ? 6.52 -16.969 15.992 1 23.69 80 PRO B N 1
ATOM 5243 C CA . PRO B 1 80 ? 7.891 -16.562 15.68 1 23.69 80 PRO B CA 1
ATOM 5244 C C . PRO B 1 80 ? 7.961 -15.234 14.922 1 23.69 80 PRO B C 1
ATOM 5246 O O . PRO B 1 80 ? 7.176 -15.008 14 1 23.69 80 PRO B O 1
ATOM 5249 N N . THR B 1 81 ? 7.996 -14.164 15.594 1 25.72 81 THR B N 1
ATOM 5250 C CA . THR B 1 81 ? 8.57 -13.055 14.844 1 25.72 81 THR B CA 1
ATOM 5251 C C . THR B 1 81 ? 9.516 -13.562 13.766 1 25.72 81 THR B C 1
ATOM 5253 O O . THR B 1 81 ? 10.164 -14.602 13.93 1 25.72 81 THR B O 1
ATOM 5256 N N . ALA B 1 82 ? 9.172 -13.102 12.578 1 26.33 82 ALA B N 1
ATOM 5257 C CA . ALA B 1 82 ? 10.195 -13.406 11.578 1 26.33 82 ALA B CA 1
ATOM 5258 C C . ALA B 1 82 ? 11.578 -13.461 12.219 1 26.33 82 ALA B C 1
ATOM 5260 O O . ALA B 1 82 ? 12.07 -12.453 12.734 1 26.33 82 ALA B O 1
ATOM 5261 N N . ASN B 1 83 ? 11.742 -14.445 13.023 1 25.66 83 ASN B N 1
ATOM 5262 C CA . ASN B 1 83 ? 13.102 -14.719 13.461 1 25.66 83 ASN B CA 1
ATOM 5263 C C . ASN B 1 83 ? 14.125 -14.305 12.406 1 25.66 83 ASN B C 1
ATOM 5265 O O . ASN B 1 83 ? 13.914 -14.523 11.211 1 25.66 83 ASN B O 1
ATOM 5269 N N . PRO B 1 84 ? 14.969 -13.352 12.766 1 27.66 84 PRO B N 1
ATOM 5270 C CA . PRO B 1 84 ? 16.141 -13.227 11.898 1 27.66 84 PRO B CA 1
ATOM 5271 C C . PRO B 1 84 ? 16.609 -14.578 11.344 1 27.66 84 PRO B C 1
ATOM 5273 O O . PRO B 1 84 ? 16.328 -15.617 11.938 1 27.66 84 PRO B O 1
ATOM 5276 N N . LEU B 1 85 ? 16.891 -14.578 10.031 1 28.31 85 LEU B N 1
ATOM 5277 C CA . LEU B 1 85 ? 17.688 -15.656 9.453 1 28.31 85 LEU B CA 1
ATOM 5278 C C . LEU B 1 85 ? 18.625 -16.25 10.492 1 28.31 85 LEU B C 1
ATOM 5280 O O . LEU B 1 85 ? 19.406 -15.531 11.125 1 28.31 85 LEU B O 1
ATOM 5284 N N . ASP B 1 86 ? 18.297 -17.141 11.258 1 27.19 86 ASP B N 1
ATOM 5285 C CA . ASP B 1 86 ? 19.391 -17.906 11.859 1 27.19 86 ASP B CA 1
ATOM 5286 C C . ASP B 1 86 ? 20.609 -17.938 10.945 1 27.19 86 ASP B C 1
ATOM 5288 O O . ASP B 1 86 ? 20.484 -17.719 9.734 1 27.19 86 ASP B O 1
ATOM 5292 N N . GLY B 1 87 ? 21.906 -18.234 11.492 1 26.58 87 GLY B N 1
ATOM 5293 C CA . GLY B 1 87 ? 23.25 -18.312 10.938 1 26.58 87 GLY B CA 1
ATOM 5294 C C . GLY B 1 87 ? 23.281 -18.906 9.539 1 26.58 87 GLY B C 1
ATOM 5295 O O . GLY B 1 87 ? 23.281 -18.188 8.547 1 26.58 87 GLY B O 1
ATOM 5296 N N . SER B 1 88 ? 23.859 -20.297 9.461 1 29.58 88 SER B N 1
ATOM 5297 C CA . SER B 1 88 ? 24.719 -20.953 8.484 1 29.58 88 SER B CA 1
ATOM 5298 C C . SER B 1 88 ? 23.953 -21.328 7.227 1 29.58 88 SER B C 1
ATOM 5300 O O . SER B 1 88 ? 24.547 -21.703 6.219 1 29.58 88 SER B O 1
ATOM 5302 N N . THR B 1 89 ? 22.719 -22.016 7.305 1 31.83 89 THR B N 1
ATOM 5303 C CA . THR B 1 89 ? 22.578 -22.859 6.125 1 31.83 89 THR B CA 1
ATOM 5304 C C . THR B 1 89 ? 22.266 -22.016 4.895 1 31.83 89 THR B C 1
ATOM 5306 O O . THR B 1 89 ? 21.25 -21.328 4.848 1 31.83 89 THR B O 1
ATOM 5309 N N . VAL B 1 90 ? 23.25 -21.641 4.148 1 36.16 90 VAL B N 1
ATOM 5310 C CA . VAL B 1 90 ? 23.344 -21.156 2.771 1 36.16 90 VAL B CA 1
ATOM 5311 C C . VAL B 1 90 ? 22.328 -21.891 1.897 1 36.16 90 VAL B C 1
ATOM 5313 O O . VAL B 1 90 ? 22.469 -23.094 1.666 1 36.16 90 VAL B O 1
ATOM 5316 N N . TYR B 1 91 ? 21.109 -21.891 2.023 1 42.72 91 TYR B N 1
ATOM 5317 C CA . TYR B 1 91 ? 20.344 -22.516 0.949 1 42.72 91 TYR B CA 1
ATOM 5318 C C . TYR B 1 91 ? 20.75 -21.953 -0.407 1 42.72 91 TYR B C 1
ATOM 5320 O O . TYR B 1 91 ? 20.781 -20.734 -0.595 1 42.72 91 TYR B O 1
ATOM 5328 N N . THR B 1 92 ? 21.719 -22.562 -1.192 1 50.66 92 THR B N 1
ATOM 5329 C CA . THR B 1 92 ? 22.219 -22.203 -2.512 1 50.66 92 THR B CA 1
ATOM 5330 C C . THR B 1 92 ? 21.125 -22.359 -3.568 1 50.66 92 THR B C 1
ATOM 5332 O O . THR B 1 92 ? 20.719 -23.469 -3.889 1 50.66 92 THR B O 1
ATOM 5335 N N . HIS B 1 93 ? 20.062 -21.5 -3.674 1 65.06 93 HIS B N 1
ATOM 5336 C CA . HIS B 1 93 ? 19.25 -21.453 -4.887 1 65.06 93 HIS B CA 1
ATOM 5337 C C . HIS B 1 93 ? 20 -20.75 -6.02 1 65.06 93 HIS B C 1
ATOM 5339 O O . HIS B 1 93 ? 20.906 -19.953 -5.77 1 65.06 93 HIS B O 1
ATOM 5345 N N . GLY B 1 94 ? 19.891 -21.516 -7.191 1 78.5 94 GLY B N 1
ATOM 5346 C CA . GLY B 1 94 ? 20.531 -20.844 -8.312 1 78.5 94 GLY B CA 1
ATOM 5347 C C . GLY B 1 94 ? 20.031 -21.328 -9.656 1 78.5 94 GLY B C 1
ATOM 5348 O O . GLY B 1 94 ? 19.094 -22.125 -9.727 1 78.5 94 GLY B O 1
ATOM 5349 N N . ILE B 1 95 ? 20.391 -20.609 -10.57 1 80.62 95 ILE B N 1
ATOM 5350 C CA . ILE B 1 95 ? 20.219 -20.953 -11.977 1 80.62 95 ILE B CA 1
ATOM 5351 C C . ILE B 1 95 ? 21.516 -21.531 -12.531 1 80.62 95 ILE B C 1
ATOM 5353 O O . ILE B 1 95 ? 22.531 -20.844 -12.586 1 80.62 95 ILE B O 1
ATOM 5357 N N . SER B 1 96 ? 21.453 -22.797 -12.844 1 75.81 96 SER B N 1
ATOM 5358 C CA . SER B 1 96 ? 22.672 -23.547 -13.117 1 75.81 96 SER B CA 1
ATOM 5359 C C . SER B 1 96 ? 23.328 -23.094 -14.422 1 75.81 96 SER B C 1
ATOM 5361 O O . SER B 1 96 ? 24.547 -23.031 -14.523 1 75.81 96 SER B O 1
ATOM 5363 N N . GLN B 1 97 ? 22.516 -22.812 -15.43 1 80 97 GLN B N 1
ATOM 5364 C CA . GLN B 1 97 ? 23.188 -22.453 -16.672 1 80 97 GLN B CA 1
ATOM 5365 C C . GLN B 1 97 ? 22.25 -21.656 -17.594 1 80 97 GLN B C 1
ATOM 5367 O O . GLN B 1 97 ? 21.094 -22.031 -17.766 1 80 97 GLN B O 1
ATOM 5372 N N . VAL B 1 98 ? 22.797 -20.609 -18.078 1 83.94 98 VAL B N 1
ATOM 5373 C CA . VAL B 1 98 ? 22.203 -19.797 -19.141 1 83.94 98 VAL B CA 1
ATOM 5374 C C . VAL B 1 98 ? 23.203 -19.641 -20.297 1 83.94 98 VAL B C 1
ATOM 5376 O O . VAL B 1 98 ? 24.344 -19.219 -20.078 1 83.94 98 VAL B O 1
ATOM 5379 N N . THR B 1 99 ? 22.766 -20.031 -21.453 1 82.62 99 THR B N 1
ATOM 5380 C CA . THR B 1 99 ? 23.641 -19.938 -22.609 1 82.62 99 THR B CA 1
ATOM 5381 C C . THR B 1 99 ? 23.438 -18.625 -23.359 1 82.62 99 THR B C 1
ATOM 5383 O O . THR B 1 99 ? 22.297 -18.266 -23.672 1 82.62 99 THR B O 1
ATOM 5386 N N . LEU B 1 100 ? 24.484 -18 -23.5 1 86 100 LEU B N 1
ATOM 5387 C CA . LEU B 1 100 ? 24.469 -16.781 -24.297 1 86 100 LEU B CA 1
ATOM 5388 C C . LEU B 1 100 ? 25.266 -16.969 -25.594 1 86 100 LEU B C 1
ATOM 5390 O O . LEU B 1 100 ? 25.578 -18.094 -25.969 1 86 100 LEU B O 1
ATOM 5394 N N . ASP B 1 101 ? 25.469 -15.883 -26.297 1 77.56 101 ASP B N 1
ATOM 5395 C CA . ASP B 1 101 ? 26.156 -15.992 -27.594 1 77.56 101 ASP B CA 1
ATOM 5396 C C . ASP B 1 101 ? 27.594 -16.453 -27.422 1 77.56 101 ASP B C 1
ATOM 5398 O O . ASP B 1 101 ? 28.188 -16.281 -26.359 1 77.56 101 ASP B O 1
ATOM 5402 N N . GLY B 1 102 ? 28.125 -17.156 -28.453 1 73.38 102 GLY B N 1
ATOM 5403 C CA . GLY B 1 102 ? 29.516 -17.547 -28.516 1 73.38 102 GLY B CA 1
ATOM 5404 C C . GLY B 1 102 ? 29.875 -18.672 -27.562 1 73.38 102 GLY B C 1
ATOM 5405 O O . GLY B 1 102 ? 31.016 -18.781 -27.125 1 73.38 102 GLY B O 1
ATOM 5406 N N . GLY B 1 103 ? 28.844 -19.359 -27.078 1 74.94 103 GLY B N 1
ATOM 5407 C CA . GLY B 1 103 ? 29.109 -20.5 -26.203 1 74.94 103 GLY B CA 1
ATOM 5408 C C . GLY B 1 103 ? 29.328 -20.094 -24.766 1 74.94 103 GLY B C 1
ATOM 5409 O O . GLY B 1 103 ? 29.781 -20.906 -23.953 1 74.94 103 GLY B O 1
ATOM 5410 N N . LEU B 1 104 ? 29.062 -18.906 -24.438 1 83.81 104 LEU B N 1
ATOM 5411 C CA . LEU B 1 104 ? 29.188 -18.422 -23.062 1 83.81 104 LEU B CA 1
ATOM 5412 C C . LEU B 1 104 ? 28.062 -18.969 -22.203 1 83.81 104 LEU B C 1
ATOM 5414 O O . LEU B 1 104 ? 26.875 -18.875 -22.547 1 83.81 104 LEU B O 1
ATOM 5418 N N . PHE B 1 105 ? 28.562 -19.656 -21.156 1 85.44 105 PHE B N 1
ATOM 5419 C CA . PHE B 1 105 ? 27.641 -20.141 -20.156 1 85.44 105 PHE B CA 1
ATOM 5420 C C . PHE B 1 105 ? 27.75 -19.328 -18.875 1 85.44 105 PHE B C 1
ATOM 5422 O O . PHE B 1 105 ? 28.859 -19.031 -18.406 1 85.44 105 PHE B O 1
ATOM 5429 N N . ILE B 1 106 ? 26.594 -18.891 -18.406 1 89.69 106 ILE B N 1
ATOM 5430 C CA . ILE B 1 106 ? 26.562 -18.141 -17.156 1 89.69 106 ILE B CA 1
ATOM 5431 C C . ILE B 1 106 ? 25.703 -18.875 -16.141 1 89.69 106 ILE B C 1
ATOM 5433 O O . ILE B 1 106 ? 24.641 -19.406 -16.484 1 89.69 106 ILE B O 1
ATOM 5437 N N . ALA B 1 107 ? 26.188 -18.984 -14.961 1 89.94 107 ALA B N 1
ATOM 5438 C CA . ALA B 1 107 ? 25.422 -19.516 -13.836 1 89.94 107 ALA B CA 1
ATOM 5439 C C . ALA B 1 107 ? 25.188 -18.438 -12.781 1 89.94 107 ALA B C 1
ATOM 5441 O O . ALA B 1 107 ? 25.969 -17.484 -12.672 1 89.94 107 ALA B O 1
ATOM 5442 N N . LEU B 1 108 ? 24.078 -18.547 -12.094 1 93.25 108 LEU B N 1
ATOM 5443 C CA . LEU B 1 108 ? 23.734 -17.594 -11.031 1 93.25 108 LEU B CA 1
ATOM 5444 C C . LEU B 1 108 ? 23.391 -18.328 -9.734 1 93.25 108 LEU B C 1
ATOM 5446 O O . LEU B 1 108 ? 22.609 -19.281 -9.734 1 93.25 108 LEU B O 1
ATOM 5450 N N . ASN B 1 109 ? 24.047 -17.938 -8.703 1 91.06 109 ASN B N 1
ATOM 5451 C CA . ASN B 1 109 ? 23.719 -18.344 -7.34 1 91.06 109 ASN B CA 1
ATOM 5452 C C . ASN B 1 109 ? 23.484 -17.141 -6.434 1 91.06 109 ASN B C 1
ATOM 5454 O O . ASN B 1 109 ? 24.047 -16.078 -6.648 1 91.06 109 ASN B O 1
ATOM 5458 N N . TRP B 1 110 ? 22.609 -17.328 -5.52 1 91.44 110 TRP B N 1
ATOM 5459 C CA . TRP B 1 110 ? 22.406 -16.188 -4.625 1 91.44 110 TRP B CA 1
ATOM 5460 C C . TRP B 1 110 ? 22.266 -16.656 -3.18 1 91.44 110 TRP B C 1
ATOM 5462 O O . TRP B 1 110 ? 21.875 -17.797 -2.928 1 91.44 110 TRP B O 1
ATOM 5472 N N . LYS B 1 111 ? 22.641 -15.773 -2.281 1 87.94 111 LYS B N 1
ATOM 5473 C CA . LYS B 1 111 ? 22.516 -15.93 -0.835 1 87.94 111 LYS B CA 1
ATOM 5474 C C . LYS B 1 111 ? 21.75 -14.758 -0.226 1 87.94 111 LYS B C 1
ATOM 5476 O O . LYS B 1 111 ? 21.984 -13.602 -0.586 1 87.94 111 LYS B O 1
ATOM 5481 N N . ILE B 1 112 ? 20.844 -15.141 0.676 1 85.62 112 ILE B N 1
ATOM 5482 C CA . ILE B 1 112 ? 20.016 -14.117 1.282 1 85.62 112 ILE B CA 1
ATOM 5483 C C . ILE B 1 112 ? 20.531 -13.773 2.674 1 85.62 112 ILE B C 1
ATOM 5485 O O . ILE B 1 112 ? 20.844 -14.664 3.463 1 85.62 112 ILE B O 1
ATOM 5489 N N . ASP B 1 113 ? 20.656 -12.523 2.854 1 81.38 113 ASP B N 1
ATOM 5490 C CA . ASP B 1 113 ? 20.938 -12.008 4.188 1 81.38 113 ASP B CA 1
ATOM 5491 C C . ASP B 1 113 ? 19.719 -11.328 4.797 1 81.38 113 ASP B C 1
ATOM 5493 O O . ASP B 1 113 ? 18.609 -11.5 4.309 1 81.38 113 ASP B O 1
ATOM 5497 N N . GLN B 1 114 ? 19.938 -10.703 5.844 1 74.44 114 GLN B N 1
ATOM 5498 C CA . GLN B 1 114 ? 18.812 -10.109 6.578 1 74.44 114 GLN B CA 1
ATOM 5499 C C . GLN B 1 114 ? 18.109 -9.055 5.738 1 74.44 114 GLN B C 1
ATOM 5501 O O . GLN B 1 114 ? 16.875 -8.938 5.793 1 74.44 114 GLN B O 1
ATOM 5506 N N . THR B 1 115 ? 18.859 -8.297 4.938 1 78.75 115 THR B N 1
ATOM 5507 C CA . THR B 1 115 ? 18.234 -7.188 4.227 1 78.75 115 THR B CA 1
ATOM 5508 C C . THR B 1 115 ? 18.703 -7.145 2.775 1 78.75 115 THR B C 1
ATOM 5510 O O . THR B 1 115 ? 18.406 -6.188 2.053 1 78.75 115 THR B O 1
ATOM 5513 N N . SER B 1 116 ? 19.484 -8.172 2.441 1 86.12 116 SER B N 1
ATOM 5514 C CA . SER B 1 116 ? 20.078 -8.102 1.106 1 86.12 116 SER B CA 1
ATOM 5515 C C . SER B 1 116 ? 20.234 -9.492 0.499 1 86.12 116 SER B C 1
ATOM 5517 O O . SER B 1 116 ? 20.078 -10.5 1.188 1 86.12 116 SER B O 1
ATOM 5519 N N . VAL B 1 117 ? 20.453 -9.484 -0.793 1 89.62 117 VAL B N 1
ATOM 5520 C CA . VAL B 1 117 ? 20.781 -10.703 -1.529 1 89.62 117 VAL B CA 1
ATOM 5521 C C . VAL B 1 117 ? 22.172 -10.562 -2.148 1 89.62 117 VAL B C 1
ATOM 5523 O O . VAL B 1 117 ? 22.5 -9.539 -2.752 1 89.62 117 VAL B O 1
ATOM 5526 N N . ASN B 1 118 ? 22.969 -11.578 -1.954 1 92.62 118 ASN B N 1
ATOM 5527 C CA . ASN B 1 118 ? 24.25 -11.68 -2.646 1 92.62 118 ASN B CA 1
ATOM 5528 C C . ASN B 1 118 ? 24.156 -12.578 -3.877 1 92.62 118 ASN B C 1
ATOM 5530 O O . ASN B 1 118 ? 23.922 -13.781 -3.754 1 92.62 118 ASN B O 1
ATOM 5534 N N . PHE B 1 119 ? 24.359 -11.992 -4.98 1 94.88 119 PHE B N 1
ATOM 5535 C CA . PHE B 1 119 ? 24.312 -12.727 -6.238 1 94.88 119 PHE B CA 1
ATOM 5536 C C . PHE B 1 119 ? 25.719 -13.055 -6.727 1 94.88 119 PHE B C 1
ATOM 5538 O O . PHE B 1 119 ? 26.578 -12.18 -6.77 1 94.88 119 PHE B O 1
ATOM 5545 N N . THR B 1 120 ? 25.922 -14.242 -7.07 1 94.12 120 THR B N 1
ATOM 5546 C CA . THR B 1 120 ? 27.188 -14.672 -7.648 1 94.12 120 THR B CA 1
ATOM 5547 C C . THR B 1 120 ? 26.984 -15.148 -9.086 1 94.12 120 THR B C 1
ATOM 5549 O O . THR B 1 120 ? 26.328 -16.156 -9.32 1 94.12 120 THR B O 1
ATOM 5552 N N . LEU B 1 121 ? 27.547 -14.406 -9.961 1 93.75 121 LEU B N 1
ATOM 5553 C CA . LEU B 1 121 ? 27.594 -14.812 -11.359 1 93.75 121 LEU B CA 1
ATOM 5554 C C . LEU B 1 121 ? 28.891 -15.555 -11.672 1 93.75 121 LEU B C 1
ATOM 5556 O O . LEU B 1 121 ? 29.984 -15.086 -11.312 1 93.75 121 LEU B O 1
ATOM 5560 N N . SER B 1 122 ? 28.719 -16.719 -12.273 1 91.88 122 SER B N 1
ATOM 5561 C CA . SER B 1 122 ? 29.875 -17.484 -12.719 1 91.88 122 SER B CA 1
ATOM 5562 C C . SER B 1 122 ? 29.781 -17.812 -14.203 1 91.88 122 SER B C 1
ATOM 5564 O O . SER B 1 122 ? 28.688 -18.078 -14.711 1 91.88 122 SER B O 1
ATOM 5566 N N . TRP B 1 123 ? 30.922 -17.703 -14.875 1 89.19 123 TRP B N 1
ATOM 5567 C CA . TRP B 1 123 ? 30.891 -18.016 -16.297 1 89.19 123 TRP B CA 1
ATOM 5568 C C . TRP B 1 123 ? 32.094 -18.875 -16.688 1 89.19 123 TRP B C 1
ATOM 5570 O O . TRP B 1 123 ? 33.062 -18.984 -15.93 1 89.19 123 TRP B O 1
ATOM 5580 N N . ASN B 1 124 ? 31.891 -19.625 -17.797 1 79.56 124 ASN B N 1
ATOM 5581 C CA . ASN B 1 124 ? 32.969 -20.484 -18.281 1 79.56 124 ASN B CA 1
ATOM 5582 C C . ASN B 1 124 ? 34.062 -19.672 -18.953 1 79.56 124 ASN B C 1
ATOM 5584 O O . ASN B 1 124 ? 33.781 -18.781 -19.766 1 79.56 124 ASN B O 1
ATOM 5588 N N . ALA B 1 125 ? 35.312 -19.719 -18.438 1 62.41 125 ALA B N 1
ATOM 5589 C CA . ALA B 1 125 ? 36.5 -18.969 -18.797 1 62.41 125 ALA B CA 1
ATOM 5590 C C . ALA B 1 125 ? 36.969 -19.312 -20.203 1 62.41 125 ALA B C 1
ATOM 5592 O O . ALA B 1 125 ? 37.844 -18.641 -20.766 1 62.41 125 ALA B O 1
ATOM 5593 N N . ASN B 1 126 ? 36.625 -20.453 -20.594 1 58.5 126 ASN B N 1
ATOM 5594 C CA . ASN B 1 126 ? 37.281 -20.859 -21.828 1 58.5 126 ASN B CA 1
ATOM 5595 C C . ASN B 1 126 ? 36.969 -19.906 -22.969 1 58.5 126 ASN B C 1
ATOM 5597 O O . ASN B 1 126 ? 37.375 -20.156 -24.109 1 58.5 126 ASN B O 1
ATOM 5601 N N . VAL B 1 127 ? 36.219 -18.922 -22.609 1 55.25 127 VAL B N 1
ATOM 5602 C CA . VAL B 1 127 ? 36.031 -18.016 -23.734 1 55.25 127 VAL B CA 1
ATOM 5603 C C . VAL B 1 127 ? 37.156 -17 -23.766 1 55.25 127 VAL B C 1
ATOM 5605 O O . VAL B 1 127 ? 37.469 -16.375 -22.75 1 55.25 127 VAL B O 1
ATOM 5608 N N . SER B 1 128 ? 38.156 -17.109 -24.641 1 51.59 128 SER B N 1
ATOM 5609 C CA . SER B 1 128 ? 39.406 -16.359 -24.828 1 51.59 128 SER B CA 1
ATOM 5610 C C . SER B 1 128 ? 39.25 -14.93 -24.312 1 51.59 128 SER B C 1
ATOM 5612 O O . SER B 1 128 ? 40.219 -14.359 -23.781 1 51.59 128 SER B O 1
ATOM 5614 N N . ASP B 1 129 ? 38.094 -14.336 -24.391 1 58.06 129 ASP B N 1
ATOM 5615 C CA . ASP B 1 129 ? 37.969 -12.898 -24.156 1 58.06 129 ASP B CA 1
ATOM 5616 C C . ASP B 1 129 ? 37.031 -12.633 -22.969 1 58.06 129 ASP B C 1
ATOM 5618 O O . ASP B 1 129 ? 36.438 -11.555 -22.875 1 58.06 129 ASP B O 1
ATOM 5622 N N . SER B 1 130 ? 37.094 -13.617 -22.094 1 56.75 130 SER B N 1
ATOM 5623 C CA . SER B 1 130 ? 36.125 -13.539 -21 1 56.75 130 SER B CA 1
ATOM 5624 C C . SER B 1 130 ? 36.469 -12.422 -20.031 1 56.75 130 SER B C 1
ATOM 5626 O O . SER B 1 130 ? 35.594 -11.828 -19.406 1 56.75 130 SER B O 1
ATOM 5628 N N . ASN B 1 131 ? 37.812 -12.047 -20.078 1 61.03 131 ASN B N 1
ATOM 5629 C CA . ASN B 1 131 ? 38.25 -10.992 -19.188 1 61.03 131 ASN B CA 1
ATOM 5630 C C . ASN B 1 131 ? 38.031 -9.609 -19.797 1 61.03 131 ASN B C 1
ATOM 5632 O O . ASN B 1 131 ? 38.188 -8.594 -19.109 1 61.03 131 ASN B O 1
ATOM 5636 N N . GLN B 1 132 ? 37.625 -9.648 -21 1 74.19 132 GLN B N 1
ATOM 5637 C CA . GLN B 1 132 ? 37.375 -8.375 -21.656 1 74.19 132 GLN B CA 1
ATOM 5638 C C . GLN B 1 132 ? 35.906 -8.172 -21.938 1 74.19 132 GLN B C 1
ATOM 5640 O O . GLN B 1 132 ? 35.531 -7.516 -22.906 1 74.19 132 GLN B O 1
ATOM 5645 N N . ARG B 1 133 ? 35.094 -8.844 -21.078 1 85.94 133 ARG B N 1
ATOM 5646 C CA . ARG B 1 133 ? 33.656 -8.75 -21.266 1 85.94 133 ARG B CA 1
ATOM 5647 C C . ARG B 1 133 ? 33 -8.086 -20.078 1 85.94 133 ARG B C 1
ATOM 5649 O O . ARG B 1 133 ? 33.531 -8.094 -18.969 1 85.94 133 ARG B O 1
ATOM 5656 N N . TRP B 1 134 ? 31.922 -7.465 -20.375 1 92.06 134 TRP B N 1
ATOM 5657 C CA . TRP B 1 134 ? 31.031 -7.059 -19.297 1 92.06 134 TRP B CA 1
ATOM 5658 C C . TRP B 1 134 ? 29.938 -8.094 -19.078 1 92.06 134 TRP B C 1
ATOM 5660 O O . TRP B 1 134 ? 29.594 -8.844 -19.984 1 92.06 134 TRP B O 1
ATOM 5670 N N . TYR B 1 135 ? 29.5 -8.203 -17.875 1 93.06 135 TYR B N 1
ATOM 5671 C CA . TYR B 1 135 ? 28.422 -9.109 -17.5 1 93.06 135 TYR B CA 1
ATOM 5672 C C . TYR B 1 135 ? 27.297 -8.352 -16.797 1 93.06 135 TYR B C 1
ATOM 5674 O O . TYR B 1 135 ? 27.547 -7.52 -15.93 1 93.06 135 TYR B O 1
ATOM 5682 N N . LEU B 1 136 ? 26.078 -8.641 -17.266 1 96.25 136 LEU B N 1
ATOM 5683 C CA . LEU B 1 136 ? 24.922 -7.934 -16.719 1 96.25 136 LEU B CA 1
ATOM 5684 C C . LEU B 1 136 ? 23.922 -8.914 -16.109 1 96.25 136 LEU B C 1
ATOM 5686 O O . LEU B 1 136 ? 23.594 -9.93 -16.719 1 96.25 136 LEU B O 1
ATOM 5690 N N . LEU B 1 137 ? 23.578 -8.656 -14.898 1 97.25 137 LEU B N 1
ATOM 5691 C CA . LEU B 1 137 ? 22.438 -9.289 -14.242 1 97.25 137 LEU B CA 1
ATOM 5692 C C . LEU B 1 137 ? 21.312 -8.281 -14.023 1 97.25 137 LEU B C 1
ATOM 5694 O O . LEU B 1 137 ? 21.484 -7.301 -13.297 1 97.25 137 LEU B O 1
ATOM 5698 N N . GLY B 1 138 ? 20.219 -8.531 -14.664 1 97.12 138 GLY B N 1
ATOM 5699 C CA . GLY B 1 138 ? 19.094 -7.633 -14.539 1 97.12 138 GLY B CA 1
ATOM 5700 C C . GLY B 1 138 ? 17.906 -8.25 -13.812 1 97.12 138 GLY B C 1
ATOM 5701 O O . GLY B 1 138 ? 17.859 -9.469 -13.609 1 97.12 138 GLY B O 1
ATOM 5702 N N . PHE B 1 139 ? 17.047 -7.422 -13.43 1 95.31 139 PHE B N 1
ATOM 5703 C CA . PHE B 1 139 ? 15.82 -7.762 -12.711 1 95.31 139 PHE B CA 1
ATOM 5704 C C . PHE B 1 139 ? 14.602 -7.121 -13.375 1 95.31 139 PHE B C 1
ATOM 5706 O O . PHE B 1 139 ? 14.445 -5.898 -13.344 1 95.31 139 PHE B O 1
ATOM 5713 N N . ALA B 1 140 ? 13.805 -7.957 -13.906 1 91.62 140 ALA B N 1
ATOM 5714 C CA . ALA B 1 140 ? 12.664 -7.434 -14.648 1 91.62 140 ALA B CA 1
ATOM 5715 C C . ALA B 1 140 ? 11.344 -7.828 -13.984 1 91.62 140 ALA B C 1
ATOM 5717 O O . ALA B 1 140 ? 11.234 -8.914 -13.406 1 91.62 140 ALA B O 1
ATOM 5718 N N . ASP B 1 141 ? 10.469 -6.836 -14.102 1 83.94 141 ASP B N 1
ATOM 5719 C CA . ASP B 1 141 ? 9.086 -7.141 -13.758 1 83.94 141 ASP B CA 1
ATOM 5720 C C . ASP B 1 141 ? 8.344 -7.746 -14.953 1 83.94 141 ASP B C 1
ATOM 5722 O O . ASP B 1 141 ? 8.117 -7.066 -15.953 1 83.94 141 ASP B O 1
ATOM 5726 N N . ARG B 1 142 ? 7.902 -8.992 -14.992 1 79.25 142 ARG B N 1
ATOM 5727 C CA . ARG B 1 142 ? 7.113 -9.695 -15.992 1 79.25 142 ARG B CA 1
ATOM 5728 C C . ARG B 1 142 ? 7.844 -9.742 -17.328 1 79.25 142 ARG B C 1
ATOM 5730 O O . ARG B 1 142 ? 7.25 -9.469 -18.375 1 79.25 142 ARG B O 1
ATOM 5737 N N . GLU B 1 143 ? 8.992 -9.906 -17.469 1 75.56 143 GLU B N 1
ATOM 5738 C CA . GLU B 1 143 ? 9.828 -10.078 -18.656 1 75.56 143 GLU B CA 1
ATOM 5739 C C . GLU B 1 143 ? 9.867 -8.812 -19.5 1 75.56 143 GLU B C 1
ATOM 5741 O O . GLU B 1 143 ? 10.047 -8.867 -20.719 1 75.56 143 GLU B O 1
ATOM 5746 N N . LYS B 1 144 ? 9.57 -7.793 -18.984 1 81.25 144 LYS B N 1
ATOM 5747 C CA . LYS B 1 144 ? 9.688 -6.52 -19.688 1 81.25 144 LYS B CA 1
ATOM 5748 C C . LYS B 1 144 ? 11.094 -5.941 -19.547 1 81.25 144 LYS B C 1
ATOM 5750 O O . LYS B 1 144 ? 11.547 -5.645 -18.438 1 81.25 144 LYS B O 1
ATOM 5755 N N . LEU B 1 145 ? 11.68 -5.789 -20.625 1 89.69 145 LEU B N 1
ATOM 5756 C CA . LEU B 1 145 ? 13.047 -5.27 -20.625 1 89.69 145 LEU B CA 1
ATOM 5757 C C . LEU B 1 145 ? 13.07 -3.789 -20.266 1 89.69 145 LEU B C 1
ATOM 5759 O O . LEU B 1 145 ? 13.93 -3.346 -19.5 1 89.69 145 LEU B O 1
ATOM 5763 N N . GLN B 1 146 ? 12.094 -3.121 -20.812 1 88.94 146 GLN B N 1
ATOM 5764 C CA . GLN B 1 146 ? 12.039 -1.685 -20.562 1 88.94 146 GLN B CA 1
ATOM 5765 C C . GLN B 1 146 ? 11.695 -1.394 -19.094 1 88.94 146 GLN B C 1
ATOM 5767 O O . GLN B 1 146 ? 10.758 -1.968 -18.547 1 88.94 146 GLN B O 1
ATOM 5772 N N . GLY B 1 147 ? 12.508 -0.548 -18.547 1 88.62 147 GLY B N 1
ATOM 5773 C CA . GLY B 1 147 ? 12.266 -0.163 -17.172 1 88.62 147 GLY B CA 1
ATOM 5774 C C . GLY B 1 147 ? 12.945 -1.076 -16.172 1 88.62 147 GLY B C 1
ATOM 5775 O O . GLY B 1 147 ? 12.906 -0.827 -14.961 1 88.62 147 GLY B O 1
ATOM 5776 N N . SER B 1 148 ? 13.617 -2.068 -16.734 1 93.81 148 SER B N 1
ATOM 5777 C CA . SER B 1 148 ? 14.227 -3.047 -15.844 1 93.81 148 SER B CA 1
ATOM 5778 C C . SER B 1 148 ? 15.469 -2.475 -15.164 1 93.81 148 SER B C 1
ATOM 5780 O O . SER B 1 148 ? 16.156 -1.613 -15.727 1 93.81 148 SER B O 1
ATOM 5782 N N . ASP B 1 149 ? 15.695 -2.984 -13.961 1 94.44 149 ASP B N 1
ATOM 5783 C CA . ASP B 1 149 ? 16.875 -2.73 -13.125 1 94.44 149 ASP B CA 1
ATOM 5784 C C . ASP B 1 149 ? 18 -3.691 -13.461 1 94.44 149 ASP B C 1
ATOM 5786 O O . ASP B 1 149 ? 17.766 -4.805 -13.938 1 94.44 149 ASP B O 1
ATOM 5790 N N . PHE B 1 150 ? 19.328 -3.16 -13.297 1 97.5 150 PHE B N 1
ATOM 5791 C CA . PHE B 1 150 ? 20.391 -4.121 -13.539 1 97.5 150 PHE B CA 1
ATOM 5792 C C . PHE B 1 150 ? 21.641 -3.75 -12.758 1 97.5 150 PHE B C 1
ATOM 5794 O O . PHE B 1 150 ? 21.797 -2.604 -12.328 1 97.5 150 PHE B O 1
ATOM 5801 N N . CYS B 1 151 ? 22.484 -4.723 -12.516 1 97.75 151 CYS B N 1
ATOM 5802 C CA . CYS B 1 151 ? 23.875 -4.598 -12.094 1 97.75 151 CYS B CA 1
ATOM 5803 C C . CYS B 1 151 ? 24.812 -5.07 -13.188 1 97.75 151 CYS B C 1
ATOM 5805 O O . CYS B 1 151 ? 24.734 -6.215 -13.641 1 97.75 151 CYS B O 1
ATOM 5807 N N . LEU B 1 152 ? 25.688 -4.191 -13.586 1 97.06 152 LEU B N 1
ATOM 5808 C CA . LEU B 1 152 ? 26.609 -4.5 -14.664 1 97.06 152 LEU B CA 1
ATOM 5809 C C . LEU B 1 152 ? 28.047 -4.523 -14.156 1 97.06 152 LEU B C 1
ATOM 5811 O O . LEU B 1 152 ? 28.516 -3.545 -13.57 1 97.06 152 LEU B O 1
ATOM 5815 N N . TYR B 1 153 ? 28.719 -5.66 -14.359 1 94.62 153 TYR B N 1
ATOM 5816 C CA . TYR B 1 153 ? 30.125 -5.809 -13.992 1 94.62 153 TYR B CA 1
ATOM 5817 C C . TYR B 1 153 ? 31.031 -5.613 -15.203 1 94.62 153 TYR B C 1
ATOM 5819 O O . TYR B 1 153 ? 30.828 -6.238 -16.25 1 94.62 153 TYR B O 1
ATOM 5827 N N . ASN B 1 154 ? 31.906 -4.691 -14.992 1 90.31 154 ASN B N 1
ATOM 5828 C CA . ASN B 1 154 ? 32.906 -4.441 -16.016 1 90.31 154 ASN B CA 1
ATOM 5829 C C . ASN B 1 154 ? 34.25 -4.008 -15.406 1 90.31 154 ASN B C 1
ATOM 5831 O O . ASN B 1 154 ? 34.312 -2.967 -14.75 1 90.31 154 ASN B O 1
ATOM 5835 N N . ASP B 1 155 ? 35.312 -4.703 -15.688 1 84.75 155 ASP B N 1
ATOM 5836 C CA . ASP B 1 155 ? 36.688 -4.344 -15.336 1 84.75 155 ASP B CA 1
ATOM 5837 C C . ASP B 1 155 ? 36.812 -4.059 -13.844 1 84.75 155 ASP B C 1
ATOM 5839 O O . ASP B 1 155 ? 37.312 -2.998 -13.453 1 84.75 155 ASP B O 1
ATOM 5843 N N . GLY B 1 156 ? 36.281 -4.852 -13.062 1 86.69 156 GLY B N 1
ATOM 5844 C CA . GLY B 1 156 ? 36.469 -4.77 -11.617 1 86.69 156 GLY B CA 1
ATOM 5845 C C . GLY B 1 156 ? 35.469 -3.828 -10.945 1 86.69 156 GLY B C 1
ATOM 5846 O O . GLY B 1 156 ? 35.594 -3.545 -9.758 1 86.69 156 GLY B O 1
ATOM 5847 N N . LYS B 1 157 ? 34.562 -3.318 -11.664 1 91.38 157 LYS B N 1
ATOM 5848 C CA . LYS B 1 157 ? 33.562 -2.398 -11.117 1 91.38 157 LYS B CA 1
ATOM 5849 C C . LYS B 1 157 ? 32.125 -2.873 -11.414 1 91.38 157 LYS B C 1
ATOM 5851 O O . LYS B 1 157 ? 31.906 -3.568 -12.406 1 91.38 157 LYS B O 1
ATOM 5856 N N . VAL B 1 158 ? 31.266 -2.545 -10.516 1 95.56 158 VAL B N 1
ATOM 5857 C CA . VAL B 1 158 ? 29.859 -2.844 -10.734 1 95.56 158 VAL B CA 1
ATOM 5858 C C . VAL B 1 158 ? 29.047 -1.544 -10.805 1 95.56 158 VAL B C 1
ATOM 5860 O O . VAL B 1 158 ? 29.234 -0.652 -9.969 1 95.56 158 VAL B O 1
ATOM 5863 N N . THR B 1 159 ? 28.266 -1.445 -11.82 1 95.75 159 THR B N 1
ATOM 5864 C CA . THR B 1 159 ? 27.422 -0.271 -12.031 1 95.75 159 THR B CA 1
ATOM 5865 C C . THR B 1 159 ? 25.938 -0.633 -11.906 1 95.75 159 THR B C 1
ATOM 5867 O O . THR B 1 159 ? 25.5 -1.631 -12.469 1 95.75 159 THR B O 1
ATOM 5870 N N . ASP B 1 160 ? 25.281 0.181 -11.164 1 94.94 160 ASP B N 1
ATOM 5871 C CA . ASP B 1 160 ? 23.828 0.084 -11.031 1 94.94 160 ASP B CA 1
ATOM 5872 C C . ASP B 1 160 ? 23.125 0.98 -12.055 1 94.94 160 ASP B C 1
ATOM 5874 O O . ASP B 1 160 ? 23.469 2.16 -12.18 1 94.94 160 ASP B O 1
ATOM 5878 N N . GLY B 1 161 ? 22.172 0.31 -12.773 1 95.19 161 GLY B N 1
ATOM 5879 C CA . GLY B 1 161 ? 21.484 1.095 -13.789 1 95.19 161 GLY B CA 1
ATOM 5880 C C . GLY B 1 161 ? 20.094 0.563 -14.125 1 95.19 161 GLY B C 1
ATOM 5881 O O . GLY B 1 161 ? 19.578 -0.305 -13.422 1 95.19 161 GLY B O 1
ATOM 5882 N N . TYR B 1 162 ? 19.5 1.218 -15.156 1 93.31 162 TYR B N 1
ATOM 5883 C CA . TYR B 1 162 ? 18.188 0.825 -15.648 1 93.31 162 TYR B CA 1
ATOM 5884 C C . TYR B 1 162 ? 18.125 0.902 -17.172 1 93.31 162 TYR B C 1
ATOM 5886 O O . TYR B 1 162 ? 18.984 1.522 -17.797 1 93.31 162 TYR B O 1
ATOM 5894 N N . ILE B 1 163 ? 17.203 0.189 -17.672 1 94.75 163 ILE B N 1
ATOM 5895 C CA . ILE B 1 163 ? 16.984 0.202 -19.109 1 94.75 163 ILE B CA 1
ATOM 5896 C C . ILE B 1 163 ? 15.844 1.157 -19.453 1 94.75 163 ILE B C 1
ATOM 5898 O O . ILE B 1 163 ? 14.734 1.015 -18.938 1 94.75 163 ILE B O 1
ATOM 5902 N N . THR B 1 164 ? 16.031 2.062 -20.328 1 89.81 164 THR B N 1
ATOM 5903 C CA . THR B 1 164 ? 15.039 3.064 -20.688 1 89.81 164 THR B CA 1
ATOM 5904 C C . THR B 1 164 ? 13.945 2.457 -21.562 1 89.81 164 THR B C 1
ATOM 5906 O O . THR B 1 164 ? 14.047 1.301 -21.969 1 89.81 164 THR B O 1
ATOM 5909 N N . SER B 1 165 ? 12.938 3.295 -21.859 1 84.69 165 SER B N 1
ATOM 5910 C CA . SER B 1 165 ? 11.844 2.861 -22.734 1 84.69 165 SER B CA 1
ATOM 5911 C C . SER B 1 165 ? 12.344 2.604 -24.141 1 84.69 165 SER B C 1
ATOM 5913 O O . SER B 1 165 ? 11.766 1.795 -24.875 1 84.69 165 SER B O 1
ATOM 5915 N N . GLU B 1 166 ? 13.438 3.209 -24.516 1 86.81 166 GLU B N 1
ATOM 5916 C CA . GLU B 1 166 ? 14.016 3.049 -25.844 1 86.81 166 GLU B CA 1
ATOM 5917 C C . GLU B 1 166 ? 14.984 1.872 -25.891 1 86.81 166 GLU B C 1
ATOM 5919 O O . GLU B 1 166 ? 15.531 1.544 -26.938 1 86.81 166 GLU B O 1
ATOM 5924 N N . GLY B 1 167 ? 15.219 1.284 -24.781 1 90.44 167 GLY B N 1
ATOM 5925 C CA . GLY B 1 167 ? 16.094 0.121 -24.734 1 90.44 167 GLY B CA 1
ATOM 5926 C C . GLY B 1 167 ? 17.531 0.472 -24.469 1 90.44 167 GLY B C 1
ATOM 5927 O O . GLY B 1 167 ? 18.422 -0.359 -24.656 1 90.44 167 GLY B O 1
ATOM 5928 N N . THR B 1 168 ? 17.75 1.686 -24.062 1 93.62 168 THR B N 1
ATOM 5929 C CA . THR B 1 168 ? 19.109 2.113 -23.766 1 93.62 168 THR B CA 1
ATOM 5930 C C . THR B 1 168 ? 19.438 1.912 -22.297 1 93.62 168 THR B C 1
ATOM 5932 O O . THR B 1 168 ? 18.547 2.029 -21.438 1 93.62 168 THR B O 1
ATOM 5935 N N . LEU B 1 169 ? 20.734 1.591 -22.078 1 95.62 169 LEU B N 1
ATOM 5936 C CA . LEU B 1 169 ? 21.203 1.426 -20.703 1 95.62 169 LEU B CA 1
ATOM 5937 C C . LEU B 1 169 ? 21.672 2.756 -20.125 1 95.62 169 LEU B C 1
ATOM 5939 O O . LEU B 1 169 ? 22.422 3.488 -20.766 1 95.62 169 LEU B O 1
ATOM 5943 N N . LYS B 1 170 ? 21.188 3.078 -18.906 1 91.5 170 LYS B N 1
ATOM 5944 C CA . LYS B 1 170 ? 21.594 4.297 -18.219 1 91.5 170 LYS B CA 1
ATOM 5945 C C . LYS B 1 170 ? 21.984 4 -16.766 1 91.5 170 LYS B C 1
ATOM 5947 O O . LYS 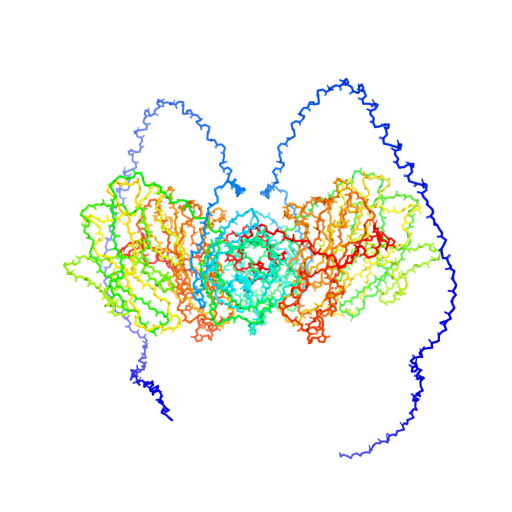B 1 170 ? 21.438 3.098 -16.141 1 91.5 170 LYS B O 1
ATOM 5952 N N . ARG B 1 171 ? 22.906 4.828 -16.281 1 91 171 ARG B N 1
ATOM 5953 C CA . ARG B 1 171 ? 23.344 4.719 -14.883 1 91 171 ARG B CA 1
ATOM 5954 C C . ARG B 1 171 ? 22.344 5.391 -13.945 1 91 171 ARG B C 1
ATOM 5956 O O . ARG B 1 171 ? 21.828 6.469 -14.25 1 91 171 ARG B O 1
ATOM 5963 N N . ASP B 1 172 ? 22.141 4.723 -12.812 1 88.81 172 ASP B N 1
ATOM 5964 C CA . ASP B 1 172 ? 21.281 5.32 -11.797 1 88.81 172 ASP B CA 1
ATOM 5965 C C . ASP B 1 172 ? 22 6.461 -11.07 1 88.81 172 ASP B C 1
ATOM 5967 O O . ASP B 1 172 ? 23.219 6.449 -10.945 1 88.81 172 ASP B O 1
ATOM 5971 N N . LEU B 1 173 ? 21.188 7.336 -10.547 1 81.88 173 LEU B N 1
ATOM 5972 C CA . LEU B 1 173 ? 21.75 8.383 -9.703 1 81.88 173 LEU B CA 1
ATOM 5973 C C . LEU B 1 173 ? 22.312 7.801 -8.406 1 81.88 173 LEU B C 1
ATOM 5975 O O . LEU B 1 173 ? 23.391 8.188 -7.961 1 81.88 173 LEU B O 1
ATOM 5979 N N . GLN B 1 174 ? 21.5 6.965 -7.906 1 84.12 174 GLN B N 1
ATOM 5980 C CA . GLN B 1 174 ? 21.938 6.246 -6.711 1 84.12 174 GLN B CA 1
ATOM 5981 C C . GLN B 1 174 ? 22.453 4.855 -7.066 1 84.12 174 GLN B C 1
ATOM 5983 O O . GLN B 1 174 ? 21.766 4.082 -7.742 1 84.12 174 GLN B O 1
ATOM 5988 N N . GLN B 1 175 ? 23.688 4.547 -6.617 1 89.62 175 GLN B N 1
ATOM 5989 C CA . GLN B 1 175 ? 24.297 3.252 -6.906 1 89.62 175 GLN B CA 1
ATOM 5990 C C . GLN B 1 175 ? 24.047 2.262 -5.773 1 89.62 175 GLN B C 1
ATOM 5992 O O . GLN B 1 175 ? 24.547 2.439 -4.664 1 89.62 175 GLN B O 1
ATOM 5997 N N . ASP B 1 176 ? 23.328 1.186 -6.148 1 89.62 176 ASP B N 1
ATOM 5998 C CA . ASP B 1 176 ? 22.844 0.292 -5.102 1 89.62 176 ASP B CA 1
ATOM 5999 C C . ASP B 1 176 ? 23.375 -1.125 -5.301 1 89.62 176 ASP B C 1
ATOM 6001 O O . ASP B 1 176 ? 22.984 -2.051 -4.59 1 89.62 176 ASP B O 1
ATOM 6005 N N . CYS B 1 177 ? 24.219 -1.348 -6.309 1 95.31 177 CYS B N 1
ATOM 6006 C CA . CYS B 1 177 ? 24.938 -2.604 -6.457 1 95.31 177 CYS B CA 1
ATOM 6007 C C . CYS B 1 177 ? 26.344 -2.506 -5.848 1 95.31 177 CYS B C 1
ATOM 6009 O O . CYS B 1 177 ? 27.125 -1.646 -6.238 1 95.31 177 CYS B O 1
ATOM 6011 N N . GLU B 1 178 ? 26.641 -3.385 -4.926 1 94.19 178 GLU B N 1
ATOM 6012 C CA . GLU B 1 178 ? 27.922 -3.357 -4.246 1 94.19 178 GLU B CA 1
ATOM 6013 C C . GLU B 1 178 ? 28.766 -4.578 -4.617 1 94.19 178 GLU B C 1
ATOM 6015 O O . GLU B 1 178 ? 28.344 -5.715 -4.422 1 94.19 178 GLU B O 1
ATOM 6020 N N . LEU B 1 179 ? 29.953 -4.336 -5.074 1 96 179 LEU B N 1
ATOM 6021 C CA . LEU B 1 179 ? 30.859 -5.43 -5.395 1 96 179 LEU B CA 1
ATOM 6022 C C . LEU B 1 179 ? 31.422 -6.055 -4.125 1 96 179 LEU B C 1
ATOM 6024 O O . LEU B 1 179 ? 32.031 -5.359 -3.297 1 96 179 LEU B O 1
ATOM 6028 N N . ILE B 1 180 ? 31.234 -7.301 -3.955 1 95.44 180 ILE B N 1
ATOM 6029 C CA . ILE B 1 180 ? 31.719 -8.008 -2.781 1 95.44 180 ILE B CA 1
ATOM 6030 C C . ILE B 1 180 ? 33.031 -8.711 -3.117 1 95.44 180 ILE B C 1
ATOM 6032 O O . ILE B 1 180 ? 34 -8.641 -2.346 1 95.44 180 ILE B O 1
ATOM 6036 N N . SER B 1 181 ? 33 -9.391 -4.215 1 94.06 181 SER B N 1
ATOM 6037 C CA . SER B 1 181 ? 34.219 -10.094 -4.633 1 94.06 181 SER B CA 1
ATOM 6038 C C . SER B 1 181 ? 34.219 -10.336 -6.141 1 94.06 181 SER B C 1
ATOM 6040 O O . SER B 1 181 ? 33.188 -10.312 -6.781 1 94.06 181 SER B O 1
ATOM 6042 N N . SER B 1 182 ? 35.438 -10.367 -6.664 1 90.69 182 SER B N 1
ATOM 6043 C CA . SER B 1 182 ? 35.625 -10.711 -8.07 1 90.69 182 SER B CA 1
ATOM 6044 C C . SER B 1 182 ? 36.812 -11.664 -8.25 1 90.69 182 SER B C 1
ATOM 6046 O O . SER B 1 182 ? 37.844 -11.508 -7.598 1 90.69 182 SER B O 1
ATOM 6048 N N . SER B 1 183 ? 36.562 -12.797 -8.836 1 85.19 183 SER B N 1
ATOM 6049 C CA . SER B 1 183 ? 37.594 -13.758 -9.203 1 85.19 183 SER B CA 1
ATOM 6050 C C . SER B 1 183 ? 37.531 -14.117 -10.688 1 85.19 183 SER B C 1
ATOM 6052 O O . SER B 1 183 ? 36.656 -13.617 -11.406 1 85.19 183 SER B O 1
ATOM 6054 N N . ASN B 1 184 ? 38.562 -14.953 -11.078 1 82.12 184 ASN B N 1
ATOM 6055 C CA . ASN B 1 184 ? 38.531 -15.391 -12.469 1 82.12 184 ASN B CA 1
ATOM 6056 C C . ASN B 1 184 ? 37.281 -16.25 -12.75 1 82.12 184 ASN B C 1
ATOM 6058 O O . ASN B 1 184 ? 37.156 -17.359 -12.227 1 82.12 184 ASN B O 1
ATOM 6062 N N . GLY B 1 185 ? 36.375 -15.656 -13.438 1 86.88 185 GLY B N 1
ATOM 6063 C CA . GLY B 1 185 ? 35.219 -16.406 -13.891 1 86.88 185 GLY B CA 1
ATOM 6064 C C . GLY B 1 185 ? 34 -16.219 -12.992 1 86.88 185 GLY B C 1
ATOM 6065 O O . GLY B 1 185 ? 33 -16.938 -13.133 1 86.88 185 GLY B O 1
ATOM 6066 N N . SER B 1 186 ? 34.188 -15.32 -11.992 1 91.06 186 SER B N 1
ATOM 6067 C CA . SER B 1 186 ? 33.031 -15.164 -11.117 1 91.06 186 SER B CA 1
ATOM 6068 C C . SER B 1 186 ? 33.031 -13.773 -10.477 1 91.06 186 SER B C 1
ATOM 6070 O O . SER B 1 186 ? 34.062 -13.18 -10.25 1 91.06 186 SER B O 1
ATOM 6072 N N . VAL B 1 187 ? 31.906 -13.266 -10.242 1 93.69 187 VAL B N 1
ATOM 6073 C CA . VAL B 1 187 ? 31.719 -12 -9.539 1 93.69 187 VAL B CA 1
ATOM 6074 C C . VAL B 1 187 ? 30.547 -12.102 -8.578 1 93.69 187 VAL B C 1
ATOM 6076 O O . VAL B 1 187 ? 29.531 -12.742 -8.891 1 93.69 187 VAL B O 1
ATOM 6079 N N . THR B 1 188 ? 30.734 -11.539 -7.395 1 95.5 188 THR B N 1
ATOM 6080 C CA . THR B 1 188 ? 29.656 -11.492 -6.406 1 95.5 188 THR B CA 1
ATOM 6081 C C . THR B 1 188 ? 29.312 -10.047 -6.059 1 95.5 188 THR B C 1
ATOM 6083 O O . THR B 1 188 ? 30.188 -9.242 -5.762 1 95.5 188 THR B O 1
ATOM 6086 N N . PHE B 1 189 ? 28.109 -9.695 -6.223 1 95.69 189 PHE B N 1
ATOM 6087 C CA . PHE B 1 189 ? 27.672 -8.375 -5.781 1 95.69 189 PHE B CA 1
ATOM 6088 C C . PHE B 1 189 ? 26.438 -8.484 -4.887 1 95.69 189 PHE B C 1
ATOM 6090 O O . PHE B 1 189 ? 25.766 -9.516 -4.867 1 95.69 189 PHE B O 1
ATOM 6097 N N . ARG B 1 190 ? 26.234 -7.473 -4.184 1 94.12 190 ARG B N 1
ATOM 6098 C CA . ARG B 1 190 ? 25.156 -7.418 -3.201 1 94.12 190 ARG B CA 1
ATOM 6099 C C . ARG B 1 190 ? 24.125 -6.363 -3.584 1 94.12 190 ARG B C 1
ATOM 6101 O O . ARG B 1 190 ? 24.469 -5.266 -4.02 1 94.12 190 ARG B O 1
ATOM 6108 N N . ARG B 1 191 ? 22.844 -6.758 -3.488 1 91.25 191 ARG B N 1
ATOM 6109 C CA . ARG B 1 191 ? 21.703 -5.875 -3.664 1 91.25 191 ARG B CA 1
ATOM 6110 C C . ARG B 1 191 ? 20.734 -5.988 -2.484 1 91.25 191 ARG B C 1
ATOM 6112 O O . ARG B 1 191 ? 20.375 -7.094 -2.08 1 91.25 191 ARG B O 1
ATOM 6119 N N . ARG B 1 192 ? 20.359 -4.852 -1.983 1 85.38 192 ARG B N 1
ATOM 6120 C CA . ARG B 1 192 ? 19.344 -4.867 -0.932 1 85.38 192 ARG B CA 1
ATOM 6121 C C . ARG B 1 192 ? 17.984 -5.246 -1.492 1 85.38 192 ARG B C 1
ATOM 6123 O O . ARG B 1 192 ? 17.719 -5.059 -2.682 1 85.38 192 ARG B O 1
ATOM 6130 N N . PHE B 1 193 ? 17.156 -5.742 -0.57 1 83.69 193 PHE B N 1
ATOM 6131 C CA . PHE B 1 193 ? 15.805 -6.09 -0.994 1 83.69 193 PHE B CA 1
ATOM 6132 C C . PHE B 1 193 ? 15.086 -4.875 -1.567 1 83.69 193 PHE B C 1
ATOM 6134 O O . PHE B 1 193 ? 14.438 -4.969 -2.613 1 83.69 193 PHE B O 1
ATOM 6141 N N . SER B 1 194 ? 15.141 -3.875 -0.826 1 79.94 194 SER B N 1
ATOM 6142 C CA . SER B 1 194 ? 14.578 -2.596 -1.244 1 79.94 194 SER B CA 1
ATOM 6143 C C . SER B 1 194 ? 15.555 -1.454 -1.003 1 79.94 194 SER B C 1
ATOM 6145 O O . SER B 1 194 ? 16.219 -1.41 0.034 1 79.94 194 SER B O 1
ATOM 6147 N N . THR B 1 195 ? 15.664 -0.586 -2.096 1 80 195 THR B N 1
ATOM 6148 C CA . THR B 1 195 ? 16.594 0.526 -2.008 1 80 195 THR B CA 1
ATOM 6149 C C . THR B 1 195 ? 15.859 1.86 -1.998 1 80 195 THR B C 1
ATOM 6151 O O . THR B 1 195 ? 16.469 2.914 -1.808 1 80 195 THR B O 1
ATOM 6154 N N . CYS B 1 196 ? 14.578 1.867 -2.27 1 74.38 196 CYS B N 1
ATOM 6155 C CA . CYS B 1 196 ? 13.688 3.018 -2.348 1 74.38 196 CYS B CA 1
ATOM 6156 C C . CYS B 1 196 ? 14.055 3.92 -3.52 1 74.38 196 CYS B C 1
ATOM 6158 O O . CYS B 1 196 ? 13.695 5.098 -3.541 1 74.38 196 CYS B O 1
ATOM 6160 N N . ASP B 1 197 ? 14.938 3.414 -4.289 1 79.25 197 ASP B N 1
ATOM 6161 C CA . ASP B 1 197 ? 15.172 4.004 -5.602 1 79.25 197 ASP B CA 1
ATOM 6162 C C . ASP B 1 197 ? 14.133 3.531 -6.613 1 79.25 197 ASP B C 1
ATOM 6164 O O . ASP B 1 197 ? 13.945 2.328 -6.805 1 79.25 197 ASP B O 1
ATOM 6168 N N . VAL B 1 198 ? 13.516 4.48 -7.207 1 77.88 198 VAL B N 1
ATOM 6169 C CA . VAL B 1 198 ? 12.391 4.168 -8.086 1 77.88 198 VAL B CA 1
ATOM 6170 C C . VAL B 1 198 ? 12.883 3.365 -9.281 1 77.88 198 VAL B C 1
ATOM 6172 O O . VAL B 1 198 ? 12.102 2.658 -9.93 1 77.88 198 VAL B O 1
ATOM 6175 N N . ARG B 1 199 ? 14.156 3.408 -9.539 1 85.12 199 ARG B N 1
ATOM 6176 C CA . ARG B 1 199 ? 14.695 2.701 -10.695 1 85.12 199 ARG B CA 1
ATOM 6177 C C . ARG B 1 199 ? 15.078 1.269 -10.328 1 85.12 199 ARG B C 1
ATOM 6179 O O . ARG B 1 199 ? 15.32 0.444 -11.211 1 85.12 199 ARG B O 1
ATOM 6186 N N . ASP B 1 200 ? 15.062 1.086 -9.07 1 87.62 200 ASP B N 1
ATOM 6187 C CA . ASP B 1 200 ? 15.5 -0.23 -8.625 1 87.62 200 ASP B CA 1
ATOM 6188 C C . ASP B 1 200 ? 14.32 -1.18 -8.461 1 87.62 200 ASP B C 1
ATOM 6190 O O . ASP B 1 200 ? 13.219 -0.751 -8.109 1 87.62 200 ASP B O 1
ATOM 6194 N N . TYR B 1 201 ? 14.664 -2.426 -8.711 1 88.69 201 TYR B N 1
ATOM 6195 C CA . TYR B 1 201 ? 13.695 -3.49 -8.461 1 88.69 201 TYR B CA 1
ATOM 6196 C C . TYR B 1 201 ? 13.594 -3.791 -6.973 1 88.69 201 TYR B C 1
ATOM 6198 O O . TYR B 1 201 ? 14.609 -3.924 -6.285 1 88.69 201 TYR B O 1
ATOM 6206 N N . ALA B 1 202 ? 12.352 -3.768 -6.457 1 83.69 202 ALA B N 1
ATOM 6207 C CA . ALA B 1 202 ? 12.133 -4.172 -5.07 1 83.69 202 ALA B CA 1
ATOM 6208 C C . ALA B 1 202 ? 11.82 -5.664 -4.977 1 83.69 202 ALA B C 1
ATOM 6210 O O . ALA B 1 202 ? 10.789 -6.117 -5.461 1 83.69 202 ALA B O 1
ATOM 6211 N N . PHE B 1 203 ? 12.727 -6.402 -4.336 1 84.81 203 PHE B N 1
ATOM 6212 C CA . PHE B 1 203 ? 12.555 -7.848 -4.23 1 84.81 203 PHE B CA 1
ATOM 6213 C C . PHE B 1 203 ? 11.5 -8.188 -3.184 1 84.81 203 PHE B C 1
ATOM 6215 O O . PHE B 1 203 ? 11.445 -7.566 -2.123 1 84.81 203 PHE B O 1
ATOM 6222 N N . ASP B 1 204 ? 10.648 -8.984 -3.555 1 80.94 204 ASP B N 1
ATOM 6223 C CA . ASP B 1 204 ? 9.711 -9.633 -2.639 1 80.94 204 ASP B CA 1
ATOM 6224 C C . ASP B 1 204 ? 9.68 -11.141 -2.863 1 80.94 204 ASP B C 1
ATOM 6226 O O . ASP B 1 204 ? 10.609 -11.711 -3.436 1 80.94 204 ASP B O 1
ATOM 6230 N N . ARG B 1 205 ? 8.734 -11.812 -2.367 1 80.06 205 ARG B N 1
ATOM 6231 C CA . ARG B 1 205 ? 8.703 -13.273 -2.469 1 80.06 205 ARG B CA 1
ATOM 6232 C C . ARG B 1 205 ? 8.125 -13.711 -3.809 1 80.06 205 ARG B C 1
ATOM 6234 O O . ARG B 1 205 ? 8.039 -14.906 -4.09 1 80.06 205 ARG B O 1
ATOM 6241 N N . GLY B 1 206 ? 7.805 -12.789 -4.602 1 83.25 206 GLY B N 1
ATOM 6242 C CA . GLY B 1 206 ? 7.203 -13.102 -5.887 1 83.25 206 GLY B CA 1
ATOM 6243 C C . GLY B 1 206 ? 8.227 -13.391 -6.969 1 83.25 206 GLY B C 1
ATOM 6244 O O . GLY B 1 206 ? 9.414 -13.523 -6.688 1 83.25 206 GLY B O 1
ATOM 6245 N N . THR B 1 207 ? 7.75 -13.578 -8.172 1 86.12 207 THR B N 1
ATOM 6246 C CA . THR B 1 207 ? 8.547 -13.969 -9.328 1 86.12 207 THR B CA 1
ATOM 6247 C C . THR B 1 207 ? 9.484 -12.836 -9.742 1 86.12 207 THR B C 1
ATOM 6249 O O . THR B 1 207 ? 9.086 -11.672 -9.766 1 86.12 207 THR B O 1
ATOM 6252 N N . VAL B 1 208 ? 10.719 -13.258 -9.969 1 88.75 208 VAL B N 1
ATOM 6253 C CA . VAL B 1 208 ? 11.68 -12.359 -10.586 1 88.75 208 VAL B CA 1
ATOM 6254 C C . VAL B 1 208 ? 12.102 -12.898 -11.945 1 88.75 208 VAL B C 1
ATOM 6256 O O . VAL B 1 208 ? 12.391 -14.086 -12.086 1 88.75 208 VAL B O 1
ATOM 6259 N N . HIS B 1 209 ? 12.117 -12.07 -12.938 1 89.31 209 HIS B N 1
ATOM 6260 C CA . HIS B 1 209 ? 12.719 -12.414 -14.219 1 89.31 209 HIS B CA 1
ATOM 6261 C C . HIS B 1 209 ? 14.117 -11.82 -14.352 1 89.31 209 HIS B C 1
ATOM 6263 O O . HIS B 1 209 ? 14.258 -10.633 -14.648 1 89.31 209 HIS B O 1
ATOM 6269 N N . PHE B 1 210 ? 15.016 -12.711 -14.242 1 92.69 210 PHE B N 1
ATOM 6270 C CA . PHE B 1 210 ? 16.406 -12.281 -14.375 1 92.69 210 PHE B CA 1
ATOM 6271 C C . PHE B 1 210 ? 16.766 -12.039 -15.836 1 92.69 210 PHE B C 1
ATOM 6273 O O . PHE B 1 210 ? 16.312 -12.766 -16.719 1 92.69 210 PHE B O 1
ATOM 6280 N N . ILE B 1 211 ? 17.609 -11.055 -16 1 94.94 211 ILE B N 1
ATOM 6281 C CA . ILE B 1 211 ? 18.156 -10.758 -17.328 1 94.94 211 ILE B CA 1
ATOM 6282 C C . ILE B 1 211 ? 19.656 -11.07 -17.344 1 94.94 211 ILE B C 1
ATOM 6284 O O . ILE B 1 211 ? 20.406 -10.586 -16.484 1 94.94 211 ILE B O 1
ATOM 6288 N N . PHE B 1 212 ? 20.016 -11.852 -18.297 1 93.69 212 PHE B N 1
ATOM 6289 C CA . PHE B 1 212 ? 21.438 -12.156 -18.5 1 93.69 212 PHE B CA 1
ATOM 6290 C C . PHE B 1 212 ? 21.922 -11.602 -19.828 1 93.69 212 PHE B C 1
ATOM 6292 O O . PHE B 1 212 ? 21.328 -11.867 -20.875 1 93.69 212 PHE B O 1
ATOM 6299 N N . ALA B 1 213 ? 22.969 -10.875 -19.719 1 93.75 213 ALA B N 1
ATOM 6300 C CA . ALA B 1 213 ? 23.578 -10.344 -20.938 1 93.75 213 ALA B CA 1
ATOM 6301 C C . ALA B 1 213 ? 25.094 -10.18 -20.766 1 93.75 213 ALA B C 1
ATOM 6303 O O . ALA B 1 213 ? 25.578 -10.023 -19.641 1 93.75 213 ALA B O 1
ATOM 6304 N N . SER B 1 214 ? 25.75 -10.289 -21.812 1 92.25 214 SER B N 1
ATOM 6305 C CA . SER B 1 214 ? 27.203 -10.062 -21.859 1 92.25 214 SER B CA 1
ATOM 6306 C C . SER B 1 214 ? 27.641 -9.57 -23.219 1 92.25 214 SER B C 1
ATOM 6308 O O . SER B 1 214 ? 26.984 -9.844 -24.234 1 92.25 214 SER B O 1
ATOM 6310 N N . GLY B 1 215 ? 28.609 -8.773 -23.219 1 89.94 215 GLY B N 1
ATOM 6311 C CA . GLY B 1 215 ? 29.188 -8.281 -24.469 1 89.94 215 GLY B CA 1
ATOM 6312 C C . GLY B 1 215 ? 30.656 -7.934 -24.344 1 89.94 215 GLY B C 1
ATOM 6313 O O . GLY B 1 215 ? 31.203 -7.895 -23.25 1 89.94 215 GLY B O 1
ATOM 6314 N N . ASN B 1 216 ? 31.203 -7.707 -25.547 1 84.06 216 ASN B N 1
ATOM 6315 C CA . ASN B 1 216 ? 32.625 -7.367 -25.594 1 84.06 216 ASN B CA 1
ATOM 6316 C C . ASN B 1 216 ? 32.844 -5.887 -25.312 1 84.06 216 ASN B C 1
ATOM 6318 O O . ASN B 1 216 ? 32.031 -5.043 -25.656 1 84.06 216 ASN B O 1
ATOM 6322 N N . GLY B 1 217 ? 33.906 -5.688 -24.656 1 78.12 217 GLY B N 1
ATOM 6323 C CA . GLY B 1 217 ? 34.312 -4.312 -24.438 1 78.12 217 GLY B CA 1
ATOM 6324 C C . GLY B 1 217 ? 34.344 -3.918 -22.969 1 78.12 217 GLY B C 1
ATOM 6325 O O . GLY B 1 217 ? 33.719 -4.57 -22.141 1 78.12 217 GLY B O 1
ATOM 6326 N N . THR B 1 218 ? 35.188 -2.891 -22.703 1 73.31 218 THR B N 1
ATOM 6327 C CA . THR B 1 218 ? 35.344 -2.449 -21.328 1 73.31 218 THR B CA 1
ATOM 6328 C C . THR B 1 218 ? 34.5 -1.213 -21.047 1 73.31 218 THR B C 1
ATOM 6330 O O . THR B 1 218 ? 34.469 -0.721 -19.906 1 73.31 218 THR B O 1
ATOM 6333 N N . SER B 1 219 ? 33.75 -0.804 -22.062 1 81.81 219 SER B N 1
ATOM 6334 C CA . SER B 1 219 ? 32.969 0.39 -21.859 1 81.81 219 SER B CA 1
ATOM 6335 C C . SER B 1 219 ? 31.516 0.025 -21.5 1 81.81 219 SER B C 1
ATOM 6337 O O . SER B 1 219 ? 31.062 -1.079 -21.797 1 81.81 219 SER B O 1
ATOM 6339 N N . PHE B 1 220 ? 30.891 0.86 -20.781 1 88.62 220 PHE B N 1
ATOM 6340 C CA . PHE B 1 220 ? 29.469 0.738 -20.484 1 88.62 220 PHE B CA 1
ATOM 6341 C C . PHE B 1 220 ? 28.641 0.664 -21.766 1 88.62 220 PHE B C 1
ATOM 6343 O O . PHE B 1 220 ? 28.703 1.57 -22.594 1 88.62 220 PHE B O 1
ATOM 6350 N N . PRO B 1 221 ? 27.969 -0.441 -21.938 1 92.31 221 PRO B N 1
ATOM 6351 C CA . PRO B 1 221 ? 27.234 -0.612 -23.203 1 92.31 221 PRO B CA 1
ATOM 6352 C C . PRO B 1 221 ? 26.016 0.312 -23.312 1 92.31 221 PRO B C 1
ATOM 6354 O O . PRO B 1 221 ? 25.406 0.646 -22.297 1 92.31 221 PRO B O 1
ATOM 6357 N N . GLU B 1 222 ? 25.688 0.626 -24.516 1 92.25 222 GLU B N 1
ATOM 6358 C CA . GLU B 1 222 ? 24.531 1.484 -24.766 1 92.25 222 GLU B CA 1
ATOM 6359 C C . GLU B 1 222 ? 23.234 0.673 -24.797 1 92.25 222 GLU B C 1
ATOM 6361 O O . GLU B 1 222 ? 22.188 1.151 -24.375 1 92.25 222 GLU B O 1
ATOM 6366 N N . THR B 1 223 ? 23.344 -0.511 -25.422 1 94.06 223 THR B N 1
ATOM 6367 C CA . THR B 1 223 ? 22.188 -1.392 -25.547 1 94.06 223 THR B CA 1
ATOM 6368 C C . THR B 1 223 ? 22.578 -2.836 -25.25 1 94.06 223 THR B C 1
ATOM 6370 O O . THR B 1 223 ? 23.766 -3.166 -25.156 1 94.06 223 THR B O 1
ATOM 6373 N N . LEU B 1 224 ? 21.562 -3.576 -25.062 1 93.75 224 LEU B N 1
ATOM 6374 C CA . LEU B 1 224 ? 21.812 -4.996 -24.828 1 93.75 224 LEU B CA 1
ATOM 6375 C C . LEU B 1 224 ? 21.938 -5.75 -26.141 1 93.75 224 LEU B C 1
ATOM 6377 O O . LEU B 1 224 ? 21.281 -5.402 -27.125 1 93.75 224 LEU B O 1
ATOM 6381 N N . PRO B 1 225 ? 22.719 -6.727 -26.109 1 91.5 225 PRO B N 1
ATOM 6382 C CA . PRO B 1 225 ? 22.859 -7.547 -27.328 1 91.5 225 PRO B CA 1
ATOM 6383 C C . PRO B 1 225 ? 21.625 -8.43 -27.578 1 91.5 225 PRO B C 1
ATOM 6385 O O . PRO B 1 225 ? 20.828 -8.656 -26.656 1 91.5 225 PRO B O 1
ATOM 6388 N N . PRO B 1 226 ? 21.484 -8.938 -28.75 1 86.12 226 PRO B N 1
ATOM 6389 C CA . PRO B 1 226 ? 20.359 -9.812 -29.078 1 86.12 226 PRO B CA 1
ATOM 6390 C C . PRO B 1 226 ? 20.344 -11.094 -28.266 1 86.12 226 PRO B C 1
ATOM 6392 O O . PRO B 1 226 ? 19.297 -11.703 -28.062 1 86.12 226 PRO B O 1
ATOM 6395 N N . SER B 1 227 ? 21.484 -11.578 -27.766 1 85.31 227 SER B N 1
ATOM 6396 C CA . SER B 1 227 ? 21.578 -12.836 -27.031 1 85.31 227 SER B CA 1
ATOM 6397 C C . SER B 1 227 ? 21.141 -12.672 -25.594 1 85.31 227 SER B C 1
ATOM 6399 O O . SER B 1 227 ? 21.312 -13.578 -24.766 1 85.31 227 SER B O 1
ATOM 6401 N N . THR B 1 228 ? 20.531 -11.609 -25.281 1 90.25 228 THR B N 1
ATOM 6402 C CA . THR B 1 228 ? 20.016 -11.375 -23.938 1 90.25 228 THR B CA 1
ATOM 6403 C C . THR B 1 228 ? 18.984 -12.438 -23.578 1 90.25 228 THR B C 1
ATOM 6405 O O . THR B 1 228 ? 18.141 -12.797 -24.391 1 90.25 228 THR B O 1
ATOM 6408 N N . ALA B 1 229 ? 19.125 -13.016 -22.359 1 86.81 229 ALA B N 1
ATOM 6409 C CA . ALA B 1 229 ? 18.25 -14.109 -21.953 1 86.81 229 ALA B CA 1
ATOM 6410 C C . ALA B 1 229 ? 17.516 -13.766 -20.656 1 86.81 229 ALA B C 1
ATOM 6412 O O . ALA B 1 229 ? 18.047 -13.078 -19.797 1 86.81 229 ALA B O 1
ATOM 6413 N N . PHE B 1 230 ? 16.312 -14.305 -20.578 1 85.38 230 PHE B N 1
ATOM 6414 C CA . PHE B 1 230 ? 15.5 -14.18 -19.359 1 85.38 230 PHE B CA 1
ATOM 6415 C C . PHE B 1 230 ? 15.422 -15.516 -18.625 1 85.38 230 PHE B C 1
ATOM 6417 O O . PHE B 1 230 ? 15.359 -16.578 -19.266 1 85.38 230 PHE B O 1
ATOM 6424 N N . ARG B 1 231 ? 15.461 -15.484 -17.297 1 84.25 231 ARG B N 1
ATOM 6425 C CA . ARG B 1 231 ? 15.172 -16.641 -16.469 1 84.25 231 ARG B CA 1
ATOM 6426 C C . ARG B 1 231 ? 14.297 -16.266 -15.266 1 84.25 231 ARG B C 1
ATOM 6428 O O . ARG B 1 231 ? 14.555 -15.266 -14.602 1 84.25 231 ARG B O 1
ATOM 6435 N N . GLN B 1 232 ? 13.289 -17.047 -15.07 1 83.88 232 GLN B N 1
ATOM 6436 C CA . GLN B 1 232 ? 12.398 -16.812 -13.938 1 83.88 232 GLN B CA 1
ATOM 6437 C C . GLN B 1 232 ? 12.906 -17.531 -12.68 1 83.88 232 GLN B C 1
ATOM 6439 O O . GLN B 1 232 ? 13.383 -18.656 -12.758 1 83.88 232 GLN B O 1
ATOM 6444 N N . ALA B 1 233 ? 12.82 -16.781 -11.531 1 85.75 233 ALA B N 1
ATOM 6445 C CA . ALA B 1 233 ? 13.164 -17.375 -10.25 1 85.75 233 ALA B CA 1
ATOM 6446 C C . ALA B 1 233 ? 12.484 -16.625 -9.094 1 85.75 233 ALA B C 1
ATOM 6448 O O . ALA B 1 233 ? 11.734 -15.68 -9.32 1 85.75 233 ALA B O 1
ATOM 6449 N N . TRP B 1 234 ? 12.688 -17.203 -7.84 1 87.38 234 TRP B N 1
ATOM 6450 C CA . TRP B 1 234 ? 12.148 -16.625 -6.613 1 87.38 234 TRP B CA 1
ATOM 6451 C C . TRP B 1 234 ? 13.227 -16.5 -5.547 1 87.38 234 TRP B C 1
ATOM 6453 O O . TRP B 1 234 ? 13.289 -17.312 -4.621 1 87.38 234 TRP B O 1
ATOM 6463 N N . PRO B 1 235 ? 13.961 -15.445 -5.652 1 85.62 235 PRO B N 1
ATOM 6464 C CA . PRO B 1 235 ? 15.133 -15.359 -4.781 1 85.62 235 PRO B CA 1
ATOM 6465 C C . PRO B 1 235 ? 14.766 -15.328 -3.299 1 85.62 235 PRO B C 1
ATOM 6467 O O . PRO B 1 235 ? 15.516 -15.844 -2.463 1 85.62 235 PRO B O 1
ATOM 6470 N N . LEU B 1 236 ? 13.688 -14.797 -2.953 1 83.81 236 LEU B N 1
ATOM 6471 C CA . LEU B 1 236 ? 13.398 -14.594 -1.537 1 83.81 236 LEU B CA 1
ATOM 6472 C C . LEU B 1 236 ? 12.445 -15.664 -1.02 1 83.81 236 LEU B C 1
ATOM 6474 O O . LEU B 1 236 ? 12.016 -15.617 0.137 1 83.81 236 LEU B O 1
ATOM 6478 N N . ARG B 1 237 ? 12.07 -16.531 -1.811 1 80.75 237 ARG B N 1
ATOM 6479 C CA . ARG B 1 237 ? 11.219 -17.609 -1.341 1 80.75 237 ARG B CA 1
ATOM 6480 C C . ARG B 1 237 ? 12.055 -18.734 -0.725 1 80.75 237 ARG B C 1
ATOM 6482 O O . ARG B 1 237 ? 13.078 -19.125 -1.283 1 80.75 237 ARG B O 1
ATOM 6489 N N . LYS B 1 238 ? 11.617 -19.109 0.44 1 70.75 238 LYS B N 1
ATOM 6490 C CA . LYS B 1 238 ? 12.289 -20.219 1.103 1 70.75 238 LYS B CA 1
ATOM 6491 C C . LYS B 1 238 ? 11.672 -21.547 0.697 1 70.75 238 LYS B C 1
ATOM 6493 O O . LYS B 1 238 ? 10.461 -21.75 0.85 1 70.75 238 LYS B O 1
ATOM 6498 N N . PHE B 1 239 ? 12.531 -22.281 0.013 1 65.75 239 PHE B N 1
ATOM 6499 C CA . PHE B 1 239 ? 12.086 -23.641 -0.301 1 65.75 239 PHE B CA 1
ATOM 6500 C C . PHE B 1 239 ? 12.602 -24.625 0.731 1 65.75 239 PHE B C 1
ATOM 6502 O O . PHE B 1 239 ? 13.742 -24.516 1.19 1 65.75 239 PHE B O 1
ATOM 6509 N N . ASN B 1 240 ? 11.688 -25.219 1.448 1 60.59 240 ASN B N 1
ATOM 6510 C CA . ASN B 1 240 ? 12.117 -26.203 2.434 1 60.59 240 ASN B CA 1
ATOM 6511 C C . ASN B 1 240 ? 13.102 -27.203 1.834 1 60.59 240 ASN B C 1
ATOM 6513 O O . ASN B 1 240 ? 13.031 -27.516 0.643 1 60.59 240 ASN B O 1
ATOM 6517 N N . ALA B 1 241 ? 14.133 -27.484 2.721 1 58.47 241 ALA B N 1
ATOM 6518 C CA . ALA B 1 241 ? 15.047 -28.547 2.324 1 58.47 241 ALA B CA 1
ATOM 6519 C C . ALA B 1 241 ? 14.289 -29.828 1.979 1 58.47 241 ALA B C 1
ATOM 6521 O O . ALA B 1 241 ? 13.211 -30.094 2.533 1 58.47 241 ALA B O 1
ATOM 6522 N N . ALA B 1 242 ? 14.844 -30.453 0.926 1 64.31 242 ALA B N 1
ATOM 6523 C CA . ALA B 1 242 ? 14.242 -31.734 0.55 1 64.31 242 ALA B CA 1
ATOM 6524 C C . ALA B 1 242 ? 14.031 -32.625 1.773 1 64.31 242 ALA B C 1
ATOM 6526 O O . ALA B 1 242 ? 14.914 -32.75 2.619 1 64.31 242 ALA B O 1
ATOM 6527 N N . ILE B 1 243 ? 12.836 -33.062 1.957 1 67.94 243 ILE B N 1
ATOM 6528 C CA . ILE B 1 243 ? 12.477 -33.906 3.082 1 67.94 243 ILE B CA 1
ATOM 6529 C C . ILE B 1 243 ? 12.938 -35.344 2.818 1 67.94 243 ILE B C 1
ATOM 6531 O O . ILE B 1 243 ? 12.633 -35.906 1.772 1 67.94 243 ILE B O 1
ATOM 6535 N N . ALA B 1 244 ? 13.828 -35.812 3.721 1 76.06 244 ALA B N 1
ATOM 6536 C CA . ALA B 1 244 ? 14.195 -37.219 3.65 1 76.06 244 ALA B CA 1
ATOM 6537 C C . ALA B 1 244 ? 13 -38.094 3.953 1 76.06 244 ALA B C 1
ATOM 6539 O O . ALA B 1 244 ? 12.234 -37.844 4.883 1 76.06 244 ALA B O 1
ATOM 6540 N N . PHE B 1 245 ? 12.852 -39.125 3.039 1 82.94 245 PHE B N 1
ATOM 6541 C CA . PHE B 1 245 ? 11.711 -40 3.211 1 82.94 245 PHE B CA 1
ATOM 6542 C C . PHE B 1 245 ? 11.984 -41.031 4.312 1 82.94 245 PHE B C 1
ATOM 6544 O O . PHE B 1 245 ? 13.055 -41.625 4.359 1 82.94 245 PHE B O 1
ATOM 6551 N N . ALA B 1 246 ? 11.094 -41.125 5.203 1 83.69 246 ALA B N 1
ATOM 6552 C CA . ALA B 1 246 ? 11.156 -42.156 6.23 1 83.69 246 ALA B CA 1
ATOM 6553 C C . ALA B 1 246 ? 10.727 -43.531 5.668 1 83.69 246 ALA B C 1
ATOM 6555 O O . ALA B 1 246 ? 11.109 -44.562 6.195 1 83.69 246 ALA B O 1
ATOM 6556 N N . GLU B 1 247 ? 9.961 -43.469 4.641 1 86.56 247 GLU B N 1
ATOM 6557 C CA . GLU B 1 247 ? 9.422 -44.688 4.027 1 86.56 247 GLU B CA 1
ATOM 6558 C C . GLU B 1 247 ? 10.508 -45.438 3.273 1 86.56 247 GLU B C 1
ATOM 6560 O O . GLU B 1 247 ? 11.375 -44.844 2.646 1 86.56 247 GLU B O 1
ATOM 6565 N N . THR B 1 248 ? 10.398 -46.719 3.328 1 87.62 248 THR B N 1
ATOM 6566 C CA . THR B 1 248 ? 11.414 -47.531 2.693 1 87.62 248 THR B CA 1
ATOM 6567 C C . THR B 1 248 ? 10.891 -48.156 1.403 1 87.62 248 THR B C 1
ATOM 6569 O O . THR B 1 248 ? 11.664 -48.562 0.538 1 87.62 248 THR B O 1
ATOM 6572 N N . ASP B 1 249 ? 9.617 -48.281 1.353 1 90.62 249 ASP B N 1
ATOM 6573 C CA . ASP B 1 249 ? 8.992 -48.844 0.156 1 90.62 249 ASP B CA 1
ATOM 6574 C C . ASP B 1 249 ? 8.625 -47.75 -0.835 1 90.62 249 ASP B C 1
ATOM 6576 O O . ASP B 1 249 ? 7.469 -47.312 -0.917 1 90.62 249 ASP B O 1
ATOM 6580 N N . ILE B 1 250 ? 9.57 -47.281 -1.573 1 93.19 250 ILE B N 1
ATOM 6581 C CA . ILE B 1 250 ? 9.344 -46.156 -2.469 1 93.19 250 ILE B CA 1
ATOM 6582 C C . ILE B 1 250 ? 9.375 -46.656 -3.918 1 93.19 250 ILE B C 1
ATOM 6584 O O . ILE B 1 250 ? 10.172 -47.5 -4.273 1 93.19 250 ILE B O 1
ATOM 6588 N N . GLN B 1 251 ? 8.406 -46.125 -4.621 1 93 251 GLN B N 1
ATOM 6589 C CA . GLN B 1 251 ? 8.32 -46.344 -6.059 1 93 251 GLN B CA 1
ATOM 6590 C C . GLN B 1 251 ? 8.141 -45.031 -6.809 1 93 251 GLN B C 1
ATOM 6592 O O . GLN B 1 251 ? 7.57 -44.094 -6.27 1 93 251 GLN B O 1
ATOM 6597 N N . ASN B 1 252 ? 8.672 -45.031 -8.062 1 94.5 252 ASN B N 1
ATOM 6598 C CA . ASN B 1 252 ? 8.516 -43.844 -8.883 1 94.5 252 ASN B CA 1
ATOM 6599 C C . ASN B 1 252 ? 7.594 -44.094 -10.078 1 94.5 252 ASN B C 1
ATOM 6601 O O . ASN B 1 252 ? 7.738 -45.094 -10.766 1 94.5 252 ASN B O 1
ATOM 6605 N N . LEU B 1 253 ? 6.605 -43.25 -10.227 1 93.81 253 LEU B N 1
ATOM 6606 C CA . LEU B 1 253 ? 5.734 -43.25 -11.398 1 93.81 253 LEU B CA 1
ATOM 6607 C C . LEU B 1 253 ? 6.004 -42.031 -12.266 1 93.81 253 LEU B C 1
ATOM 6609 O O . LEU B 1 253 ? 6.242 -40.938 -11.742 1 93.81 253 LEU B O 1
ATOM 6613 N N . THR B 1 254 ? 5.949 -42.219 -13.539 1 94.38 254 THR B N 1
ATOM 6614 C CA . THR B 1 254 ? 6.27 -41.125 -14.445 1 94.38 254 THR B CA 1
ATOM 6615 C C . THR B 1 254 ? 5.098 -40.812 -15.375 1 94.38 254 THR B C 1
ATOM 6617 O O . THR B 1 254 ? 4.535 -41.75 -15.977 1 94.38 254 THR B O 1
ATOM 6620 N N . PHE B 1 255 ? 4.723 -39.594 -15.438 1 94.56 255 PHE B N 1
ATOM 6621 C CA . PHE B 1 255 ? 3.662 -39.125 -16.328 1 94.56 255 PHE B CA 1
ATOM 6622 C C . PHE B 1 255 ? 4.094 -37.875 -17.094 1 94.56 255 PHE B C 1
ATOM 6624 O O . PHE B 1 255 ? 4.746 -37 -16.531 1 94.56 255 PHE B O 1
ATOM 6631 N N . GLY B 1 256 ? 3.795 -37.812 -18.312 1 95.19 256 GLY B N 1
ATOM 6632 C CA . GLY B 1 256 ? 4.152 -36.625 -19.078 1 95.19 256 GLY B CA 1
ATOM 6633 C C . GLY B 1 256 ? 4.148 -36.875 -20.578 1 95.19 256 GLY B C 1
ATOM 6634 O O . GLY B 1 256 ? 3.445 -37.75 -21.078 1 95.19 256 GLY B O 1
ATOM 6635 N N . ALA B 1 257 ? 4.91 -36.062 -21.203 1 95.88 257 ALA B N 1
ATOM 6636 C CA . ALA B 1 257 ? 4.973 -36.094 -22.656 1 95.88 257 ALA B CA 1
ATOM 6637 C C . ALA B 1 257 ? 5.699 -37.344 -23.141 1 95.88 257 ALA B C 1
ATOM 6639 O O . ALA B 1 257 ? 6.672 -37.781 -22.516 1 95.88 257 ALA B O 1
ATOM 6640 N N . ALA B 1 258 ? 5.172 -37.875 -24.172 1 94.44 258 ALA B N 1
ATOM 6641 C CA . ALA B 1 258 ? 5.789 -39.031 -24.844 1 94.44 258 ALA B CA 1
ATOM 6642 C C . ALA B 1 258 ? 6.016 -38.719 -26.328 1 94.44 258 ALA B C 1
ATOM 6644 O O . ALA B 1 258 ? 5.105 -38.844 -27.141 1 94.44 258 ALA B O 1
ATOM 6645 N N . ASP B 1 259 ? 7.223 -38.344 -26.594 1 94.56 259 ASP B N 1
ATOM 6646 C CA . ASP B 1 259 ? 7.613 -37.969 -27.953 1 94.56 259 ASP B CA 1
ATOM 6647 C C . ASP B 1 259 ? 6.719 -36.844 -28.5 1 94.56 259 ASP B C 1
ATOM 6649 O O . ASP B 1 259 ? 6.141 -36.969 -29.578 1 94.56 259 ASP B O 1
ATOM 6653 N N . ALA B 1 260 ? 6.547 -35.875 -27.719 1 96.88 260 ALA B N 1
ATOM 6654 C CA . ALA B 1 260 ? 5.68 -34.781 -28.078 1 96.88 260 ALA B CA 1
ATOM 6655 C C . ALA B 1 260 ? 6.336 -33.875 -29.141 1 96.88 260 ALA B C 1
ATOM 6657 O O . ALA B 1 260 ? 7.535 -33.594 -29.078 1 96.88 260 ALA B O 1
ATOM 6658 N N . THR B 1 261 ? 5.555 -33.469 -30.109 1 95.31 261 THR B N 1
ATOM 6659 C CA . THR B 1 261 ? 5.984 -32.469 -31.062 1 95.31 261 THR B CA 1
ATOM 6660 C C . THR B 1 261 ? 5.516 -31.094 -30.641 1 95.31 261 THR B C 1
ATOM 6662 O O . THR B 1 261 ? 4.312 -30.828 -30.547 1 95.31 261 THR B O 1
ATOM 6665 N N . VAL B 1 262 ? 6.43 -30.25 -30.422 1 94.19 262 VAL B N 1
ATOM 6666 C CA . VAL B 1 262 ? 6.082 -28.891 -30.031 1 94.19 262 VAL B CA 1
ATOM 6667 C C . VAL B 1 262 ? 5.809 -28.047 -31.266 1 94.19 262 VAL B C 1
ATOM 6669 O O . VAL B 1 262 ? 6.684 -27.891 -32.125 1 94.19 262 VAL B O 1
ATOM 6672 N N . PRO B 1 263 ? 4.684 -27.531 -31.344 1 92.94 263 PRO B N 1
ATOM 6673 C CA . PRO B 1 263 ? 4.355 -26.766 -32.531 1 92.94 263 PRO B CA 1
ATOM 6674 C C . PRO B 1 263 ? 5.062 -25.406 -32.562 1 92.94 263 PRO B C 1
ATOM 6676 O O . PRO B 1 263 ? 5.613 -24.969 -31.562 1 92.94 263 PRO B O 1
ATOM 6679 N N . GLU B 1 264 ? 4.988 -24.75 -33.781 1 92.38 264 GLU B N 1
ATOM 6680 C CA . GLU B 1 264 ? 5.598 -23.438 -33.969 1 92.38 264 GLU B CA 1
ATOM 6681 C C . GLU B 1 264 ? 4.648 -22.312 -33.562 1 92.38 264 GLU B C 1
ATOM 6683 O O . GLU B 1 264 ? 4.402 -21.391 -34.344 1 92.38 264 GLU B O 1
ATOM 6688 N N . THR B 1 265 ? 4.07 -22.484 -32.5 1 90.06 265 THR B N 1
ATOM 6689 C CA . THR B 1 265 ? 3.232 -21.453 -31.875 1 90.06 265 THR B CA 1
ATOM 6690 C C . THR B 1 265 ? 3.822 -21 -30.547 1 90.06 265 THR B C 1
ATOM 6692 O O . THR B 1 265 ? 4.645 -21.703 -29.953 1 90.06 265 THR B O 1
ATOM 6695 N N . GLU B 1 266 ? 3.471 -19.859 -30.094 1 84.88 266 GLU B N 1
ATOM 6696 C CA . GLU B 1 266 ? 4.031 -19.281 -28.875 1 84.88 266 GLU B CA 1
ATOM 6697 C C . GLU B 1 266 ? 3.678 -20.125 -27.656 1 84.88 266 GLU B C 1
ATOM 6699 O O . GLU B 1 266 ? 4.523 -20.359 -26.781 1 84.88 266 GLU B O 1
ATOM 6704 N N . LYS B 1 267 ? 2.383 -20.5 -27.656 1 87.19 267 LYS B N 1
ATOM 6705 C CA . LYS B 1 267 ? 1.918 -21.312 -26.531 1 87.19 267 LYS B CA 1
ATOM 6706 C C . LYS B 1 267 ? 1.201 -22.562 -27.016 1 87.19 267 LYS B C 1
ATOM 6708 O O . LYS B 1 267 ? 0.447 -22.516 -27.984 1 87.19 267 LYS B O 1
ATOM 6713 N N . SER B 1 268 ? 1.499 -23.672 -26.422 1 92.5 268 SER B N 1
ATOM 6714 C CA . SER B 1 268 ? 0.846 -24.938 -26.734 1 92.5 268 SER B CA 1
ATOM 6715 C C . SER B 1 268 ? 0.87 -25.891 -25.547 1 92.5 268 SER B C 1
ATOM 6717 O O . SER B 1 268 ? 1.527 -25.609 -24.547 1 92.5 268 SER B O 1
ATOM 6719 N N . ALA B 1 269 ? 0.072 -26.938 -25.672 1 94.06 269 ALA B N 1
ATOM 6720 C CA . ALA B 1 269 ? 0.036 -27.953 -24.609 1 94.06 269 ALA B CA 1
ATOM 6721 C C . ALA B 1 269 ? -0.088 -29.344 -25.203 1 94.06 269 ALA B C 1
ATOM 6723 O O . ALA B 1 269 ? -0.728 -29.547 -26.234 1 94.06 269 ALA B O 1
ATOM 6724 N N . TRP B 1 270 ? 0.612 -30.281 -24.625 1 96.38 270 TRP B N 1
ATOM 6725 C CA . TRP B 1 270 ? 0.553 -31.703 -24.969 1 96.38 270 TRP B CA 1
ATOM 6726 C C . TRP B 1 270 ? -0.096 -32.5 -23.844 1 96.38 270 TRP B C 1
ATOM 6728 O O . TRP B 1 270 ? 0.278 -32.375 -22.672 1 96.38 270 TRP B O 1
ATOM 6738 N N . CYS B 1 271 ? -1.057 -33.312 -24.266 1 96.25 271 CYS B N 1
ATOM 6739 C CA . CYS B 1 271 ? -1.78 -34.094 -23.266 1 96.25 271 CYS B CA 1
ATOM 6740 C C . CYS B 1 271 ? -1.532 -35.562 -23.469 1 96.25 271 CYS B C 1
ATOM 6742 O O . CYS B 1 271 ? -1.457 -36.062 -24.609 1 96.25 271 CYS B O 1
ATOM 6744 N N . THR B 1 272 ? -1.367 -36.25 -22.359 1 96.31 272 THR B N 1
ATOM 6745 C CA . THR B 1 272 ? -1.258 -37.719 -22.328 1 96.31 272 THR B CA 1
ATOM 6746 C C . THR B 1 272 ? -2.17 -38.312 -21.266 1 96.31 272 THR B C 1
ATOM 6748 O O . THR B 1 272 ? -2.164 -37.844 -20.125 1 96.31 272 THR B O 1
ATOM 6751 N N . ILE B 1 273 ? -2.982 -39.25 -21.688 1 94.75 273 ILE B N 1
ATOM 6752 C CA . ILE B 1 273 ? -3.785 -40.031 -20.75 1 94.75 273 ILE B CA 1
ATOM 6753 C C . ILE B 1 273 ? -3.219 -41.438 -20.609 1 94.75 273 ILE B C 1
ATOM 6755 O O . ILE B 1 273 ? -3.088 -42.156 -21.594 1 94.75 273 ILE B O 1
ATOM 6759 N N . SER B 1 274 ? -2.879 -41.781 -19.406 1 90.94 274 SER B N 1
ATOM 6760 C CA . SER B 1 274 ? -2.303 -43.094 -19.156 1 90.94 274 SER B CA 1
ATOM 6761 C C . SER B 1 274 ? -2.939 -43.75 -17.938 1 90.94 274 SER B C 1
ATOM 6763 O O . SER B 1 274 ? -3.477 -43.062 -17.062 1 90.94 274 SER B O 1
ATOM 6765 N N . LYS B 1 275 ? -2.807 -45.031 -17.906 1 86.81 275 LYS B N 1
ATOM 6766 C CA . LYS B 1 275 ? -3.354 -45.844 -16.812 1 86.81 275 LYS B CA 1
ATOM 6767 C C . LYS B 1 275 ? -2.33 -46 -15.703 1 86.81 275 LYS B C 1
ATOM 6769 O O . LYS B 1 275 ? -1.141 -46.219 -15.961 1 86.81 275 LYS B O 1
ATOM 6774 N N . THR B 1 276 ? -2.957 -45.906 -14.516 1 83.31 276 THR B N 1
ATOM 6775 C CA . THR B 1 276 ? -2.09 -46.219 -13.383 1 83.31 276 THR B CA 1
ATOM 6776 C C . THR B 1 276 ? -2.104 -47.719 -13.086 1 83.31 276 THR B C 1
ATOM 6778 O O . THR B 1 276 ? -3.141 -48.375 -13.211 1 83.31 276 THR B O 1
ATOM 6781 N N . GLU B 1 277 ? -0.949 -48.344 -12.727 1 79.94 277 GLU B N 1
ATOM 6782 C CA . GLU B 1 277 ? -0.841 -49.781 -12.492 1 79.94 277 GLU B CA 1
ATOM 6783 C C . GLU B 1 277 ? -0.84 -50.094 -11 1 79.94 277 GLU B C 1
ATOM 6785 O O . GLU B 1 277 ? -0.485 -51.219 -10.594 1 79.94 277 GLU B O 1
ATOM 6790 N N . LEU B 1 278 ? -1.269 -49.188 -10.258 1 87.06 278 LEU B N 1
ATOM 6791 C CA . LEU B 1 278 ? -1.226 -49.406 -8.82 1 87.06 278 LEU B CA 1
ATOM 6792 C C . LEU B 1 278 ? -2.475 -50.156 -8.352 1 87.06 278 LEU B C 1
ATOM 6794 O O . LEU B 1 278 ? -3.584 -49.625 -8.438 1 87.06 278 LEU B O 1
ATOM 6798 N N . THR B 1 279 ? -2.355 -51.312 -7.77 1 84.56 279 THR B N 1
ATOM 6799 C CA . THR B 1 279 ? -3.482 -52.125 -7.359 1 84.56 279 THR B CA 1
ATOM 6800 C C . THR B 1 279 ? -3.879 -51.844 -5.914 1 84.56 279 THR B C 1
ATOM 6802 O O . THR B 1 279 ? -4.992 -52.156 -5.492 1 84.56 279 THR B O 1
ATOM 6805 N N . HIS B 1 280 ? -2.939 -51.312 -5.176 1 90.5 280 HIS B N 1
ATOM 6806 C CA . HIS B 1 280 ? -3.205 -50.938 -3.793 1 90.5 280 HIS B CA 1
ATOM 6807 C C . HIS B 1 280 ? -3.068 -49.406 -3.6 1 90.5 280 HIS B C 1
ATOM 6809 O O . HIS B 1 280 ? -2.438 -48.75 -4.414 1 90.5 280 HIS B O 1
ATOM 6815 N N . LYS B 1 281 ? -3.65 -49.031 -2.504 1 92.88 281 LYS B N 1
ATOM 6816 C CA . LYS B 1 281 ? -3.566 -47.625 -2.182 1 92.88 281 LYS B CA 1
ATOM 6817 C C . LYS B 1 281 ? -2.129 -47.219 -1.873 1 92.88 281 LYS B C 1
ATOM 6819 O O . LYS B 1 281 ? -1.425 -47.906 -1.136 1 92.88 281 LYS B O 1
ATOM 6824 N N . HIS B 1 282 ? -1.679 -46.125 -2.488 1 95 282 HIS B N 1
ATOM 6825 C CA . HIS B 1 282 ? -0.393 -45.5 -2.232 1 95 282 HIS B CA 1
ATOM 6826 C C . HIS B 1 282 ? -0.569 -44 -1.904 1 95 282 HIS B C 1
ATOM 6828 O O . HIS B 1 282 ? -1.654 -43.469 -2.088 1 95 282 HIS B O 1
ATOM 6834 N N . HIS B 1 283 ? 0.452 -43.469 -1.245 1 96 283 HIS B N 1
ATOM 6835 C CA . HIS B 1 283 ? 0.542 -42.031 -1.067 1 96 283 HIS B CA 1
ATOM 6836 C C . HIS B 1 283 ? 1.623 -41.438 -1.961 1 96 283 HIS B C 1
ATOM 6838 O O . HIS B 1 283 ? 2.754 -41.938 -1.987 1 96 283 HIS B O 1
ATOM 6844 N N . ILE B 1 284 ? 1.247 -40.438 -2.756 1 95.81 284 ILE B N 1
ATOM 6845 C CA . ILE B 1 284 ? 2.268 -39.594 -3.371 1 95.81 284 ILE B CA 1
ATOM 6846 C C . ILE B 1 284 ? 2.957 -38.75 -2.301 1 95.81 284 ILE B C 1
ATOM 6848 O O . ILE B 1 284 ? 2.297 -38.062 -1.536 1 95.81 284 ILE B O 1
ATOM 6852 N N . ILE B 1 285 ? 4.266 -38.781 -2.23 1 95.56 285 ILE B N 1
ATOM 6853 C CA . ILE B 1 285 ? 4.969 -38.031 -1.185 1 95.56 285 ILE B CA 1
ATOM 6854 C C . ILE B 1 285 ? 5.941 -37.031 -1.818 1 95.56 285 ILE B C 1
ATOM 6856 O O . ILE B 1 285 ? 6.535 -36.219 -1.122 1 95.56 285 ILE B O 1
ATOM 6860 N N . ARG B 1 286 ? 6.074 -37.094 -3.17 1 94.31 286 ARG B N 1
ATOM 6861 C CA . ARG B 1 286 ? 6.883 -36.125 -3.898 1 94.31 286 ARG B CA 1
ATOM 6862 C C . ARG B 1 286 ? 6.465 -36.062 -5.363 1 94.31 286 ARG B C 1
ATOM 6864 O O . ARG B 1 286 ? 6.168 -37.062 -5.98 1 94.31 286 ARG B O 1
ATOM 6871 N N . ALA B 1 287 ? 6.465 -34.906 -5.906 1 94.19 287 ALA B N 1
ATOM 6872 C CA . ALA B 1 287 ? 6.336 -34.688 -7.344 1 94.19 287 ALA B CA 1
ATOM 6873 C C . ALA B 1 287 ? 7.527 -33.875 -7.875 1 94.19 287 ALA B C 1
ATOM 6875 O O . ALA B 1 287 ? 7.789 -32.75 -7.422 1 94.19 287 ALA B O 1
ATOM 6876 N N . GLU B 1 288 ? 8.242 -34.406 -8.773 1 91.81 288 GLU B N 1
ATOM 6877 C CA . GLU B 1 288 ? 9.461 -33.781 -9.281 1 91.81 288 GLU B CA 1
ATOM 6878 C C . GLU B 1 288 ? 9.484 -33.781 -10.805 1 91.81 288 GLU B C 1
ATOM 6880 O O . GLU B 1 288 ? 9.078 -34.75 -11.438 1 91.81 288 GLU B O 1
ATOM 6885 N N . PRO B 1 289 ? 9.969 -32.719 -11.359 1 91.56 289 PRO B N 1
ATOM 6886 C CA . PRO B 1 289 ? 10.031 -32.656 -12.82 1 91.56 289 PRO B CA 1
ATOM 6887 C C . PRO B 1 289 ? 11.25 -33.375 -13.391 1 91.56 289 PRO B C 1
ATOM 6889 O O . PRO B 1 289 ? 12.297 -33.438 -12.742 1 91.56 289 PRO B O 1
ATOM 6892 N N . ALA B 1 290 ? 11.07 -33.969 -14.5 1 94.12 290 ALA B N 1
ATOM 6893 C CA . ALA B 1 290 ? 12.133 -34.438 -15.375 1 94.12 290 ALA B CA 1
ATOM 6894 C C . ALA B 1 290 ? 12.023 -33.844 -16.766 1 94.12 290 ALA B C 1
ATOM 6896 O O . ALA B 1 290 ? 11.312 -34.344 -17.625 1 94.12 290 ALA B O 1
ATOM 6897 N N . ILE B 1 291 ? 12.805 -32.812 -16.953 1 91.88 291 ILE B N 1
ATOM 6898 C CA . ILE B 1 291 ? 12.68 -32.031 -18.172 1 91.88 291 ILE B CA 1
ATOM 6899 C C . ILE B 1 291 ? 13.703 -32.531 -19.203 1 91.88 291 ILE B C 1
ATOM 6901 O O . ILE B 1 291 ? 14.859 -32.781 -18.859 1 91.88 291 ILE B O 1
ATOM 6905 N N . SER B 1 292 ? 13.172 -32.656 -20.406 1 91.81 292 SER B N 1
ATOM 6906 C CA . SER B 1 292 ? 14.062 -33.031 -21.484 1 91.81 292 SER B CA 1
ATOM 6907 C C . SER B 1 292 ? 15.211 -32.062 -21.656 1 91.81 292 SER B C 1
ATOM 6909 O O . SER B 1 292 ? 15.008 -30.844 -21.578 1 91.81 292 SER B O 1
ATOM 6911 N N . LEU B 1 293 ? 16.344 -32.656 -21.828 1 83.38 293 LEU B N 1
ATOM 6912 C CA . LEU B 1 293 ? 17.516 -31.812 -22.016 1 83.38 293 LEU B CA 1
ATOM 6913 C C . LEU B 1 293 ? 17.312 -30.844 -23.172 1 83.38 293 LEU B C 1
ATOM 6915 O O . LEU B 1 293 ? 16.906 -31.25 -24.266 1 83.38 293 LEU B O 1
ATOM 6919 N N . GLY B 1 294 ? 17.531 -29.562 -22.906 1 76.5 294 GLY B N 1
ATOM 6920 C CA . GLY B 1 294 ? 17.406 -28.531 -23.938 1 76.5 294 GLY B CA 1
ATOM 6921 C C . GLY B 1 294 ? 16.062 -27.844 -23.922 1 76.5 294 GLY B C 1
ATOM 6922 O O . GLY B 1 294 ? 15.891 -26.797 -24.547 1 76.5 294 GLY B O 1
ATOM 6923 N N . ASN B 1 295 ? 15.102 -28.484 -23.281 1 86.75 295 ASN B N 1
ATOM 6924 C CA . ASN B 1 295 ? 13.758 -27.922 -23.281 1 86.75 295 ASN B CA 1
ATOM 6925 C C . ASN B 1 295 ? 13.453 -27.203 -21.969 1 86.75 295 ASN B C 1
ATOM 6927 O O . ASN B 1 295 ? 12.297 -26.938 -21.656 1 86.75 295 ASN B O 1
ATOM 6931 N N . GLU B 1 296 ? 14.477 -26.906 -21.234 1 79.44 296 GLU B N 1
ATOM 6932 C CA . GLU B 1 296 ? 14.297 -26.297 -19.906 1 79.44 296 GLU B CA 1
ATOM 6933 C C . GLU B 1 296 ? 13.578 -24.953 -20 1 79.44 296 GLU B C 1
ATOM 6935 O O . GLU B 1 296 ? 12.836 -24.578 -19.094 1 79.44 296 GLU B O 1
ATOM 6940 N N . GLU B 1 297 ? 13.719 -24.281 -21.047 1 76.75 297 GLU B N 1
ATOM 6941 C CA . GLU B 1 297 ? 13.086 -22.969 -21.188 1 76.75 297 GLU B CA 1
ATOM 6942 C C . GLU B 1 297 ? 11.773 -23.062 -21.969 1 76.75 297 GLU B C 1
ATOM 6944 O O . GLU B 1 297 ? 10.992 -22.109 -21.984 1 76.75 297 GLU B O 1
ATOM 6949 N N . LEU B 1 298 ? 11.602 -24.188 -22.5 1 85.5 298 LEU B N 1
ATOM 6950 C CA . LEU B 1 298 ? 10.398 -24.406 -23.312 1 85.5 298 LEU B CA 1
ATOM 6951 C C . LEU B 1 298 ? 9.242 -24.891 -22.438 1 85.5 298 LEU B C 1
ATOM 6953 O O . LEU B 1 298 ? 8.109 -24.422 -22.594 1 85.5 298 LEU B O 1
ATOM 6957 N N . VAL B 1 299 ? 9.562 -25.859 -21.609 1 91.06 299 VAL B N 1
ATOM 6958 C CA . VAL B 1 299 ? 8.531 -26.438 -20.75 1 91.06 299 VAL B CA 1
ATOM 6959 C C . VAL B 1 299 ? 8.234 -25.484 -19.578 1 91.06 299 VAL B C 1
ATOM 6961 O O . VAL B 1 299 ? 9.133 -25.125 -18.828 1 91.06 299 VAL B O 1
ATOM 6964 N N . ARG B 1 300 ? 6.926 -25.156 -19.438 1 88.5 300 ARG B N 1
ATOM 6965 C CA . ARG B 1 300 ? 6.586 -24.156 -18.438 1 88.5 300 ARG B CA 1
ATOM 6966 C C . ARG B 1 300 ? 5.852 -24.797 -17.266 1 88.5 300 ARG B C 1
ATOM 6968 O O . ARG B 1 300 ? 5.945 -24.328 -16.125 1 88.5 300 ARG B O 1
ATOM 6975 N N . SER B 1 301 ? 5.113 -25.812 -17.578 1 91.75 301 SER B N 1
ATOM 6976 C CA . SER B 1 301 ? 4.395 -26.469 -16.5 1 91.75 301 SER B CA 1
ATOM 6977 C C . SER B 1 301 ? 4.012 -27.891 -16.875 1 91.75 301 SER B C 1
ATOM 6979 O O . SER B 1 301 ? 3.912 -28.219 -18.062 1 91.75 301 SER B O 1
ATOM 6981 N N . ILE B 1 302 ? 3.85 -28.719 -15.914 1 94.88 302 ILE B N 1
ATOM 6982 C CA . ILE B 1 302 ? 3.291 -30.062 -16.031 1 94.88 302 ILE B CA 1
ATOM 6983 C C . ILE B 1 302 ? 2.205 -30.25 -14.977 1 94.88 302 ILE B C 1
ATOM 6985 O O . ILE B 1 302 ? 2.457 -30.094 -13.781 1 94.88 302 ILE B O 1
ATOM 6989 N N . GLN B 1 303 ? 1.101 -30.547 -15.461 1 94.56 303 GLN B N 1
ATOM 6990 C CA . GLN B 1 303 ? -0.027 -30.75 -14.562 1 94.56 303 GLN B CA 1
ATOM 6991 C C . GLN B 1 303 ? -0.586 -32.156 -14.703 1 94.56 303 GLN B C 1
ATOM 6993 O O . GLN B 1 303 ? -0.675 -32.688 -15.82 1 94.56 303 GLN B O 1
ATOM 6998 N N . LEU B 1 304 ? -0.926 -32.719 -13.602 1 94.62 304 LEU B N 1
ATOM 6999 C CA . LEU B 1 304 ? -1.528 -34.062 -13.562 1 94.62 304 LEU B CA 1
ATOM 7000 C C . LEU B 1 304 ? -2.916 -34 -12.938 1 94.62 304 LEU B C 1
ATOM 7002 O O . LEU B 1 304 ? -3.076 -33.5 -11.82 1 94.62 304 LEU B O 1
ATOM 7006 N N . THR B 1 305 ? -3.867 -34.531 -13.688 1 93 305 THR B N 1
ATOM 7007 C CA . THR B 1 305 ? -5.242 -34.562 -13.203 1 93 305 THR B CA 1
ATOM 7008 C C . THR B 1 305 ? -5.824 -35.969 -13.289 1 93 305 THR B C 1
ATOM 7010 O O . THR B 1 305 ? -5.32 -36.812 -14.031 1 93 305 THR B O 1
ATOM 7013 N N . HIS B 1 306 ? -6.809 -36.219 -12.477 1 87.38 306 HIS B N 1
ATOM 7014 C CA . HIS B 1 306 ? -7.477 -37.5 -12.516 1 87.38 306 HIS B CA 1
ATOM 7015 C C . HIS B 1 306 ? -8.664 -37.5 -13.469 1 87.38 306 HIS B C 1
ATOM 7017 O O . HIS B 1 306 ? -9.344 -36.469 -13.594 1 87.38 306 HIS B O 1
ATOM 7023 N N . CYS B 1 307 ? -8.875 -38.531 -14.102 1 86.19 307 CYS B N 1
ATOM 7024 C CA . CYS B 1 307 ? -10.047 -38.719 -14.945 1 86.19 307 CYS B CA 1
ATOM 7025 C C . CYS B 1 307 ? -11.156 -39.438 -14.195 1 86.19 307 CYS B C 1
ATOM 7027 O O . CYS B 1 307 ? -10.961 -40.562 -13.727 1 86.19 307 CYS B O 1
ATOM 7029 N N . SER B 1 308 ? -12.234 -38.75 -14.078 1 80.38 308 SER B N 1
ATOM 7030 C CA . SER B 1 308 ? -13.414 -39.406 -13.523 1 80.38 308 SER B CA 1
ATOM 7031 C C . SER B 1 308 ? -14.078 -40.312 -14.547 1 80.38 308 SER B C 1
ATOM 7033 O O . SER B 1 308 ? -15.141 -40 -15.07 1 80.38 308 SER B O 1
ATOM 7035 N N . TYR B 1 309 ? -13.445 -41.406 -14.82 1 78.75 309 TYR B N 1
ATOM 7036 C CA . TYR B 1 309 ? -13.922 -42.312 -15.852 1 78.75 309 TYR B CA 1
ATOM 7037 C C . TYR B 1 309 ? -14.156 -43.719 -15.281 1 78.75 309 TYR B C 1
ATOM 7039 O O . TYR B 1 309 ? -13.227 -44.344 -14.766 1 78.75 309 TYR B O 1
ATOM 7047 N N . ALA B 1 310 ? -15.398 -44.156 -15.289 1 73 310 ALA B N 1
ATOM 7048 C CA . ALA B 1 310 ? -15.758 -45.469 -14.75 1 73 310 ALA B CA 1
ATOM 7049 C C . ALA B 1 310 ? -15.977 -46.469 -15.867 1 73 310 ALA B C 1
ATOM 7051 O O . ALA B 1 310 ? -16.344 -47.625 -15.609 1 73 310 ALA B O 1
ATOM 7052 N N . GLY B 1 311 ? -15.695 -46.094 -17.047 1 73.69 311 GLY B N 1
ATOM 7053 C CA . GLY B 1 311 ? -15.969 -47 -18.172 1 73.69 311 GLY B CA 1
ATOM 7054 C C . GLY B 1 311 ? -14.93 -48.094 -18.312 1 73.69 311 GLY B C 1
ATOM 7055 O O . GLY B 1 311 ? -13.953 -48.125 -17.562 1 73.69 311 GLY B O 1
ATOM 7056 N N . LYS B 1 312 ? -15.25 -49 -19.141 1 76.06 312 LYS B N 1
ATOM 7057 C CA . LYS B 1 312 ? -14.375 -50.156 -19.359 1 76.06 312 LYS B CA 1
ATOM 7058 C C . LYS B 1 312 ? -13.438 -49.906 -20.531 1 76.06 312 LYS B C 1
ATOM 7060 O O . LYS B 1 312 ? -12.43 -50.625 -20.688 1 76.06 312 LYS B O 1
ATOM 7065 N N . ASP B 1 313 ? -13.672 -48.812 -21.219 1 81 313 ASP B N 1
ATOM 7066 C CA . ASP B 1 313 ? -12.883 -48.562 -22.406 1 81 313 ASP B CA 1
ATOM 7067 C C . ASP B 1 313 ? -11.539 -47.938 -22.062 1 81 313 ASP B C 1
ATOM 7069 O O . ASP B 1 313 ? -11.398 -47.312 -21 1 81 313 ASP B O 1
ATOM 7073 N N . ASP B 1 314 ? -10.633 -48.281 -22.906 1 87.19 314 ASP B N 1
ATOM 7074 C CA . ASP B 1 314 ? -9.344 -47.594 -22.812 1 87.19 314 ASP B CA 1
ATOM 7075 C C . ASP B 1 314 ? -9.414 -46.188 -23.422 1 87.19 314 ASP B C 1
ATOM 7077 O O . ASP B 1 314 ? -9.688 -46.031 -24.609 1 87.19 314 ASP B O 1
ATOM 7081 N N . ILE B 1 315 ? -9.188 -45.188 -22.625 1 89.44 315 ILE B N 1
ATOM 7082 C CA . ILE B 1 315 ? -9.297 -43.812 -23.094 1 89.44 315 ILE B CA 1
ATOM 7083 C C . ILE B 1 315 ? -7.91 -43.188 -23.203 1 89.44 315 ILE B C 1
ATOM 7085 O O . ILE B 1 315 ? -7.766 -41.969 -23.109 1 89.44 315 ILE B O 1
ATOM 7089 N N . SER B 1 316 ? -6.891 -44.062 -23.344 1 91.5 316 SER B N 1
ATOM 7090 C CA . SER B 1 316 ? -5.527 -43.562 -23.453 1 91.5 316 SER B CA 1
ATOM 7091 C C . SER B 1 316 ? -5.395 -42.562 -24.609 1 91.5 316 SER B C 1
ATOM 7093 O O . SER B 1 316 ? -6.035 -42.75 -25.656 1 91.5 316 SER B O 1
ATOM 7095 N N . TYR B 1 317 ? -4.605 -41.594 -24.422 1 94.56 317 TYR B N 1
ATOM 7096 C CA . TYR B 1 317 ? -4.434 -40.531 -25.391 1 94.56 317 TYR B CA 1
ATOM 7097 C C . TYR B 1 317 ? -3.006 -39.969 -25.359 1 94.56 317 TYR B C 1
ATOM 7099 O O . TYR B 1 317 ? -2.338 -40.031 -24.312 1 94.56 317 TYR B O 1
ATOM 7107 N N . ASN B 1 318 ? -2.416 -39.531 -26.453 1 95.12 318 ASN B N 1
ATOM 7108 C CA . ASN B 1 318 ? -1.117 -38.906 -26.609 1 95.12 318 ASN B CA 1
ATOM 7109 C C . ASN B 1 318 ? -1.115 -37.938 -27.781 1 95.12 318 ASN B C 1
ATOM 7111 O O . ASN B 1 318 ? -0.972 -38.344 -28.938 1 95.12 318 ASN B O 1
ATOM 7115 N N . GLY B 1 319 ? -1.315 -36.688 -27.484 1 95.69 319 GLY B N 1
ATOM 7116 C CA . GLY B 1 319 ? -1.413 -35.688 -28.547 1 95.69 319 GLY B CA 1
ATOM 7117 C C . GLY B 1 319 ? -1.628 -34.312 -28 1 95.69 319 GLY B C 1
ATOM 7118 O O . GLY B 1 319 ? -1.578 -34.062 -26.797 1 95.69 319 GLY B O 1
ATOM 7119 N N . PRO B 1 320 ? -1.757 -33.344 -28.984 1 95.38 320 PRO B N 1
ATOM 7120 C CA . PRO B 1 320 ? -2.055 -31.984 -28.562 1 95.38 320 PRO B CA 1
ATOM 7121 C C . PRO B 1 320 ? -3.346 -31.875 -27.766 1 95.38 320 PRO B C 1
ATOM 7123 O O . PRO B 1 320 ? -4.34 -32.531 -28.094 1 95.38 320 PRO B O 1
ATOM 7126 N N . CYS B 1 321 ? -3.326 -31.172 -26.766 1 93.81 321 CYS B N 1
ATOM 7127 C CA . CYS B 1 321 ? -4.469 -31.062 -25.875 1 93.81 321 CYS B CA 1
ATOM 7128 C C . CYS B 1 321 ? -5.684 -30.5 -26.594 1 93.81 321 CYS B C 1
ATOM 7130 O O . CYS B 1 321 ? -6.824 -30.812 -26.25 1 93.81 321 CYS B O 1
ATOM 7132 N N . ASP B 1 322 ? -5.461 -29.656 -27.547 1 90.88 322 ASP B N 1
ATOM 7133 C CA . ASP B 1 322 ? -6.57 -29.016 -28.266 1 90.88 322 ASP B CA 1
ATOM 7134 C C . ASP B 1 322 ? -7.293 -30.016 -29.156 1 90.88 322 ASP B C 1
ATOM 7136 O O . ASP B 1 322 ? -8.391 -29.734 -29.641 1 90.88 322 ASP B O 1
ATOM 7140 N N . LYS B 1 323 ? -6.727 -31.203 -29.359 1 92.44 323 LYS B N 1
ATOM 7141 C CA . LYS B 1 323 ? -7.344 -32.219 -30.188 1 92.44 323 LYS B CA 1
ATOM 7142 C C . LYS B 1 323 ? -7.992 -33.312 -29.328 1 92.44 323 LYS B C 1
ATOM 7144 O O . LYS B 1 323 ? -8.555 -34.281 -29.844 1 92.44 323 LYS B O 1
ATOM 7149 N N . LEU B 1 324 ? -7.844 -33.125 -28.078 1 92.25 324 LEU B N 1
ATOM 7150 C CA . LEU B 1 324 ? -8.516 -34.062 -27.156 1 92.25 324 LEU B CA 1
ATOM 7151 C C . LEU B 1 324 ? -10.031 -33.938 -27.297 1 92.25 324 LEU B C 1
ATOM 7153 O O . LEU B 1 324 ? -10.578 -32.844 -27.344 1 92.25 324 LEU B O 1
ATOM 7157 N N . ALA B 1 325 ? -10.688 -35.094 -27.297 1 89.44 325 ALA B N 1
ATOM 7158 C CA . ALA B 1 325 ? -12.148 -35.094 -27.391 1 89.44 325 ALA B CA 1
ATOM 7159 C C . ALA B 1 325 ? -12.766 -34.344 -26.219 1 89.44 325 ALA B C 1
ATOM 7161 O O . ALA B 1 325 ? -12.414 -34.562 -25.062 1 89.44 325 ALA B O 1
ATOM 7162 N N . PRO B 1 326 ? -13.672 -33.406 -26.516 1 86.38 326 PRO B N 1
ATOM 7163 C CA . PRO B 1 326 ? -14.25 -32.594 -25.469 1 86.38 326 PRO B CA 1
ATOM 7164 C C . PRO B 1 326 ? -14.828 -33.406 -24.312 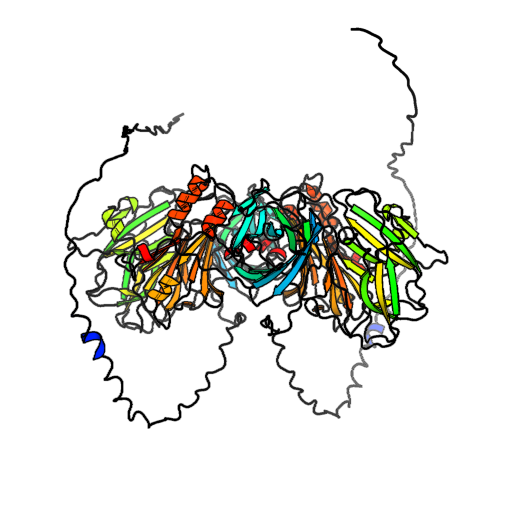1 86.38 326 PRO B C 1
ATOM 7166 O O . PRO B 1 326 ? -14.695 -33 -23.156 1 86.38 326 PRO B O 1
ATOM 7169 N N . GLY B 1 327 ? -15.523 -34.438 -24.594 1 82.81 327 GLY B N 1
ATOM 7170 C CA . GLY B 1 327 ? -16.078 -35.281 -23.547 1 82.81 327 GLY B CA 1
ATOM 7171 C C . GLY B 1 327 ? -15.023 -35.844 -22.625 1 82.81 327 GLY B C 1
ATOM 7172 O O . GLY B 1 327 ? -15.227 -35.906 -21.406 1 82.81 327 GLY B O 1
ATOM 7173 N N . ILE B 1 328 ? -13.906 -36.25 -23.203 1 84.44 328 ILE B N 1
ATOM 7174 C CA . ILE B 1 328 ? -12.805 -36.812 -22.422 1 84.44 328 ILE B CA 1
ATOM 7175 C C . ILE B 1 328 ? -12.133 -35.688 -21.625 1 84.44 328 ILE B C 1
ATOM 7177 O O . ILE B 1 328 ? -11.781 -35.875 -20.453 1 84.44 328 ILE B O 1
ATOM 7181 N N . GLY B 1 329 ? -12.039 -34.594 -22.266 1 84.31 329 GLY B N 1
ATOM 7182 C CA . GLY B 1 329 ? -11.477 -33.438 -21.562 1 84.31 329 GLY B CA 1
ATOM 7183 C C . GLY B 1 329 ? -12.273 -33.031 -20.344 1 84.31 329 GLY B C 1
ATOM 7184 O O . GLY B 1 329 ? -11.703 -32.75 -19.281 1 84.31 329 GLY B O 1
ATOM 7185 N N . ALA B 1 330 ? -13.508 -33.062 -20.469 1 81.62 330 ALA B N 1
ATOM 7186 C CA . ALA B 1 330 ? -14.391 -32.625 -19.391 1 81.62 330 ALA B CA 1
ATOM 7187 C C . ALA B 1 330 ? -14.273 -33.562 -18.188 1 81.62 330 ALA B C 1
ATOM 7189 O O . ALA B 1 330 ? -14.414 -33.125 -17.047 1 81.62 330 ALA B O 1
ATOM 7190 N N . ILE B 1 331 ? -13.984 -34.781 -18.484 1 82.62 331 ILE B N 1
ATOM 7191 C CA . ILE B 1 331 ? -13.961 -35.719 -17.375 1 82.62 331 ILE B CA 1
ATOM 7192 C C . ILE B 1 331 ? -12.547 -35.844 -16.812 1 82.62 331 ILE B C 1
ATOM 7194 O O . ILE B 1 331 ? -12.352 -36.312 -15.695 1 82.62 331 ILE B O 1
ATOM 7198 N N . CYS B 1 332 ? -11.547 -35.406 -17.578 1 84.88 332 CYS B N 1
ATOM 7199 C CA . CYS B 1 332 ? -10.172 -35.656 -17.141 1 84.88 332 CYS B CA 1
ATOM 7200 C C . CYS B 1 332 ? -9.531 -34.344 -16.656 1 84.88 332 CYS B C 1
ATOM 7202 O O . CYS B 1 332 ? -8.5 -34.375 -15.977 1 84.88 332 CYS B O 1
ATOM 7204 N N . ASP B 1 333 ? -10.031 -33.25 -16.891 1 76.81 333 ASP B N 1
ATOM 7205 C CA . ASP B 1 333 ? -9.336 -31.984 -16.641 1 76.81 333 ASP B CA 1
ATOM 7206 C C . ASP B 1 333 ? -9.945 -31.25 -15.438 1 76.81 333 ASP B C 1
ATOM 7208 O O . ASP B 1 333 ? -9.945 -30.031 -15.375 1 76.81 333 ASP B O 1
ATOM 7212 N N . LYS B 1 334 ? -10.375 -31.938 -14.406 1 74.25 334 LYS B N 1
ATOM 7213 C CA . LYS B 1 334 ? -11.102 -31.234 -13.352 1 74.25 334 LYS B CA 1
ATOM 7214 C C . LYS B 1 334 ? -10.344 -31.297 -12.031 1 74.25 334 LYS B C 1
ATOM 7216 O O . LYS B 1 334 ? -10.281 -30.312 -11.297 1 74.25 334 LYS B O 1
ATOM 7221 N N . HIS B 1 335 ? -9.75 -32.406 -11.773 1 82.31 335 HIS B N 1
ATOM 7222 C CA . HIS B 1 335 ? -9.219 -32.594 -10.422 1 82.31 335 HIS B CA 1
ATOM 7223 C C . HIS B 1 335 ? -7.703 -32.719 -10.445 1 82.31 335 HIS B C 1
ATOM 7225 O O . HIS B 1 335 ? -7.184 -33.75 -10.852 1 82.31 335 HIS B O 1
ATOM 7231 N N . LEU B 1 336 ? -7.082 -31.719 -9.914 1 91.5 336 LEU B N 1
ATOM 7232 C CA . LEU B 1 336 ? -5.625 -31.656 -9.898 1 91.5 336 LEU B CA 1
ATOM 7233 C C . LEU B 1 336 ? -5.051 -32.625 -8.859 1 91.5 336 LEU B C 1
ATOM 7235 O O . LEU B 1 336 ? -5.562 -32.719 -7.738 1 91.5 336 LEU B O 1
ATOM 7239 N N . ILE B 1 337 ? -3.982 -33.344 -9.266 1 90.44 337 ILE B N 1
ATOM 7240 C CA . ILE B 1 337 ? -3.285 -34.281 -8.391 1 90.44 337 ILE B CA 1
ATOM 7241 C C . ILE B 1 337 ? -1.896 -33.75 -8.055 1 90.44 337 ILE B C 1
ATOM 7243 O O . ILE B 1 337 ? -1.448 -33.812 -6.91 1 90.44 337 ILE B O 1
ATOM 7247 N N . ALA B 1 338 ? -1.257 -33.312 -9.055 1 93.25 338 ALA B N 1
ATOM 7248 C CA . ALA B 1 338 ? 0.106 -32.812 -8.938 1 93.25 338 ALA B CA 1
ATOM 7249 C C . ALA B 1 338 ? 0.413 -31.797 -10.039 1 93.25 338 ALA B C 1
ATOM 7251 O O . ALA B 1 338 ? -0.219 -31.812 -11.094 1 93.25 338 ALA B O 1
ATOM 7252 N N . SER B 1 339 ? 1.303 -30.969 -9.688 1 93.06 339 SER B N 1
ATOM 7253 C CA . SER B 1 339 ? 1.687 -29.953 -10.664 1 93.06 339 SER B CA 1
ATOM 7254 C C . SER B 1 339 ? 3.107 -29.469 -10.414 1 93.06 339 SER B C 1
ATOM 7256 O O . SER B 1 339 ? 3.637 -29.609 -9.312 1 93.06 339 SER B O 1
ATOM 7258 N N . TRP B 1 340 ? 3.693 -29.031 -11.492 1 91.62 340 TRP B N 1
ATOM 7259 C CA . TRP B 1 340 ? 5.004 -28.391 -11.453 1 91.62 340 TRP B CA 1
ATOM 7260 C C . TRP B 1 340 ? 5.043 -27.172 -12.383 1 91.62 340 TRP B C 1
ATOM 7262 O O . TRP B 1 340 ? 4.406 -27.188 -13.438 1 91.62 340 TRP B O 1
ATOM 7272 N N . THR B 1 341 ? 5.793 -26.219 -11.953 1 87.38 341 THR B N 1
ATOM 7273 C CA . THR B 1 341 ? 6.016 -25.031 -12.773 1 87.38 341 THR B CA 1
ATOM 7274 C C . THR B 1 341 ? 7.508 -24.797 -12.984 1 87.38 341 THR B C 1
ATOM 7276 O O . THR B 1 341 ? 8.32 -25.109 -12.109 1 87.38 341 THR B O 1
ATOM 7279 N N . HIS B 1 342 ? 7.762 -24.203 -14.047 1 83.19 342 HIS B N 1
ATOM 7280 C CA . HIS B 1 342 ? 9.133 -23.875 -14.43 1 83.19 342 HIS B CA 1
ATOM 7281 C C . HIS B 1 342 ? 9.844 -23.109 -13.328 1 83.19 342 HIS B C 1
ATOM 7283 O O . HIS B 1 342 ? 9.32 -22.141 -12.805 1 83.19 342 HIS B O 1
ATOM 7289 N N . GLY B 1 343 ? 11.016 -23.609 -12.945 1 76.75 343 GLY B N 1
ATOM 7290 C CA . GLY B 1 343 ? 11.844 -22.938 -11.961 1 76.75 343 GLY B CA 1
ATOM 7291 C C . GLY B 1 343 ? 11.586 -23.422 -10.539 1 76.75 343 GLY B C 1
ATOM 7292 O O . GLY B 1 343 ? 12.391 -23.172 -9.641 1 76.75 343 GLY B O 1
ATOM 7293 N N . ALA B 1 344 ? 10.508 -24.125 -10.375 1 79.25 344 ALA B N 1
ATOM 7294 C CA . ALA B 1 344 ? 10.18 -24.594 -9.031 1 79.25 344 ALA B CA 1
ATOM 7295 C C . ALA B 1 344 ? 10.898 -25.922 -8.727 1 79.25 344 ALA B C 1
ATOM 7297 O O . ALA B 1 344 ? 11.148 -26.719 -9.633 1 79.25 344 ALA B O 1
ATOM 7298 N N . PRO B 1 345 ? 11.234 -26.062 -7.438 1 78.12 345 PRO B N 1
ATOM 7299 C CA . PRO B 1 345 ? 11.758 -27.375 -7.055 1 78.12 345 PRO B CA 1
ATOM 7300 C C . PRO B 1 345 ? 10.664 -28.438 -6.949 1 78.12 345 PRO B C 1
ATOM 7302 O O . PRO B 1 345 ? 9.5 -28.172 -7.27 1 78.12 345 PRO B O 1
ATOM 7305 N N . ALA B 1 346 ? 11.148 -29.656 -6.598 1 86.81 346 ALA B N 1
ATOM 7306 C CA . ALA B 1 346 ? 10.18 -30.719 -6.332 1 86.81 346 ALA B CA 1
ATOM 7307 C C . ALA B 1 346 ? 9.242 -30.344 -5.195 1 86.81 346 ALA B C 1
ATOM 7309 O O . ALA B 1 346 ? 9.625 -29.609 -4.277 1 86.81 346 ALA B O 1
ATOM 7310 N N . LEU B 1 347 ? 8.062 -30.766 -5.332 1 90.19 347 LEU B N 1
ATOM 7311 C CA . LEU B 1 347 ? 7.109 -30.562 -4.246 1 90.19 347 LEU B CA 1
ATOM 7312 C C . LEU B 1 347 ? 7.098 -31.766 -3.307 1 90.19 347 LEU B C 1
ATOM 7314 O O . LEU B 1 347 ? 6.625 -32.844 -3.676 1 90.19 347 LEU B O 1
ATOM 7318 N N . ASP B 1 348 ? 7.602 -31.594 -2.164 1 90.94 348 ASP B N 1
ATOM 7319 C CA . ASP B 1 348 ? 7.566 -32.625 -1.125 1 90.94 348 ASP B CA 1
ATOM 7320 C C . ASP B 1 348 ? 6.324 -32.469 -0.249 1 90.94 348 ASP B C 1
ATOM 7322 O O . ASP B 1 348 ? 6.004 -31.359 0.199 1 90.94 348 ASP B O 1
ATOM 7326 N N . TYR B 1 349 ? 5.734 -33.562 -0.071 1 93.88 349 TYR B N 1
ATOM 7327 C CA . TYR B 1 349 ? 4.609 -33.562 0.86 1 93.88 349 TYR B CA 1
ATOM 7328 C C . TYR B 1 349 ? 5.098 -33.688 2.299 1 93.88 349 TYR B C 1
ATOM 7330 O O . TYR B 1 349 ? 6.145 -34.281 2.559 1 93.88 349 TYR B O 1
ATOM 7338 N N . PRO B 1 350 ? 4.355 -33.094 3.223 1 92.81 350 PRO B N 1
ATOM 7339 C CA . PRO B 1 350 ? 4.77 -33.219 4.621 1 92.81 350 PRO B CA 1
ATOM 7340 C C . PRO B 1 350 ? 4.629 -34.625 5.156 1 92.81 350 PRO B C 1
ATOM 7342 O O . PRO B 1 350 ? 3.859 -35.438 4.609 1 92.81 350 PRO B O 1
ATOM 7345 N N . PRO B 1 351 ? 5.379 -34.938 6.262 1 93.31 351 PRO B N 1
ATOM 7346 C CA . PRO B 1 351 ? 5.273 -36.25 6.855 1 93.31 351 PRO B CA 1
ATOM 7347 C C . PRO B 1 351 ? 3.857 -36.594 7.328 1 93.31 351 PRO B C 1
ATOM 7349 O O . PRO B 1 351 ? 3.504 -37.75 7.465 1 93.31 351 PRO B O 1
ATOM 7352 N N . ALA B 1 352 ? 3.08 -35.625 7.453 1 95.38 352 ALA B N 1
ATOM 7353 C CA . ALA B 1 352 ? 1.739 -35.812 8.008 1 95.38 352 ALA B CA 1
ATOM 7354 C C . ALA B 1 352 ? 0.762 -36.281 6.938 1 95.38 352 ALA B C 1
ATOM 7356 O O . ALA B 1 352 ? -0.336 -36.75 7.254 1 95.38 352 ALA B O 1
ATOM 7357 N N . ALA B 1 353 ? 1.224 -36.188 5.648 1 96.69 353 ALA B N 1
ATOM 7358 C CA . ALA B 1 353 ? 0.19 -36.5 4.66 1 96.69 353 ALA B CA 1
ATOM 7359 C C . ALA B 1 353 ? 0.807 -36.906 3.332 1 96.69 353 ALA B C 1
ATOM 7361 O O . ALA B 1 353 ? 1.961 -36.594 3.043 1 96.69 353 ALA B O 1
ATOM 7362 N N . GLY B 1 354 ? 0.051 -37.625 2.584 1 96.56 354 GLY B N 1
ATOM 7363 C CA . GLY B 1 354 ? 0.301 -37.969 1.192 1 96.56 354 GLY B CA 1
ATOM 7364 C C . GLY B 1 354 ? -0.957 -38 0.344 1 96.56 354 GLY B C 1
ATOM 7365 O O . GLY B 1 354 ? -2.053 -38.219 0.851 1 96.56 354 GLY B O 1
ATOM 7366 N N . PHE B 1 355 ? -0.756 -37.719 -0.907 1 95.5 355 PHE B N 1
ATOM 7367 C CA . PHE B 1 355 ? -1.917 -37.75 -1.788 1 95.5 355 PHE B CA 1
ATOM 7368 C C . PHE B 1 355 ? -2.252 -39.188 -2.18 1 95.5 355 PHE B C 1
ATOM 7370 O O . PHE B 1 355 ? -1.398 -39.906 -2.699 1 95.5 355 PHE B O 1
ATOM 7377 N N . PRO B 1 356 ? -3.496 -39.562 -1.996 1 94.06 356 PRO B N 1
ATOM 7378 C CA . PRO B 1 356 ? -3.854 -40.938 -2.285 1 94.06 356 PRO B CA 1
ATOM 7379 C C . PRO B 1 356 ? -3.928 -41.25 -3.783 1 94.06 356 PRO B C 1
ATOM 7381 O O . PRO B 1 356 ? -4.469 -40.438 -4.547 1 94.06 356 PRO B O 1
ATOM 7384 N N . ILE B 1 357 ? -3.402 -42.344 -4.105 1 91.56 357 ILE B N 1
ATOM 7385 C CA . ILE B 1 357 ? -3.459 -42.812 -5.48 1 91.56 357 ILE B CA 1
ATOM 7386 C C . ILE B 1 357 ? -3.492 -44.344 -5.484 1 91.56 357 ILE B C 1
ATOM 7388 O O . ILE B 1 357 ? -3.018 -45 -4.543 1 91.56 357 ILE B O 1
ATOM 7392 N N . GLY B 1 358 ? -4.145 -44.844 -6.492 1 89 358 GLY B N 1
ATOM 7393 C CA . GLY B 1 358 ? -4.227 -46.281 -6.609 1 89 358 GLY B CA 1
ATOM 7394 C C . GLY B 1 358 ? -5.383 -46.875 -5.832 1 89 358 GLY B C 1
ATOM 7395 O O . GLY B 1 358 ? -6.207 -46.156 -5.277 1 89 358 GLY B O 1
ATOM 7396 N N . GLY B 1 359 ? -5.355 -48.281 -5.93 1 84.19 359 GLY B N 1
ATOM 7397 C CA . GLY B 1 359 ? -6.402 -49 -5.234 1 84.19 359 GLY B CA 1
ATOM 7398 C C . GLY B 1 359 ? -7.688 -49.125 -6.035 1 84.19 359 GLY B C 1
ATOM 7399 O O . GLY B 1 359 ? -7.789 -48.562 -7.133 1 84.19 359 GLY B O 1
ATOM 7400 N N . ASN B 1 360 ? -8.633 -49.812 -5.414 1 75.81 360 ASN B N 1
ATOM 7401 C CA . ASN B 1 360 ? -9.883 -50.125 -6.102 1 75.81 360 ASN B CA 1
ATOM 7402 C C . ASN B 1 360 ? -10.75 -48.875 -6.25 1 75.81 360 ASN B C 1
ATOM 7404 O O . ASN B 1 360 ? -11.531 -48.75 -7.191 1 75.81 360 ASN B O 1
ATOM 7408 N N . ASP B 1 361 ? -10.469 -47.938 -5.379 1 71.25 361 ASP B N 1
ATOM 7409 C CA . ASP B 1 361 ? -11.305 -46.719 -5.383 1 71.25 361 ASP B CA 1
ATOM 7410 C C . ASP B 1 361 ? -10.578 -45.562 -6.035 1 71.25 361 ASP B C 1
ATOM 7412 O O . ASP B 1 361 ? -11.133 -44.469 -6.133 1 71.25 361 ASP B O 1
ATOM 7416 N N . GLY B 1 362 ? -9.445 -45.812 -6.492 1 72 362 GLY B N 1
ATOM 7417 C CA . GLY B 1 362 ? -8.672 -44.719 -7.051 1 72 362 GLY B CA 1
ATOM 7418 C C . GLY B 1 362 ? -8.859 -44.562 -8.547 1 72 362 GLY B C 1
ATOM 7419 O O . GLY B 1 362 ? -9.445 -45.438 -9.203 1 72 362 GLY B O 1
ATOM 7420 N N . PRO B 1 363 ? -8.445 -43.375 -8.977 1 73.75 363 PRO B N 1
ATOM 7421 C CA . PRO B 1 363 ? -8.555 -43.156 -10.422 1 73.75 363 PRO B CA 1
ATOM 7422 C C . PRO B 1 363 ? -7.66 -44.094 -11.219 1 73.75 363 PRO B C 1
ATOM 7424 O O . PRO B 1 363 ? -6.527 -44.375 -10.82 1 73.75 363 PRO B O 1
ATOM 7427 N N . VAL B 1 364 ? -8.219 -44.531 -12.273 1 77.44 364 VAL B N 1
ATOM 7428 C CA . VAL B 1 364 ? -7.492 -45.469 -13.133 1 77.44 364 VAL B CA 1
ATOM 7429 C C . VAL B 1 364 ? -6.699 -44.688 -14.18 1 77.44 364 VAL B C 1
ATOM 7431 O O . VAL B 1 364 ? -5.543 -45.031 -14.461 1 77.44 364 VAL B O 1
ATOM 7434 N N . PHE B 1 365 ? -7.32 -43.625 -14.703 1 89.38 365 PHE B N 1
ATOM 7435 C CA . PHE B 1 365 ? -6.676 -42.844 -15.75 1 89.38 365 PHE B CA 1
ATOM 7436 C C . PHE B 1 365 ? -6.266 -41.469 -15.219 1 89.38 365 PHE B C 1
ATOM 7438 O O . PHE B 1 365 ? -7.008 -40.844 -14.461 1 89.38 365 PHE B O 1
ATOM 7445 N N . LEU B 1 366 ? -5.051 -41.125 -15.617 1 92.12 366 LEU B N 1
ATOM 7446 C CA . LEU B 1 366 ? -4.543 -39.781 -15.297 1 92.12 366 LEU B CA 1
ATOM 7447 C C . LEU B 1 366 ? -4.199 -39.031 -16.562 1 92.12 366 LEU B C 1
ATOM 7449 O O . LEU B 1 366 ? -3.711 -39.594 -17.531 1 92.12 366 LEU B O 1
ATOM 7453 N N . LEU B 1 367 ? -4.5 -37.812 -16.562 1 95.25 367 LEU B N 1
ATOM 7454 C CA . LEU B 1 367 ? -4.145 -36.906 -17.672 1 95.25 367 LEU B CA 1
ATOM 7455 C C . LEU B 1 367 ? -2.975 -36.031 -17.281 1 95.25 367 LEU B C 1
ATOM 7457 O O . LEU B 1 367 ? -3.012 -35.344 -16.25 1 95.25 367 LEU B O 1
ATOM 7461 N N . SER B 1 368 ? -1.929 -36.125 -18.047 1 95.94 368 SER B N 1
ATOM 7462 C CA . SER B 1 368 ? -0.813 -35.188 -17.906 1 95.94 368 SER B CA 1
ATOM 7463 C C . SER B 1 368 ? -0.847 -34.094 -18.984 1 95.94 368 SER B C 1
ATOM 7465 O O . SER B 1 368 ? -1.021 -34.406 -20.156 1 95.94 368 SER B O 1
ATOM 7467 N N . ARG B 1 369 ? -0.685 -32.906 -18.562 1 95.31 369 ARG B N 1
ATOM 7468 C CA . ARG B 1 369 ? -0.641 -31.781 -19.469 1 95.31 369 ARG B CA 1
ATOM 7469 C C . ARG B 1 369 ? 0.693 -31.047 -19.359 1 95.31 369 ARG B C 1
ATOM 7471 O O . ARG B 1 369 ? 1.024 -30.5 -18.297 1 95.31 369 ARG B O 1
ATOM 7478 N N . VAL B 1 370 ? 1.432 -31.031 -20.406 1 96.12 370 VAL B N 1
ATOM 7479 C CA . VAL B 1 370 ? 2.68 -30.266 -20.484 1 96.12 370 VAL B CA 1
ATOM 7480 C C . VAL B 1 370 ? 2.463 -29 -21.297 1 96.12 370 VAL B C 1
ATOM 7482 O O . VAL B 1 370 ? 2.059 -29.062 -22.453 1 96.12 370 VAL B O 1
ATOM 7485 N N . THR B 1 371 ? 2.729 -27.906 -20.672 1 93.06 371 THR B N 1
ATOM 7486 C CA . THR B 1 371 ? 2.559 -26.625 -21.344 1 93.06 371 THR B CA 1
ATOM 7487 C C . THR B 1 371 ? 3.904 -26.078 -21.828 1 93.06 371 THR B C 1
ATOM 7489 O O . THR B 1 371 ? 4.883 -26.094 -21.078 1 93.06 371 THR B O 1
ATOM 7492 N N . TYR B 1 372 ? 3.875 -25.625 -23.078 1 92.12 372 TYR B N 1
ATOM 7493 C CA . TYR B 1 372 ? 5.078 -25.094 -23.703 1 92.12 372 TYR B CA 1
ATOM 7494 C C . TYR B 1 372 ? 4.918 -23.609 -24.016 1 92.12 372 TYR B C 1
ATOM 7496 O O . TYR B 1 372 ? 3.83 -23.156 -24.391 1 92.12 372 TYR B O 1
ATOM 7504 N N . VAL B 1 373 ? 5.957 -22.891 -23.844 1 85.19 373 VAL B N 1
ATOM 7505 C CA . VAL B 1 373 ? 6.055 -21.516 -24.328 1 85.19 373 VAL B CA 1
ATOM 7506 C C . VAL B 1 373 ? 7.254 -21.391 -25.266 1 85.19 373 VAL B C 1
ATOM 7508 O O . VAL B 1 373 ? 8.398 -21.594 -24.859 1 85.19 373 VAL B O 1
ATOM 7511 N N . ASN B 1 374 ? 6.969 -21.062 -26.484 1 85 374 ASN B N 1
ATOM 7512 C CA . ASN B 1 374 ? 7.93 -20.984 -27.578 1 85 374 ASN B CA 1
ATOM 7513 C C . ASN B 1 374 ? 7.867 -19.625 -28.281 1 85 374 ASN B C 1
ATOM 7515 O O . ASN B 1 374 ? 7.449 -19.531 -29.438 1 85 374 ASN B O 1
ATOM 7519 N N . PRO B 1 375 ? 8.352 -18.656 -27.578 1 75.5 375 PRO B N 1
ATOM 7520 C CA . PRO B 1 375 ? 8.188 -17.312 -28.125 1 75.5 375 PRO B CA 1
ATOM 7521 C C . PRO B 1 375 ? 8.891 -17.125 -29.469 1 75.5 375 PRO B C 1
ATOM 7523 O O . PRO B 1 375 ? 8.445 -16.328 -30.297 1 75.5 375 PRO B O 1
ATOM 7526 N N . SER B 1 376 ? 9.969 -17.781 -29.766 1 77.25 376 SER B N 1
ATOM 7527 C CA . SER B 1 376 ? 10.711 -17.656 -31.016 1 77.25 376 SER B CA 1
ATOM 7528 C C . SER B 1 376 ? 10.141 -18.578 -32.094 1 77.25 376 SER B C 1
ATOM 7530 O O . SER B 1 376 ? 10.633 -18.609 -33.219 1 77.25 376 SER B O 1
ATOM 7532 N N . LYS B 1 377 ? 9.227 -19.375 -31.766 1 88.81 377 LYS B N 1
ATOM 7533 C CA . LYS B 1 377 ? 8.531 -20.281 -32.688 1 88.81 377 LYS B CA 1
ATOM 7534 C C . LYS B 1 377 ? 9.516 -21.25 -33.344 1 88.81 377 LYS B C 1
ATOM 7536 O O . LYS B 1 377 ? 9.477 -21.422 -34.562 1 88.81 377 LYS B O 1
ATOM 7541 N N . LEU B 1 378 ? 10.367 -21.656 -32.594 1 86.88 378 LEU B N 1
ATOM 7542 C CA . LEU B 1 378 ? 11.328 -22.625 -33.094 1 86.88 378 LEU B CA 1
ATOM 7543 C C . LEU B 1 378 ? 10.617 -23.875 -33.625 1 86.88 378 LEU B C 1
ATOM 7545 O O . LEU B 1 378 ? 9.617 -24.312 -33.031 1 86.88 378 LEU B O 1
ATOM 7549 N N . SER B 1 379 ? 11.172 -24.406 -34.719 1 91 379 SER B N 1
ATOM 7550 C CA . SER B 1 379 ? 10.578 -25.578 -35.312 1 91 379 SER B CA 1
ATOM 7551 C C . SER B 1 379 ? 11.383 -26.844 -35 1 91 379 SER B C 1
ATOM 7553 O O . SER B 1 379 ? 12.547 -26.75 -34.594 1 91 379 SER B O 1
ATOM 7555 N N . GLY B 1 380 ? 10.656 -28.031 -35.188 1 90.5 380 GLY B N 1
ATOM 7556 C CA . GLY B 1 380 ? 11.336 -29.328 -35.094 1 90.5 380 GLY B CA 1
ATOM 7557 C C . GLY B 1 380 ? 11.656 -29.719 -33.656 1 90.5 380 GLY B C 1
ATOM 7558 O O . GLY B 1 380 ? 12.594 -30.469 -33.406 1 90.5 380 GLY B O 1
ATOM 7559 N N . LEU B 1 381 ? 10.984 -29.172 -32.75 1 92.06 381 LEU B N 1
ATOM 7560 C CA . LEU B 1 381 ? 11.266 -29.469 -31.344 1 92.06 381 LEU B CA 1
ATOM 7561 C C . LEU B 1 381 ? 10.469 -30.672 -30.875 1 92.06 381 LEU B C 1
ATOM 7563 O O . LEU B 1 381 ? 9.305 -30.844 -31.234 1 92.06 381 LEU B O 1
ATOM 7567 N N . SER B 1 382 ? 11.18 -31.594 -30.234 1 94.44 382 SER B N 1
ATOM 7568 C CA . SER B 1 382 ? 10.562 -32.75 -29.594 1 94.44 382 SER B CA 1
ATOM 7569 C C . SER B 1 382 ? 10.766 -32.688 -28.078 1 94.44 382 SER B C 1
ATOM 7571 O O . SER B 1 382 ? 11.766 -32.156 -27.594 1 94.44 382 SER B O 1
ATOM 7573 N N . ASP B 1 383 ? 9.812 -33.25 -27.359 1 96.62 383 ASP B N 1
ATOM 7574 C CA . ASP B 1 383 ? 9.898 -33.188 -25.906 1 96.62 383 ASP B CA 1
ATOM 7575 C C . ASP B 1 383 ? 9.414 -34.469 -25.25 1 96.62 383 ASP B C 1
ATOM 7577 O O . ASP B 1 383 ? 8.469 -35.094 -25.734 1 96.62 383 ASP B O 1
ATOM 7581 N N . ASN B 1 384 ? 10.117 -34.938 -24.219 1 97.06 384 ASN B N 1
ATOM 7582 C CA . ASN B 1 384 ? 9.75 -36.062 -23.391 1 97.06 384 ASN B CA 1
ATOM 7583 C C . ASN B 1 384 ? 9.75 -35.719 -21.906 1 97.06 384 ASN B C 1
ATOM 7585 O O . ASN B 1 384 ? 10.055 -36.562 -21.062 1 97.06 384 ASN B O 1
ATOM 7589 N N . SER B 1 385 ? 9.469 -34.5 -21.641 1 96.31 385 SER B N 1
ATOM 7590 C CA . SER B 1 385 ? 9.461 -34.031 -20.25 1 96.31 385 SER B CA 1
ATOM 7591 C C . SER B 1 385 ? 8.312 -34.688 -19.469 1 96.31 385 SER B C 1
ATOM 7593 O O . SER B 1 385 ? 7.211 -34.844 -20 1 96.31 385 SER B O 1
ATOM 7595 N N . THR B 1 386 ? 8.609 -35.062 -18.188 1 96.19 386 THR B N 1
ATOM 7596 C CA . THR B 1 386 ? 7.633 -35.781 -17.375 1 96.19 386 THR B CA 1
ATOM 7597 C C . THR B 1 386 ? 7.652 -35.281 -15.938 1 96.19 386 THR B C 1
ATOM 7599 O O . THR B 1 386 ? 8.523 -34.5 -15.562 1 96.19 386 THR B O 1
ATOM 7602 N N . LEU B 1 387 ? 6.621 -35.594 -15.289 1 95.5 387 LEU B N 1
ATOM 7603 C CA . LEU B 1 387 ? 6.543 -35.469 -13.844 1 95.5 387 LEU B CA 1
ATOM 7604 C C . LEU B 1 387 ? 6.719 -36.812 -13.156 1 95.5 387 LEU B C 1
ATOM 7606 O O . LEU B 1 387 ? 6.016 -37.781 -13.469 1 95.5 387 LEU B O 1
ATOM 7610 N N . ILE B 1 388 ? 7.668 -36.906 -12.266 1 95.88 388 ILE B N 1
ATOM 7611 C CA . ILE B 1 388 ? 7.926 -38.125 -11.508 1 95.88 388 ILE B CA 1
ATOM 7612 C C . ILE B 1 388 ? 7.23 -38.031 -10.148 1 95.88 388 ILE B C 1
ATOM 7614 O O . ILE B 1 388 ? 7.492 -37.125 -9.367 1 95.88 388 ILE B O 1
ATOM 7618 N N . LEU B 1 389 ? 6.414 -39 -9.906 1 95.5 389 LEU B N 1
ATOM 7619 C CA . LEU B 1 389 ? 5.746 -39.125 -8.617 1 95.5 389 LEU B CA 1
ATOM 7620 C C . LEU B 1 389 ? 6.395 -40.188 -7.762 1 95.5 389 LEU B C 1
ATOM 7622 O O . LEU B 1 389 ? 6.449 -41.375 -8.172 1 95.5 389 LEU B O 1
ATOM 7626 N N . THR B 1 390 ? 6.887 -39.75 -6.648 1 95.69 390 THR B N 1
ATOM 7627 C CA . THR B 1 390 ? 7.332 -40.75 -5.664 1 95.69 390 THR B CA 1
ATOM 7628 C C . THR B 1 390 ? 6.16 -41.219 -4.816 1 95.69 390 THR B C 1
ATOM 7630 O O . THR B 1 390 ? 5.484 -40.438 -4.168 1 95.69 390 THR B O 1
ATOM 7633 N N . VAL B 1 391 ? 5.977 -42.562 -4.844 1 95.62 391 VAL B N 1
ATOM 7634 C CA . VAL B 1 391 ? 4.816 -43.125 -4.137 1 95.62 391 VAL B CA 1
ATOM 7635 C C . VAL B 1 391 ? 5.266 -44.188 -3.15 1 95.62 391 VAL B C 1
ATOM 7637 O O . VAL B 1 391 ? 6.352 -44.75 -3.291 1 95.62 391 VAL B O 1
ATOM 7640 N N . THR B 1 392 ? 4.398 -44.406 -2.115 1 96.38 392 THR B N 1
ATOM 7641 C CA . THR B 1 392 ? 4.691 -45.406 -1.095 1 96.38 392 THR B CA 1
ATOM 7642 C C . THR B 1 392 ? 3.408 -46.094 -0.617 1 96.38 392 THR B C 1
ATOM 7644 O O . THR B 1 392 ? 2.342 -45.469 -0.608 1 96.38 392 THR B O 1
ATOM 7647 N N . ASN B 1 393 ? 3.525 -47.344 -0.214 1 94.06 393 ASN B N 1
ATOM 7648 C CA . ASN B 1 393 ? 2.393 -48.062 0.373 1 94.06 393 ASN B CA 1
ATOM 7649 C C . ASN B 1 393 ? 2.408 -47.969 1.897 1 94.06 393 ASN B C 1
ATOM 7651 O O . ASN B 1 393 ? 1.499 -48.469 2.559 1 94.06 393 ASN B O 1
ATOM 7655 N N . GLN B 1 394 ? 3.459 -47.406 2.398 1 95.88 394 GLN B N 1
ATOM 7656 C CA . GLN B 1 394 ? 3.438 -47 3.799 1 95.88 394 GLN B CA 1
ATOM 7657 C C . GLN B 1 394 ? 2.691 -45.656 3.973 1 95.88 394 GLN B C 1
ATOM 7659 O O . GLN B 1 394 ? 3.307 -44.594 3.99 1 95.88 394 GLN B O 1
ATOM 7664 N N . LEU B 1 395 ? 1.512 -45.875 4.199 1 96.19 395 LEU B N 1
ATOM 7665 C CA . LEU B 1 395 ? 0.626 -44.719 4.168 1 96.19 395 LEU B CA 1
ATOM 7666 C C . LEU B 1 395 ? 0.929 -43.781 5.32 1 96.19 395 LEU B C 1
ATOM 7668 O O . LEU B 1 395 ? 1.114 -44.219 6.461 1 96.19 395 LEU B O 1
ATOM 7672 N N . ARG B 1 396 ? 1.021 -42.531 5.07 1 96.31 396 ARG B N 1
ATOM 7673 C CA . ARG B 1 396 ? 1.159 -41.5 6.082 1 96.31 396 ARG B CA 1
ATOM 7674 C C . ARG B 1 396 ? -0.154 -41.281 6.832 1 96.31 396 ARG B C 1
ATOM 7676 O O . ARG B 1 396 ? -1.19 -41.812 6.441 1 96.31 396 ARG B O 1
ATOM 7683 N N . PRO B 1 397 ? -0.085 -40.531 7.926 1 96.81 397 PRO B N 1
ATOM 7684 C CA . PRO B 1 397 ? -1.237 -40.438 8.828 1 96.81 397 PRO B CA 1
ATOM 7685 C C . PRO B 1 397 ? -2.48 -39.875 8.141 1 96.81 397 PRO B C 1
ATOM 7687 O O . PRO B 1 397 ? -3.604 -40.25 8.492 1 96.81 397 PRO B O 1
ATOM 7690 N N . ASN B 1 398 ? -2.324 -38.969 7.184 1 97.75 398 ASN B N 1
ATOM 7691 C CA . ASN B 1 398 ? -3.48 -38.344 6.551 1 97.75 398 ASN B CA 1
ATOM 7692 C C . ASN B 1 398 ? -3.406 -38.406 5.031 1 97.75 398 ASN B C 1
ATOM 7694 O O . ASN B 1 398 ? -2.322 -38.344 4.453 1 97.75 398 ASN B O 1
ATOM 7698 N N . ASP B 1 399 ? -4.605 -38.5 4.457 1 96.44 399 ASP B N 1
ATOM 7699 C CA . ASP B 1 399 ? -4.699 -38.219 3.023 1 96.44 399 ASP B CA 1
ATOM 7700 C C . ASP B 1 399 ? -4.652 -36.719 2.738 1 96.44 399 ASP B C 1
ATOM 7702 O O . ASP B 1 399 ? -5.262 -35.938 3.461 1 96.44 399 ASP B O 1
ATOM 7706 N N . ALA B 1 400 ? -3.889 -36.438 1.721 1 96.94 400 ALA B N 1
ATOM 7707 C CA . ALA B 1 400 ? -3.904 -35.062 1.228 1 96.94 400 ALA B CA 1
ATOM 7708 C C . ALA B 1 400 ? -4.957 -34.875 0.14 1 96.94 400 ALA B C 1
ATOM 7710 O O . ALA B 1 400 ? -5.332 -35.844 -0.538 1 96.94 400 ALA B O 1
ATOM 7711 N N . GLY B 1 401 ? -5.527 -33.719 0.074 1 95.06 401 GLY B N 1
ATOM 7712 C CA . GLY B 1 401 ? -6.449 -33.312 -0.981 1 95.06 401 GLY B CA 1
ATOM 7713 C C . GLY B 1 401 ? -6.066 -32 -1.653 1 95.06 401 GLY B C 1
ATOM 7714 O O . GLY B 1 401 ? -5.094 -31.359 -1.256 1 95.06 401 GLY B O 1
ATOM 7715 N N . VAL B 1 402 ? -6.785 -31.703 -2.738 1 95.69 402 VAL B N 1
ATOM 7716 C CA . VAL B 1 402 ? -6.641 -30.438 -3.438 1 95.69 402 VAL B CA 1
ATOM 7717 C C . VAL B 1 402 ? -8.016 -29.844 -3.719 1 95.69 402 VAL B C 1
ATOM 7719 O O . VAL B 1 402 ? -8.922 -30.531 -4.18 1 95.69 402 VAL B O 1
ATOM 7722 N N . PHE B 1 403 ? -8.18 -28.656 -3.355 1 95.25 403 PHE B N 1
ATOM 7723 C CA . PHE B 1 403 ? -9.406 -28 -3.791 1 95.25 403 PHE B CA 1
ATOM 7724 C C . PHE B 1 403 ? -9.117 -26.625 -4.375 1 95.25 403 PHE B C 1
ATOM 7726 O O . PHE B 1 403 ? -8.086 -26.016 -4.07 1 95.25 403 PHE B O 1
ATOM 7733 N N . ALA B 1 404 ? -10.008 -26.219 -5.234 1 94.81 404 ALA B N 1
ATOM 7734 C CA . ALA B 1 404 ? -9.828 -24.969 -5.957 1 94.81 404 ALA B CA 1
ATOM 7735 C C . ALA B 1 404 ? -10.625 -23.844 -5.297 1 94.81 404 ALA B C 1
ATOM 7737 O O . ALA B 1 404 ? -11.758 -24.047 -4.863 1 94.81 404 ALA B O 1
ATOM 7738 N N . VAL B 1 405 ? -9.969 -22.719 -5.23 1 95.44 405 VAL B N 1
ATOM 7739 C CA . VAL B 1 405 ? -10.609 -21.5 -4.746 1 95.44 405 VAL B CA 1
ATOM 7740 C C . VAL B 1 405 ? -10.492 -20.391 -5.793 1 95.44 405 VAL B C 1
ATOM 7742 O O . VAL B 1 405 ? -9.625 -20.453 -6.672 1 95.44 405 VAL B O 1
ATOM 7745 N N . GLY B 1 406 ? -11.383 -19.438 -5.68 1 92.5 406 GLY B N 1
ATOM 7746 C CA . GLY B 1 406 ? -11.312 -18.312 -6.598 1 92.5 406 GLY B CA 1
ATOM 7747 C C . GLY B 1 406 ? -12.602 -18.078 -7.359 1 92.5 406 GLY B C 1
ATOM 7748 O O . GLY B 1 406 ? -13.695 -18.328 -6.84 1 92.5 406 GLY B O 1
ATOM 7749 N N . SER B 1 407 ? -12.445 -17.484 -8.531 1 87.88 407 SER B N 1
ATOM 7750 C CA . SER B 1 407 ? -13.602 -17.125 -9.336 1 87.88 407 SER B CA 1
ATOM 7751 C C . SER B 1 407 ? -13.867 -18.156 -10.422 1 87.88 407 SER B C 1
ATOM 7753 O O . SER B 1 407 ? -12.938 -18.734 -10.977 1 87.88 407 SER B O 1
ATOM 7755 N N . ASN B 1 408 ? -15.258 -18.562 -10.469 1 73.75 408 ASN B N 1
ATOM 7756 C CA . ASN B 1 408 ? -15.719 -19.469 -11.508 1 73.75 408 ASN B CA 1
ATOM 7757 C C . ASN B 1 408 ? -16.203 -18.719 -12.742 1 73.75 408 ASN B C 1
ATOM 7759 O O . ASN B 1 408 ? -17.344 -18.266 -12.781 1 73.75 408 ASN B O 1
ATOM 7763 N N . GLY B 1 409 ? -15.641 -17.906 -13.289 1 65.62 409 GLY B N 1
ATOM 7764 C CA . GLY B 1 409 ? -16.203 -17.328 -14.5 1 65.62 409 GLY B CA 1
ATOM 7765 C C . GLY B 1 409 ? -16.797 -15.953 -14.289 1 65.62 409 GLY B C 1
ATOM 7766 O O . GLY B 1 409 ? -16.938 -15.5 -13.156 1 65.62 409 GLY B O 1
ATOM 7767 N N . ASN B 1 410 ? -16.75 -15.031 -15.398 1 61.12 410 ASN B N 1
ATOM 7768 C CA . ASN B 1 410 ? -17.469 -13.781 -15.641 1 61.12 410 ASN B CA 1
ATOM 7769 C C . ASN B 1 410 ? -16.625 -12.57 -15.25 1 61.12 410 ASN B C 1
ATOM 7771 O O . ASN B 1 410 ? -17.172 -11.539 -14.844 1 61.12 410 ASN B O 1
ATOM 7775 N N . LEU B 1 411 ? -15.398 -12.938 -15.07 1 64.38 411 LEU B N 1
ATOM 7776 C CA . LEU B 1 411 ? -14.609 -11.727 -14.867 1 64.38 411 LEU B CA 1
ATOM 7777 C C . LEU B 1 411 ? -14.297 -11.047 -16.203 1 64.38 411 LEU B C 1
ATOM 7779 O O . LEU B 1 411 ? -13.992 -11.719 -17.188 1 64.38 411 LEU B O 1
ATOM 7783 N N . ALA B 1 412 ? -14.727 -9.875 -16.312 1 66.06 412 ALA B N 1
ATOM 7784 C CA . ALA B 1 412 ? -14.367 -9.148 -17.516 1 66.06 412 ALA B CA 1
ATOM 7785 C C . ALA B 1 412 ? -13.039 -8.414 -17.344 1 66.06 412 ALA B C 1
ATOM 7787 O O . ALA B 1 412 ? -12.703 -7.977 -16.234 1 66.06 412 ALA B O 1
ATOM 7788 N N . VAL B 1 413 ? -12.305 -8.422 -18.422 1 68.56 413 VAL B N 1
ATOM 7789 C CA . VAL B 1 413 ? -11.078 -7.641 -18.422 1 68.56 413 VAL B CA 1
ATOM 7790 C C . VAL B 1 413 ? -11.406 -6.16 -18.609 1 68.56 413 VAL B C 1
ATOM 7792 O O . VAL B 1 413 ? -12.148 -5.793 -19.516 1 68.56 413 VAL B O 1
ATOM 7795 N N . PRO B 1 414 ? -10.852 -5.32 -17.656 1 68.94 414 PRO B N 1
ATOM 7796 C CA . PRO B 1 414 ? -11.102 -3.887 -17.812 1 68.94 414 PRO B CA 1
ATOM 7797 C C . PRO B 1 414 ? -10.516 -3.328 -19.109 1 68.94 414 PRO B C 1
ATOM 7799 O O . PRO B 1 414 ? -9.539 -3.865 -19.641 1 68.94 414 PRO B O 1
ATOM 7802 N N . LYS B 1 415 ? -11.102 -2.295 -19.703 1 67.44 415 LYS B N 1
ATOM 7803 C CA . LYS B 1 415 ? -10.586 -1.635 -20.906 1 67.44 415 LYS B CA 1
ATOM 7804 C C . LYS B 1 415 ? -9.469 -0.654 -20.547 1 67.44 415 LYS B C 1
ATOM 7806 O O . LYS B 1 415 ? -8.633 -0.325 -21.391 1 67.44 415 LYS B O 1
ATOM 7811 N N . SER B 1 416 ? -9.617 -0.156 -19.375 1 64.06 416 SER B N 1
ATOM 7812 C CA . SER B 1 416 ? -8.594 0.806 -18.969 1 64.06 416 SER B CA 1
ATOM 7813 C C . SER B 1 416 ? -8.266 0.678 -17.484 1 64.06 416 SER B C 1
ATOM 7815 O O . SER B 1 416 ? -9.156 0.467 -16.656 1 64.06 416 SER B O 1
ATOM 7817 N N . GLY B 1 417 ? -6.98 0.753 -17.328 1 65.5 417 GLY B N 1
ATOM 7818 C CA . GLY B 1 417 ? -6.496 0.719 -15.953 1 65.5 417 GLY B CA 1
ATOM 7819 C C . GLY B 1 417 ? -6.516 -0.672 -15.352 1 65.5 417 GLY B C 1
ATOM 7820 O O . GLY B 1 417 ? -6.961 -1.627 -15.992 1 65.5 417 GLY B O 1
ATOM 7821 N N . SER B 1 418 ? -5.957 -0.838 -14.297 1 69.88 418 SER B N 1
ATOM 7822 C CA . SER B 1 418 ? -5.945 -2.104 -13.57 1 69.88 418 SER B CA 1
ATOM 7823 C C . SER B 1 418 ? -7.117 -2.191 -12.602 1 69.88 418 SER B C 1
ATOM 7825 O O . SER B 1 418 ? -7.543 -1.179 -12.039 1 69.88 418 SER B O 1
ATOM 7827 N N . VAL B 1 419 ? -7.828 -3.357 -12.68 1 75.81 419 VAL B N 1
ATOM 7828 C CA . VAL B 1 419 ? -8.914 -3.584 -11.734 1 75.81 419 VAL B CA 1
ATOM 7829 C C . VAL B 1 419 ? -8.602 -4.797 -10.859 1 75.81 419 VAL B C 1
ATOM 7831 O O . VAL B 1 419 ? -8.047 -5.785 -11.344 1 75.81 419 VAL B O 1
ATOM 7834 N N . THR B 1 420 ? -8.961 -4.641 -9.648 1 78.12 420 THR B N 1
ATOM 7835 C CA . THR B 1 420 ? -8.828 -5.781 -8.75 1 78.12 420 THR B CA 1
ATOM 7836 C C . THR B 1 420 ? -10.102 -6.621 -8.766 1 78.12 420 THR B C 1
ATOM 7838 O O . THR B 1 420 ? -11.211 -6.086 -8.641 1 78.12 420 THR B O 1
ATOM 7841 N N . VAL B 1 421 ? -9.93 -7.887 -9.008 1 81.25 421 VAL B N 1
ATOM 7842 C CA . VAL B 1 421 ? -11.055 -8.82 -8.961 1 81.25 421 VAL B CA 1
ATOM 7843 C C . VAL B 1 421 ? -10.836 -9.82 -7.828 1 81.25 421 VAL B C 1
ATOM 7845 O O . VAL B 1 421 ? -9.703 -10.039 -7.391 1 81.25 421 VAL B O 1
ATOM 7848 N N . SER B 1 422 ? -11.969 -10.344 -7.363 1 81.5 422 SER B N 1
ATOM 7849 C CA . SER B 1 422 ? -11.844 -11.297 -6.266 1 81.5 422 SER B CA 1
ATOM 7850 C C . SER B 1 422 ? -12.75 -12.508 -6.473 1 81.5 422 SER B C 1
ATOM 7852 O O . SER B 1 422 ? -13.789 -12.398 -7.121 1 81.5 422 SER B O 1
ATOM 7854 N N . GLY B 1 423 ? -12.312 -13.656 -6.137 1 86.19 423 GLY B N 1
ATOM 7855 C CA . GLY B 1 423 ? -13.062 -14.891 -5.953 1 86.19 423 GLY B CA 1
ATOM 7856 C C . GLY B 1 423 ? -13 -15.422 -4.531 1 86.19 423 GLY B C 1
ATOM 7857 O O . GLY B 1 423 ? -11.938 -15.422 -3.908 1 86.19 423 GLY B O 1
ATOM 7858 N N . VAL B 1 424 ? -14.195 -15.828 -4.043 1 88.12 424 VAL B N 1
ATOM 7859 C CA . VAL B 1 424 ? -14.266 -16.094 -2.609 1 88.12 424 VAL B CA 1
ATOM 7860 C C . VAL B 1 424 ? -14.727 -17.516 -2.367 1 88.12 424 VAL B C 1
ATOM 7862 O O . VAL B 1 424 ? -15.664 -18 -3.016 1 88.12 424 VAL B O 1
ATOM 7865 N N . CYS B 1 425 ? -13.945 -18.188 -1.563 1 94.25 425 CYS B N 1
ATOM 7866 C CA . CYS B 1 425 ? -14.531 -19.328 -0.875 1 94.25 425 CYS B CA 1
ATOM 7867 C C . CYS B 1 425 ? -15.32 -18.891 0.351 1 94.25 425 CYS B C 1
ATOM 7869 O O . CYS B 1 425 ? -14.734 -18.562 1.389 1 94.25 425 CYS B O 1
ATOM 7871 N N . HIS B 1 426 ? -16.609 -18.891 0.154 1 92.69 426 HIS B N 1
ATOM 7872 C CA . HIS B 1 426 ? -17.516 -18.312 1.137 1 92.69 426 HIS B CA 1
ATOM 7873 C C . HIS B 1 426 ? -17.438 -19.062 2.465 1 92.69 426 HIS B C 1
ATOM 7875 O O . HIS B 1 426 ? -17.297 -20.281 2.488 1 92.69 426 HIS B O 1
ATOM 7881 N N . GLU B 1 427 ? -17.625 -18.344 3.537 1 92.69 427 GLU B N 1
ATOM 7882 C CA . GLU B 1 427 ? -17.562 -18.922 4.875 1 92.69 427 GLU B CA 1
ATOM 7883 C C . GLU B 1 427 ? -18.594 -20.047 5.035 1 92.69 427 GLU B C 1
ATOM 7885 O O . GLU B 1 427 ? -18.359 -21 5.766 1 92.69 427 GLU B O 1
ATOM 7890 N N . LYS B 1 428 ? -19.688 -19.906 4.367 1 93.44 428 LYS B N 1
ATOM 7891 C CA . LYS B 1 428 ? -20.703 -20.953 4.398 1 93.44 428 LYS B CA 1
ATOM 7892 C C . LYS B 1 428 ? -20.156 -22.281 3.902 1 93.44 428 LYS B C 1
ATOM 7894 O O . LYS B 1 428 ? -20.5 -23.344 4.426 1 93.44 428 LYS B O 1
ATOM 7899 N N . CYS B 1 429 ? -19.375 -22.25 2.943 1 95.88 429 CYS B N 1
ATOM 7900 C CA . CYS B 1 429 ? -18.812 -23.453 2.363 1 95.88 429 CYS B CA 1
ATOM 7901 C C . CYS B 1 429 ? -17.812 -24.109 3.316 1 95.88 429 CYS B C 1
ATOM 7903 O O . CYS B 1 429 ? -17.875 -25.312 3.568 1 95.88 429 CYS B O 1
ATOM 7905 N N . THR B 1 430 ? -16.875 -23.312 3.859 1 95.62 430 THR B N 1
ATOM 7906 C CA . THR B 1 430 ? -15.906 -23.859 4.797 1 95.62 430 THR B CA 1
ATOM 7907 C C . THR B 1 430 ? -16.609 -24.375 6.055 1 95.62 430 THR B C 1
ATOM 7909 O O . THR B 1 430 ? -16.172 -25.359 6.652 1 95.62 430 THR B O 1
ATOM 7912 N N . ASP B 1 431 ? -17.656 -23.703 6.391 1 94.31 431 ASP B N 1
ATOM 7913 C CA . ASP B 1 431 ? -18.422 -24.156 7.555 1 94.31 431 ASP B CA 1
ATOM 7914 C C . ASP B 1 431 ? -19.047 -25.531 7.312 1 94.31 431 ASP B C 1
ATOM 7916 O O . ASP B 1 431 ? -19.078 -26.359 8.211 1 94.31 431 ASP B O 1
ATOM 7920 N N . ALA B 1 432 ? -19.453 -25.734 6.164 1 95.25 432 ALA B N 1
ATOM 7921 C CA . ALA B 1 432 ? -20.125 -26.984 5.812 1 95.25 432 ALA B CA 1
ATOM 7922 C C . ALA B 1 432 ? -19.109 -28.094 5.504 1 95.25 432 ALA B C 1
ATOM 7924 O O . ALA B 1 432 ? -19.344 -29.25 5.848 1 95.25 432 ALA B O 1
ATOM 7925 N N . ALA B 1 433 ? -18.062 -27.781 4.906 1 96.31 433 ALA B N 1
ATOM 7926 C CA . ALA B 1 433 ? -17.203 -28.781 4.281 1 96.31 433 ALA B CA 1
ATOM 7927 C C . ALA B 1 433 ? -16.078 -29.203 5.215 1 96.31 433 ALA B C 1
ATOM 7929 O O . ALA B 1 433 ? -15.539 -30.312 5.105 1 96.31 433 ALA B O 1
ATOM 7930 N N . LEU B 1 434 ? -15.633 -28.344 6.125 1 96.12 434 LEU B N 1
ATOM 7931 C CA . LEU B 1 434 ? -14.422 -28.609 6.898 1 96.12 434 LEU B CA 1
ATOM 7932 C C . LEU B 1 434 ? -14.773 -29.188 8.266 1 96.12 434 LEU B C 1
ATOM 7934 O O . LEU B 1 434 ? -15.844 -28.906 8.805 1 96.12 434 LEU B O 1
ATOM 7938 N N . PRO B 1 435 ? -13.914 -29.938 8.797 1 95 435 PRO B N 1
ATOM 7939 C CA . PRO B 1 435 ? -14.141 -30.469 10.141 1 95 435 PRO B CA 1
ATOM 7940 C C . PRO B 1 435 ? -13.906 -29.438 11.234 1 95 435 PRO B C 1
ATOM 7942 O O . PRO B 1 435 ? -13.375 -28.359 10.961 1 95 435 PRO B O 1
ATOM 7945 N N . GLU B 1 436 ? -14.18 -29.75 12.453 1 91.94 436 GLU B N 1
ATOM 7946 C CA . GLU B 1 436 ? -14.102 -28.828 13.578 1 91.94 436 GLU B CA 1
ATOM 7947 C C . GLU B 1 436 ? -12.672 -28.359 13.805 1 91.94 436 GLU B C 1
ATOM 7949 O O . GLU B 1 436 ? -12.445 -27.188 14.109 1 91.94 436 GLU B O 1
ATOM 7954 N N . TYR B 1 437 ? -11.75 -29.25 13.578 1 92.75 437 TYR B N 1
ATOM 7955 C CA . TYR B 1 437 ? -10.352 -28.891 13.828 1 92.75 437 TYR B CA 1
ATOM 7956 C C . TYR B 1 437 ? -9.734 -28.234 12.609 1 92.75 437 TYR B C 1
ATOM 7958 O O . TYR B 1 437 ? -8.578 -27.812 12.641 1 92.75 437 TYR B O 1
ATOM 7966 N N . GLY B 1 438 ? -10.461 -28.125 11.547 1 96.25 438 GLY B N 1
ATOM 7967 C CA . GLY B 1 438 ? -10 -27.453 10.336 1 96.25 438 GLY B CA 1
ATOM 7968 C C . GLY B 1 438 ? -9.094 -28.328 9.492 1 96.25 438 GLY B C 1
ATOM 7969 O O . GLY B 1 438 ? -9.086 -29.547 9.633 1 96.25 438 GLY B O 1
ATOM 7970 N N . ILE B 1 439 ? -8.398 -27.672 8.531 1 97.88 439 ILE B N 1
ATOM 7971 C CA . ILE B 1 439 ? -7.438 -28.344 7.656 1 97.88 439 ILE B CA 1
ATOM 7972 C C . ILE B 1 439 ? -6.133 -27.547 7.629 1 97.88 439 ILE B C 1
ATOM 7974 O O . ILE B 1 439 ? -6.094 -26.391 8.07 1 97.88 439 ILE B O 1
ATOM 7978 N N . THR B 1 440 ? -5.137 -28.234 7.137 1 97.56 440 THR B N 1
ATOM 7979 C CA . THR B 1 440 ? -3.822 -27.609 7.043 1 97.56 440 THR B CA 1
ATOM 7980 C C . THR B 1 440 ? -3.354 -27.547 5.594 1 97.56 440 THR B C 1
ATOM 7982 O O . THR B 1 440 ? -3.248 -28.578 4.926 1 97.56 440 THR B O 1
ATOM 7985 N N . VAL B 1 441 ? -3.08 -26.344 5.141 1 97.25 441 VAL B N 1
ATOM 7986 C CA . VAL B 1 441 ? -2.582 -26.125 3.787 1 97.25 441 VAL B CA 1
ATOM 7987 C C . VAL B 1 441 ? -1.056 -26.125 3.789 1 97.25 441 VAL B C 1
ATOM 7989 O O . VAL B 1 441 ? -0.428 -25.453 4.613 1 97.25 441 VAL B O 1
ATOM 7992 N N . PHE B 1 442 ? -0.452 -26.922 2.816 1 94.31 442 PHE B N 1
ATOM 7993 C CA . PHE B 1 442 ? 1.003 -27 2.824 1 94.31 442 PHE B CA 1
ATOM 7994 C C . PHE B 1 442 ? 1.58 -26.578 1.479 1 94.31 442 PHE B C 1
ATOM 7996 O O . PHE B 1 442 ? 2.793 -26.406 1.346 1 94.31 442 PHE B O 1
ATOM 8003 N N . ALA B 1 443 ? 0.699 -26.359 0.475 1 94.06 443 ALA B N 1
ATOM 8004 C CA . ALA B 1 443 ? 1.134 -25.875 -0.833 1 94.06 443 ALA B CA 1
ATOM 8005 C C . ALA B 1 443 ? -0.018 -25.219 -1.585 1 94.06 443 ALA B C 1
ATOM 8007 O O . ALA B 1 443 ? -1.186 -25.422 -1.238 1 94.06 443 ALA B O 1
ATOM 8008 N N . SER B 1 444 ? 0.362 -24.453 -2.58 1 93.75 444 SER B N 1
ATOM 8009 C CA . SER B 1 444 ? -0.634 -23.781 -3.404 1 93.75 444 SER B CA 1
ATOM 8010 C C . SER B 1 444 ? -0.176 -23.672 -4.855 1 93.75 444 SER B C 1
ATOM 8012 O O . SER B 1 444 ? 1.024 -23.672 -5.133 1 93.75 444 SER B O 1
ATOM 8014 N N . MET B 1 445 ? -1.08 -23.734 -5.672 1 93.44 445 MET B N 1
ATOM 8015 C CA . MET B 1 445 ? -0.882 -23.391 -7.078 1 93.44 445 MET B CA 1
ATOM 8016 C C . MET B 1 445 ? -1.688 -22.156 -7.461 1 93.44 445 MET B C 1
ATOM 8018 O O . MET B 1 445 ? -2.916 -22.219 -7.555 1 93.44 445 MET B O 1
ATOM 8022 N N . LEU B 1 446 ? -1.001 -21.109 -7.715 1 90.81 446 LEU B N 1
ATOM 8023 C CA . LEU B 1 446 ? -1.654 -19.859 -8.078 1 90.81 446 LEU B CA 1
ATOM 8024 C C . LEU B 1 446 ? -1.968 -19.812 -9.57 1 90.81 446 LEU B C 1
ATOM 8026 O O . LEU B 1 446 ? -1.153 -20.25 -10.391 1 90.81 446 LEU B O 1
ATOM 8030 N N . GLU B 1 447 ? -3.129 -19.344 -9.836 1 86.88 447 GLU B N 1
ATOM 8031 C CA . GLU B 1 447 ? -3.57 -19.203 -11.227 1 86.88 447 GLU B CA 1
ATOM 8032 C C . GLU B 1 447 ? -4.191 -17.828 -11.469 1 86.88 447 GLU B C 1
ATOM 8034 O O . GLU B 1 447 ? -5.215 -17.484 -10.867 1 86.88 447 GLU B O 1
ATOM 8039 N N . SER B 1 448 ? -3.564 -17.094 -12.289 1 83.19 448 SER B N 1
ATOM 8040 C CA . SER B 1 448 ? -4.078 -15.758 -12.602 1 83.19 448 SER B CA 1
ATOM 8041 C C . SER B 1 448 ? -3.701 -15.336 -14.016 1 83.19 448 SER B C 1
ATOM 8043 O O . SER B 1 448 ? -2.613 -15.656 -14.492 1 83.19 448 SER B O 1
ATOM 8045 N N . THR B 1 449 ? -4.602 -14.695 -14.648 1 79.06 449 THR B N 1
ATOM 8046 C CA . THR B 1 449 ? -4.254 -14.047 -15.906 1 79.06 449 THR B CA 1
ATOM 8047 C C . THR B 1 449 ? -3.912 -12.578 -15.68 1 79.06 449 THR B C 1
ATOM 8049 O O . THR B 1 449 ? -3.65 -11.836 -16.625 1 79.06 449 THR B O 1
ATOM 8052 N N . GLY B 1 450 ? -3.914 -12.219 -14.453 1 77.69 450 GLY B N 1
ATOM 8053 C CA . GLY B 1 450 ? -3.572 -10.844 -14.102 1 77.69 450 GLY B CA 1
ATOM 8054 C C . GLY B 1 450 ? -2.105 -10.664 -13.758 1 77.69 450 GLY B C 1
ATOM 8055 O O . GLY B 1 450 ? -1.316 -11.609 -13.875 1 77.69 450 GLY B O 1
ATOM 8056 N N . ASN B 1 451 ? -1.828 -9.438 -13.32 1 79.31 451 ASN B N 1
ATOM 8057 C CA . ASN B 1 451 ? -0.442 -9.07 -13.055 1 79.31 451 ASN B CA 1
ATOM 8058 C C . ASN B 1 451 ? -0.057 -9.352 -11.602 1 79.31 451 ASN B C 1
ATOM 8060 O O . ASN B 1 451 ? 1.121 -9.297 -11.25 1 79.31 451 ASN B O 1
ATOM 8064 N N . ALA B 1 452 ? -0.995 -9.656 -10.836 1 82.88 452 ALA B N 1
ATOM 8065 C CA . ALA B 1 452 ? -0.754 -9.953 -9.422 1 82.88 452 ALA B CA 1
ATOM 8066 C C . ALA B 1 452 ? -1.863 -10.836 -8.852 1 82.88 452 ALA B C 1
ATOM 8068 O O . ALA B 1 452 ? -3.023 -10.719 -9.258 1 82.88 452 ALA B O 1
ATOM 8069 N N . ILE B 1 453 ? -1.47 -11.664 -7.902 1 86.12 453 ILE B N 1
ATOM 8070 C CA . ILE B 1 453 ? -2.438 -12.531 -7.242 1 86.12 453 ILE B CA 1
ATOM 8071 C C . ILE B 1 453 ? -2.066 -12.695 -5.77 1 86.12 453 ILE B C 1
ATOM 8073 O O . ILE B 1 453 ? -0.886 -12.789 -5.426 1 86.12 453 ILE B O 1
ATOM 8077 N N . SER B 1 454 ? -3.082 -12.625 -4.965 1 86.38 454 SER B N 1
ATOM 8078 C CA . SER B 1 454 ? -2.938 -12.93 -3.545 1 86.38 454 SER B CA 1
ATOM 8079 C C . SER B 1 454 ? -4.102 -13.773 -3.039 1 86.38 454 SER B C 1
ATOM 8081 O O . SER B 1 454 ? -5.25 -13.547 -3.414 1 86.38 454 SER B O 1
ATOM 8083 N N . VAL B 1 455 ? -3.762 -14.805 -2.314 1 90.12 455 VAL B N 1
ATOM 8084 C CA . VAL B 1 455 ? -4.773 -15.641 -1.675 1 90.12 455 VAL B CA 1
ATOM 8085 C C . VAL B 1 455 ? -4.684 -15.492 -0.157 1 90.12 455 VAL B C 1
ATOM 8087 O O . VAL B 1 455 ? -3.637 -15.758 0.438 1 90.12 455 VAL B O 1
ATOM 8090 N N . GLU B 1 456 ? -5.852 -15.117 0.429 1 87.12 456 GLU B N 1
ATOM 8091 C CA . GLU B 1 456 ? -5.867 -14.773 1.847 1 87.12 456 GLU B CA 1
ATOM 8092 C C . GLU B 1 456 ? -7 -15.484 2.578 1 87.12 456 GLU B C 1
ATOM 8094 O O . GLU B 1 456 ? -8.07 -15.711 2.008 1 87.12 456 GLU B O 1
ATOM 8099 N N . VAL B 1 457 ? -6.703 -15.75 3.869 1 89.94 457 VAL B N 1
ATOM 8100 C CA . VAL B 1 457 ? -7.734 -16.266 4.762 1 89.94 457 VAL B CA 1
ATOM 8101 C C . VAL B 1 457 ? -8.242 -15.156 5.668 1 89.94 457 VAL B C 1
ATOM 8103 O O . VAL B 1 457 ? -7.457 -14.43 6.281 1 89.94 457 VAL B O 1
ATOM 8106 N N . LEU B 1 458 ? -9.508 -14.992 5.652 1 83.38 458 LEU B N 1
ATOM 8107 C CA . LEU B 1 458 ? -10.156 -14.094 6.602 1 83.38 458 LEU B CA 1
ATOM 8108 C C . LEU B 1 458 ? -10.82 -14.875 7.727 1 83.38 458 LEU B C 1
ATOM 8110 O O . LEU B 1 458 ? -11.742 -15.656 7.484 1 83.38 458 LEU B O 1
ATOM 8114 N N . ARG B 1 459 ? -10.359 -14.539 8.93 1 84.38 459 ARG B N 1
ATOM 8115 C CA . ARG B 1 459 ? -10.898 -15.219 10.102 1 84.38 459 ARG B CA 1
ATOM 8116 C C . ARG B 1 459 ? -12.172 -14.531 10.594 1 84.38 459 ARG B C 1
ATOM 8118 O O . ARG B 1 459 ? -12.445 -13.383 10.227 1 84.38 459 ARG B O 1
ATOM 8125 N N . LYS B 1 460 ? -12.844 -15.25 11.469 1 75.56 460 LYS B N 1
ATOM 8126 C CA . LYS B 1 460 ? -14.078 -14.711 12.031 1 75.56 460 LYS B CA 1
ATOM 8127 C C . LYS B 1 460 ? -13.805 -13.477 12.875 1 75.56 460 LYS B C 1
ATOM 8129 O O . LYS B 1 460 ? -14.656 -12.586 12.977 1 75.56 460 LYS B O 1
ATOM 8134 N N . ASP B 1 461 ? -12.641 -13.414 13.391 1 71.38 461 ASP B N 1
ATOM 8135 C CA . ASP B 1 461 ? -12.312 -12.289 14.266 1 71.38 461 ASP B CA 1
ATOM 8136 C C . ASP B 1 461 ? -11.797 -11.102 13.469 1 71.38 461 ASP B C 1
ATOM 8138 O O . ASP B 1 461 ? -11.438 -10.07 14.039 1 71.38 461 ASP B O 1
ATOM 8142 N N . GLY B 1 462 ? -11.703 -11.305 12.203 1 70.31 462 GLY B N 1
ATOM 8143 C CA . GLY B 1 462 ? -11.289 -10.203 11.352 1 70.31 462 GLY B CA 1
ATOM 8144 C C . GLY B 1 462 ? -9.812 -10.258 10.992 1 70.31 462 GLY B C 1
ATOM 8145 O O . GLY B 1 462 ? -9.359 -9.516 10.117 1 70.31 462 GLY B O 1
ATOM 8146 N N . SER B 1 463 ? -9.102 -11.078 11.641 1 74.81 463 SER B N 1
ATOM 8147 C CA . SER B 1 463 ? -7.684 -11.195 11.305 1 74.81 463 SER B CA 1
ATOM 8148 C C . SER B 1 463 ? -7.492 -11.898 9.961 1 74.81 463 SER B C 1
ATOM 8150 O O . SER B 1 463 ? -8.367 -12.633 9.508 1 74.81 463 SER B O 1
ATOM 8152 N N . THR B 1 464 ? -6.387 -11.586 9.312 1 78.81 464 THR B N 1
ATOM 8153 C CA . THR B 1 464 ? -6.109 -12.164 8 1 78.81 464 THR B CA 1
ATOM 8154 C C . THR B 1 464 ? -4.77 -12.898 8.008 1 78.81 464 THR B C 1
ATOM 8156 O O . THR B 1 464 ? -3.855 -12.523 8.742 1 78.81 464 THR B O 1
ATOM 8159 N N . VAL B 1 465 ? -4.762 -13.969 7.266 1 82.56 465 VAL B N 1
ATOM 8160 C CA . VAL B 1 465 ? -3.529 -14.719 7.039 1 82.56 465 VAL B CA 1
ATOM 8161 C C . VAL B 1 465 ? -3.326 -14.945 5.543 1 82.56 465 VAL B C 1
ATOM 8163 O O . VAL B 1 465 ? -4.242 -15.391 4.844 1 82.56 465 VAL B O 1
ATOM 8166 N N . ALA B 1 466 ? -2.129 -14.594 5.109 1 82.75 466 ALA B N 1
ATOM 8167 C CA . ALA B 1 466 ? -1.816 -14.812 3.701 1 82.75 466 ALA B CA 1
ATOM 8168 C C . ALA B 1 466 ? -1.399 -16.266 3.453 1 82.75 466 ALA B C 1
ATOM 8170 O O . ALA B 1 466 ? -0.521 -16.781 4.141 1 82.75 466 ALA B O 1
ATOM 8171 N N . ILE B 1 467 ? -2.027 -16.875 2.475 1 90.31 467 ILE B N 1
ATOM 8172 C CA . ILE B 1 467 ? -1.604 -18.203 2.068 1 90.31 467 ILE B CA 1
ATOM 8173 C C . ILE B 1 467 ? -0.409 -18.109 1.122 1 90.31 467 ILE B C 1
ATOM 8175 O O . ILE B 1 467 ? 0.636 -18.719 1.364 1 90.31 467 ILE B O 1
ATOM 8179 N N . ASP B 1 468 ? -0.67 -17.359 0.064 1 87.94 468 ASP B N 1
ATOM 8180 C CA . ASP B 1 468 ? 0.384 -17.172 -0.927 1 87.94 468 ASP B CA 1
ATOM 8181 C C . ASP B 1 468 ? 0.084 -15.969 -1.82 1 87.94 468 ASP B C 1
ATOM 8183 O O . ASP B 1 468 ? -1.063 -15.531 -1.912 1 87.94 468 ASP B O 1
ATOM 8187 N N . SER B 1 469 ? 1.148 -15.469 -2.41 1 85.75 469 SER B N 1
ATOM 8188 C CA . SER B 1 469 ? 0.971 -14.336 -3.307 1 85.75 469 SER B CA 1
ATOM 8189 C C . SER B 1 469 ? 2.113 -14.242 -4.312 1 85.75 469 SER B C 1
ATOM 8191 O O . SER B 1 469 ? 3.201 -14.766 -4.074 1 85.75 469 SER B O 1
ATOM 8193 N N . ASP B 1 470 ? 1.849 -13.656 -5.434 1 86.19 470 ASP B N 1
ATOM 8194 C CA . ASP B 1 470 ? 2.822 -13.258 -6.445 1 86.19 470 ASP B CA 1
ATOM 8195 C C . ASP B 1 470 ? 2.416 -11.938 -7.109 1 86.19 470 ASP B C 1
ATOM 8197 O O . ASP B 1 470 ? 1.472 -11.906 -7.902 1 86.19 470 ASP B O 1
ATOM 8201 N N . GLU B 1 471 ? 3.15 -10.945 -6.855 1 81.19 471 GLU B N 1
ATOM 8202 C CA . GLU B 1 471 ? 2.801 -9.617 -7.359 1 81.19 471 GLU B CA 1
ATOM 8203 C C . GLU B 1 471 ? 3.422 -9.367 -8.734 1 81.19 471 GLU B C 1
ATOM 8205 O O . GLU B 1 471 ? 3.324 -8.258 -9.273 1 81.19 471 GLU B O 1
ATOM 8210 N N . HIS B 1 472 ? 4.039 -10.352 -9.266 1 82.5 472 HIS B N 1
ATOM 8211 C CA . HIS B 1 472 ? 4.73 -10.219 -10.547 1 82.5 472 HIS B CA 1
ATOM 8212 C C . HIS B 1 472 ? 4.312 -11.32 -11.516 1 82.5 472 HIS B C 1
ATOM 8214 O O . HIS B 1 472 ? 5.129 -11.797 -12.305 1 82.5 472 HIS B O 1
ATOM 8220 N N . SER B 1 473 ? 3.107 -11.641 -11.406 1 74.69 473 SER B N 1
ATOM 8221 C CA . SER B 1 473 ? 2.645 -12.766 -12.211 1 74.69 473 SER B CA 1
ATOM 8222 C C . SER B 1 473 ? 2.51 -12.375 -13.68 1 74.69 473 SER B C 1
ATOM 8224 O O . SER B 1 473 ? 2.182 -11.234 -14 1 74.69 473 SER B O 1
ATOM 8226 N N . THR B 1 474 ? 3.123 -12.859 -14.648 1 63.34 474 THR B N 1
ATOM 8227 C CA . THR B 1 474 ? 3.002 -12.539 -16.062 1 63.34 474 THR B CA 1
ATOM 8228 C C . THR B 1 474 ? 2.205 -13.617 -16.797 1 63.34 474 THR B C 1
ATOM 8230 O O . THR B 1 474 ? 1.486 -13.32 -17.75 1 63.34 474 THR B O 1
ATOM 8233 N N . THR B 1 475 ? 2.807 -14.828 -16.609 1 60.88 475 THR B N 1
ATOM 8234 C CA . THR B 1 475 ? 2.443 -15.875 -17.562 1 60.88 475 THR B CA 1
ATOM 8235 C C . THR B 1 475 ? 1.247 -16.672 -17.047 1 60.88 475 THR B C 1
ATOM 8237 O O . THR B 1 475 ? 1.021 -16.75 -15.836 1 60.88 475 THR B O 1
ATOM 8240 N N . HIS B 1 476 ? 0.337 -16.891 -17.938 1 62.56 476 HIS B N 1
ATOM 8241 C CA . HIS B 1 476 ? -0.834 -17.734 -17.797 1 62.56 476 HIS B CA 1
ATOM 8242 C C . HIS B 1 476 ? -0.443 -19.125 -17.297 1 62.56 476 HIS B C 1
ATOM 8244 O O . HIS B 1 476 ? -0.997 -20.141 -17.766 1 62.56 476 HIS B O 1
ATOM 8250 N N . VAL B 1 477 ? 0.729 -19.094 -16.641 1 72.69 477 VAL B N 1
ATOM 8251 C CA . VAL B 1 477 ? 1.028 -20.438 -16.156 1 72.69 477 VAL B CA 1
ATOM 8252 C C . VAL B 1 477 ? 0.867 -20.484 -14.633 1 72.69 477 VAL B C 1
ATOM 8254 O O . VAL B 1 477 ? 1.298 -19.578 -13.922 1 72.69 477 VAL B O 1
ATOM 8257 N N . PRO B 1 478 ? 0.288 -21.5 -14.25 1 82.5 478 PRO B N 1
ATOM 8258 C CA . PRO B 1 478 ? 0.137 -21.656 -12.805 1 82.5 478 PRO B CA 1
ATOM 8259 C C . PRO B 1 478 ? 1.475 -21.828 -12.086 1 82.5 478 PRO B C 1
ATOM 8261 O O . PRO B 1 478 ? 2.42 -22.375 -12.656 1 82.5 478 PRO B O 1
ATOM 8264 N N . ILE B 1 479 ? 1.545 -21.266 -10.961 1 82.25 479 ILE B N 1
ATOM 8265 C CA . ILE B 1 479 ? 2.768 -21.359 -10.172 1 82.25 479 ILE B CA 1
ATOM 8266 C C . ILE B 1 479 ? 2.5 -22.172 -8.906 1 82.25 479 ILE B C 1
ATOM 8268 O O . ILE B 1 479 ? 1.62 -21.828 -8.109 1 82.25 479 ILE B O 1
ATOM 8272 N N . VAL B 1 480 ? 3.234 -23.25 -8.727 1 85.5 480 VAL B N 1
ATOM 8273 C CA . VAL B 1 480 ? 3.064 -24.094 -7.562 1 85.5 480 VAL B CA 1
ATOM 8274 C C . VAL B 1 480 ? 4.176 -23.828 -6.551 1 85.5 480 VAL B C 1
ATOM 8276 O O . VAL B 1 480 ? 5.355 -23.797 -6.914 1 85.5 480 VAL B O 1
ATOM 8279 N N . PHE B 1 481 ? 3.758 -23.609 -5.293 1 83 481 PHE B N 1
ATOM 8280 C CA . PHE B 1 481 ? 4.707 -23.375 -4.215 1 83 481 PHE B CA 1
ATOM 8281 C C . PHE B 1 481 ? 4.285 -24.109 -2.947 1 83 481 PHE B C 1
ATOM 8283 O O . PHE B 1 481 ? 3.094 -24.203 -2.646 1 83 481 PHE B O 1
ATOM 8290 N N . PRO B 1 482 ? 5.375 -24.672 -2.338 1 86.38 482 PRO B N 1
ATOM 8291 C CA . PRO B 1 482 ? 5.039 -24.922 -0.932 1 86.38 482 PRO B CA 1
ATOM 8292 C C . PRO B 1 482 ? 4.754 -23.625 -0.166 1 86.38 482 PRO B C 1
ATOM 8294 O O . PRO B 1 482 ? 5.355 -22.594 -0.45 1 86.38 482 PRO B O 1
ATOM 8297 N N . THR B 1 483 ? 3.824 -23.703 0.716 1 86.31 483 THR B N 1
ATOM 8298 C CA . THR B 1 483 ? 3.613 -22.531 1.565 1 86.31 483 THR B CA 1
ATOM 8299 C C . THR B 1 483 ? 4.801 -22.328 2.5 1 86.31 483 THR B C 1
ATOM 8301 O O . THR B 1 483 ? 5.496 -23.281 2.852 1 86.31 483 THR B O 1
ATOM 8304 N N . SER B 1 484 ? 5.066 -21.078 2.773 1 77 484 SER B N 1
ATOM 8305 C CA . SER B 1 484 ? 6.184 -20.766 3.658 1 77 484 SER B CA 1
ATOM 8306 C C . SER B 1 484 ? 6.004 -21.422 5.027 1 77 484 SER B C 1
ATOM 8308 O O . SER B 1 484 ? 6.984 -21.734 5.703 1 77 484 SER B O 1
ATOM 8310 N N . SER B 1 485 ? 4.793 -21.516 5.41 1 83.06 485 SER B N 1
ATOM 8311 C CA . SER B 1 485 ? 4.398 -22.219 6.633 1 83.06 485 SER B CA 1
ATOM 8312 C C . SER B 1 485 ? 3.088 -22.969 6.441 1 83.06 485 SER B C 1
ATOM 8314 O O . SER B 1 485 ? 2.367 -22.734 5.469 1 83.06 485 SER B O 1
ATOM 8316 N N . LEU B 1 486 ? 3.043 -23.922 7.379 1 91.88 486 LEU B N 1
ATOM 8317 C CA . LEU B 1 486 ? 1.744 -24.578 7.371 1 91.88 486 LEU B CA 1
ATOM 8318 C C . LEU B 1 486 ? 0.641 -23.625 7.797 1 91.88 486 LEU B C 1
ATOM 8320 O O . LEU B 1 486 ? 0.793 -22.891 8.781 1 91.88 486 LEU B O 1
ATOM 8324 N N . ILE B 1 487 ? -0.4 -23.625 7.004 1 94.5 487 ILE B N 1
ATOM 8325 C CA . ILE B 1 487 ? -1.484 -22.688 7.266 1 94.5 487 ILE B CA 1
ATOM 8326 C C . ILE B 1 487 ? -2.748 -23.453 7.652 1 94.5 487 ILE B C 1
ATOM 8328 O O . ILE B 1 487 ? -3.229 -24.297 6.891 1 94.5 487 ILE B O 1
ATOM 8332 N N . ASN B 1 488 ? -3.242 -23.078 8.75 1 95.88 488 ASN B N 1
ATOM 8333 C CA . ASN B 1 488 ? -4.492 -23.688 9.188 1 95.88 488 ASN B CA 1
ATOM 8334 C C . ASN B 1 488 ? -5.703 -22.906 8.703 1 95.88 488 ASN B C 1
ATOM 8336 O O . ASN B 1 488 ? -5.727 -21.672 8.805 1 95.88 488 ASN B O 1
ATOM 8340 N N . ILE B 1 489 ? -6.609 -23.625 8.117 1 96.81 489 ILE B N 1
ATOM 8341 C CA . ILE B 1 489 ? -7.898 -23.047 7.758 1 96.81 489 ILE B CA 1
ATOM 8342 C C . ILE B 1 489 ? -8.992 -23.625 8.656 1 96.81 489 ILE B C 1
ATOM 8344 O O . ILE B 1 489 ? -9.133 -24.844 8.773 1 96.81 489 ILE B O 1
ATOM 8348 N N . HIS B 1 490 ? -9.758 -22.734 9.234 1 95.5 490 HIS B N 1
ATOM 8349 C CA . HIS B 1 490 ? -10.773 -23.141 10.195 1 95.5 490 HIS B CA 1
ATOM 8350 C C . HIS B 1 490 ? -12.164 -23.109 9.57 1 95.5 490 HIS B C 1
ATOM 8352 O O . HIS B 1 490 ? -12.375 -22.469 8.539 1 95.5 490 HIS B O 1
ATOM 8358 N N . LYS B 1 491 ? -12.992 -23.859 10.352 1 94.06 491 LYS B N 1
ATOM 8359 C CA . LYS B 1 491 ? -14.406 -23.781 10.008 1 94.06 491 LYS B CA 1
ATOM 8360 C C . LYS B 1 491 ? -14.922 -22.344 10.07 1 94.06 491 LYS B C 1
ATOM 8362 O O . LYS B 1 491 ? -14.68 -21.641 11.047 1 94.06 491 LYS B O 1
ATOM 8367 N N . GLY B 1 492 ? -15.531 -21.969 8.961 1 91.88 492 GLY B N 1
ATOM 8368 C CA . GLY B 1 492 ? -16.109 -20.641 8.953 1 91.88 492 GLY B CA 1
ATOM 8369 C C . GLY B 1 492 ? -15.172 -19.578 8.414 1 91.88 492 GLY B C 1
ATOM 8370 O O . GLY B 1 492 ? -15.555 -18.422 8.281 1 91.88 492 GLY B O 1
ATOM 8371 N N . ASP B 1 493 ? -14 -19.953 8.094 1 92 493 ASP B N 1
ATOM 8372 C CA . ASP B 1 493 ? -13.07 -19.016 7.477 1 92 493 ASP B CA 1
ATOM 8373 C C . ASP B 1 493 ? -13.492 -18.672 6.047 1 92 493 ASP B C 1
ATOM 8375 O O . ASP B 1 493 ? -14.148 -19.484 5.387 1 92 493 ASP B O 1
ATOM 8379 N N . THR B 1 494 ? -13.156 -17.5 5.668 1 90.94 494 THR B N 1
ATOM 8380 C CA . THR B 1 494 ? -13.297 -17.125 4.27 1 90.94 494 THR B CA 1
ATOM 8381 C C . THR B 1 494 ? -11.945 -17.078 3.572 1 90.94 494 THR B C 1
ATOM 8383 O O . THR B 1 494 ? -10.969 -16.562 4.125 1 90.94 494 THR B O 1
ATOM 8386 N N . ILE B 1 495 ? -11.852 -17.734 2.389 1 92.81 495 ILE B N 1
ATOM 8387 C CA . ILE B 1 495 ? -10.641 -17.672 1.582 1 92.81 495 ILE B CA 1
ATOM 8388 C C . ILE B 1 495 ? -10.898 -16.844 0.327 1 92.81 495 ILE B C 1
ATOM 8390 O O . ILE B 1 495 ? -11.828 -17.125 -0.432 1 92.81 495 ILE B O 1
ATOM 8394 N N . THR B 1 496 ? -10.055 -15.852 0.137 1 87.88 496 THR B N 1
ATOM 8395 C CA . THR B 1 496 ? -10.281 -14.969 -1.003 1 87.88 496 THR B CA 1
ATOM 8396 C C . THR B 1 496 ? -9.031 -14.898 -1.882 1 87.88 496 THR B C 1
ATOM 8398 O O . THR B 1 496 ? -7.926 -14.688 -1.382 1 87.88 496 THR B O 1
ATOM 8401 N N . ALA B 1 497 ? -9.242 -15.102 -3.168 1 88.94 497 ALA B N 1
ATOM 8402 C CA . ALA B 1 497 ? -8.211 -14.82 -4.164 1 88.94 497 ALA B CA 1
ATOM 8403 C C . ALA B 1 497 ? -8.414 -13.438 -4.785 1 88.94 497 ALA B C 1
ATOM 8405 O O . ALA B 1 497 ? -9.508 -13.117 -5.262 1 88.94 497 ALA B O 1
ATOM 8406 N N . PHE B 1 498 ? -7.383 -12.664 -4.746 1 84.12 498 PHE B N 1
ATOM 8407 C CA . PHE B 1 498 ? -7.379 -11.344 -5.375 1 84.12 498 PHE B CA 1
ATOM 8408 C C . PHE B 1 498 ? -6.445 -11.32 -6.578 1 84.12 498 PHE B C 1
ATOM 8410 O O . PHE B 1 498 ? -5.32 -11.82 -6.508 1 84.12 498 PHE B O 1
ATOM 8417 N N . CYS B 1 499 ? -6.953 -10.789 -7.633 1 84.31 499 CYS B N 1
ATOM 8418 C CA . CYS B 1 499 ? -6.117 -10.641 -8.82 1 84.31 499 CYS B CA 1
ATOM 8419 C C . CYS B 1 499 ? -6.207 -9.227 -9.375 1 84.31 499 CYS B C 1
ATOM 8421 O O . CYS B 1 499 ? -7.285 -8.625 -9.391 1 84.31 499 CYS B O 1
ATOM 8423 N N . LYS B 1 500 ? -5.117 -8.758 -9.719 1 80.81 500 LYS B N 1
ATOM 8424 C CA . LYS B 1 500 ? -5.09 -7.5 -10.461 1 80.81 500 LYS B CA 1
ATOM 8425 C C . LYS B 1 500 ? -5.051 -7.75 -11.969 1 80.81 500 LYS B C 1
ATOM 8427 O O . LYS B 1 500 ? -4.02 -8.156 -12.508 1 80.81 500 LYS B O 1
ATOM 8432 N N . LEU B 1 501 ? -6.176 -7.422 -12.578 1 78.94 501 LEU B N 1
ATOM 8433 C CA . LEU B 1 501 ? -6.258 -7.656 -14.016 1 78.94 501 LEU B CA 1
ATOM 8434 C C . LEU B 1 501 ? -5.84 -6.414 -14.789 1 78.94 501 LEU B C 1
ATOM 8436 O O . LEU B 1 501 ? -6.102 -5.289 -14.359 1 78.94 501 LEU B O 1
ATOM 8440 N N . SER B 1 502 ? -5.074 -6.598 -15.836 1 70.12 502 SER B N 1
ATOM 8441 C CA . SER B 1 502 ? -4.648 -5.492 -16.688 1 70.12 502 SER B CA 1
ATOM 8442 C C . SER B 1 502 ? -5.227 -5.629 -18.094 1 70.12 502 SER B C 1
ATOM 8444 O O . SER B 1 502 ? -5.477 -6.742 -18.562 1 70.12 502 SER B O 1
ATOM 8446 N N . PRO B 1 503 ? -5.492 -4.465 -18.703 1 64.94 503 PRO B N 1
ATOM 8447 C CA . PRO B 1 503 ? -6.098 -4.48 -20.047 1 64.94 503 PRO B CA 1
ATOM 8448 C C . PRO B 1 503 ? -5.234 -5.203 -21.078 1 64.94 503 PRO B C 1
ATOM 8450 O O . PRO B 1 503 ? -5.734 -5.609 -22.125 1 64.94 503 PRO B O 1
ATOM 8453 N N . ASP B 1 504 ? -4.016 -5.441 -20.719 1 63.12 504 ASP B N 1
ATOM 8454 C CA . ASP B 1 504 ? -3.127 -5.961 -21.75 1 63.12 504 ASP B CA 1
ATOM 8455 C C . ASP B 1 504 ? -3.35 -7.453 -21.969 1 63.12 504 ASP B C 1
ATOM 8457 O O . ASP B 1 504 ? -2.738 -8.055 -22.844 1 63.12 504 ASP B O 1
ATOM 8461 N N . SER B 1 505 ? -4.34 -8.031 -21.25 1 61.97 505 SER B N 1
ATOM 8462 C CA . SER B 1 505 ? -4.484 -9.477 -21.406 1 61.97 505 SER B CA 1
ATOM 8463 C C . SER B 1 505 ? -5.723 -9.82 -22.234 1 61.97 505 SER B C 1
ATOM 8465 O O . SER B 1 505 ? -6.812 -9.305 -21.984 1 61.97 505 SER B O 1
ATOM 8467 N N . ASP B 1 506 ? -5.504 -10.539 -23.344 1 60.56 506 ASP B N 1
ATOM 8468 C CA . ASP B 1 506 ? -6.609 -11.023 -24.172 1 60.56 506 ASP B CA 1
ATOM 8469 C C . ASP B 1 506 ? -7.156 -12.344 -23.625 1 60.56 506 ASP B C 1
ATOM 8471 O O . ASP B 1 506 ? -8.109 -12.898 -24.188 1 60.56 506 ASP B O 1
ATOM 8475 N N . LEU B 1 507 ? -6.625 -12.773 -22.609 1 63.03 507 LEU B N 1
ATOM 8476 C CA . LEU B 1 507 ? -7.043 -14.055 -22.062 1 63.03 507 LEU B CA 1
ATOM 8477 C C . LEU B 1 507 ? -8.242 -13.891 -21.125 1 63.03 507 LEU B C 1
ATOM 8479 O O . LEU B 1 507 ? -8.414 -12.836 -20.516 1 63.03 507 LEU B O 1
ATOM 8483 N N . PRO B 1 508 ? -9.031 -15.023 -21.172 1 68.19 508 PRO B N 1
ATOM 8484 C CA . PRO B 1 508 ? -10.109 -14.977 -20.188 1 68.19 508 PRO B CA 1
ATOM 8485 C C . PRO B 1 508 ? -9.594 -14.812 -18.75 1 68.19 508 PRO B C 1
ATOM 8487 O O . PRO B 1 508 ? -8.586 -15.414 -18.391 1 68.19 508 PRO B O 1
ATOM 8490 N N . PRO B 1 509 ? -10.18 -13.977 -18.031 1 75.62 509 PRO B N 1
ATOM 8491 C CA . PRO B 1 509 ? -9.664 -13.711 -16.688 1 75.62 509 PRO B CA 1
ATOM 8492 C C . PRO B 1 509 ? -9.805 -14.906 -15.742 1 75.62 509 PRO B C 1
ATOM 8494 O O . PRO B 1 509 ? -10.883 -15.492 -15.641 1 75.62 509 PRO B O 1
ATOM 8497 N N . ILE B 1 510 ? -8.781 -15.398 -15.281 1 81.38 510 ILE B N 1
ATOM 8498 C CA . ILE B 1 510 ? -8.703 -16.438 -14.258 1 81.38 510 ILE B CA 1
ATOM 8499 C C . ILE B 1 510 ? -8.141 -15.859 -12.969 1 81.38 510 ILE B C 1
ATOM 8501 O O . ILE B 1 510 ? -7.18 -15.086 -12.992 1 81.38 510 ILE B O 1
ATOM 8505 N N . CYS B 1 511 ? -8.828 -16.047 -11.898 1 87.75 511 CYS B N 1
ATOM 8506 C CA . CYS B 1 511 ? -8.344 -15.625 -10.594 1 87.75 511 CYS B CA 1
ATOM 8507 C C . CYS B 1 511 ? -8.633 -16.688 -9.531 1 87.75 511 CYS B C 1
ATOM 8509 O O . CYS B 1 511 ? -9.758 -16.797 -9.055 1 87.75 511 CYS B O 1
ATOM 8511 N N . GLY B 1 512 ? -7.539 -17.391 -9.18 1 91.06 512 GLY B N 1
ATOM 8512 C CA . GLY B 1 512 ? -7.746 -18.406 -8.156 1 91.06 512 GLY B CA 1
ATOM 8513 C C . GLY B 1 512 ? -6.488 -19.203 -7.84 1 91.06 512 GLY B C 1
ATOM 8514 O O . GLY B 1 512 ? -5.387 -18.781 -8.211 1 91.06 512 GLY B O 1
ATOM 8515 N N . ALA B 1 513 ? -6.781 -20.234 -7.055 1 93.88 513 ALA B N 1
ATOM 8516 C CA . ALA B 1 513 ? -5.684 -21.109 -6.648 1 93.88 513 ALA B CA 1
ATOM 8517 C C . ALA B 1 513 ? -6.188 -22.516 -6.34 1 93.88 513 ALA B C 1
ATOM 8519 O O . ALA B 1 513 ? -7.379 -22.719 -6.094 1 93.88 513 ALA B O 1
ATOM 8520 N N . HIS B 1 514 ? -5.305 -23.438 -6.496 1 95.56 514 HIS B N 1
ATOM 8521 C CA . HIS B 1 514 ? -5.492 -24.781 -5.941 1 95.56 514 HIS B CA 1
ATOM 8522 C C . HIS B 1 514 ? -4.695 -24.953 -4.648 1 95.56 514 HIS B C 1
ATOM 8524 O O . HIS B 1 514 ? -3.492 -24.688 -4.617 1 95.56 514 HIS B O 1
ATOM 8530 N N . LEU B 1 515 ? -5.371 -25.359 -3.641 1 96.75 515 LEU B N 1
ATOM 8531 C CA . LEU B 1 515 ? -4.723 -25.516 -2.346 1 96.75 515 LEU B CA 1
ATOM 8532 C C . LEU B 1 515 ? -4.523 -26.984 -2.012 1 96.75 515 LEU B C 1
ATOM 8534 O O . LEU B 1 515 ? -5.477 -27.766 -2.057 1 96.75 515 LEU B O 1
ATOM 8538 N N . PHE B 1 516 ? -3.279 -27.328 -1.705 1 96.88 516 PHE B N 1
ATOM 8539 C CA . PHE B 1 516 ? -2.951 -28.656 -1.199 1 96.88 516 PHE B CA 1
ATOM 8540 C C . PHE B 1 516 ? -3.066 -28.703 0.32 1 96.88 516 PHE B C 1
ATOM 8542 O O . PHE B 1 516 ? -2.455 -27.891 1.018 1 96.88 516 PHE B O 1
ATOM 8549 N N . TYR B 1 517 ? -3.826 -29.688 0.755 1 97.38 517 TYR B N 1
ATOM 8550 C CA . TYR B 1 517 ? -4.137 -29.641 2.18 1 97.38 517 TYR B CA 1
ATOM 8551 C C . TYR B 1 517 ? -4.328 -31.031 2.754 1 97.38 517 TYR B C 1
ATOM 8553 O O . TYR B 1 517 ? -4.301 -32.031 2.018 1 97.38 517 TYR B O 1
ATOM 8561 N N . TYR B 1 518 ? -4.398 -31.141 4.105 1 97.5 518 TYR B N 1
ATOM 8562 C CA . TYR B 1 518 ? -4.766 -32.344 4.84 1 97.5 518 TYR B CA 1
ATOM 8563 C C . TYR B 1 518 ? -5.492 -32 6.133 1 97.5 518 TYR B C 1
ATOM 8565 O O . TYR B 1 518 ? -5.32 -30.906 6.672 1 97.5 518 TYR B O 1
ATOM 8573 N N . PRO B 1 519 ? -6.301 -32.875 6.656 1 97.81 519 PRO B N 1
ATOM 8574 C CA . PRO B 1 519 ? -6.734 -34.094 5.977 1 97.81 519 PRO B CA 1
ATOM 8575 C C . PRO B 1 519 ? -7.66 -33.812 4.793 1 97.81 519 PRO B C 1
ATOM 8577 O O . PRO B 1 519 ? -8.344 -32.781 4.773 1 97.81 519 PRO B O 1
ATOM 8580 N N . ALA B 1 520 ? -7.703 -34.781 3.932 1 96.31 520 ALA B N 1
ATOM 8581 C CA . ALA B 1 520 ? -8.547 -34.625 2.748 1 96.31 520 ALA B CA 1
ATOM 8582 C C . ALA B 1 520 ? -10.023 -34.625 3.129 1 96.31 520 ALA B C 1
ATOM 8584 O O . ALA B 1 520 ? -10.477 -35.406 3.949 1 96.31 520 ALA B O 1
ATOM 8585 N N . MET B 1 521 ? -10.727 -33.688 2.527 1 95.5 521 MET B N 1
ATOM 8586 C CA . MET B 1 521 ? -12.172 -33.531 2.656 1 95.5 521 MET B CA 1
ATOM 8587 C C . MET B 1 521 ? -12.859 -33.688 1.304 1 95.5 521 MET B C 1
ATOM 8589 O O . MET B 1 521 ? -12.203 -33.625 0.26 1 95.5 521 MET B O 1
ATOM 8593 N N . PRO B 1 522 ? -14.125 -33.875 1.322 1 93.44 522 PRO B N 1
ATOM 8594 C CA . PRO B 1 522 ? -14.812 -34.031 0.043 1 93.44 522 PRO B CA 1
ATOM 8595 C C . PRO B 1 522 ? -14.828 -32.781 -0.803 1 93.44 522 PRO B C 1
ATOM 8597 O O . PRO B 1 522 ? -15.133 -32.812 -1.997 1 93.44 522 PRO B O 1
ATOM 8600 N N . LEU B 1 523 ? -14.5 -31.703 -0.28 1 94.56 523 LEU B N 1
ATOM 8601 C CA . LEU B 1 523 ? -14.508 -30.422 -0.969 1 94.56 523 LEU B CA 1
ATOM 8602 C C . LEU B 1 523 ? -13.461 -30.391 -2.08 1 94.56 523 LEU B C 1
ATOM 8604 O O . LEU B 1 523 ? -12.281 -30.656 -1.839 1 94.56 523 LEU B O 1
ATOM 8608 N N . THR B 1 524 ? -13.914 -30.031 -3.332 1 92.25 524 THR B N 1
ATOM 8609 C CA . THR B 1 524 ? -12.977 -29.938 -4.445 1 92.25 524 THR B CA 1
ATOM 8610 C C . THR B 1 524 ? -13.055 -28.562 -5.102 1 92.25 524 THR B C 1
ATOM 8612 O O . THR B 1 524 ? -12.102 -28.125 -5.754 1 92.25 524 THR B O 1
ATOM 8615 N N . THR B 1 525 ? -14.227 -28 -4.984 1 94 525 THR B N 1
ATOM 8616 C CA . THR B 1 525 ? -14.43 -26.688 -5.594 1 94 525 THR B CA 1
ATOM 8617 C C . THR B 1 525 ? -15.062 -25.719 -4.602 1 94 525 THR B C 1
ATOM 8619 O O . THR B 1 525 ? -16.109 -26.016 -4.027 1 94 525 THR B O 1
ATOM 8622 N N . CYS B 1 526 ? -14.438 -24.688 -4.395 1 96.12 526 CYS B N 1
ATOM 8623 C CA . CYS B 1 526 ? -14.945 -23.594 -3.58 1 96.12 526 CYS B CA 1
ATOM 8624 C C . CYS B 1 526 ? -14.742 -22.25 -4.281 1 96.12 526 CYS B C 1
ATOM 8626 O O . CYS B 1 526 ? -13.805 -21.516 -3.967 1 96.12 526 CYS B O 1
ATOM 8628 N N . LYS B 1 527 ? -15.594 -21.953 -5.156 1 93.81 527 LYS B N 1
ATOM 8629 C CA . LYS B 1 527 ? -15.469 -20.781 -6.027 1 93.81 527 LYS B CA 1
ATOM 8630 C C . LYS B 1 527 ? -16.75 -19.953 -6.031 1 93.81 527 LYS B C 1
ATOM 8632 O O . LYS B 1 527 ? -17.797 -20.422 -5.574 1 93.81 527 LYS B O 1
ATOM 8637 N N . THR B 1 528 ? -16.562 -18.719 -6.5 1 91.88 528 THR B N 1
ATOM 8638 C CA . THR B 1 528 ? -17.734 -17.859 -6.605 1 91.88 528 THR B CA 1
ATOM 8639 C C . THR B 1 528 ? -17.719 -17.078 -7.922 1 91.88 528 THR B C 1
ATOM 8641 O O . THR B 1 528 ? -16.672 -16.969 -8.57 1 91.88 528 THR B O 1
ATOM 8644 N N . THR B 1 529 ? -18.906 -16.703 -8.297 1 89.75 529 THR B N 1
AT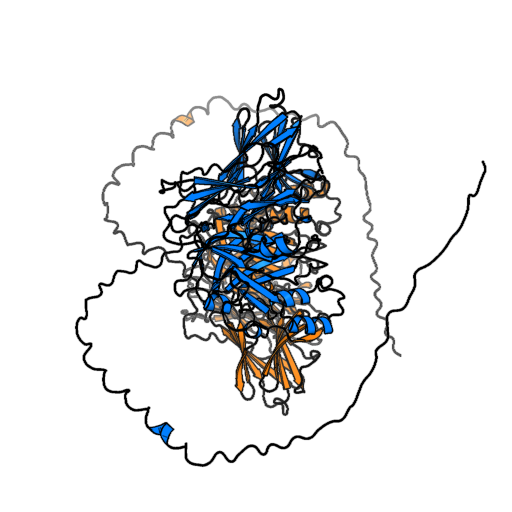OM 8645 C CA . THR B 1 529 ? -19.125 -15.719 -9.336 1 89.75 529 THR B CA 1
ATOM 8646 C C . THR B 1 529 ? -20.062 -14.609 -8.844 1 89.75 529 THR B C 1
ATOM 8648 O O . THR B 1 529 ? -20.75 -14.773 -7.844 1 89.75 529 THR B O 1
ATOM 8651 N N . ILE B 1 530 ? -19.953 -13.508 -9.555 1 85.75 530 ILE B N 1
ATOM 8652 C CA . ILE B 1 530 ? -20.906 -12.461 -9.227 1 85.75 530 ILE B CA 1
ATOM 8653 C C . ILE B 1 530 ? -22.328 -12.992 -9.422 1 85.75 530 ILE B C 1
ATOM 8655 O O . ILE B 1 530 ? -22.609 -13.672 -10.406 1 85.75 530 ILE B O 1
ATOM 8659 N N . ALA B 1 531 ? -23.156 -12.648 -8.445 1 90.12 531 ALA B N 1
ATOM 8660 C CA . ALA B 1 531 ? -24.531 -13.133 -8.531 1 90.12 531 ALA B CA 1
ATOM 8661 C C . ALA B 1 531 ? -25.188 -12.711 -9.852 1 90.12 531 ALA B C 1
ATOM 8663 O O . ALA B 1 531 ? -25.156 -11.539 -10.219 1 90.12 531 ALA B O 1
ATOM 8664 N N . ASN B 1 532 ? -25.859 -13.703 -10.438 1 86.56 532 ASN B N 1
ATOM 8665 C CA . ASN B 1 532 ? -26.469 -13.453 -11.742 1 86.56 532 ASN B CA 1
ATOM 8666 C C . ASN B 1 532 ? -27.516 -12.344 -11.672 1 86.56 532 ASN B C 1
ATOM 8668 O O . ASN B 1 532 ? -27.625 -11.523 -12.594 1 86.56 532 ASN B O 1
ATOM 8672 N N . GLU B 1 533 ? -28.234 -12.344 -10.625 1 85.56 533 GLU B N 1
ATOM 8673 C CA . GLU B 1 533 ? -29.266 -11.328 -10.453 1 85.56 533 GLU B CA 1
ATOM 8674 C C . GLU B 1 533 ? -28.656 -9.93 -10.414 1 85.56 533 GLU B C 1
ATOM 8676 O O . GLU B 1 533 ? -29.203 -8.992 -11.008 1 85.56 533 GLU B O 1
ATOM 8681 N N . THR B 1 534 ? -27.594 -9.844 -9.734 1 85 534 THR B N 1
ATOM 8682 C CA . THR B 1 534 ? -26.938 -8.555 -9.609 1 85 534 THR B CA 1
ATOM 8683 C C . THR B 1 534 ? -26.359 -8.109 -10.945 1 85 534 THR B C 1
ATOM 8685 O O . THR B 1 534 ? -26.469 -6.941 -11.32 1 85 534 THR B O 1
ATOM 8688 N N . VAL B 1 535 ? -25.766 -9.039 -11.625 1 82.56 535 VAL B N 1
ATOM 8689 C CA . VAL B 1 535 ? -25.172 -8.727 -12.922 1 82.56 535 VAL B CA 1
ATOM 8690 C C . VAL B 1 535 ? -26.266 -8.281 -13.898 1 82.56 535 VAL B C 1
ATOM 8692 O O . VAL B 1 535 ? -26.094 -7.293 -14.617 1 82.56 535 VAL B O 1
ATOM 8695 N N . SER B 1 536 ? -27.375 -8.922 -13.828 1 82.88 536 SER B N 1
ATOM 8696 C CA . SER B 1 536 ? -28.484 -8.578 -14.711 1 82.88 536 SER B CA 1
ATOM 8697 C C . SER B 1 536 ? -29.016 -7.176 -14.414 1 82.88 536 SER B C 1
ATOM 8699 O O . SER B 1 536 ? -29.281 -6.402 -15.336 1 82.88 536 SER B O 1
ATOM 8701 N N . SER B 1 537 ? -29.141 -6.879 -13.188 1 81.62 537 SER B N 1
ATOM 8702 C CA . SER B 1 537 ? -29.594 -5.555 -12.797 1 81.62 537 SER B CA 1
ATOM 8703 C C . SER B 1 537 ? -28.578 -4.48 -13.164 1 81.62 537 SER B C 1
ATOM 8705 O O . SER B 1 537 ? -28.953 -3.4 -13.633 1 81.62 537 SER B O 1
ATOM 8707 N N . TRP B 1 538 ? -27.359 -4.773 -12.938 1 78.75 538 TRP B N 1
ATOM 8708 C CA . TRP B 1 538 ? -26.266 -3.852 -13.242 1 78.75 538 TRP B CA 1
ATOM 8709 C C . TRP B 1 538 ? -26.219 -3.543 -14.734 1 78.75 538 TRP B C 1
ATOM 8711 O O . TRP B 1 538 ? -26.016 -2.393 -15.125 1 78.75 538 TRP B O 1
ATOM 8721 N N . LEU B 1 539 ? -26.453 -4.504 -15.555 1 77.44 539 LEU B N 1
ATOM 8722 C CA . LEU B 1 539 ? -26.359 -4.359 -17 1 77.44 539 LEU B CA 1
ATOM 8723 C C . LEU B 1 539 ? -27.531 -3.541 -17.531 1 77.44 539 LEU B C 1
ATOM 8725 O O . LEU B 1 539 ? -27.453 -2.98 -18.625 1 77.44 539 LEU B O 1
ATOM 8729 N N . LYS B 1 540 ? -28.547 -3.408 -16.828 1 75.44 540 LYS B N 1
ATOM 8730 C CA . LYS B 1 540 ? -29.672 -2.559 -17.219 1 75.44 540 LYS B CA 1
ATOM 8731 C C . LYS B 1 540 ? -29.312 -1.081 -17.078 1 75.44 540 LYS B C 1
ATOM 8733 O O . LYS B 1 540 ? -29.734 -0.258 -17.891 1 75.44 540 LYS B O 1
ATOM 8738 N N . ASP B 1 541 ? -28.547 -0.782 -16.094 1 70.62 541 ASP B N 1
ATOM 8739 C CA . ASP B 1 541 ? -28.234 0.607 -15.781 1 70.62 541 ASP B CA 1
ATOM 8740 C C . ASP B 1 541 ? -26.938 1.044 -16.469 1 70.62 541 ASP B C 1
ATOM 8742 O O . ASP B 1 541 ? -26.578 2.223 -16.438 1 70.62 541 ASP B O 1
ATOM 8746 N N . HIS B 1 542 ? -26.156 0.179 -16.922 1 68.81 542 HIS B N 1
ATOM 8747 C CA . HIS B 1 542 ? -24.891 0.505 -17.547 1 68.81 542 HIS B CA 1
ATOM 8748 C C . HIS B 1 542 ? -24.875 0.072 -19.016 1 68.81 542 HIS B C 1
ATOM 8750 O O . HIS B 1 542 ? -25.328 -1.023 -19.344 1 68.81 542 HIS B O 1
ATOM 8756 N N . THR B 1 543 ? -24.875 1.152 -19.969 1 58.03 543 THR B N 1
ATOM 8757 C CA . THR B 1 543 ? -24.922 0.92 -21.406 1 58.03 543 THR B CA 1
ATOM 8758 C C . THR B 1 543 ? -23.688 0.162 -21.875 1 58.03 543 THR B C 1
ATOM 8760 O O . THR B 1 543 ? -22.688 0.773 -22.25 1 58.03 543 THR B O 1
ATOM 8763 N N . ILE B 1 544 ? -23.109 -0.462 -21.125 1 54.78 544 ILE B N 1
ATOM 8764 C CA . ILE B 1 544 ? -21.859 -1.021 -21.625 1 54.78 544 ILE B CA 1
ATOM 8765 C C . ILE B 1 544 ? -22.141 -2.309 -22.406 1 54.78 544 ILE B C 1
ATOM 8767 O O . ILE B 1 544 ? -22.984 -3.109 -22 1 54.78 544 ILE B O 1
ATOM 8771 N N . THR B 1 545 ? -21.859 -2.311 -23.703 1 54.12 545 THR B N 1
ATOM 8772 C CA . THR B 1 545 ? -21.891 -3.529 -24.516 1 54.12 545 THR B CA 1
ATOM 8773 C C . THR B 1 545 ? -21.266 -4.695 -23.75 1 54.12 545 THR B C 1
ATOM 8775 O O . THR B 1 545 ? -21.656 -5.848 -23.938 1 54.12 545 THR B O 1
ATOM 8778 N N . SER B 1 546 ? -20.047 -4.379 -22.984 1 55.97 546 SER B N 1
ATOM 8779 C CA . SER B 1 546 ? -19.422 -5.43 -22.188 1 55.97 546 SER B CA 1
ATOM 8780 C C . SER B 1 546 ? -18.812 -4.863 -20.906 1 55.97 546 SER B C 1
ATOM 8782 O O . SER B 1 546 ? -18.5 -3.672 -20.844 1 55.97 546 SER B O 1
ATOM 8784 N N . LEU B 1 547 ? -18.906 -5.609 -19.734 1 60.53 547 LEU B N 1
ATOM 8785 C CA . LEU B 1 547 ? -18.234 -5.285 -18.484 1 60.53 547 LEU B CA 1
ATOM 8786 C C . LEU B 1 547 ? -16.828 -4.758 -18.734 1 60.53 547 LEU B C 1
ATOM 8788 O O . LEU B 1 547 ? -16.297 -3.973 -17.953 1 60.53 547 LEU B O 1
ATOM 8792 N N . ALA B 1 548 ? -16.297 -5.102 -19.891 1 59.59 548 ALA B N 1
ATOM 8793 C CA . ALA B 1 548 ? -14.93 -4.738 -20.234 1 59.59 548 ALA B CA 1
ATOM 8794 C C . ALA B 1 548 ? -14.805 -3.236 -20.484 1 59.59 548 ALA B C 1
ATOM 8796 O O . ALA B 1 548 ? -13.727 -2.66 -20.312 1 59.59 548 ALA B O 1
ATOM 8797 N N . ASP B 1 549 ? -15.883 -2.73 -20.906 1 57.25 549 ASP B N 1
ATOM 8798 C CA . ASP B 1 549 ? -15.828 -1.331 -21.312 1 57.25 549 ASP B CA 1
ATOM 8799 C C . ASP B 1 549 ? -15.93 -0.399 -20.109 1 57.25 549 ASP B C 1
ATOM 8801 O O . ASP B 1 549 ? -15.734 0.812 -20.234 1 57.25 549 ASP B O 1
ATOM 8805 N N . ALA B 1 550 ? -16.172 -0.981 -18.984 1 52.34 550 ALA B N 1
ATOM 8806 C CA . ALA B 1 550 ? -16.406 -0.132 -17.812 1 52.34 550 ALA B CA 1
ATOM 8807 C C . ALA B 1 550 ? -15.117 0.081 -17.016 1 52.34 550 ALA B C 1
ATOM 8809 O O . ALA B 1 550 ? -14.484 -0.882 -16.578 1 52.34 550 ALA B O 1
ATOM 8810 N N . ALA B 1 551 ? -14.156 0.821 -17.484 1 55.94 551 ALA B N 1
ATOM 8811 C CA . ALA B 1 551 ? -12.906 1.043 -16.75 1 55.94 551 ALA B CA 1
ATOM 8812 C C . ALA B 1 551 ? -13.164 1.651 -15.383 1 55.94 551 ALA B C 1
ATOM 8814 O O . ALA B 1 551 ? -12.242 2.129 -14.727 1 55.94 551 ALA B O 1
ATOM 8815 N N . THR B 1 552 ? -14.508 1.669 -14.805 1 65.44 552 THR B N 1
ATOM 8816 C CA . THR B 1 552 ? -14.977 2.699 -13.883 1 65.44 552 THR B CA 1
ATOM 8817 C C . THR B 1 552 ? -15.078 2.146 -12.461 1 65.44 552 THR B C 1
ATOM 8819 O O . THR B 1 552 ? -14.953 0.939 -12.25 1 65.44 552 THR B O 1
ATOM 8822 N N . PRO B 1 553 ? -14.992 2.877 -11.523 1 70.94 553 PRO B N 1
ATOM 8823 C CA . PRO B 1 553 ? -15.375 2.582 -10.141 1 70.94 553 PRO B CA 1
ATOM 8824 C C . PRO B 1 553 ? -16.609 1.7 -10.047 1 70.94 553 PRO B C 1
ATOM 8826 O O . PRO B 1 553 ? -16.75 0.923 -9.102 1 70.94 553 PRO B O 1
ATOM 8829 N N . ASP B 1 554 ? -17.359 1.632 -11.086 1 76.31 554 ASP B N 1
ATOM 8830 C CA . ASP B 1 554 ? -18.562 0.801 -11.094 1 76.31 554 ASP B CA 1
ATOM 8831 C C . ASP B 1 554 ? -18.203 -0.679 -11.211 1 76.31 554 ASP B C 1
ATOM 8833 O O . ASP B 1 554 ? -18.781 -1.519 -10.508 1 76.31 554 ASP B O 1
ATOM 8837 N N . LEU B 1 555 ? -17.312 -0.972 -12.086 1 77.69 555 LEU B N 1
ATOM 8838 C CA . LEU B 1 555 ? -16.875 -2.355 -12.242 1 77.69 555 LEU B CA 1
ATOM 8839 C C . LEU B 1 555 ? -16.156 -2.846 -10.992 1 77.69 555 LEU B C 1
ATOM 8841 O O . LEU B 1 555 ? -16.344 -3.988 -10.57 1 77.69 555 LEU B O 1
ATOM 8845 N N . GLN B 1 556 ? -15.344 -1.974 -10.5 1 77.56 556 GLN B N 1
ATOM 8846 C CA . GLN B 1 556 ? -14.633 -2.334 -9.281 1 77.56 556 GLN B CA 1
ATOM 8847 C C . GLN B 1 556 ? -15.602 -2.658 -8.148 1 77.56 556 GLN B C 1
ATOM 8849 O O . GLN B 1 556 ? -15.375 -3.594 -7.375 1 77.56 556 GLN B O 1
ATOM 8854 N N . GLU B 1 557 ? -16.625 -1.881 -8.023 1 79.5 557 GLU B N 1
ATOM 8855 C CA . GLU B 1 557 ? -17.641 -2.146 -7 1 79.5 557 GLU B CA 1
ATOM 8856 C C . GLU B 1 557 ? -18.312 -3.494 -7.23 1 79.5 557 GLU B C 1
ATOM 8858 O O . GLU B 1 557 ? -18.516 -4.258 -6.285 1 79.5 557 GLU B O 1
ATOM 8863 N N . LEU B 1 558 ? -18.672 -3.75 -8.453 1 80.31 558 LEU B N 1
ATOM 8864 C CA . LEU B 1 558 ? -19.328 -5.008 -8.789 1 80.31 558 LEU B CA 1
ATOM 8865 C C . LEU B 1 558 ? -18.453 -6.195 -8.391 1 80.31 558 LEU B C 1
ATOM 8867 O O . LEU B 1 558 ? -18.953 -7.148 -7.781 1 80.31 558 LEU B O 1
ATOM 8871 N N . TYR B 1 559 ? -17.219 -6.148 -8.641 1 78.5 559 TYR B N 1
ATOM 8872 C CA . TYR B 1 559 ? -16.312 -7.277 -8.406 1 78.5 559 TYR B CA 1
ATOM 8873 C C . TYR B 1 559 ? -16 -7.43 -6.926 1 78.5 559 TYR B C 1
ATOM 8875 O O . TYR B 1 559 ? -15.758 -8.539 -6.449 1 78.5 559 TYR B O 1
ATOM 8883 N N . THR B 1 560 ? -16.016 -6.348 -6.246 1 76.12 560 THR B N 1
ATOM 8884 C CA . THR B 1 560 ? -15.5 -6.414 -4.887 1 76.12 560 THR B CA 1
ATOM 8885 C C . THR B 1 560 ? -16.641 -6.438 -3.869 1 76.12 560 THR B C 1
ATOM 8887 O O . THR B 1 560 ? -16.469 -6.934 -2.752 1 76.12 560 THR B O 1
ATOM 8890 N N . SER B 1 561 ? -17.828 -5.957 -4.258 1 78.94 561 SER B N 1
ATOM 8891 C CA . SER B 1 561 ? -18.844 -5.75 -3.225 1 78.94 561 SER B CA 1
ATOM 8892 C C . SER B 1 561 ? -20.125 -6.484 -3.559 1 78.94 561 SER B C 1
ATOM 8894 O O . SER B 1 561 ? -20.969 -6.699 -2.684 1 78.94 561 SER B O 1
ATOM 8896 N N . ALA B 1 562 ? -20.312 -6.902 -4.691 1 83.31 562 ALA B N 1
ATOM 8897 C CA . ALA B 1 562 ? -21.578 -7.52 -5.09 1 83.31 562 ALA B CA 1
ATOM 8898 C C . ALA B 1 562 ? -21.75 -8.891 -4.438 1 83.31 562 ALA B C 1
ATOM 8900 O O . ALA B 1 562 ? -20.766 -9.578 -4.168 1 83.31 562 ALA B O 1
ATOM 8901 N N . PRO B 1 563 ? -23.016 -9.234 -4.23 1 88.38 563 PRO B N 1
ATOM 8902 C CA . PRO B 1 563 ? -23.266 -10.609 -3.795 1 88.38 563 PRO B CA 1
ATOM 8903 C C . PRO B 1 563 ? -22.766 -11.648 -4.797 1 88.38 563 PRO B C 1
ATOM 8905 O O . PRO B 1 563 ? -22.547 -11.32 -5.969 1 88.38 563 PRO B O 1
ATOM 8908 N N . VAL B 1 564 ? -22.641 -12.891 -4.246 1 90.62 564 VAL B N 1
ATOM 8909 C CA . VAL B 1 564 ? -22.016 -13.891 -5.105 1 90.62 564 VAL B CA 1
ATOM 8910 C C . VAL B 1 564 ? -22.875 -15.156 -5.133 1 90.62 564 VAL B C 1
ATOM 8912 O O . VAL B 1 564 ? -23.656 -15.398 -4.219 1 90.62 564 VAL B O 1
ATOM 8915 N N . ASP B 1 565 ? -22.734 -15.875 -6.293 1 92.69 565 ASP B N 1
ATOM 8916 C CA . ASP B 1 565 ? -23.141 -17.266 -6.395 1 92.69 565 ASP B CA 1
ATOM 8917 C C . ASP B 1 565 ? -21.969 -18.219 -6.125 1 92.69 565 ASP B C 1
ATOM 8919 O O . ASP B 1 565 ? -20.922 -18.094 -6.762 1 92.69 565 ASP B O 1
ATOM 8923 N N . ALA B 1 566 ? -22.203 -19.125 -5.172 1 93.94 566 ALA B N 1
ATOM 8924 C CA . ALA B 1 566 ? -21.094 -19.953 -4.727 1 93.94 566 ALA B CA 1
ATOM 8925 C C . ALA B 1 566 ? -21.203 -21.375 -5.277 1 93.94 566 ALA B C 1
ATOM 8927 O O . ALA B 1 566 ? -22.297 -21.906 -5.391 1 93.94 566 ALA B O 1
ATOM 8928 N N . SER B 1 567 ? -20.094 -21.906 -5.711 1 94.19 567 SER B N 1
ATOM 8929 C CA . SER B 1 567 ? -19.922 -23.312 -6.023 1 94.19 567 SER B CA 1
ATOM 8930 C C . SER B 1 567 ? -19.156 -24.031 -4.926 1 94.19 567 SER B C 1
ATOM 8932 O O . SER B 1 567 ? -17.922 -23.938 -4.852 1 94.19 567 SER B O 1
ATOM 8934 N N . CYS B 1 568 ? -19.875 -24.641 -4.105 1 96.06 568 CYS B N 1
ATOM 8935 C CA . CYS B 1 568 ? -19.312 -25.5 -3.061 1 96.06 568 CYS B CA 1
ATOM 8936 C C . CYS B 1 568 ? -19.547 -26.969 -3.367 1 96.06 568 CYS B C 1
ATOM 8938 O O . CYS B 1 568 ? -20.531 -27.547 -2.891 1 96.06 568 CYS B O 1
ATOM 8940 N N . LEU B 1 569 ? -18.547 -27.562 -4.078 1 94.44 569 LEU B N 1
ATOM 8941 C CA . LEU B 1 569 ? -18.828 -28.844 -4.715 1 94.44 569 LEU B CA 1
ATOM 8942 C C . LEU B 1 569 ? -17.812 -29.906 -4.301 1 94.44 569 LEU B C 1
ATOM 8944 O O . LEU B 1 569 ? -16.688 -29.562 -3.936 1 94.44 569 LEU B O 1
ATOM 8948 N N . ASN B 1 570 ? -18.25 -31.109 -4.355 1 91.25 570 ASN B N 1
ATOM 8949 C CA . ASN B 1 570 ? -17.359 -32.25 -4.16 1 91.25 570 ASN B CA 1
ATOM 8950 C C . ASN B 1 570 ? -16.828 -32.781 -5.488 1 91.25 570 ASN B C 1
ATOM 8952 O O . ASN B 1 570 ? -16.969 -32.125 -6.523 1 91.25 570 ASN B O 1
ATOM 8956 N N . VAL B 1 571 ? -16.203 -33.906 -5.445 1 81.88 571 VAL B N 1
ATOM 8957 C CA . VAL B 1 571 ? -15.484 -34.438 -6.594 1 81.88 571 VAL B CA 1
ATOM 8958 C C . VAL B 1 571 ? -16.484 -34.812 -7.691 1 81.88 571 VAL B C 1
ATOM 8960 O O . VAL B 1 571 ? -16.141 -34.812 -8.875 1 81.88 571 VAL B O 1
ATOM 8963 N N . ASP B 1 572 ? -17.766 -35.062 -7.355 1 80.69 572 ASP B N 1
ATOM 8964 C CA . ASP B 1 572 ? -18.812 -35.406 -8.32 1 80.69 572 ASP B CA 1
ATOM 8965 C C . ASP B 1 572 ? -19.578 -34.188 -8.781 1 80.69 572 ASP B C 1
ATOM 8967 O O . ASP B 1 572 ? -20.641 -34.312 -9.414 1 80.69 572 ASP B O 1
ATOM 8971 N N . ASP B 1 573 ? -19.172 -33.031 -8.352 1 86.75 573 ASP B N 1
ATOM 8972 C CA . ASP B 1 573 ? -19.781 -31.766 -8.703 1 86.75 573 ASP B CA 1
ATOM 8973 C C . ASP B 1 573 ? -21.156 -31.594 -8.055 1 86.75 573 ASP B C 1
ATOM 8975 O O . ASP B 1 573 ? -22.062 -31.016 -8.641 1 86.75 573 ASP B O 1
ATOM 8979 N N . ASN B 1 574 ? -21.25 -32.312 -6.98 1 91.69 574 ASN B N 1
ATOM 8980 C CA . ASN B 1 574 ? -22.422 -32.094 -6.133 1 91.69 574 ASN B CA 1
ATOM 8981 C C . ASN B 1 574 ? -22.109 -31.109 -5.008 1 91.69 574 ASN B C 1
ATOM 8983 O O . ASN B 1 574 ? -20.984 -31.047 -4.516 1 91.69 574 ASN B O 1
ATOM 8987 N N . PHE B 1 575 ? -23.172 -30.391 -4.688 1 95 575 PHE B N 1
ATOM 8988 C CA . PHE B 1 575 ? -22.984 -29.469 -3.568 1 95 575 PHE B CA 1
ATOM 8989 C C . PHE B 1 575 ? -22.688 -30.234 -2.283 1 95 575 PHE B C 1
ATOM 8991 O O . PHE B 1 575 ? -23.281 -31.281 -2.027 1 95 575 PHE B O 1
ATOM 8998 N N . ILE B 1 576 ? -21.859 -29.719 -1.453 1 94.25 576 ILE B N 1
ATOM 8999 C CA . ILE B 1 576 ? -21.469 -30.344 -0.195 1 94.25 576 ILE B CA 1
ATOM 9000 C C . ILE B 1 576 ? -22.688 -30.453 0.727 1 94.25 576 ILE B C 1
ATOM 9002 O O . ILE B 1 576 ? -22.781 -31.375 1.529 1 94.25 576 ILE B O 1
ATOM 9006 N N . MET B 1 577 ? -23.547 -29.469 0.554 1 92.19 577 MET B N 1
ATOM 9007 C CA . MET B 1 577 ? -24.781 -29.484 1.331 1 92.19 577 MET B CA 1
ATOM 9008 C C . MET B 1 577 ? -25.891 -28.703 0.623 1 92.19 577 MET B C 1
ATOM 9010 O O . MET B 1 577 ? -25.594 -27.781 -0.149 1 92.19 577 MET B O 1
ATOM 9014 N N . GLY 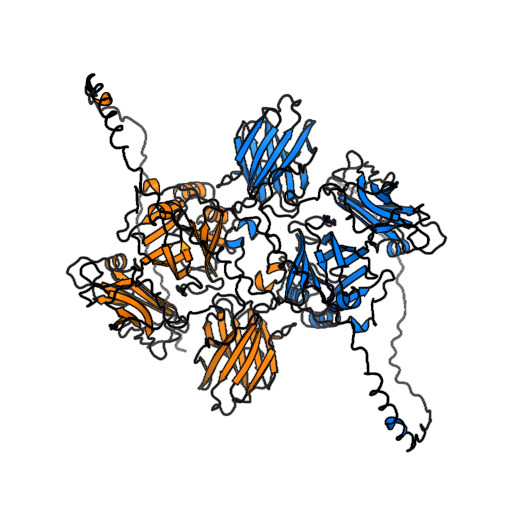B 1 578 ? -27.062 -29.109 0.819 1 92.12 578 GLY B N 1
ATOM 9015 C CA . GLY B 1 578 ? -28.203 -28.359 0.327 1 92.12 578 GLY B CA 1
ATOM 9016 C C . GLY B 1 578 ? -28.344 -28.422 -1.183 1 92.12 578 GLY B C 1
ATOM 9017 O O . GLY B 1 578 ? -27.875 -29.359 -1.822 1 92.12 578 GLY B O 1
ATOM 9018 N N . ALA B 1 579 ? -29.172 -27.391 -1.592 1 91.81 579 ALA B N 1
ATOM 9019 C CA . ALA B 1 579 ? -29.453 -27.281 -3.02 1 91.81 579 ALA B CA 1
ATOM 9020 C C . ALA B 1 579 ? -28.828 -26.031 -3.619 1 91.81 579 ALA B C 1
ATOM 9022 O O . ALA B 1 579 ? -28.25 -25.219 -2.898 1 91.81 579 ALA B O 1
ATOM 9023 N N . ASN B 1 580 ? -28.844 -26.047 -4.875 1 91.38 580 ASN B N 1
ATOM 9024 C CA . ASN B 1 580 ? -28.297 -24.906 -5.613 1 91.38 580 ASN B CA 1
ATOM 9025 C C . ASN B 1 580 ? -28.828 -23.578 -5.086 1 91.38 580 ASN B C 1
ATOM 9027 O O . ASN B 1 580 ? -28.078 -22.609 -4.984 1 91.38 580 ASN B O 1
ATOM 9031 N N . SER B 1 581 ? -30.062 -23.516 -4.691 1 92 581 SER B N 1
ATOM 9032 C CA . SER B 1 581 ? -30.719 -22.297 -4.246 1 92 581 SER B CA 1
ATOM 9033 C C . SER B 1 581 ? -30.062 -21.75 -2.973 1 92 581 SER B C 1
ATOM 9035 O O . SER B 1 581 ? -30.125 -20.547 -2.703 1 92 581 SER B O 1
ATOM 9037 N N . ASP B 1 582 ? -29.422 -22.641 -2.227 1 93.81 582 ASP B N 1
ATOM 9038 C CA . ASP B 1 582 ? -28.812 -22.234 -0.964 1 93.81 582 ASP B CA 1
ATOM 9039 C C . ASP B 1 582 ? -27.5 -21.5 -1.202 1 93.81 582 ASP B C 1
ATOM 9041 O O . ASP B 1 582 ? -26.953 -20.891 -0.281 1 93.81 582 ASP B O 1
ATOM 9045 N N . TRP B 1 583 ? -27.047 -21.484 -2.445 1 94.81 583 TRP B N 1
ATOM 9046 C CA . TRP B 1 583 ? -25.703 -20.969 -2.73 1 94.81 583 TRP B CA 1
ATOM 9047 C C . TRP B 1 583 ? -25.781 -19.766 -3.678 1 94.81 583 TRP B C 1
ATOM 9049 O O . TRP B 1 583 ? -24.766 -19.359 -4.246 1 94.81 583 TRP B O 1
ATOM 9059 N N . LEU B 1 584 ? -27 -19.25 -3.787 1 93.75 584 LEU B N 1
ATOM 9060 C CA . LEU B 1 584 ? -27.219 -18.109 -4.688 1 93.75 584 LEU B CA 1
ATOM 9061 C C . LEU B 1 584 ? -27.359 -16.812 -3.904 1 93.75 584 LEU B C 1
ATOM 9063 O O . LEU B 1 584 ? -27.875 -16.812 -2.787 1 93.75 584 LEU B O 1
ATOM 9067 N N . ASN B 1 585 ? -26.828 -15.75 -4.5 1 91.88 585 ASN B N 1
ATOM 9068 C CA . ASN B 1 585 ? -26.984 -14.383 -4.008 1 91.88 585 ASN B CA 1
ATOM 9069 C C . ASN B 1 585 ? -26.516 -14.258 -2.561 1 91.88 585 ASN B C 1
ATOM 9071 O O . ASN B 1 585 ? -27.219 -13.688 -1.727 1 91.88 585 ASN B O 1
ATOM 9075 N N . LEU B 1 586 ? -25.422 -14.859 -2.291 1 91.5 586 LEU B N 1
ATOM 9076 C CA . LEU B 1 586 ? -24.844 -14.781 -0.957 1 91.5 586 LEU B CA 1
ATOM 9077 C C . LEU B 1 586 ? -24.109 -13.453 -0.765 1 91.5 586 LEU B C 1
ATOM 9079 O O . LEU B 1 586 ? -23.391 -13.008 -1.654 1 91.5 586 LEU B O 1
ATOM 9083 N N . PRO B 1 587 ? -24.344 -12.836 0.375 1 86 587 PRO B N 1
ATOM 9084 C CA . PRO B 1 587 ? -23.562 -11.617 0.633 1 86 587 PRO B CA 1
ATOM 9085 C C . PRO B 1 587 ? -22.078 -11.906 0.846 1 86 587 PRO B C 1
ATOM 9087 O O . PRO B 1 587 ? -21.719 -12.953 1.393 1 86 587 PRO B O 1
ATOM 9090 N N . LYS B 1 588 ? -21.25 -11.008 0.329 1 76.56 588 LYS B N 1
ATOM 9091 C CA . LYS B 1 588 ? -19.812 -11.172 0.577 1 76.56 588 LYS B CA 1
ATOM 9092 C C . LYS B 1 588 ? -19.469 -10.883 2.037 1 76.56 588 LYS B C 1
ATOM 9094 O O . LYS B 1 588 ? -20.094 -10.031 2.668 1 76.56 588 LYS B O 1
ATOM 9099 N N . SER B 1 589 ? -18.625 -11.789 2.475 1 69.12 589 SER B N 1
ATOM 9100 C CA . SER B 1 589 ? -18.172 -11.555 3.842 1 69.12 589 SER B CA 1
ATOM 9101 C C . SER B 1 589 ? -17.578 -10.156 3.994 1 69.12 589 SER B C 1
ATOM 9103 O O . SER B 1 589 ? -16.891 -9.672 3.096 1 69.12 589 SER B O 1
ATOM 9105 N N . LYS B 1 590 ? -18.125 -9.453 4.883 1 62.03 590 LYS B N 1
ATOM 9106 C CA . LYS B 1 590 ? -17.609 -8.109 5.137 1 62.03 590 LYS B CA 1
ATOM 9107 C C . LYS B 1 590 ? -16.203 -8.156 5.723 1 62.03 590 LYS B C 1
ATOM 9109 O O . LYS B 1 590 ? -15.961 -8.836 6.723 1 62.03 590 LYS B O 1
ATOM 9114 N N . THR B 1 591 ? -15.172 -7.984 4.77 1 57.62 591 THR B N 1
ATOM 9115 C CA . THR B 1 591 ? -13.773 -7.957 5.172 1 57.62 591 THR B CA 1
ATOM 9116 C C . THR B 1 591 ? -13.508 -6.809 6.145 1 57.62 591 THR B C 1
ATOM 9118 O O . THR B 1 591 ? -13.938 -5.676 5.906 1 57.62 591 THR B O 1
ATOM 9121 N N . PHE B 1 592 ? -13.375 -7.094 7.586 1 58.12 592 PHE B N 1
ATOM 9122 C CA . PHE B 1 592 ? -13.016 -6.027 8.516 1 58.12 592 PHE B CA 1
ATOM 9123 C C . PHE B 1 592 ? -11.508 -5.789 8.508 1 58.12 592 PHE B C 1
ATOM 9125 O O . PHE B 1 592 ? -10.727 -6.738 8.578 1 58.12 592 PHE B O 1
ATOM 9132 N N . SER B 1 593 ? -11.125 -4.82 7.645 1 56.97 593 SER B N 1
ATOM 9133 C CA . SER B 1 593 ? -9.703 -4.531 7.828 1 56.97 593 SER B CA 1
ATOM 9134 C C . SER B 1 593 ? -9.484 -3.588 9.008 1 56.97 593 SER B C 1
ATOM 9136 O O . SER B 1 593 ? -10.172 -2.572 9.133 1 56.97 593 SER B O 1
ATOM 9138 N N . PRO B 1 594 ? -8.836 -4.121 10.086 1 54.62 594 PRO B N 1
ATOM 9139 C CA . PRO B 1 594 ? -8.461 -3.15 11.117 1 54.62 594 PRO B CA 1
ATOM 9140 C C . PRO B 1 594 ? -7.91 -1.85 10.539 1 54.62 594 PRO B C 1
ATOM 9142 O O . PRO B 1 594 ? -7.68 -1.76 9.328 1 54.62 594 PRO B O 1
ATOM 9145 N N . LEU B 1 595 ? -7.863 -0.917 11.477 1 50.47 595 LEU B N 1
ATOM 9146 C CA . LEU B 1 595 ? -7.27 0.367 11.117 1 50.47 595 LEU B CA 1
ATOM 9147 C C . LEU B 1 595 ? -5.984 0.167 10.32 1 50.47 595 LEU B C 1
ATOM 9149 O O . LEU B 1 595 ? -5.047 -0.481 10.805 1 50.47 595 LEU B O 1
ATOM 9153 N N . ILE B 1 596 ? -6.18 -0.164 9.031 1 48.78 596 ILE B N 1
ATOM 9154 C CA . ILE B 1 596 ? -4.949 -0.326 8.266 1 48.78 596 ILE B CA 1
ATOM 9155 C C . ILE B 1 596 ? -4.352 1.044 7.949 1 48.78 596 ILE B C 1
ATOM 9157 O O . ILE B 1 596 ? -5.035 1.917 7.41 1 48.78 596 ILE B O 1
ATOM 9161 N N . SER B 1 597 ? -3.436 1.451 8.867 1 49.47 597 SER B N 1
ATOM 9162 C CA . SER B 1 597 ? -2.676 2.619 8.43 1 49.47 597 SER B CA 1
ATOM 9163 C C . SER B 1 597 ? -2.338 2.535 6.949 1 49.47 597 SER B C 1
ATOM 9165 O O . SER B 1 597 ? -1.795 1.528 6.484 1 49.47 597 SER B O 1
ATOM 9167 N N . LYS B 1 598 ? -3.186 3.178 6.082 1 47.97 598 LYS B N 1
ATOM 9168 C CA . LYS B 1 598 ? -2.838 3.379 4.676 1 47.97 598 LYS B CA 1
ATOM 9169 C C . LYS B 1 598 ? -1.354 3.691 4.52 1 47.97 598 LYS B C 1
ATOM 9171 O O . LYS B 1 598 ? -0.926 4.176 3.467 1 47.97 598 LYS B O 1
ATOM 9176 N N . ARG B 1 599 ? -0.622 3.619 5.742 1 47.75 599 ARG B N 1
ATOM 9177 C CA . ARG B 1 599 ? 0.77 4.023 5.578 1 47.75 599 ARG B CA 1
ATOM 9178 C C . ARG B 1 599 ? 1.427 3.27 4.426 1 47.75 599 ARG B C 1
ATOM 9180 O O . ARG B 1 599 ? 1.608 2.053 4.5 1 47.75 599 ARG B O 1
ATOM 9187 N N . PRO B 1 600 ? 1.095 3.752 3.215 1 48.19 600 PRO B N 1
ATOM 9188 C CA . PRO B 1 600 ? 1.784 3 2.164 1 48.19 600 PRO B CA 1
ATOM 9189 C C . PRO B 1 600 ? 3.268 2.797 2.461 1 48.19 600 PRO B C 1
ATOM 9191 O O . PRO B 1 600 ? 4 3.77 2.662 1 48.19 600 PRO B O 1
ATOM 9194 N N . ALA B 1 601 ? 3.701 1.808 3.197 1 48.78 601 ALA B N 1
ATOM 9195 C CA . ALA B 1 601 ? 5.121 1.494 3.039 1 48.78 601 ALA B CA 1
ATOM 9196 C C . ALA B 1 601 ? 5.668 2.078 1.74 1 48.78 601 ALA B C 1
ATOM 9198 O O . ALA B 1 601 ? 6.832 2.48 1.678 1 48.78 601 ALA B O 1
ATOM 9199 N N . GLY B 1 602 ? 4.758 2.291 0.851 1 54.72 602 GLY B N 1
ATOM 9200 C CA . GLY B 1 602 ? 5.188 2.717 -0.471 1 54.72 602 GLY B CA 1
ATOM 9201 C C . GLY B 1 602 ? 5.602 4.176 -0.524 1 54.72 602 GLY B C 1
ATOM 9202 O O . GLY B 1 602 ? 6.395 4.57 -1.382 1 54.72 602 GLY B O 1
ATOM 9203 N N . TRP B 1 603 ? 5.129 4.902 0.534 1 59.53 603 TRP B N 1
ATOM 9204 C CA . TRP B 1 603 ? 5.535 6.297 0.397 1 59.53 603 TRP B CA 1
ATOM 9205 C C . TRP B 1 603 ? 6.996 6.48 0.798 1 59.53 603 TRP B C 1
ATOM 9207 O O . TRP B 1 603 ? 7.711 7.293 0.207 1 59.53 603 TRP B O 1
ATOM 9217 N N . LEU B 1 604 ? 7.27 5.57 1.749 1 59.03 604 LEU B N 1
ATOM 9218 C CA . LEU B 1 604 ? 8.656 5.672 2.201 1 59.03 604 LEU B CA 1
ATOM 9219 C C . LEU B 1 604 ? 9.617 5.18 1.124 1 59.03 604 LEU B C 1
ATOM 9221 O O . LEU B 1 604 ? 10.766 5.625 1.061 1 59.03 604 LEU B O 1
ATOM 9225 N N . CYS B 1 605 ? 8.977 4.297 0.397 1 64.12 605 CYS B N 1
ATOM 9226 C CA . CYS B 1 605 ? 9.82 3.715 -0.642 1 64.12 605 CYS B CA 1
ATOM 9227 C C . CYS B 1 605 ? 9.047 3.561 -1.946 1 64.12 605 CYS B C 1
ATOM 9229 O O . CYS B 1 605 ? 8.43 2.521 -2.186 1 64.12 605 CYS B O 1
ATOM 9231 N N . PRO B 1 606 ? 9.086 4.676 -2.668 1 53.22 606 PRO B N 1
ATOM 9232 C CA . PRO B 1 606 ? 8.289 4.633 -3.891 1 53.22 606 PRO B CA 1
ATOM 9233 C C . PRO B 1 606 ? 8.562 3.387 -4.73 1 53.22 606 PRO B C 1
ATOM 9235 O O . PRO B 1 606 ? 7.707 2.969 -5.516 1 53.22 606 PRO B O 1
ATOM 9238 N N . SER B 1 607 ? 9.789 2.777 -4.703 1 53.81 607 SER B N 1
ATOM 9239 C CA . SER B 1 607 ? 10.031 1.581 -5.504 1 53.81 607 SER B CA 1
ATOM 9240 C C . SER B 1 607 ? 9.078 0.456 -5.121 1 53.81 607 SER B C 1
ATOM 9242 O O . SER B 1 607 ? 8.867 -0.481 -5.895 1 53.81 607 SER B O 1
ATOM 9244 N N . ILE B 1 608 ? 8.547 0.553 -3.939 1 50.53 608 ILE B N 1
ATOM 9245 C CA . ILE B 1 608 ? 7.664 -0.511 -3.469 1 50.53 608 ILE B CA 1
ATOM 9246 C C . ILE B 1 608 ? 6.238 -0.249 -3.945 1 50.53 608 ILE B C 1
ATOM 9248 O O . ILE B 1 608 ? 5.453 -1.185 -4.121 1 50.53 608 ILE B O 1
ATOM 9252 N N . SER B 1 609 ? 5.863 1.099 -4.105 1 46.59 609 SER B N 1
ATOM 9253 C CA . SER B 1 609 ? 4.465 1.448 -4.336 1 46.59 609 SER B CA 1
ATOM 9254 C C . SER B 1 609 ? 4.082 1.246 -5.797 1 46.59 609 SER B C 1
ATOM 9256 O O . SER B 1 609 ? 2.908 1.369 -6.156 1 46.59 609 SER B O 1
ATOM 9258 N N . THR B 1 610 ? 5.055 1.087 -6.734 1 42.38 610 THR B N 1
ATOM 9259 C CA . THR B 1 610 ? 4.66 0.97 -8.133 1 42.38 610 THR B CA 1
ATOM 9260 C C . THR B 1 610 ? 4.434 -0.491 -8.516 1 42.38 610 THR B C 1
ATOM 9262 O O . THR B 1 610 ? 5.16 -1.375 -8.062 1 42.38 610 THR B O 1
#

Foldseek 3Di:
DDDDDDDDDDDDDDDDDDDDDDDPDPDDDDDDDDDPDDPDDPVPPPVPPPPPPPPPPPDDPDDDPPPPPPPPPDPDPPPPDVPFPDDDDFPFDWAQWDAFPPRKIKIWTWGDHRFKIKIKIFIDLPPPCPLQKKKKKWWDQQPDQALIWIWIDADHDIFTWHAHPVQWTDGDPDGAWAWDDDDRGMTMIMGGQADLPQSYARADQFKIKIKIAMDGHRDDDTHGDPRIDIDIEGRPDDDDDDDDDPADFKDKDKFDADFAFDFLDQKFKKKWKDFDPFADKKFFFKKFKDWDPPCLQWWFKKWKWFFPDPDPDDLTDTGTPVPRDPVRCVRAVAFTDDMAGRHDGMDGHDLQEGAIAHHPPHGGMMMMMIMTGDNVSDHDDTIDMIMMTMIGPPGHNAHKGKAKWWAPDDDAFAQDDKAKFKKKLALVLLQLWADQQFKKFFKKKWAWCAQKKWKWKADPVLDIDTQDIHNRDHDRDIHMDTGSDIDGDHRRIMIMMMGIHHNVGPDDTDTIMMTMIPRDIQWHYWTKDAFPVVVVVLCVVDVDPGLRHDNDPSSNCSRPWGFIQIQGAGPVSDHSDDDSVVRGRHGDDDNDDPPPPPPPPCVVRVSVVD/DPPPPDCPCPPPDPDDPDDDDDDPDDDDPDDDDDDDDDPDDPVPPVVPPVPPPPPPPPDDPPDDPPPPPPPPPDPDPPPPDVPAPDDDDFPWDWAQWDAFPPRKIKIWTWGDHRFKIKIKIFIDLVPPCPLQKKKKKWWDQQPDQALIWIWIDADHDIFTWHAHPVQWTDGDPDGAWAWDDDDRGMTMIMGGQADLPQSYARADQFKIKIKIAMDGHRDDDTHGDPRIDIDIEGRPDDDDDDDDDPADFKDKDKDDADFAFDFLDQKFKKKWKDFDPFADKKFFFKKFKDWPPPCLQWWFKKWKWFFPDPDPDDLTDTYTPVPRDPVRCVRAVAFTDDMAGRHDGMDGHDLQEGAIAHHPPHGGMMMMMIMTGDNVSDHDDTIDMIMMTMIGPPGHNAHKGKAKWWADDDDAFAQDDKAKFKKKLALVLLQLWADQQFKKFFKKKWAWCAQKKWKWKADPVLDIDTFDIHNRDHDRDIHMDTGSDIDGDHRRIMIMMMGIHHNVGPDGTDTIMMTMIPRDIQWHYWTKDAFPVVVVVLCVVDVDPGLRHDNDPSSNCSRPWGFIQIQGAGPVSDHSDDDSVVRGRHGDDDNDDPPPPPPPCCVVRVSVVD

Nearest PDB structures (foldseek):
  4zel-assembly1_B  TM=7.991E-01  e=2.662E-40  Homo sapiens
  4zel-assembly1_A  TM=7.898E-01  e=2.159E-40  Homo sapiens
  6ala-assembly1_A  TM=7.291E-01  e=3.235E-16  Rattus norvegicus
  6an3-assembly1_A  TM=7.448E-01  e=2.362E-15  Rattus norvegicus
  3mib-assembly1_A  TM=7.340E-01  e=5.177E-15  Rattus norvegicus

Radius of gyration: 37.27 Å; Cα contacts (8 Å, |Δi|>4): 2820; chains: 2; bounding box: 130×112×103 Å

Organism: Panagrellus redivivus (NCBI:txid6233)

pLDDT: mean 75.14, std 25.23, range [14.42, 97.88]

Secondary structure (DSSP, 8-state):
----------------------------------------S-TTGGGSGGG-TTSSTT--TT------------------------SS----EEEEEEE-GGG-EEEEEEEE-SSEEEEEEEE-TTSTTGGGEEEEEEEESTT--TT-EEEEEETTEEEEEEE-TTSBEEE-SS--EEEEEEETTEEEEEEES----TTS----SS-EEEEEEEEESSSPPSB--TT-EEEEE-TT---PPPPPP--S-EEEEEEE-SSEEEPSSSEEEEEEEEE----S-EEEEEEEEEPPTT-TTTEEEEEEEE-----SS---EEEEGGGS-HHHHHHHSSEEEEEEETT---EEPPTTEEEEE-STTS-SEEEEEEEEE-TT--SSEEE--EEEEEEESS--SEE-EEEEEEE-S-PPPPSSS-EEEEEEE-HHHHHHHS-TT-EEEEEEEEEESSSEEEEEEEPTTS-EEEEEEETT--SSS-EEEEEEEEEEE-TT-EEEEEEEE-TT--SPP-EEEEEEEES--S--EEEEEE-HHHHHHHHHH---SSGGG--SHHHHHHHHHS-EEEEEE-TTS-BSSS-GGGGSSBPPP-----------HHHH-HHHH-/----------------------------------------SGGGGGGSGGGGGGSGGG--TT------------S-----------SS----EEEEEEE-GGG-EEEEEEEE-SSEEEEEEEE-TTSTTGGGEEEEEEEESTT--TT-EEEEEETTEEEEEEE-TTSBEEE-SS--EEEEEEETTEEEEEEES----TTS----SS-EEEEEEEEESSSPPSB--TT-EEEEE-TT---PPPPPP--S-EEEEEEE-SSEEEPSSSEEEEEEEEE----S-EEEEEEEEEPPTT-TTTEEEEEEEE-----SS---EEEEGGGS-HHHHHHHSSEEEEEEETT---EEPPTTEEEEE-STTS-SEEEEEEEEE-TT--SSEEE--EEEEEEESS--SEE-EEEEEEE-S-PPPPSSS-EEEEEEE-HHHHHHHS-TT-EEEEEEEEEESSSEEEEEEEPTTS-EEEEEEETT--SSS-EEEEEEEEEEE-TT-EEEEEEEE-TT--SPP-EEEEEEEES--S--EEEEEE-HHHHHHHHHH---SSGGG--SHHHHHHHHHS-EEEEEE-TTS-BSSS-GGGGSSBPPP-----------HHHH-HHHH-